Protein 2QRY (pdb70)

Solvent-accessible surface area: 48573 Å² total

Nearest PDB structures (foldseek):
  2qry-assembly3_C  TM=9.993E-01  e=3.301E-63  Escherichia coli
  4r6y-assembly1_A  TM=7.874E-01  e=4.926E-20  Salmonella enterica subsp. enterica serovar Typhimurium str. LT2
  6wce-assembly1_A  TM=8.160E-01  e=5.397E-17  Actinobacillus pleuropneumoniae
  4elq-assembly1_A  TM=7.016E-01  e=3.642E-15  Thermus thermophilus HB8
  6mmg-assembly1_B  TM=4.891E-01  e=3.037E-04  Rattus norvegicus

Sequence (1227 aa):
KPVLTVYTYDSFAADWGPGPVVKKAFEADCNCELKLVALEDGVSLLNRLREGKNSKADVVLGLDNNLLDAASKTGLFAKSGVAADAVNVPGGWNNDTFVPFDYGYFAFVYDKNKLKNPPQSLKELVESDQNWRVIYQDPRTSTPGLGLLLWQKVYGDDAPQAWQKLAKKTVTVTKGWSEAYGLFLKGESDLVLSYTTSPAYHILEEKKDNYAAANFSEGHYLQVEVAARTAASKQPELAQKFLQFVSPAFQNAIPTGNWYPVANVTLPAGFEKLTKPATTLEFTPAEVAAQRQAWISEWQRAVSKPVLTVYTYDSFAADWGPGPVVKKAFEADCNCELKLVALEDGVSLLNRLREGKNSKADVVLGLDNNLLDAASKTGLFAKSGVAADAVNVPGGWNNDTFVPFDYGYFAFVYDKNKLKNPPQSLKELVESDQNWRVIYQDPRTSTPGLGLLLWQKVYGDDAPQAWQKLAKKTVTVTKGWSEAYGLFLKGESDLVLSYTTSPAYHILEEKKDNYAAANFSEGHYLQVEVAARTAASKQPELAQKFLQFVSPAFQNAIPTGNWYPVANVTLPAGFEKLTKPATTLEFTPAEVAAQRQAWISEWQRAVSRGLVPRGSHKPVLTVYTYDSFAADWGPGPVVKKAFEADCNCELKLVALEDGVSLLNRLREGKNSKADVVLGLDNNLLDAASKTGLFAKSGVAADAVNVPGGWNNDTFVPFDYGYFAFVYDKNKLKNPPQSLKELVESDQNWRVIYQDPRTSTPGLGLLLWQKVYGDDAPQAWQKLAKKTVTVTKGWSEAYGLFLKGESDLVLSYTTSPAYHILEEKKDNYAAANFSEGHYLQVEVAARTAASKQPELAQKFLQFVSPAFQNAIPTGNWYPVANVTLPAGFEKLTKPATTLEFTPAEVAAQRQAWISEWQRAVSRKPVLTVYTYDSFAADWGPGPVVKKAFEADCNCELKLVALEDGVSLLNRLREGKNSKADVVLGLDNNLLDAASKTGLFAKSGVAADAVNVPGGWNNDTFVPFDYGYFAFVYDKNKLKNPPQSLKELVESDQNWRVIYQDPRTSTPGLGLLLWQKVYGDDAPQAWQKLAKKTVTVTKGWSEAYGLFLKGESDLVLSYTTSPAYHILEEKKDNYAAANFSEGHYLQVEVAARTAASKQPELAQKFLQFVSPAFQNAIPTGNWYPVANVTLPAGFEKLTKPATTLEFTPAEVAAQRQAWISEWQRAVSR

Foldseek 3Di:
DAEAEEEEADLCCDPQFLNVLLQCLLCVPDPYHYHYDNDFAALVLQVVCLVDLVDPHFKYFRHWQQCVVVNVVSVFFDFLPADLVLFADVVGDDDRFWFFWFKFWKFKKFFCVPDVDDDQAVQCLQPPPDLFAEEEEQLNTHPLNVQVLVCCLVQVVCSLVSLLSNLSRYQYYYNHDVVQVVCVVVPSGRIYIDTLQVQLQCCPVVVDNRMGTRAHPVWTEMITIIMGGTPSRPCSPSSSVSSNPSDCSSQVRCCSRVRGGGHPDDHDPSSVVTDDTPDYDYDGSVVSVVCVVVSSVSNVVSND/DAEAEEEEADLCCDPLFLNVLLQVLLCVPDVYGYHYHNDFAALVQQVVCLVDLVDPHQKYFRHWQLAVVVSVVSQFFDFLLADQVLFADVVGDDDRFWFFFFKFWKFKKFFCVPDVDDDAAPQCLQPPPDLFAEEEEQLNTHPLNVQVLVCCVPQVVCVLVSLLSVLSRYPYYYHYDVVQVVCVVVPSGRIYIDTLQVQLQCCPVVVDNRMGTHHHPVWTEMIGTTMGGTPSRPCSPSSSVSSNVSDCSSQVSCCSRVRGGRHPDDHDPRVVVTDHIPDYDYDGSVRSVVPVVVSSVSSCVRNDD/DDAPDDDVAGEAEEEEADQCCDPQFLNVLLQVLLVVPHRHGYHYHNDFAALVQLVVCLVPLVDSHQKYWFHWQQCVVVSVVSQFFDFLPADLVLFADPPGDDDRFWFFFFKFWKFKKFFCVPDVDDDQAPVCLQPPPDQFAEEEEQLNTHPLNVQVLVCCVVQVPCVLVSLLSNLSRYLYYYHYDVVRVVCVVVPSGGIYIGTLQVQLQCCPPVVDNRMGTRAHPVWTEMIGITMGGTPSRPCSPSSSVSSNVSPCSSQVSCCNRVRHGRHDDDHDPRCVPTDHHPDYDYDHNVVSVVPVVVSSVSSPVSNDD/DAEAEEEEAPLQCDPQFLNVLLQVLLCVVDPYHYHYHNDFAALVQLVVCLVALVDPHFKYFRHWQLQVVVSVVSQFFDFLPADLPQFADVPHDDDRFWFFFFKFWKFKKFFCVPCVDDDAALQCLQPPPDLFAEEEEQLNTHPLNVQVLVCCLVQVVCVLVSLLSNLSRYLYYYNYDVVQVVCVVVVSGGIYIDTLQVQLQCCPVVVDNRMGTHHHPSWTEMITITMGGTPSDPPSVSSSSSSNVSDCSSQVSCCSRVRGGRGPDDHDPSRVVTDHIPDYDDDGNVVCSVCVVVSSVSNPVRNDD

Secondary structure (DSSP, 8-state):
--EEEEEE-HHHHSTTSSHHHHHHHHHTTS-SEEEEEE-S-HHHHHHHH--GGG---SEEEEEEGGGHHHHHHHT-B------GGG---TT----SSPEEEEEEEEEEEEETTT-SS--SSHHHHHH-SS---EEEE-TTT-HHHHHHHH--TTTGGGHHHHHHHHHTTEEEEESSHHHHHHHHHTTS-SEEEEETTHHHHHHHHH----EEE---TT-EEEEEEEEEEBTT-S-HHHHHHHHH---HHHHTTHHHHT--BSS-PPPPTTGGGS---SSEE---HHHHHHHHHHHHHHHHHHH-/-PEEEEEE-HHHHSTTSSHHHHHHHHHTTSSSEEEEEE-S-HHHHHHHH--GGG---SEEEEEETTTHHHHHTTT-B------GGG---TT----SSPEEEEEEEEEEEEETTT-SS--SSHHHHHH-SS---EEEE-TTT-HHHHHHHH--TTTGGGHHHHHHHHHTTEEEEESSHHHHHHHHHTTS-SEEEEETTHHHHIIIII----EEEPPPTT-EEEEEEEEEEBTT-S-HHHHHHHHH---HHHHTTHHHHT--BSSS----TTGGGS---SSEE---HHHHHHHHHHHHHHHHHHH--/-PPPB----BEEEEEE-HHHHSTTSSHHHHHHHHHHHSSSEEEEEE-S-HHHHHHHH--GGG---SEEEEEETTTHHHHHHH--B------GGG---TT----SSPEEEEEEEEEEEEETTT-SS--SSHHHHHH-SS---EEEE-TTT-HHHHHHHH--TTTGGGHHHHHHHHHHTEEEEESSHHHHHHHHHTTS-SEEEEETTHHHHIIIII----EEEPPPTT-EEEEEEEEEEBTT-S-HHHHHHHHH---HHHHTTSHHHH--BSS---PPTTGGGS---SSEE---HHHHHHHHHHHHHHHHHHH--/--EEEEEE-HHHHSTTSSHHHHHHHHHHSS-SEEEEEE-S-HHHHHHHH--GGG---SEEEEEEGGGHHHHHTTT-B------TTS---TT----SSPEEEEEEEEEEEEETTT-SS--SSHHHHHH-SS---EEEE-TTT-HHHHHHHH--TTTGGGHHHHHHHHHTTEEEEESSHHHHHHHHHTTS-SEEEEETTHHHHHHHHH----EEEPPPTT-EEEEEEEEEEBTT-S-HHHHHHHHH---HHHHTTHHHHT--BSS--PPPTTGGGS---SSEE---HHHHHHHHHHHHHHHHHHH--

Radius of gyration: 34.08 Å; Cα contacts (8 Å, |Δi|>4): 2627; chains: 4; bounding box: 87×69×97 Å

Organism: Escherichia coli (strain K12) (NCBI:txid83333)

B-factor: mean 27.05, std 9.06, range [8.54, 91.74]

CATH classification: 3.40.190.10 (+1 more: 3.40.190.10)

InterPro domains:
  IPR005948 Thiamine/thiamin pyrophosphate-binding periplasmic protein, ABC transporter [TIGR01254] (18-321)
  IPR005948 Thiamine/thiamin pyrophosphate-binding periplasmic protein, ABC transporter [cd13545] (21-286)
  IPR005967 Thiamin/thiamin pyrophosphate ABC transporter, substrate-binding protein, Proteobacteria [TIGR01276] (6-327)
  IPR006059 Bacterial-type extracellular solute-binding protein [PF01547] (39-272)
  IPR006061 Solute-binding family 1, conserved site [PS01037] (119-136)

GO terms:
  GO:0042597 periplasmic space (C, EXP)
  GO:0030288 outer membrane-bounded periplasmic space (C, IDA)
  GO:0015888 thiamine transport (P, IDA)
  GO:0030975 thiamine binding (F, IPI)
  GO:0030976 thiamine pyrophosphate binding (F, IPI)

Structure (mmCIF, N/CA/C/O backbone):
data_2QRY
#
_entry.id   2QRY
#
_cell.length_a   69.040
_cell.length_b   118.070
_cell.length_c   90.330
_cell.angle_alpha   90.00
_cell.angle_beta   93.74
_cell.angle_gamma   90.00
#
_symmetry.space_group_name_H-M   'P 1 21 1'
#
loop_
_entity.id
_entity.type
_entity.pdbx_description
1 polymer 'Thiamine-binding periplasmic protein'
2 non-polymer 'THIAMIN PHOSPHATE'
3 water water
#
loop_
_atom_site.group_PDB
_atom_site.id
_atom_site.type_symbol
_atom_site.label_atom_id
_atom_site.label_alt_id
_atom_site.label_comp_id
_atom_site.label_asym_id
_atom_site.label_entity_id
_atom_site.label_seq_id
_atom_site.pdbx_PDB_ins_code
_atom_site.Cartn_x
_atom_site.Cartn_y
_atom_site.Cartn_z
_atom_site.occupancy
_atom_site.B_iso_or_equiv
_atom_site.auth_seq_id
_atom_site.auth_comp_id
_atom_site.auth_asym_id
_atom_site.auth_atom_id
_atom_site.pdbx_PDB_model_num
ATOM 1 N N . LYS A 1 22 ? -7.135 63.385 88.506 1.00 34.93 19 LYS A N 1
ATOM 2 C CA . LYS A 1 22 ? -6.318 64.511 87.964 1.00 34.54 19 LYS A CA 1
ATOM 3 C C . LYS A 1 22 ? -5.802 65.448 89.048 1.00 34.45 19 LYS A C 1
ATOM 4 O O . LYS A 1 22 ? -4.626 65.807 89.053 1.00 35.89 19 LYS A O 1
ATOM 10 N N . PRO A 1 23 ? -6.672 65.883 89.972 1.00 34.52 20 PRO A N 1
ATOM 11 C CA . PRO A 1 23 ? -6.159 66.772 91.018 1.00 35.46 20 PRO A CA 1
ATOM 12 C C . PRO A 1 23 ? -5.195 65.959 91.888 1.00 36.57 20 PRO A C 1
ATOM 13 O O . PRO A 1 23 ? -5.403 64.762 92.095 1.00 38.10 20 PRO A O 1
ATOM 17 N N . VAL A 1 24 ? -4.145 66.600 92.390 1.00 37.58 21 VAL A N 1
ATOM 18 C CA . VAL A 1 24 ? -3.149 65.912 93.210 1.00 36.06 21 VAL A CA 1
ATOM 19 C C . VAL A 1 24 ? -3.359 66.070 94.716 1.00 35.27 21 VAL A C 1
ATOM 20 O O . VAL A 1 24 ? -3.774 67.125 95.198 1.00 36.67 21 VAL A O 1
ATOM 24 N N . LEU A 1 25 ? -3.072 65.005 95.455 1.00 32.71 22 LEU A N 1
ATOM 25 C CA . LEU A 1 25 ? -3.187 65.025 96.907 1.00 30.71 22 LEU A CA 1
ATOM 26 C C . LEU A 1 25 ? -1.811 64.589 97.414 1.00 29.13 22 LEU A C 1
ATOM 27 O O . LEU A 1 25 ? -1.443 63.413 97.342 1.00 28.35 22 LEU A O 1
ATOM 32 N N . THR A 1 26 ? -1.043 65.556 97.900 1.00 27.77 23 THR A N 1
ATOM 33 C CA . THR A 1 26 ? 0.308 65.310 98.391 1.00 27.14 23 THR A CA 1
ATOM 34 C C . THR A 1 26 ? 0.330 64.848 99.840 1.00 26.32 23 THR A C 1
ATOM 35 O O . THR A 1 26 ? -0.139 65.551 100.730 1.00 27.14 23 THR A O 1
ATOM 39 N N . VAL A 1 27 ? 0.886 63.664 100.070 1.00 25.55 24 VAL A N 1
ATOM 40 C CA . VAL A 1 27 ? 0.952 63.109 101.416 1.00 24.89 24 VAL A CA 1
ATOM 41 C C . VAL A 1 27 ? 2.378 62.838 101.917 1.00 24.76 24 VAL A C 1
ATOM 42 O O . VAL A 1 27 ? 3.029 61.894 101.463 1.00 23.53 24 VAL A O 1
ATOM 46 N N . TYR A 1 28 ? 2.851 63.662 102.853 1.00 22.45 25 TYR A N 1
ATOM 47 C CA . TYR A 1 28 ? 4.177 63.479 103.440 1.00 22.16 25 TYR A CA 1
ATOM 48 C C . TYR A 1 28 ? 4.165 62.247 104.351 1.00 21.99 25 TYR A C 1
ATOM 49 O O . TYR A 1 28 ? 3.238 62.061 105.137 1.00 21.88 25 TYR A O 1
ATOM 58 N N . THR A 1 29 ? 5.199 61.418 104.257 1.00 20.92 26 THR A N 1
ATOM 59 C CA . THR A 1 29 ? 5.286 60.230 105.099 1.00 21.16 26 THR A CA 1
ATOM 60 C C . THR A 1 29 ? 6.737 59.736 105.175 1.00 20.20 26 THR A C 1
ATOM 61 O O . THR A 1 29 ? 7.618 60.305 104.534 1.00 16.61 26 THR A O 1
ATOM 65 N N . TYR A 1 30 ? 6.984 58.693 105.968 1.00 19.44 27 TYR A N 1
ATOM 66 C CA . TYR A 1 30 ? 8.330 58.147 106.105 1.00 19.69 27 TYR A CA 1
ATOM 67 C C . TYR A 1 30 ? 8.609 57.084 105.042 1.00 21.54 27 TYR A C 1
ATOM 68 O O . TYR A 1 30 ? 7.675 56.594 104.395 1.00 22.08 27 TYR A O 1
ATOM 77 N N . ASP A 1 31 ? 9.882 56.720 104.860 1.00 21.99 28 ASP A N 1
ATOM 78 C CA . ASP A 1 31 ? 10.248 55.767 103.812 1.00 22.92 28 ASP A CA 1
ATOM 79 C C . ASP A 1 31 ? 9.710 54.350 103.859 1.00 22.51 28 ASP A C 1
ATOM 80 O O . ASP A 1 31 ? 9.372 53.798 102.812 1.00 22.87 28 ASP A O 1
ATOM 85 N N . SER A 1 32 ? 9.625 53.745 105.038 1.00 21.34 29 SER A N 1
ATOM 86 C CA . SER A 1 32 ? 9.123 52.381 105.105 1.00 22.26 29 SER A CA 1
ATOM 87 C C . SER A 1 32 ? 7.629 52.303 104.763 1.00 22.84 29 SER A C 1
ATOM 88 O O . SER A 1 32 ? 7.125 51.235 104.430 1.00 22.74 29 SER A O 1
ATOM 91 N N . PHE A 1 33 ? 6.922 53.430 104.822 1.00 23.75 30 PHE A N 1
ATOM 92 C CA . PHE A 1 33 ? 5.498 53.414 104.496 1.00 24.13 30 PHE A CA 1
ATOM 93 C C . PHE A 1 33 ? 5.307 53.432 102.981 1.00 25.98 30 PHE A C 1
ATOM 94 O O . PHE A 1 33 ? 4.581 52.602 102.433 1.00 26.62 30 PHE A O 1
ATOM 102 N N . ALA A 1 34 ? 5.966 54.371 102.309 1.00 26.26 31 ALA A N 1
ATOM 103 C CA . ALA A 1 34 ? 5.854 54.501 100.857 1.00 28.27 31 ALA A CA 1
ATOM 104 C C . ALA A 1 34 ? 6.709 53.496 100.080 1.00 30.71 31 ALA A C 1
ATOM 105 O O . ALA A 1 34 ? 6.630 53.422 98.853 1.00 31.57 31 ALA A O 1
ATOM 107 N N . ALA A 1 35 ? 7.520 52.721 100.792 1.00 32.74 32 ALA A N 1
ATOM 108 C CA . ALA A 1 35 ? 8.388 51.738 100.151 1.00 35.19 32 ALA A CA 1
ATOM 109 C C . ALA A 1 35 ? 7.608 50.790 99.253 1.00 36.97 32 ALA A C 1
ATOM 110 O O . ALA A 1 35 ? 6.439 50.500 99.512 1.00 37.47 32 ALA A O 1
ATOM 112 N N . ASP A 1 36 ? 8.258 50.307 98.198 1.00 38.82 33 ASP A N 1
ATOM 113 C CA . ASP A 1 36 ? 7.614 49.377 97.283 1.00 40.43 33 ASP A CA 1
ATOM 114 C C . ASP A 1 36 ? 7.069 48.191 98.060 1.00 40.79 33 ASP A C 1
ATOM 115 O O . ASP A 1 36 ? 6.072 47.591 97.669 1.00 41.87 33 ASP A O 1
ATOM 120 N N . TRP A 1 37 ? 7.724 47.853 99.166 1.00 40.00 34 TRP A N 1
ATOM 121 C CA . TRP A 1 37 ? 7.289 46.726 99.976 1.00 39.71 34 TRP A CA 1
ATOM 122 C C . TRP A 1 37 ? 6.367 47.133 101.118 1.00 38.60 34 TRP A C 1
ATOM 123 O O . TRP A 1 37 ? 5.874 46.278 101.855 1.00 40.37 34 TRP A O 1
ATOM 134 N N . GLY A 1 38 ? 6.122 48.433 101.254 1.00 36.02 35 GLY A N 1
ATOM 135 C CA . GLY A 1 38 ? 5.252 48.916 102.314 1.00 34.55 35 GLY A CA 1
ATOM 136 C C . GLY A 1 38 ? 3.785 48.939 101.920 1.00 32.98 35 GLY A C 1
ATOM 137 O O . GLY A 1 38 ? 3.408 48.327 100.927 1.00 33.30 35 GLY A O 1
ATOM 138 N N . PRO A 1 39 ? 2.925 49.630 102.681 1.00 31.88 36 PRO A N 1
ATOM 139 C CA . PRO A 1 39 ? 1.503 49.679 102.336 1.00 31.38 36 PRO A CA 1
ATOM 140 C C . PRO A 1 39 ? 1.194 50.735 101.274 1.00 30.92 36 PRO A C 1
ATOM 141 O O . PRO A 1 39 ? 0.164 50.668 100.605 1.00 29.20 36 PRO A O 1
ATOM 145 N N . GLY A 1 40 ? 2.102 51.697 101.129 1.00 31.72 37 GLY A N 1
ATOM 146 C CA . GLY A 1 40 ? 1.938 52.775 100.170 1.00 32.77 37 GLY A CA 1
ATOM 147 C C . GLY A 1 40 ? 1.324 52.399 98.831 1.00 34.19 37 GLY A C 1
ATOM 148 O O . GLY A 1 40 ? 0.191 52.789 98.548 1.00 34.95 37 GLY A O 1
ATOM 149 N N . PRO A 1 41 ? 2.041 51.645 97.983 1.00 33.74 38 PRO A N 1
ATOM 150 C CA . PRO A 1 41 ? 1.529 51.239 96.670 1.00 34.97 38 PRO A CA 1
ATOM 151 C C . PRO A 1 41 ? 0.103 50.695 96.725 1.00 35.74 38 PRO A C 1
ATOM 152 O O . PRO A 1 41 ? -0.723 51.015 95.871 1.00 35.51 38 PRO A O 1
ATOM 156 N N . VAL A 1 42 ? -0.175 49.878 97.738 1.00 36.70 39 VAL A N 1
ATOM 157 C CA . VAL A 1 42 ? -1.499 49.292 97.916 1.00 36.97 39 VAL A CA 1
ATOM 158 C C . VAL A 1 42 ? -2.537 50.362 98.247 1.00 37.13 39 VAL A C 1
ATOM 159 O O . VAL A 1 42 ? -3.583 50.432 97.607 1.00 37.29 39 VAL A O 1
ATOM 163 N N . VAL A 1 43 ? -2.247 51.190 99.247 1.00 36.78 40 VAL A N 1
ATOM 164 C CA . VAL A 1 43 ? -3.164 52.252 99.641 1.00 37.12 40 VAL A CA 1
ATOM 165 C C . VAL A 1 43 ? -3.387 53.231 98.490 1.00 37.26 40 VAL A C 1
ATOM 166 O O . VAL A 1 43 ? -4.503 53.686 98.257 1.00 35.90 40 VAL A O 1
ATOM 170 N N . LYS A 1 44 ? -2.317 53.545 97.772 1.00 38.19 41 LYS A N 1
ATOM 171 C CA . LYS A 1 44 ? -2.395 54.469 96.653 1.00 39.55 41 LYS A CA 1
ATOM 172 C C . LYS A 1 44 ? -3.417 54.026 95.613 1.00 40.54 41 LYS A C 1
ATOM 173 O O . LYS A 1 44 ? -4.383 54.736 95.350 1.00 40.07 41 LYS A O 1
ATOM 179 N N . LYS A 1 45 ? -3.213 52.853 95.023 1.00 41.66 42 LYS A N 1
ATOM 180 C CA . LYS A 1 45 ? -4.137 52.375 94.004 1.00 42.32 42 LYS A CA 1
ATOM 181 C C . LYS A 1 45 ? -5.550 52.178 94.548 1.00 41.75 42 LYS A C 1
ATOM 182 O O . LYS A 1 45 ? -6.528 52.342 93.820 1.00 41.58 42 LYS A O 1
ATOM 188 N N . ALA A 1 46 ? -5.657 51.841 95.827 1.00 41.26 43 ALA A N 1
ATOM 189 C CA . ALA A 1 46 ? -6.961 51.630 96.443 1.00 42.26 43 ALA A CA 1
ATOM 190 C C . ALA A 1 46 ? -7.703 52.948 96.634 1.00 42.66 43 ALA A C 1
ATOM 191 O O . ALA A 1 46 ? -8.935 52.990 96.606 1.00 43.27 43 ALA A O 1
ATOM 193 N N . PHE A 1 47 ? -6.955 54.026 96.841 1.00 41.66 44 PHE A N 1
ATOM 194 C CA . PHE A 1 47 ? -7.574 55.327 97.030 1.00 40.76 44 PHE A CA 1
ATOM 195 C C . PHE A 1 47 ? -7.904 55.931 95.677 1.00 42.08 44 PHE A C 1
ATOM 196 O O . PHE A 1 47 ? -8.995 56.456 95.478 1.00 42.34 44 PHE A O 1
ATOM 204 N N . GLU A 1 48 ? -6.956 55.846 94.747 1.00 43.58 45 GLU A N 1
ATOM 205 C CA . GLU A 1 48 ? -7.139 56.398 93.410 1.00 45.79 45 GLU A CA 1
ATOM 206 C C . GLU A 1 48 ? -8.178 55.635 92.596 1.00 48.15 45 GLU A C 1
ATOM 207 O O . GLU A 1 48 ? -8.985 56.243 91.895 1.00 49.05 45 GLU A O 1
ATOM 213 N N . ALA A 1 49 ? -8.151 54.307 92.680 1.00 50.79 46 ALA A N 1
ATOM 214 C CA . ALA A 1 49 ? -9.101 53.488 91.935 1.00 52.90 46 ALA A CA 1
ATOM 215 C C . ALA A 1 49 ? -10.526 53.914 92.264 1.00 54.39 46 ALA A C 1
ATOM 216 O O . ALA A 1 49 ? -11.425 53.824 91.426 1.00 54.75 46 ALA A O 1
ATOM 218 N N . ASP A 1 50 ? -10.723 54.391 93.486 1.00 55.95 47 ASP A N 1
ATOM 219 C CA . ASP A 1 50 ? -12.039 54.830 93.922 1.00 58.14 47 ASP A CA 1
ATOM 220 C C . ASP A 1 50 ? -12.203 56.324 93.689 1.00 58.70 47 ASP A C 1
ATOM 221 O O . ASP A 1 50 ? -12.818 56.747 92.710 1.00 60.01 47 ASP A O 1
ATOM 226 N N . CYS A 1 51 ? -11.647 57.118 94.596 1.00 58.77 48 CYS A N 1
ATOM 227 C CA . CYS A 1 51 ? -11.719 58.570 94.507 1.00 59.06 48 CYS A CA 1
ATOM 228 C C . CYS A 1 51 ? -10.751 59.131 93.468 1.00 58.83 48 CYS A C 1
ATOM 229 O O . CYS A 1 51 ? -9.541 59.171 93.692 1.00 60.22 48 CYS A O 1
ATOM 232 N N . ASN A 1 52 ? -11.294 59.578 92.340 1.00 58.30 49 ASN A N 1
ATOM 233 C CA . ASN A 1 52 ? -10.497 60.132 91.248 1.00 57.71 49 ASN A CA 1
ATOM 234 C C . ASN A 1 52 ? -9.556 61.253 91.680 1.00 56.55 49 ASN A C 1
ATOM 235 O O . ASN A 1 52 ? -9.995 62.303 92.156 1.00 56.22 49 ASN A O 1
ATOM 240 N N . CYS A 1 53 ? -8.261 61.020 91.493 1.00 54.96 50 CYS A N 1
ATOM 241 C CA . CYS A 1 53 ? -7.223 61.986 91.842 1.00 53.94 50 CYS A CA 1
ATOM 242 C C . CYS A 1 53 ? -5.887 61.267 91.805 1.00 51.83 50 CYS A C 1
ATOM 243 O O . CYS A 1 53 ? -5.838 60.049 91.661 1.00 51.66 50 CYS A O 1
ATOM 246 N N . GLU A 1 54 ? -4.803 62.019 91.936 1.00 49.82 51 GLU A N 1
ATOM 247 C CA . GLU A 1 54 ? -3.486 61.407 91.940 1.00 48.62 51 GLU A CA 1
ATOM 248 C C . GLU A 1 54 ? -2.893 61.524 93.333 1.00 47.53 51 GLU A C 1
ATOM 249 O O . GLU A 1 54 ? -2.472 62.606 93.746 1.00 48.53 51 GLU A O 1
ATOM 255 N N . LEU A 1 55 ? -2.884 60.411 94.061 1.00 45.29 52 LEU A N 1
ATOM 256 C CA . LEU A 1 55 ? -2.328 60.385 95.408 1.00 43.92 52 LEU A CA 1
ATOM 257 C C . LEU A 1 55 ? -0.814 60.360 95.287 1.00 42.72 52 LEU A C 1
ATOM 258 O O . LEU A 1 55 ? -0.247 59.415 94.739 1.00 42.43 52 LEU A O 1
ATOM 263 N N . LYS A 1 56 ? -0.161 61.394 95.802 1.00 40.97 53 LYS A N 1
ATOM 264 C CA . LYS A 1 56 ? 1.289 61.475 95.722 1.00 40.78 53 LYS A CA 1
ATOM 265 C C . LYS A 1 56 ? 1.929 61.302 97.096 1.00 38.58 53 LYS A C 1
ATOM 266 O O . LYS A 1 56 ? 1.990 62.242 97.889 1.00 38.05 53 LYS A O 1
ATOM 272 N N . LEU A 1 57 ? 2.390 60.084 97.369 1.00 36.64 54 LEU A N 1
ATOM 273 C CA . LEU A 1 57 ? 3.027 59.751 98.637 1.00 34.29 54 LEU A CA 1
ATOM 274 C C . LEU A 1 57 ? 4.513 60.069 98.586 1.00 33.98 54 LEU A C 1
ATOM 275 O O . LEU A 1 57 ? 5.271 59.444 97.849 1.00 33.53 54 LEU A O 1
ATOM 280 N N . VAL A 1 58 ? 4.926 61.040 99.385 1.00 32.27 55 VAL A N 1
ATOM 281 C CA . VAL A 1 58 ? 6.313 61.460 99.410 1.00 32.12 55 VAL A CA 1
ATOM 282 C C . VAL A 1 58 ? 7.048 60.990 100.659 1.00 31.22 55 VAL A C 1
ATOM 283 O O . VAL A 1 58 ? 6.766 61.464 101.761 1.00 31.14 55 VAL A O 1
ATOM 287 N N . ALA A 1 59 ? 7.976 60.052 100.489 1.00 29.42 56 ALA A N 1
ATOM 288 C CA . ALA A 1 59 ? 8.778 59.565 101.608 1.00 28.97 56 ALA A CA 1
ATOM 289 C C . ALA A 1 59 ? 9.777 60.694 101.846 1.00 28.92 56 ALA A C 1
ATOM 290 O O . ALA A 1 59 ? 10.879 60.695 101.294 1.00 29.34 56 ALA A O 1
ATOM 292 N N . LEU A 1 60 ? 9.383 61.643 102.685 1.00 27.85 57 LEU A N 1
ATOM 293 C CA . LEU A 1 60 ? 10.181 62.832 102.957 1.00 27.95 57 LEU A CA 1
ATOM 294 C C . LEU A 1 60 ? 11.111 62.846 104.170 1.00 26.87 57 LEU A C 1
ATOM 295 O O . LEU A 1 60 ? 12.244 63.329 104.098 1.00 25.11 57 LEU A O 1
ATOM 300 N N . GLU A 1 61 ? 10.623 62.348 105.294 1.00 25.10 58 GLU A N 1
ATOM 301 C CA . GLU A 1 61 ? 11.414 62.350 106.511 1.00 24.43 58 GLU A CA 1
ATOM 302 C C . GLU A 1 61 ? 10.975 61.195 107.385 1.00 23.92 58 GLU A C 1
ATOM 303 O O . GLU A 1 61 ? 10.002 60.497 107.086 1.00 23.22 58 GLU A O 1
ATOM 309 N N . ASP A 1 62 ? 11.704 61.014 108.474 1.00 20.81 59 ASP A N 1
ATOM 310 C CA . ASP A 1 62 ? 11.373 60.006 109.446 1.00 20.94 59 ASP A CA 1
ATOM 311 C C . ASP A 1 62 ? 10.290 60.642 110.330 1.00 21.38 59 ASP A C 1
ATOM 312 O O . ASP A 1 62 ? 10.084 61.858 110.291 1.00 21.29 59 ASP A O 1
ATOM 317 N N . GLY A 1 63 ? 9.595 59.813 111.102 1.00 21.52 60 GLY A N 1
ATOM 318 C CA . GLY A 1 63 ? 8.523 60.273 111.966 1.00 20.07 60 GLY A CA 1
ATOM 319 C C . GLY A 1 63 ? 8.626 61.629 112.642 1.00 19.98 60 GLY A C 1
ATOM 320 O O . GLY A 1 63 ? 7.838 62.528 112.352 1.00 18.34 60 GLY A O 1
ATOM 321 N N . VAL A 1 64 ? 9.571 61.785 113.561 1.00 19.52 61 VAL A N 1
ATOM 322 C CA . VAL A 1 64 ? 9.701 63.055 114.262 1.00 17.71 61 VAL A CA 1
ATOM 323 C C . VAL A 1 64 ? 10.102 64.179 113.314 1.00 20.09 61 VAL A C 1
ATOM 324 O O . VAL A 1 64 ? 9.611 65.304 113.433 1.00 20.59 61 VAL A O 1
ATOM 328 N N . SER A 1 65 ? 10.983 63.873 112.365 1.00 20.76 62 SER A N 1
ATOM 329 C CA . SER A 1 65 ? 11.428 64.880 111.406 1.00 22.32 62 SER A CA 1
ATOM 330 C C . SER A 1 65 ? 10.299 65.413 110.529 1.00 21.76 62 SER A C 1
ATOM 331 O O . SER A 1 65 ? 10.351 66.562 110.078 1.00 21.84 62 SER A O 1
ATOM 334 N N . LEU A 1 66 ? 9.283 64.589 110.282 1.00 20.83 63 LEU A N 1
ATOM 335 C CA . LEU A 1 66 ? 8.161 65.039 109.472 1.00 19.74 63 LEU A CA 1
ATOM 336 C C . LEU A 1 66 ? 7.617 66.336 110.079 1.00 19.14 63 LEU A C 1
ATOM 337 O O . LEU A 1 66 ? 7.417 67.330 109.378 1.00 17.72 63 LEU A O 1
ATOM 342 N N . LEU A 1 67 ? 7.401 66.334 111.389 1.00 20.01 64 LEU A N 1
ATOM 343 C CA . LEU A 1 67 ? 6.880 67.521 112.063 1.00 20.47 64 LEU A CA 1
ATOM 344 C C . LEU A 1 67 ? 7.848 68.714 111.978 1.00 21.87 64 LEU A C 1
ATOM 345 O O . LEU A 1 67 ? 7.438 69.828 111.644 1.00 20.36 64 LEU A O 1
ATOM 350 N N . ASN A 1 68 ? 9.127 68.489 112.277 1.00 23.07 65 ASN A N 1
ATOM 351 C CA . ASN A 1 68 ? 10.073 69.598 112.257 1.00 26.84 65 ASN A CA 1
ATOM 352 C C . ASN A 1 68 ? 10.206 70.200 110.869 1.00 24.80 65 ASN A C 1
ATOM 353 O O . ASN A 1 68 ? 10.369 71.410 110.725 1.00 25.07 65 ASN A O 1
ATOM 358 N N . ARG A 1 69 ? 10.099 69.365 109.844 1.00 23.17 66 ARG A N 1
ATOM 359 C CA . ARG A 1 69 ? 10.198 69.866 108.487 1.00 22.90 66 ARG A CA 1
ATOM 360 C C . ARG A 1 69 ? 8.965 70.689 108.127 1.00 22.73 66 ARG A C 1
ATOM 361 O O . ARG A 1 69 ? 9.069 71.753 107.508 1.00 22.21 66 ARG A O 1
ATOM 369 N N . LEU A 1 70 ? 7.796 70.206 108.532 1.00 22.69 67 LEU A N 1
ATOM 370 C CA . LEU A 1 70 ? 6.555 70.913 108.249 1.00 21.86 67 LEU A CA 1
ATOM 371 C C . LEU A 1 70 ? 6.536 72.263 108.968 1.00 22.30 67 LEU A C 1
ATOM 372 O O . LEU A 1 70 ? 6.046 73.251 108.430 1.00 23.19 67 LEU A O 1
ATOM 377 N N . ARG A 1 71 ? 7.061 72.301 110.188 1.00 20.79 68 ARG A N 1
ATOM 378 C CA . ARG A 1 71 ? 7.097 73.539 110.951 1.00 22.22 68 ARG A CA 1
ATOM 379 C C . ARG A 1 71 ? 7.988 74.582 110.280 1.00 23.48 68 ARG A C 1
ATOM 380 O O . ARG A 1 71 ? 7.857 75.780 110.541 1.00 23.05 68 ARG A O 1
ATOM 396 N N . GLU A 1 73 ? 8.378 74.585 106.811 1.00 22.19 70 GLU A N 1
ATOM 397 C CA . GLU A 1 73 ? 7.816 74.851 105.490 1.00 23.01 70 GLU A CA 1
ATOM 398 C C . GLU A 1 73 ? 6.671 75.843 105.675 1.00 23.83 70 GLU A C 1
ATOM 399 O O . GLU A 1 73 ? 6.398 76.676 104.808 1.00 22.21 70 GLU A O 1
ATOM 405 N N . GLY A 1 74 ? 6.006 75.749 106.821 1.00 24.88 71 GLY A N 1
ATOM 406 C CA . GLY A 1 74 ? 4.895 76.642 107.099 1.00 27.03 71 GLY A CA 1
ATOM 407 C C . GLY A 1 74 ? 3.812 76.516 106.044 1.00 28.16 71 GLY A C 1
ATOM 408 O O . GLY A 1 74 ? 3.539 75.418 105.559 1.00 26.52 71 GLY A O 1
ATOM 409 N N . LYS A 1 75 ? 3.188 77.629 105.677 1.00 29.30 72 LYS A N 1
ATOM 410 C CA . LYS A 1 75 ? 2.142 77.554 104.675 1.00 31.40 72 LYS A CA 1
ATOM 411 C C . LYS A 1 75 ? 2.699 77.432 103.264 1.00 31.18 72 LYS A C 1
ATOM 412 O O . LYS A 1 75 ? 1.948 77.306 102.304 1.00 31.45 72 LYS A O 1
ATOM 418 N N . ASN A 1 76 ? 4.025 77.449 103.150 1.00 31.27 73 ASN A N 1
ATOM 419 C CA . ASN A 1 76 ? 4.693 77.281 101.859 1.00 30.22 73 ASN A CA 1
ATOM 420 C C . ASN A 1 76 ? 4.783 75.785 101.576 1.00 28.96 73 ASN A C 1
ATOM 421 O O . ASN A 1 76 ? 5.174 75.370 100.485 1.00 29.52 73 ASN A O 1
ATOM 426 N N . SER A 1 77 ? 4.430 74.980 102.572 1.00 27.64 74 SER A N 1
ATOM 427 C CA . SER A 1 77 ? 4.475 73.530 102.429 1.00 29.08 74 SER A CA 1
ATOM 428 C C . SER A 1 77 ? 3.603 73.062 101.269 1.00 29.03 74 SER A C 1
ATOM 429 O O . SER A 1 77 ? 2.549 73.639 101.000 1.00 29.04 74 SER A O 1
ATOM 432 N N . LYS A 1 78 ? 4.036 72.016 100.581 1.00 28.96 75 LYS A N 1
ATOM 433 C CA . LYS A 1 78 ? 3.245 71.517 99.474 1.00 31.00 75 LYS A CA 1
ATOM 434 C C . LYS A 1 78 ? 2.419 70.308 99.888 1.00 29.45 75 LYS A C 1
ATOM 435 O O . LYS A 1 78 ? 1.701 69.723 99.075 1.00 30.37 75 LYS A O 1
ATOM 441 N N . ALA A 1 79 ? 2.497 69.961 101.168 1.00 26.87 76 ALA A N 1
ATOM 442 C CA . ALA A 1 79 ? 1.755 68.824 101.694 1.00 26.35 76 ALA A CA 1
ATOM 443 C C . ALA A 1 79 ? 0.298 69.148 102.018 1.00 25.60 76 ALA A C 1
ATOM 444 O O . ALA A 1 79 ? -0.024 70.235 102.495 1.00 25.98 76 ALA A O 1
ATOM 446 N N . ASP A 1 80 ? -0.569 68.180 101.752 1.00 26.07 77 ASP A N 1
ATOM 447 C CA . ASP A 1 80 ? -1.997 68.288 102.032 1.00 26.27 77 ASP A CA 1
ATOM 448 C C . ASP A 1 80 ? -2.248 67.470 103.297 1.00 25.66 77 ASP A C 1
ATOM 449 O O . ASP A 1 80 ? -3.099 67.804 104.119 1.00 26.08 77 ASP A O 1
ATOM 454 N N . VAL A 1 81 ? -1.486 66.393 103.442 1.00 25.11 78 VAL A N 1
ATOM 455 C CA . VAL A 1 81 ? -1.604 65.514 104.599 1.00 25.02 78 VAL A CA 1
ATOM 456 C C . VAL A 1 81 ? -0.228 65.020 105.050 1.00 24.95 78 VAL A C 1
ATOM 457 O O . VAL A 1 81 ? 0.646 64.754 104.226 1.00 26.16 78 VAL A O 1
ATOM 461 N N . VAL A 1 82 ? -0.037 64.914 106.361 1.00 24.27 79 VAL A N 1
ATOM 462 C CA . VAL A 1 82 ? 1.208 64.390 106.906 1.00 23.76 79 VAL A CA 1
ATOM 463 C C . VAL A 1 82 ? 0.856 63.055 107.547 1.00 22.44 79 VAL A C 1
ATOM 464 O O . VAL A 1 82 ? 0.164 63.024 108.563 1.00 22.51 79 VAL A O 1
ATOM 468 N N . LEU A 1 83 ? 1.317 61.961 106.947 1.00 20.57 80 LEU A N 1
ATOM 469 C CA . LEU A 1 83 ? 1.042 60.623 107.468 1.00 19.86 80 LEU A CA 1
ATOM 470 C C . LEU A 1 83 ? 2.295 60.022 108.120 1.00 19.28 80 LEU A C 1
ATOM 471 O O . LEU A 1 83 ? 3.330 59.888 107.479 1.00 20.01 80 LEU A O 1
ATOM 476 N N . GLY A 1 84 ? 2.207 59.669 109.395 1.00 17.27 81 GLY A N 1
ATOM 477 C CA . GLY A 1 84 ? 3.370 59.097 110.038 1.00 16.20 81 GLY A CA 1
ATOM 478 C C . GLY A 1 84 ? 3.813 59.754 111.330 1.00 15.13 81 GLY A C 1
ATOM 479 O O . GLY A 1 84 ? 4.899 59.470 111.810 1.00 15.23 81 GLY A O 1
ATOM 480 N N . LEU A 1 85 ? 3.013 60.656 111.883 1.00 16.23 82 LEU A N 1
ATOM 481 C CA . LEU A 1 85 ? 3.374 61.256 113.162 1.00 17.35 82 LEU A CA 1
ATOM 482 C C . LEU A 1 85 ? 2.785 60.248 114.128 1.00 17.85 82 LEU A C 1
ATOM 483 O O . LEU A 1 85 ? 2.243 59.246 113.692 1.00 17.64 82 LEU A O 1
ATOM 488 N N . ASP A 1 86 ? 2.894 60.471 115.430 1.00 20.20 83 ASP A N 1
ATOM 489 C CA . ASP A 1 86 ? 2.282 59.518 116.347 1.00 22.26 83 ASP A CA 1
ATOM 490 C C . ASP A 1 86 ? 1.803 60.167 117.634 1.00 22.88 83 ASP A C 1
ATOM 491 O O . ASP A 1 86 ? 1.915 61.379 117.811 1.00 22.54 83 ASP A O 1
ATOM 496 N N . ASN A 1 87 ? 1.251 59.344 118.517 1.00 23.75 84 ASN A N 1
ATOM 497 C CA . ASN A 1 87 ? 0.700 59.798 119.786 1.00 24.76 84 ASN A CA 1
ATOM 498 C C . ASN A 1 87 ? 1.620 60.680 120.629 1.00 23.98 84 ASN A C 1
ATOM 499 O O . ASN A 1 87 ? 1.144 61.543 121.360 1.00 25.42 84 ASN A O 1
ATOM 504 N N . ASN A 1 88 ? 2.926 60.475 120.528 1.00 23.86 85 ASN A N 1
ATOM 505 C CA . ASN A 1 88 ? 3.871 61.263 121.311 1.00 24.72 85 ASN A CA 1
ATOM 506 C C . ASN A 1 88 ? 4.124 62.662 120.762 1.00 25.73 85 ASN A C 1
ATOM 507 O O . ASN A 1 88 ? 4.726 63.496 121.440 1.00 26.99 85 ASN A O 1
ATOM 512 N N . LEU A 1 89 ? 3.668 62.932 119.546 1.00 25.16 86 LEU A N 1
ATOM 513 C CA . LEU A 1 89 ? 3.904 64.236 118.941 1.00 25.34 86 LEU A CA 1
ATOM 514 C C . LEU A 1 89 ? 2.652 65.089 118.807 1.00 26.56 86 LEU A C 1
ATOM 515 O O . LEU A 1 89 ? 2.729 66.213 118.318 1.00 25.64 86 LEU A O 1
ATOM 520 N N . LEU A 1 90 ? 1.504 64.559 119.231 1.00 27.92 87 LEU A N 1
ATOM 521 C CA . LEU A 1 90 ? 0.231 65.280 119.119 1.00 28.88 87 LEU A CA 1
ATOM 522 C C . LEU A 1 90 ? 0.236 66.718 119.639 1.00 29.84 87 LEU A C 1
ATOM 523 O O . LEU A 1 90 ? -0.121 67.644 118.915 1.00 31.04 87 LEU A O 1
ATOM 528 N N . ASP A 1 91 ? 0.631 66.899 120.891 1.00 29.74 88 ASP A N 1
ATOM 529 C CA . ASP A 1 91 ? 0.659 68.224 121.493 1.00 31.11 88 ASP A CA 1
ATOM 530 C C . ASP A 1 91 ? 1.523 69.164 120.658 1.00 31.07 88 ASP A C 1
ATOM 531 O O . ASP A 1 91 ? 1.105 70.270 120.302 1.00 30.26 88 ASP A O 1
ATOM 536 N N . ALA A 1 92 ? 2.735 68.707 120.355 1.00 29.56 89 ALA A N 1
ATOM 537 C CA . ALA A 1 92 ? 3.693 69.477 119.570 1.00 27.53 89 ALA A CA 1
ATOM 538 C C . ALA A 1 92 ? 3.109 69.868 118.217 1.00 27.54 89 ALA A C 1
ATOM 539 O O . ALA A 1 92 ? 3.282 71.004 117.766 1.00 26.14 89 ALA A O 1
ATOM 541 N N . ALA A 1 93 ? 2.412 68.928 117.582 1.00 26.06 90 ALA A N 1
ATOM 542 C CA . ALA A 1 93 ? 1.800 69.172 116.277 1.00 27.75 90 ALA A CA 1
ATOM 543 C C . ALA A 1 93 ? 0.676 70.209 116.339 1.00 28.31 90 ALA A C 1
ATOM 544 O O . ALA A 1 93 ? 0.685 71.179 115.584 1.00 26.62 90 ALA A O 1
ATOM 546 N N . SER A 1 94 ? -0.281 70.012 117.243 1.00 28.94 91 SER A N 1
ATOM 547 C CA . SER A 1 94 ? -1.402 70.940 117.363 1.00 30.25 91 SER A CA 1
ATOM 548 C C . SER A 1 94 ? -0.967 72.356 117.765 1.00 29.67 91 SER A C 1
ATOM 549 O O . SER A 1 94 ? -1.476 73.337 117.228 1.00 29.28 91 SER A O 1
ATOM 552 N N . LYS A 1 95 ? -0.026 72.470 118.699 1.00 29.86 92 LYS A N 1
ATOM 553 C CA . LYS A 1 95 ? 0.436 73.791 119.131 1.00 29.48 92 LYS A CA 1
ATOM 554 C C . LYS A 1 95 ? 1.019 74.575 117.953 1.00 29.72 92 LYS A C 1
ATOM 555 O O . LYS A 1 95 ? 1.129 75.802 117.994 1.00 29.06 92 LYS A O 1
ATOM 557 N N . THR A 1 96 ? 1.380 73.856 116.899 1.00 29.32 93 THR A N 1
ATOM 558 C CA . THR A 1 96 ? 1.957 74.470 115.715 1.00 29.54 93 THR A CA 1
ATOM 559 C C . THR A 1 96 ? 0.896 75.238 114.921 1.00 29.29 93 THR A C 1
ATOM 560 O O . THR A 1 96 ? 1.184 76.271 114.329 1.00 29.43 93 THR A O 1
ATOM 564 N N . GLY A 1 97 ? -0.331 74.734 114.917 1.00 28.89 94 GLY A N 1
ATOM 565 C CA . GLY A 1 97 ? -1.396 75.403 114.191 1.00 28.65 94 GLY A CA 1
ATOM 566 C C . GLY A 1 97 ? -1.419 75.085 112.706 1.00 29.05 94 GLY A C 1
ATOM 567 O O . GLY A 1 97 ? -2.246 75.619 111.972 1.00 28.82 94 GLY A O 1
ATOM 568 N N . LEU A 1 98 ? -0.522 74.206 112.264 1.00 29.05 95 LEU A N 1
ATOM 569 C CA . LEU A 1 98 ? -0.433 73.823 110.857 1.00 29.09 95 LEU A CA 1
ATOM 570 C C . LEU A 1 98 ? -1.486 72.809 110.402 1.00 29.07 95 LEU A C 1
ATOM 571 O O . LEU A 1 98 ? -1.675 72.595 109.203 1.00 29.85 95 LEU A O 1
ATOM 576 N N . PHE A 1 99 ? -2.180 72.190 111.348 1.00 28.50 96 PHE A N 1
ATOM 577 C CA . PHE A 1 99 ? -3.189 71.198 110.992 1.00 27.82 96 PHE A CA 1
ATOM 578 C C . PHE A 1 99 ? -4.623 71.643 111.211 1.00 28.87 96 PHE A C 1
ATOM 579 O O . PHE A 1 99 ? -4.913 72.412 112.119 1.00 29.50 96 PHE A O 1
ATOM 587 N N . ALA A 1 100 ? -5.521 71.148 110.367 1.00 31.47 97 ALA A N 1
ATOM 588 C CA . ALA A 1 100 ? -6.937 71.477 110.475 1.00 33.68 97 ALA A CA 1
ATOM 589 C C . ALA A 1 100 ? -7.684 70.247 110.993 1.00 36.42 97 ALA A C 1
ATOM 590 O O . ALA A 1 100 ? -7.105 69.160 111.097 1.00 36.72 97 ALA A O 1
ATOM 592 N N . LYS A 1 101 ? -8.961 70.416 111.328 1.00 38.08 98 LYS A N 1
ATOM 593 C CA . LYS A 1 101 ? -9.753 69.297 111.818 1.00 40.31 98 LYS A CA 1
ATOM 594 C C . LYS A 1 101 ? -9.959 68.291 110.690 1.00 41.05 98 LYS A C 1
ATOM 595 O O . LYS A 1 101 ? -10.126 68.664 109.528 1.00 42.92 98 LYS A O 1
ATOM 601 N N . SER A 1 102 ? -9.928 67.012 111.040 1.00 40.78 99 SER A N 1
ATOM 602 C CA . SER A 1 102 ? -10.065 65.939 110.064 1.00 41.65 99 SER A CA 1
ATOM 603 C C . SER A 1 102 ? -11.448 65.757 109.464 1.00 42.18 99 SER A C 1
ATOM 604 O O . SER A 1 102 ? -11.580 65.411 108.289 1.00 41.84 99 SER A O 1
ATOM 607 N N . GLY A 1 103 ? -12.480 65.973 110.270 1.00 42.75 100 GLY A N 1
ATOM 608 C CA . GLY A 1 103 ? -13.824 65.768 109.771 1.00 43.51 100 GLY A CA 1
ATOM 609 C C . GLY A 1 103 ? -14.026 64.270 109.632 1.00 44.22 100 GLY A C 1
ATOM 610 O O . GLY A 1 103 ? -14.742 63.794 108.747 1.00 44.95 100 GLY A O 1
ATOM 611 N N . VAL A 1 104 ? -13.368 63.521 110.512 1.00 43.91 101 VAL A N 1
ATOM 612 C CA . VAL A 1 104 ? -13.461 62.066 110.516 1.00 44.10 101 VAL A CA 1
ATOM 613 C C . VAL A 1 104 ? -14.191 61.631 111.776 1.00 43.79 101 VAL A C 1
ATOM 614 O O . VAL A 1 104 ? -13.854 62.067 112.876 1.00 43.14 101 VAL A O 1
ATOM 618 N N . ALA A 1 105 ? -15.194 60.776 111.608 1.00 43.77 102 ALA A N 1
ATOM 619 C CA . ALA A 1 105 ? -15.969 60.281 112.734 1.00 43.37 102 ALA A CA 1
ATOM 620 C C . ALA A 1 105 ? -15.104 59.385 113.614 1.00 42.85 102 ALA A C 1
ATOM 621 O O . ALA A 1 105 ? -14.459 58.456 113.125 1.00 41.65 102 ALA A O 1
ATOM 623 N N . ALA A 1 106 ? -15.102 59.674 114.912 1.00 42.90 103 ALA A N 1
ATOM 624 C CA . ALA A 1 106 ? -14.316 58.917 115.882 1.00 44.72 103 ALA A CA 1
ATOM 625 C C . ALA A 1 106 ? -14.666 57.425 115.923 1.00 46.00 103 ALA A C 1
ATOM 626 O O . ALA A 1 106 ? -13.778 56.575 116.028 1.00 45.81 103 ALA A O 1
ATOM 628 N N . ASP A 1 107 ? -15.957 57.113 115.837 1.00 47.17 104 ASP A N 1
ATOM 629 C CA . ASP A 1 107 ? -16.432 55.730 115.878 1.00 48.59 104 ASP A CA 1
ATOM 630 C C . ASP A 1 107 ? -15.800 54.842 114.809 1.00 49.48 104 ASP A C 1
ATOM 631 O O . ASP A 1 107 ? -15.967 53.619 114.825 1.00 49.19 104 ASP A O 1
ATOM 636 N N . ALA A 1 108 ? -15.073 55.457 113.882 1.00 49.40 105 ALA A N 1
ATOM 637 C CA . ALA A 1 108 ? -14.428 54.708 112.808 1.00 50.18 105 ALA A CA 1
ATOM 638 C C . ALA A 1 108 ? -13.087 54.116 113.243 1.00 50.14 105 ALA A C 1
ATOM 639 O O . ALA A 1 108 ? -12.461 53.363 112.494 1.00 50.93 105 ALA A O 1
ATOM 641 N N . VAL A 1 109 ? -12.664 54.441 114.463 1.00 49.35 106 VAL A N 1
ATOM 642 C CA . VAL A 1 109 ? -11.385 53.979 114.991 1.00 47.64 106 VAL A CA 1
ATOM 643 C C . VAL A 1 109 ? -11.469 53.202 116.308 1.00 46.37 106 VAL A C 1
ATOM 644 O O . VAL A 1 109 ? -12.266 53.531 117.184 1.00 46.58 106 VAL A O 1
ATOM 648 N N . ASN A 1 110 ? -10.626 52.176 116.433 1.00 44.52 107 ASN A N 1
ATOM 649 C CA . ASN A 1 110 ? -10.566 51.333 117.625 1.00 41.81 107 ASN A CA 1
ATOM 650 C C . ASN A 1 110 ? -9.105 51.121 118.029 1.00 41.00 107 ASN A C 1
ATOM 651 O O . ASN A 1 110 ? -8.384 50.325 117.426 1.00 39.75 107 ASN A O 1
ATOM 656 N N . VAL A 1 111 ? -8.684 51.833 119.069 1.00 39.84 108 VAL A N 1
ATOM 657 C CA . VAL A 1 111 ? -7.305 51.783 119.540 1.00 38.58 108 VAL A CA 1
ATOM 658 C C . VAL A 1 111 ? -7.179 51.577 121.049 1.00 37.80 108 VAL A C 1
ATOM 659 O O . VAL A 1 111 ? -8.034 52.012 121.813 1.00 37.55 108 VAL A O 1
ATOM 663 N N . PRO A 1 112 ? -6.100 50.908 121.491 1.00 37.81 109 PRO A N 1
ATOM 664 C CA . PRO A 1 112 ? -5.847 50.645 122.910 1.00 38.16 109 PRO A CA 1
ATOM 665 C C . PRO A 1 112 ? -5.756 51.946 123.701 1.00 38.11 109 PRO A C 1
ATOM 666 O O . PRO A 1 112 ? -4.965 52.827 123.371 1.00 38.84 109 PRO A O 1
ATOM 670 N N . GLY A 1 113 ? -6.560 52.056 124.753 1.00 37.63 110 GLY A N 1
ATOM 671 C CA . GLY A 1 113 ? -6.551 53.260 125.556 1.00 36.10 110 GLY A CA 1
ATOM 672 C C . GLY A 1 113 ? -7.545 54.254 124.996 1.00 36.24 110 GLY A C 1
ATOM 673 O O . GLY A 1 113 ? -7.727 55.342 125.539 1.00 36.29 110 GLY A O 1
ATOM 674 N N . GLY A 1 114 ? -8.192 53.875 123.899 1.00 36.14 111 GLY A N 1
ATOM 675 C CA . GLY A 1 114 ? -9.171 54.747 123.280 1.00 37.31 111 GLY A CA 1
ATOM 676 C C . GLY A 1 114 ? -8.540 55.865 122.476 1.00 38.59 111 GLY A C 1
ATOM 677 O O . GLY A 1 114 ? -7.317 55.951 122.356 1.00 38.81 111 GLY A O 1
ATOM 678 N N . TRP A 1 115 ? -9.378 56.729 121.920 1.00 39.05 112 TRP A N 1
ATOM 679 C CA . TRP A 1 115 ? -8.884 57.834 121.126 1.00 40.11 112 TRP A CA 1
ATOM 680 C C . TRP A 1 115 ? -9.928 58.921 120.950 1.00 40.21 112 TRP A C 1
ATOM 681 O O . TRP A 1 115 ? -11.001 58.685 120.399 1.00 39.58 112 TRP A O 1
ATOM 692 N N . ASN A 1 116 ? -9.602 60.114 121.431 1.00 41.77 113 ASN A N 1
ATOM 693 C CA . ASN A 1 116 ? -10.493 61.261 121.319 1.00 42.30 113 ASN A CA 1
ATOM 694 C C . ASN A 1 116 ? -9.674 62.442 120.820 1.00 41.38 113 ASN A C 1
ATOM 695 O O . ASN A 1 116 ? -8.982 63.096 121.601 1.00 42.76 113 ASN A O 1
ATOM 697 N N . ASN A 1 117 ? -9.741 62.705 119.519 1.00 39.60 114 ASN A N 1
ATOM 698 C CA . ASN A 1 117 ? -8.999 63.815 118.927 1.00 37.91 114 ASN A CA 1
ATOM 699 C C . ASN A 1 117 ? -9.648 64.271 117.624 1.00 37.95 114 ASN A C 1
ATOM 700 O O . ASN A 1 117 ? -9.861 63.475 116.710 1.00 36.13 114 ASN A O 1
ATOM 705 N N . ASP A 1 118 ? -9.948 65.566 117.553 1.00 38.66 115 ASP A N 1
ATOM 706 C CA . ASP A 1 118 ? -10.592 66.167 116.388 1.00 38.44 115 ASP A CA 1
ATOM 707 C C . ASP A 1 118 ? -9.670 66.368 115.188 1.00 38.43 115 ASP A C 1
ATOM 708 O O . ASP A 1 118 ? -10.141 66.516 114.054 1.00 38.36 115 ASP A O 1
ATOM 710 N N . THR A 1 119 ? -8.362 66.355 115.432 1.00 37.02 116 THR A N 1
ATOM 711 C CA . THR A 1 119 ? -7.392 66.596 114.369 1.00 35.36 116 THR A CA 1
ATOM 712 C C . THR A 1 119 ? -6.634 65.395 113.802 1.00 34.08 116 THR A C 1
ATOM 713 O O . THR A 1 119 ? -6.654 65.150 112.594 1.00 32.22 116 THR A O 1
ATOM 717 N N . PHE A 1 120 ? -5.958 64.657 114.675 1.00 32.71 117 PHE A N 1
ATOM 718 C CA . PHE A 1 120 ? -5.154 63.514 114.250 1.00 31.68 117 PHE A CA 1
ATOM 719 C C . PHE A 1 120 ? -5.893 62.174 114.259 1.00 31.31 117 PHE A C 1
ATOM 720 O O . PHE A 1 120 ? -6.418 61.738 115.282 1.00 31.35 117 PHE A O 1
ATOM 728 N N . VAL A 1 121 ? -5.911 61.529 113.099 1.00 30.62 118 VAL A N 1
ATOM 729 C CA . VAL A 1 121 ? -6.584 60.251 112.920 1.00 30.49 118 VAL A CA 1
ATOM 730 C C . VAL A 1 121 ? -5.610 59.069 112.934 1.00 30.87 118 VAL A C 1
ATOM 731 O O . VAL A 1 121 ? -4.659 59.020 112.152 1.00 30.81 118 VAL A O 1
ATOM 735 N N . PRO A 1 122 ? -5.838 58.098 113.828 1.00 30.02 119 PRO A N 1
ATOM 736 C CA . PRO A 1 122 ? -4.949 56.936 113.891 1.00 28.79 119 PRO A CA 1
ATOM 737 C C . PRO A 1 122 ? -5.164 56.027 112.688 1.00 28.42 119 PRO A C 1
ATOM 738 O O . PRO A 1 122 ? -6.267 55.966 112.142 1.00 28.14 119 PRO A O 1
ATOM 742 N N . PHE A 1 123 ? -4.112 55.325 112.274 1.00 27.40 120 PHE A N 1
ATOM 743 C CA . PHE A 1 123 ? -4.228 54.388 111.167 1.00 25.87 120 PHE A CA 1
ATOM 744 C C . PHE A 1 123 ? -3.631 53.029 111.535 1.00 25.48 120 PHE A C 1
ATOM 745 O O . PHE A 1 123 ? -3.848 52.041 110.836 1.00 26.74 120 PHE A O 1
ATOM 753 N N . ASP A 1 124 ? -2.889 52.985 112.640 1.00 22.06 121 ASP A N 1
ATOM 754 C CA . ASP A 1 124 ? -2.322 51.738 113.160 1.00 20.51 121 ASP A CA 1
ATOM 755 C C . ASP A 1 124 ? -1.613 51.950 114.494 1.00 18.62 121 ASP A C 1
ATOM 756 O O . ASP A 1 124 ? -1.387 53.084 114.911 1.00 17.29 121 ASP A O 1
ATOM 761 N N . TYR A 1 125 ? -1.298 50.858 115.182 1.00 18.52 122 TYR A N 1
ATOM 762 C CA . TYR A 1 125 ? -0.617 50.967 116.466 1.00 19.60 122 TYR A CA 1
ATOM 763 C C . TYR A 1 125 ? 0.291 49.771 116.709 1.00 18.59 122 TYR A C 1
ATOM 764 O O . TYR A 1 125 ? 0.176 48.747 116.042 1.00 20.44 122 TYR A O 1
ATOM 773 N N . GLY A 1 126 ? 1.205 49.917 117.658 1.00 17.51 123 GLY A N 1
ATOM 774 C CA . GLY A 1 126 ? 2.120 48.837 117.959 1.00 18.31 123 GLY A CA 1
ATOM 775 C C . GLY A 1 126 ? 2.877 49.080 119.245 1.00 19.28 123 GLY A C 1
ATOM 776 O O . GLY A 1 126 ? 2.583 50.020 119.989 1.00 20.34 123 GLY A O 1
ATOM 777 N N . TYR A 1 127 ? 3.863 48.230 119.504 1.00 19.49 124 TYR A N 1
ATOM 778 C CA . TYR A 1 127 ? 4.658 48.344 120.709 1.00 20.01 124 TYR A CA 1
ATOM 779 C C . TYR A 1 127 ? 6.136 48.228 120.379 1.00 19.81 124 TYR A C 1
ATOM 780 O O . TYR A 1 127 ? 6.567 47.268 119.742 1.00 18.54 124 TYR A O 1
ATOM 789 N N . PHE A 1 128 ? 6.909 49.221 120.807 1.00 17.70 125 PHE A N 1
ATOM 790 C CA . PHE A 1 128 ? 8.339 49.209 120.564 1.00 17.05 125 PHE A CA 1
ATOM 791 C C . PHE A 1 128 ? 8.963 48.068 121.355 1.00 16.48 125 PHE A C 1
ATOM 792 O O . PHE A 1 128 ? 8.581 47.800 122.497 1.00 14.99 125 PHE A O 1
ATOM 800 N N . ALA A 1 129 ? 9.927 47.401 120.737 1.00 15.54 126 ALA A N 1
ATOM 801 C CA . ALA A 1 129 ? 10.605 46.296 121.382 1.00 16.26 126 ALA A CA 1
ATOM 802 C C . ALA A 1 129 ? 11.925 46.012 120.677 1.00 16.58 126 ALA A C 1
ATOM 803 O O . ALA A 1 129 ? 12.102 46.358 119.508 1.00 14.42 126 ALA A O 1
ATOM 805 N N . PHE A 1 130 ? 12.852 45.387 121.394 1.00 16.82 127 PHE A N 1
ATOM 806 C CA . PHE A 1 130 ? 14.124 45.038 120.801 1.00 17.60 127 PHE A CA 1
ATOM 807 C C . PHE A 1 130 ? 14.016 43.685 120.126 1.00 17.32 127 PHE A C 1
ATOM 808 O O . PHE A 1 130 ? 13.590 42.705 120.737 1.00 18.54 127 PHE A O 1
ATOM 816 N N . VAL A 1 131 ? 14.381 43.645 118.851 1.00 17.34 128 VAL A N 1
ATOM 817 C CA . VAL A 1 131 ? 14.341 42.408 118.078 1.00 16.52 128 VAL A CA 1
ATOM 818 C C . VAL A 1 131 ? 15.726 41.782 118.005 1.00 18.11 128 VAL A C 1
ATOM 819 O O . VAL A 1 131 ? 16.734 42.493 117.942 1.00 17.54 128 VAL A O 1
ATOM 823 N N . TYR A 1 132 ? 15.770 40.452 118.030 1.00 19.96 129 TYR A N 1
ATOM 824 C CA . TYR A 1 132 ? 17.029 39.710 117.947 1.00 20.31 129 TYR A CA 1
ATOM 825 C C . TYR A 1 132 ? 16.841 38.421 117.146 1.00 21.61 129 TYR A C 1
ATOM 826 O O . TYR A 1 132 ? 15.719 38.056 116.785 1.00 21.83 129 TYR A O 1
ATOM 835 N N . ASP A 1 133 ? 17.950 37.735 116.889 1.00 20.78 130 ASP A N 1
ATOM 836 C CA . ASP A 1 133 ? 17.945 36.483 116.139 1.00 23.63 130 ASP A CA 1
ATOM 837 C C . ASP A 1 133 ? 18.139 35.340 117.137 1.00 25.63 130 ASP A C 1
ATOM 838 O O . ASP A 1 133 ? 19.229 35.178 117.688 1.00 25.96 130 ASP A O 1
ATOM 843 N N . LYS A 1 134 ? 17.094 34.551 117.368 1.00 25.54 131 LYS A N 1
ATOM 844 C CA . LYS A 1 134 ? 17.188 33.444 118.314 1.00 27.50 131 LYS A CA 1
ATOM 845 C C . LYS A 1 134 ? 18.277 32.443 117.953 1.00 28.91 131 LYS A C 1
ATOM 846 O O . LYS A 1 134 ? 18.752 31.707 118.815 1.00 28.96 131 LYS A O 1
ATOM 852 N N . ASN A 1 135 ? 18.667 32.405 116.683 1.00 31.31 132 ASN A N 1
ATOM 853 C CA . ASN A 1 135 ? 19.719 31.488 116.257 1.00 32.83 132 ASN A CA 1
ATOM 854 C C . ASN A 1 135 ? 21.080 32.048 116.638 1.00 33.05 132 ASN A C 1
ATOM 855 O O . ASN A 1 135 ? 22.058 31.307 116.705 1.00 34.23 132 ASN A O 1
ATOM 860 N N . LYS A 1 136 ? 21.141 33.353 116.882 1.00 32.46 133 LYS A N 1
ATOM 861 C CA . LYS A 1 136 ? 22.403 34.004 117.226 1.00 33.06 133 LYS A CA 1
ATOM 862 C C . LYS A 1 136 ? 22.484 34.483 118.673 1.00 33.09 133 LYS A C 1
ATOM 863 O O . LYS A 1 136 ? 23.572 34.643 119.216 1.00 33.53 133 LYS A O 1
ATOM 869 N N . LEU A 1 137 ? 21.337 34.725 119.292 1.00 33.54 134 LEU A N 1
ATOM 870 C CA . LEU A 1 137 ? 21.306 35.184 120.673 1.00 33.96 134 LEU A CA 1
ATOM 871 C C . LEU A 1 137 ? 20.503 34.178 121.491 1.00 35.18 134 LEU A C 1
ATOM 872 O O . LEU A 1 137 ? 19.274 34.119 121.412 1.00 35.65 134 LEU A O 1
ATOM 877 N N . LYS A 1 138 ? 21.222 33.396 122.284 1.00 35.96 135 LYS A N 1
ATOM 878 C CA . LYS A 1 138 ? 20.644 32.353 123.119 1.00 35.59 135 LYS A CA 1
ATOM 879 C C . LYS A 1 138 ? 19.931 32.846 124.374 1.00 34.67 135 LYS A C 1
ATOM 880 O O . LYS A 1 138 ? 18.826 32.409 124.675 1.00 34.11 135 LYS A O 1
ATOM 886 N N . ASN A 1 139 ? 20.562 33.744 125.116 1.00 34.00 136 ASN A N 1
ATOM 887 C CA . ASN A 1 139 ? 19.951 34.236 126.340 1.00 34.75 136 ASN A CA 1
ATOM 888 C C . ASN A 1 139 ? 19.706 35.737 126.301 1.00 33.46 136 ASN A C 1
ATOM 889 O O . ASN A 1 139 ? 20.393 36.510 126.962 1.00 32.50 136 ASN A O 1
ATOM 894 N N . PRO A 1 140 ? 18.704 36.164 125.521 1.00 32.87 137 PRO A N 1
ATOM 895 C CA . PRO A 1 140 ? 18.358 37.579 125.387 1.00 31.86 137 PRO A CA 1
ATOM 896 C C . PRO A 1 140 ? 17.861 38.184 126.693 1.00 31.29 137 PRO A C 1
ATOM 897 O O . PRO A 1 140 ? 17.362 37.478 127.567 1.00 32.91 137 PRO A O 1
ATOM 901 N N . PRO A 1 141 ? 17.998 39.507 126.844 1.00 30.42 138 PRO A N 1
ATOM 902 C CA . PRO A 1 141 ? 17.547 40.185 128.059 1.00 28.92 138 PRO A CA 1
ATOM 903 C C . PRO A 1 141 ? 16.037 40.008 128.227 1.00 28.63 138 PRO A C 1
ATOM 904 O O . PRO A 1 141 ? 15.316 39.815 127.243 1.00 25.76 138 PRO A O 1
ATOM 908 N N . GLN A 1 142 ? 15.565 40.066 129.469 1.00 28.25 139 GLN A N 1
ATOM 909 C CA . GLN A 1 142 ? 14.144 39.895 129.750 1.00 28.69 139 GLN A CA 1
ATOM 910 C C . GLN A 1 142 ? 13.511 41.149 130.354 1.00 27.77 139 GLN A C 1
ATOM 911 O O . GLN A 1 142 ? 12.379 41.130 130.840 1.00 26.76 139 GLN A O 1
ATOM 917 N N . SER A 1 143 ? 14.254 42.246 130.305 1.00 26.74 140 SER A N 1
ATOM 918 C CA . SER A 1 143 ? 13.771 43.522 130.806 1.00 25.63 140 SER A CA 1
ATOM 919 C C . SER A 1 143 ? 14.696 44.606 130.263 1.00 26.69 140 SER A C 1
ATOM 920 O O . SER A 1 143 ? 15.864 44.340 129.962 1.00 26.42 140 SER A O 1
ATOM 923 N N . LEU A 1 144 ? 14.176 45.821 130.123 1.00 26.74 141 LEU A N 1
ATOM 924 C CA . LEU A 1 144 ? 14.978 46.924 129.612 1.00 26.59 141 LEU A CA 1
ATOM 925 C C . LEU A 1 144 ? 16.125 47.142 130.584 1.00 26.68 141 LEU A C 1
ATOM 926 O O . LEU A 1 144 ? 17.246 47.476 130.187 1.00 26.05 141 LEU A O 1
ATOM 931 N N . LYS A 1 145 ? 15.834 46.935 131.865 1.00 27.60 142 LYS A N 1
ATOM 932 C CA . LYS A 1 145 ? 16.826 47.115 132.921 1.00 27.53 142 LYS A CA 1
ATOM 933 C C . LYS A 1 145 ? 18.024 46.189 132.739 1.00 26.93 142 LYS A C 1
ATOM 934 O O . LYS A 1 145 ? 19.171 46.615 132.882 1.00 26.57 142 LYS A O 1
ATOM 940 N N . GLU A 1 146 ? 17.760 44.925 132.422 1.00 25.21 143 GLU A N 1
ATOM 941 C CA . GLU A 1 146 ? 18.838 43.971 132.221 1.00 25.00 143 GLU A CA 1
ATOM 942 C C . GLU A 1 146 ? 19.665 44.347 130.991 1.00 25.84 143 GLU A C 1
ATOM 943 O O . GLU A 1 146 ? 20.893 44.352 131.042 1.00 24.09 143 GLU A O 1
ATOM 949 N N . LEU A 1 147 ? 18.986 44.664 129.892 1.00 26.75 144 LEU A N 1
ATOM 950 C CA . LEU A 1 147 ? 19.664 45.057 128.663 1.00 28.46 144 LEU A CA 1
ATOM 951 C C . LEU A 1 147 ? 20.656 46.188 128.926 1.00 29.49 144 LEU A C 1
ATOM 952 O O . LEU A 1 147 ? 21.757 46.196 128.377 1.00 29.30 144 LEU A O 1
ATOM 957 N N . VAL A 1 148 ? 20.259 47.135 129.769 1.00 29.50 145 VAL A N 1
ATOM 958 C CA . VAL A 1 148 ? 21.100 48.279 130.100 1.00 31.34 145 VAL A CA 1
ATOM 959 C C . VAL A 1 148 ? 22.211 47.973 131.104 1.00 33.20 145 VAL A C 1
ATOM 960 O O . VAL A 1 148 ? 23.343 48.439 130.960 1.00 32.79 145 VAL A O 1
ATOM 964 N N . GLU A 1 149 ? 21.885 47.180 132.117 1.00 35.39 146 GLU A N 1
ATOM 965 C CA . GLU A 1 149 ? 22.836 46.876 133.178 1.00 36.71 146 GLU A CA 1
ATOM 966 C C . GLU A 1 149 ? 23.625 45.569 133.123 1.00 35.92 146 GLU A C 1
ATOM 967 O O . GLU A 1 149 ? 24.672 45.455 133.762 1.00 35.54 146 GLU A O 1
ATOM 973 N N . SER A 1 150 ? 23.138 44.596 132.362 1.00 35.23 147 SER A N 1
ATOM 974 C CA . SER A 1 150 ? 23.806 43.301 132.246 1.00 36.04 147 SER A CA 1
ATOM 975 C C . SER A 1 150 ? 25.284 43.414 131.906 1.00 36.34 147 SER A C 1
ATOM 976 O O . SER A 1 150 ? 25.720 44.392 131.302 1.00 36.18 147 SER A O 1
ATOM 979 N N . ASP A 1 151 ? 26.048 42.399 132.294 1.00 37.92 148 ASP A N 1
ATOM 980 C CA . ASP A 1 151 ? 27.480 42.366 132.025 1.00 38.46 148 ASP A CA 1
ATOM 981 C C . ASP A 1 151 ? 27.718 41.757 130.650 1.00 37.80 148 ASP A C 1
ATOM 982 O O . ASP A 1 151 ? 28.831 41.801 130.128 1.00 37.37 148 ASP A O 1
ATOM 987 N N . GLN A 1 152 ? 26.670 41.174 130.074 1.00 36.43 149 GLN A N 1
ATOM 988 C CA . GLN A 1 152 ? 26.768 40.573 128.748 1.00 37.52 149 GLN A CA 1
ATOM 989 C C . GLN A 1 152 ? 27.135 41.678 127.754 1.00 37.08 149 GLN A C 1
ATOM 990 O O . GLN A 1 152 ? 26.702 42.821 127.906 1.00 36.79 149 GLN A O 1
ATOM 996 N N . ASN A 1 153 ? 27.936 41.345 126.746 1.00 36.66 150 ASN A N 1
ATOM 997 C CA . ASN A 1 153 ? 28.326 42.327 125.740 1.00 36.83 150 ASN A CA 1
ATOM 998 C C . ASN A 1 153 ? 27.402 42.290 124.522 1.00 35.59 150 ASN A C 1
ATOM 999 O O . ASN A 1 153 ? 27.842 42.028 123.399 1.00 35.43 150 ASN A O 1
ATOM 1004 N N . TRP A 1 154 ? 26.118 42.546 124.748 1.00 32.98 151 TRP A N 1
ATOM 1005 C CA . TRP A 1 154 ? 25.160 42.557 123.655 1.00 30.83 151 TRP A CA 1
ATOM 1006 C C . TRP A 1 154 ? 25.391 43.807 122.811 1.00 27.94 151 TRP A C 1
ATOM 1007 O O . TRP A 1 154 ? 25.680 44.875 123.342 1.00 27.13 151 TRP A O 1
ATOM 1018 N N . ARG A 1 155 ? 25.273 43.662 121.497 1.00 26.82 152 ARG A N 1
ATOM 1019 C CA . ARG A 1 155 ? 25.451 44.784 120.585 1.00 25.11 152 ARG A CA 1
ATOM 1020 C C . ARG A 1 155 ? 24.054 45.335 120.306 1.00 22.63 152 ARG A C 1
ATOM 1021 O O . ARG A 1 155 ? 23.143 44.590 119.947 1.00 20.28 152 ARG A O 1
ATOM 1029 N N . VAL A 1 156 ? 23.889 46.641 120.457 1.00 21.17 153 VAL A N 1
ATOM 1030 C CA . VAL A 1 156 ? 22.597 47.263 120.230 1.00 20.26 153 VAL A CA 1
ATOM 1031 C C . VAL A 1 156 ? 22.645 48.412 119.232 1.00 18.28 153 VAL A C 1
ATOM 1032 O O . VAL A 1 156 ? 23.628 49.138 119.154 1.00 17.83 153 VAL A O 1
ATOM 1036 N N . ILE A 1 157 ? 21.571 48.552 118.463 1.00 17.23 154 ILE A N 1
ATOM 1037 C CA . ILE A 1 157 ? 21.431 49.639 117.501 1.00 17.65 154 ILE A CA 1
ATOM 1038 C C . ILE A 1 157 ? 20.021 50.219 117.664 1.00 17.92 154 ILE A C 1
ATOM 1039 O O . ILE A 1 157 ? 19.055 49.475 117.821 1.00 18.98 154 ILE A O 1
ATOM 1044 N N . TYR A 1 158 ? 19.899 51.540 117.656 1.00 18.06 155 TYR A N 1
ATOM 1045 C CA . TYR A 1 158 ? 18.580 52.157 117.772 1.00 18.24 155 TYR A CA 1
ATOM 1046 C C . TYR A 1 158 ? 18.544 53.472 117.005 1.00 18.89 155 TYR A C 1
ATOM 1047 O O . TYR A 1 158 ? 19.546 53.867 116.410 1.00 21.19 155 TYR A O 1
ATOM 1056 N N . GLN A 1 159 ? 17.395 54.143 117.005 1.00 20.90 156 GLN A N 1
ATOM 1057 C CA . GLN A 1 159 ? 17.247 55.393 116.260 1.00 19.05 156 GLN A CA 1
ATOM 1058 C C . GLN A 1 159 ? 17.323 56.676 117.074 1.00 19.41 156 GLN A C 1
ATOM 1059 O O . GLN A 1 159 ? 17.079 56.692 118.281 1.00 17.15 156 GLN A O 1
ATOM 1065 N N . ASP A 1 160 ? 17.647 57.756 116.372 1.00 19.94 157 ASP A N 1
ATOM 1066 C CA . ASP A 1 160 ? 17.769 59.084 116.952 1.00 20.35 157 ASP A CA 1
ATOM 1067 C C . ASP A 1 160 ? 16.383 59.605 117.325 1.00 19.78 157 ASP A C 1
ATOM 1068 O O . ASP A 1 160 ? 15.509 59.726 116.471 1.00 19.08 157 ASP A O 1
ATOM 1073 N N . PRO A 1 161 ? 16.165 59.916 118.612 1.00 20.14 158 PRO A N 1
ATOM 1074 C CA . PRO A 1 161 ? 14.867 60.422 119.075 1.00 19.40 158 PRO A CA 1
ATOM 1075 C C . PRO A 1 161 ? 14.450 61.771 118.477 1.00 20.40 158 PRO A C 1
ATOM 1076 O O . PRO A 1 161 ? 13.275 62.148 118.525 1.00 18.24 158 PRO A O 1
ATOM 1080 N N . ARG A 1 162 ? 15.414 62.490 117.908 1.00 18.35 159 ARG A N 1
ATOM 1081 C CA . ARG A 1 162 ? 15.141 63.784 117.301 1.00 17.37 159 ARG A CA 1
ATOM 1082 C C . ARG A 1 162 ? 14.572 63.632 115.886 1.00 17.10 159 ARG A C 1
ATOM 1083 O O . ARG A 1 162 ? 13.974 64.560 115.343 1.00 15.06 159 ARG A O 1
ATOM 1091 N N . THR A 1 163 ? 14.746 62.456 115.296 1.00 16.43 160 THR A N 1
ATOM 1092 C CA . THR A 1 163 ? 14.271 62.230 113.940 1.00 17.64 160 THR A CA 1
ATOM 1093 C C . THR A 1 163 ? 13.269 61.083 113.756 1.00 17.66 160 THR A C 1
ATOM 1094 O O . THR A 1 163 ? 12.364 61.180 112.921 1.00 17.87 160 THR A O 1
ATOM 1098 N N . SER A 1 164 ? 13.428 60.016 114.539 1.00 17.36 161 SER A N 1
ATOM 1099 C CA . SER A 1 164 ? 12.588 58.815 114.439 1.00 17.44 161 SER A CA 1
ATOM 1100 C C . SER A 1 164 ? 11.588 58.571 115.580 1.00 18.26 161 SER A C 1
ATOM 1101 O O . SER A 1 164 ? 11.939 58.664 116.758 1.00 20.64 161 SER A O 1
ATOM 1104 N N . THR A 1 165 ? 10.350 58.230 115.237 1.00 16.43 162 THR A N 1
ATOM 1105 C CA . THR A 1 165 ? 9.360 57.955 116.271 1.00 16.93 162 THR A CA 1
ATOM 1106 C C . THR A 1 165 ? 9.782 56.760 117.130 1.00 16.83 162 THR A C 1
ATOM 1107 O O . THR A 1 165 ? 9.625 56.792 118.351 1.00 16.56 162 THR A O 1
ATOM 1111 N N . PRO A 1 166 ? 10.320 55.688 116.508 1.00 18.24 163 PRO A N 1
ATOM 1112 C CA . PRO A 1 166 ? 10.755 54.530 117.307 1.00 16.56 163 PRO A CA 1
ATOM 1113 C C . PRO A 1 166 ? 11.891 54.991 118.224 1.00 15.48 163 PRO A C 1
ATOM 1114 O O . PRO A 1 166 ? 12.073 54.477 119.324 1.00 14.88 163 PRO A O 1
ATOM 1118 N N . GLY A 1 167 ? 12.660 55.963 117.742 1.00 13.90 164 GLY A N 1
ATOM 1119 C CA . GLY A 1 167 ? 13.761 56.492 118.523 1.00 14.71 164 GLY A CA 1
ATOM 1120 C C . GLY A 1 167 ? 13.206 57.268 119.702 1.00 15.86 164 GLY A C 1
ATOM 1121 O O . GLY A 1 167 ? 13.676 57.118 120.830 1.00 11.49 164 GLY A O 1
ATOM 1122 N N . LEU A 1 168 ? 12.193 58.093 119.426 1.00 15.42 165 LEU A N 1
ATOM 1123 C CA . LEU A 1 168 ? 11.538 58.890 120.450 1.00 17.46 165 LEU A CA 1
ATOM 1124 C C . LEU A 1 168 ? 10.904 57.898 121.424 1.00 18.79 165 LEU A C 1
ATOM 1125 O O . LEU A 1 168 ? 10.904 58.115 122.641 1.00 19.74 165 LEU A O 1
ATOM 1130 N N . GLY A 1 169 ? 10.366 56.811 120.869 1.00 17.59 166 GLY A N 1
ATOM 1131 C CA . GLY A 1 169 ? 9.751 55.776 121.680 1.00 16.54 166 GLY A CA 1
ATOM 1132 C C . GLY A 1 169 ? 10.716 55.209 122.709 1.00 17.19 166 GLY A C 1
ATOM 1133 O O . GLY A 1 169 ? 10.380 55.115 123.892 1.00 18.12 166 GLY A O 1
ATOM 1134 N N . LEU A 1 170 ? 11.912 54.825 122.269 1.00 15.73 167 LEU A N 1
ATOM 1135 C CA . LEU A 1 170 ? 12.909 54.284 123.184 1.00 16.16 167 LEU A CA 1
ATOM 1136 C C . LEU A 1 170 ? 13.307 55.324 124.234 1.00 16.58 167 LEU A C 1
ATOM 1137 O O . LEU A 1 170 ? 13.526 54.984 125.389 1.00 16.45 167 LEU A O 1
ATOM 1142 N N . LEU A 1 171 ? 13.405 56.586 123.831 1.00 16.12 168 LEU A N 1
ATOM 1143 C CA . LEU A 1 171 ? 13.762 57.640 124.774 1.00 18.08 168 LEU A CA 1
ATOM 1144 C C . LEU A 1 171 ? 12.729 57.701 125.895 1.00 19.03 168 LEU A C 1
ATOM 1145 O O . LEU A 1 171 ? 13.089 57.765 127.068 1.00 20.01 168 LEU A O 1
ATOM 1150 N N . LEU A 1 172 ? 11.448 57.654 125.534 1.00 17.32 169 LEU A N 1
ATOM 1151 C CA . LEU A 1 172 ? 10.384 57.735 126.532 1.00 18.88 169 LEU A CA 1
ATOM 1152 C C . LEU A 1 172 ? 10.262 56.448 127.338 1.00 20.38 169 LEU A C 1
ATOM 1153 O O . LEU A 1 172 ? 9.946 56.474 128.532 1.00 21.50 169 LEU A O 1
ATOM 1158 N N . TRP A 1 173 ? 10.536 55.327 126.684 1.00 20.33 170 TRP A N 1
ATOM 1159 C CA . TRP A 1 173 ? 10.475 54.027 127.330 1.00 21.25 170 TRP A CA 1
ATOM 1160 C C . TRP A 1 173 ? 11.498 53.991 128.456 1.00 21.50 170 TRP A C 1
ATOM 1161 O O . TRP A 1 173 ? 11.196 53.567 129.572 1.00 23.20 170 TRP A O 1
ATOM 1180 N N . GLN A 1 175 ? 12.741 56.557 129.931 1.00 20.00 172 GLN A N 1
ATOM 1181 C CA . GLN A 1 175 ? 12.322 57.550 130.916 1.00 22.03 172 GLN A CA 1
ATOM 1182 C C . GLN A 1 175 ? 11.305 56.946 131.896 1.00 22.16 172 GLN A C 1
ATOM 1183 O O . GLN A 1 175 ? 11.351 57.205 133.101 1.00 21.95 172 GLN A O 1
ATOM 1189 N N . LYS A 1 176 ? 10.386 56.145 131.369 1.00 20.61 173 LYS A N 1
ATOM 1190 C CA . LYS A 1 176 ? 9.386 55.490 132.195 1.00 19.70 173 LYS A CA 1
ATOM 1191 C C . LYS A 1 176 ? 10.084 54.548 133.176 1.00 20.67 173 LYS A C 1
ATOM 1192 O O . LYS A 1 176 ? 9.756 54.508 134.361 1.00 20.73 173 LYS A O 1
ATOM 1198 N N . VAL A 1 177 ? 11.058 53.804 132.665 1.00 18.58 174 VAL A N 1
ATOM 1199 C CA . VAL A 1 177 ? 11.781 52.825 133.455 1.00 18.79 174 VAL A CA 1
ATOM 1200 C C . VAL A 1 177 ? 12.814 53.365 134.455 1.00 19.54 174 VAL A C 1
ATOM 1201 O O . VAL A 1 177 ? 12.952 52.818 135.552 1.00 18.35 174 VAL A O 1
ATOM 1205 N N . TYR A 1 178 ? 13.524 54.434 134.104 1.00 19.87 175 TYR A N 1
ATOM 1206 C CA . TYR A 1 178 ? 14.538 54.972 135.008 1.00 20.73 175 TYR A CA 1
ATOM 1207 C C . TYR A 1 178 ? 14.265 56.321 135.657 1.00 22.83 175 TYR A C 1
ATOM 1208 O O . TYR A 1 178 ? 14.924 56.678 136.633 1.00 25.36 175 TYR A O 1
ATOM 1217 N N . GLY A 1 179 ? 13.312 57.075 135.128 1.00 23.55 176 GLY A N 1
ATOM 1218 C CA . GLY A 1 179 ? 13.027 58.377 135.703 1.00 24.81 176 GLY A CA 1
ATOM 1219 C C . GLY A 1 179 ? 14.253 59.276 135.689 1.00 26.22 176 GLY A C 1
ATOM 1220 O O . GLY A 1 179 ? 14.959 59.367 134.682 1.00 25.63 176 GLY A O 1
ATOM 1221 N N . ASP A 1 180 ? 14.525 59.939 136.807 1.00 26.83 177 ASP A N 1
ATOM 1222 C CA . ASP A 1 180 ? 15.675 60.822 136.876 1.00 27.39 177 ASP A CA 1
ATOM 1223 C C . ASP A 1 180 ? 17.011 60.108 136.716 1.00 26.80 177 ASP A C 1
ATOM 1224 O O . ASP A 1 180 ? 18.049 60.758 136.633 1.00 27.38 177 ASP A O 1
ATOM 1229 N N . ASP A 1 181 ? 16.991 58.780 136.668 1.00 26.52 178 ASP A N 1
ATOM 1230 C CA . ASP A 1 181 ? 18.226 58.024 136.499 1.00 26.46 178 ASP A CA 1
ATOM 1231 C C . ASP A 1 181 ? 18.495 57.663 135.047 1.00 24.67 178 ASP A C 1
ATOM 1232 O O . ASP A 1 181 ? 19.411 56.908 134.753 1.00 26.31 178 ASP A O 1
ATOM 1237 N N . ALA A 1 182 ? 17.699 58.214 134.140 1.00 23.80 179 ALA A N 1
ATOM 1238 C CA . ALA A 1 182 ? 17.853 57.950 132.715 1.00 24.60 179 ALA A CA 1
ATOM 1239 C C . ALA A 1 182 ? 19.272 58.190 132.178 1.00 25.09 179 ALA A C 1
ATOM 1240 O O . ALA A 1 182 ? 19.812 57.358 131.450 1.00 23.12 179 ALA A O 1
ATOM 1242 N N . PRO A 1 183 ? 19.894 59.330 132.529 1.00 25.56 180 PRO A N 1
ATOM 1243 C CA . PRO A 1 183 ? 21.248 59.604 132.033 1.00 27.29 180 PRO A CA 1
ATOM 1244 C C . PRO A 1 183 ? 22.301 58.570 132.411 1.00 28.20 180 PRO A C 1
ATOM 1245 O O . PRO A 1 183 ? 23.136 58.200 131.586 1.00 27.13 180 PRO A O 1
ATOM 1249 N N . GLN A 1 184 ? 22.267 58.108 133.654 1.00 30.13 181 GLN A N 1
ATOM 1250 C CA . GLN A 1 184 ? 23.224 57.109 134.107 1.00 30.85 181 GLN A CA 1
ATOM 1251 C C . GLN A 1 184 ? 22.950 55.813 133.346 1.00 29.61 181 GLN A C 1
ATOM 1252 O O . GLN A 1 184 ? 23.874 55.109 132.935 1.00 28.86 181 GLN A O 1
ATOM 1258 N N . ALA A 1 185 ? 21.672 55.508 133.152 1.00 27.38 182 ALA A N 1
ATOM 1259 C CA . ALA A 1 185 ? 21.285 54.310 132.419 1.00 25.56 182 ALA A CA 1
ATOM 1260 C C . ALA A 1 185 ? 21.756 54.462 130.977 1.00 25.62 182 ALA A C 1
ATOM 1261 O O . ALA A 1 185 ? 22.281 53.518 130.379 1.00 27.70 182 ALA A O 1
ATOM 1263 N N . TRP A 1 186 ? 21.574 55.656 130.424 1.00 23.15 183 TRP A N 1
ATOM 1264 C CA . TRP A 1 186 ? 21.993 55.917 129.056 1.00 23.47 183 TRP A CA 1
ATOM 1265 C C . TRP A 1 186 ? 23.495 55.727 128.865 1.00 23.40 183 TRP A C 1
ATOM 1266 O O . TRP A 1 186 ? 23.930 55.209 127.833 1.00 22.91 183 TRP A O 1
ATOM 1277 N N . GLN A 1 187 ? 24.294 56.139 129.845 1.00 23.55 184 GLN A N 1
ATOM 1278 C CA . GLN A 1 187 ? 25.739 55.957 129.723 1.00 25.67 184 GLN A CA 1
ATOM 1279 C C . GLN A 1 187 ? 26.077 54.469 129.631 1.00 24.98 184 GLN A C 1
ATOM 1280 O O . GLN A 1 187 ? 26.961 54.072 128.875 1.00 25.31 184 GLN A O 1
ATOM 1286 N N . LYS A 1 188 ? 25.354 53.648 130.388 1.00 24.87 185 LYS A N 1
ATOM 1287 C CA . LYS A 1 188 ? 25.570 52.207 130.377 1.00 24.96 185 LYS A CA 1
ATOM 1288 C C . LYS A 1 188 ? 25.135 51.607 129.046 1.00 24.14 185 LYS A C 1
ATOM 1289 O O . LYS A 1 188 ? 25.787 50.695 128.535 1.00 22.68 185 LYS A O 1
ATOM 1295 N N . LEU A 1 189 ? 24.035 52.114 128.487 1.00 22.94 186 LEU A N 1
ATOM 1296 C CA . LEU A 1 189 ? 23.547 51.603 127.208 1.00 22.05 186 LEU A CA 1
ATOM 1297 C C . LEU A 1 189 ? 24.487 52.021 126.077 1.00 21.65 186 LEU A C 1
ATOM 1298 O O . LEU A 1 189 ? 24.648 51.297 125.100 1.00 20.69 186 LEU A O 1
ATOM 1303 N N . ALA A 1 190 ? 25.097 53.195 126.214 1.00 21.39 187 ALA A N 1
ATOM 1304 C CA . ALA A 1 190 ? 26.015 53.702 125.195 1.00 23.86 187 ALA A CA 1
ATOM 1305 C C . ALA A 1 190 ? 27.189 52.752 124.964 1.00 24.60 187 ALA A C 1
ATOM 1306 O O . ALA A 1 190 ? 27.709 52.663 123.852 1.00 25.97 187 ALA A O 1
ATOM 1308 N N . LYS A 1 191 ? 27.598 52.039 126.012 1.00 25.89 188 LYS A N 1
ATOM 1309 C CA . LYS A 1 191 ? 28.717 51.096 125.915 1.00 26.31 188 LYS A CA 1
ATOM 1310 C C . LYS A 1 191 ? 28.370 49.864 125.086 1.00 24.38 188 LYS A C 1
ATOM 1311 O O . LYS A 1 191 ? 29.255 49.157 124.610 1.00 22.59 188 LYS A O 1
ATOM 1317 N N . LYS A 1 192 ? 27.081 49.595 124.926 1.00 23.74 189 LYS A N 1
ATOM 1318 C CA . LYS A 1 192 ? 26.661 48.438 124.148 1.00 23.01 189 LYS A CA 1
ATOM 1319 C C . LYS A 1 192 ? 26.124 48.875 122.791 1.00 22.13 189 LYS A C 1
ATOM 1320 O O . LYS A 1 192 ? 25.671 48.049 121.997 1.00 20.65 189 LYS A O 1
ATOM 1326 N N . THR A 1 193 ? 26.197 50.176 122.525 1.00 20.43 190 THR A N 1
ATOM 1327 C CA . THR A 1 193 ? 25.693 50.731 121.273 1.00 20.75 190 THR A CA 1
ATOM 1328 C C . THR A 1 193 ? 26.669 50.710 120.098 1.00 18.71 190 THR A C 1
ATOM 1329 O O . THR A 1 193 ? 27.726 51.334 120.140 1.00 18.00 190 THR A O 1
ATOM 1333 N N . VAL A 1 194 ? 26.300 49.999 119.039 1.00 18.04 191 VAL A N 1
ATOM 1334 C CA . VAL A 1 194 ? 27.138 49.927 117.848 1.00 18.68 191 VAL A CA 1
ATOM 1335 C C . VAL A 1 194 ? 26.997 51.235 117.067 1.00 19.07 191 VAL A C 1
ATOM 1336 O O . VAL A 1 194 ? 27.988 51.821 116.626 1.00 18.73 191 VAL A O 1
ATOM 1340 N N . THR A 1 195 ? 25.760 51.695 116.909 1.00 19.27 192 THR A N 1
ATOM 1341 C CA . THR A 1 195 ? 25.507 52.939 116.192 1.00 18.39 192 THR A CA 1
ATOM 1342 C C . THR A 1 195 ? 24.075 53.427 116.394 1.00 17.51 192 THR A C 1
ATOM 1343 O O . THR A 1 195 ? 23.226 52.712 116.929 1.00 16.59 192 THR A O 1
ATOM 1347 N N . VAL A 1 196 ? 23.822 54.655 115.964 1.00 16.48 193 VAL A N 1
ATOM 1348 C CA . VAL A 1 196 ? 22.504 55.249 116.067 1.00 17.06 193 VAL A CA 1
ATOM 1349 C C . VAL A 1 196 ? 22.183 55.891 114.723 1.00 18.83 193 VAL A C 1
ATOM 1350 O O . VAL A 1 196 ? 22.919 56.758 114.254 1.00 20.50 193 VAL A O 1
ATOM 1354 N N . THR A 1 197 ? 21.089 55.460 114.104 1.00 17.98 194 THR A N 1
ATOM 1355 C CA . THR A 1 197 ? 20.682 55.989 112.811 1.00 18.16 194 THR A CA 1
ATOM 1356 C C . THR A 1 197 ? 19.515 56.979 112.955 1.00 19.05 194 THR A C 1
ATOM 1357 O O . THR A 1 197 ? 18.829 57.006 113.980 1.00 19.47 194 THR A O 1
ATOM 1361 N N . LYS A 1 198 ? 19.289 57.775 111.914 1.00 16.58 195 LYS A N 1
ATOM 1362 C CA . LYS A 1 198 ? 18.217 58.759 111.912 1.00 16.78 195 LYS A CA 1
ATOM 1363 C C . LYS A 1 198 ? 16.863 58.086 111.727 1.00 17.89 195 LYS A C 1
ATOM 1364 O O . LYS A 1 198 ? 15.850 58.544 112.257 1.00 16.59 195 LYS A O 1
ATOM 1370 N N . GLY A 1 199 ? 16.858 57.003 110.958 1.00 17.15 196 GLY A N 1
ATOM 1371 C CA . GLY A 1 199 ? 15.625 56.295 110.704 1.00 17.00 196 GLY A CA 1
ATOM 1372 C C . GLY A 1 199 ? 15.702 54.810 110.981 1.00 17.94 196 GLY A C 1
ATOM 1373 O O . GLY A 1 199 ? 16.780 54.223 111.038 1.00 18.39 196 GLY A O 1
ATOM 1374 N N . TRP A 1 200 ? 14.530 54.211 111.145 1.00 19.09 197 TRP A N 1
ATOM 1375 C CA . TRP A 1 200 ? 14.391 52.791 111.427 1.00 19.35 197 TRP A CA 1
ATOM 1376 C C . TRP A 1 200 ? 14.946 51.899 110.313 1.00 19.51 197 TRP A C 1
ATOM 1377 O O . TRP A 1 200 ? 15.666 50.946 110.576 1.00 21.35 197 TRP A O 1
ATOM 1388 N N . SER A 1 201 ? 14.608 52.208 109.069 1.00 20.83 198 SER A N 1
ATOM 1389 C CA . SER A 1 201 ? 15.069 51.404 107.945 1.00 20.50 198 SER A CA 1
ATOM 1390 C C . SER A 1 201 ? 16.547 51.040 107.989 1.00 21.61 198 SER A C 1
ATOM 1391 O O . SER A 1 201 ? 16.902 49.864 107.892 1.00 22.36 198 SER A O 1
ATOM 1394 N N . GLU A 1 202 ? 17.415 52.041 108.119 1.00 20.97 199 GLU A N 1
ATOM 1395 C CA . GLU A 1 202 ? 18.851 51.779 108.160 1.00 19.39 199 GLU A CA 1
ATOM 1396 C C . GLU A 1 202 ? 19.222 50.929 109.368 1.00 18.47 199 GLU A C 1
ATOM 1397 O O . GLU A 1 202 ? 20.043 50.012 109.267 1.00 18.82 199 GLU A O 1
ATOM 1403 N N . ALA A 1 203 ? 18.615 51.247 110.509 1.00 15.78 200 ALA A N 1
ATOM 1404 C CA . ALA A 1 203 ? 18.857 50.520 111.749 1.00 14.89 200 ALA A CA 1
ATOM 1405 C C . ALA A 1 203 ? 18.563 49.032 111.586 1.00 15.66 200 ALA A C 1
ATOM 1406 O O . ALA A 1 203 ? 19.397 48.182 111.902 1.00 14.87 200 ALA A O 1
ATOM 1408 N N . TYR A 1 204 ? 17.366 48.729 111.095 1.00 14.34 201 TYR A N 1
ATOM 1409 C CA . TYR A 1 204 ? 16.933 47.351 110.908 1.00 16.61 201 TYR A CA 1
ATOM 1410 C C . TYR A 1 204 ? 17.801 46.633 109.884 1.00 17.77 201 TYR A C 1
ATOM 1411 O O . TYR A 1 204 ? 18.120 45.451 110.036 1.00 21.02 201 TYR A O 1
ATOM 1420 N N . GLY A 1 205 ? 18.201 47.354 108.848 1.00 18.12 202 GLY A N 1
ATOM 1421 C CA . GLY A 1 205 ? 19.045 46.758 107.830 1.00 18.25 202 GLY A CA 1
ATOM 1422 C C . GLY A 1 205 ? 20.392 46.327 108.381 1.00 18.64 202 GLY A C 1
ATOM 1423 O O . GLY A 1 205 ? 20.893 45.250 108.035 1.00 17.33 202 GLY A O 1
ATOM 1424 N N . LEU A 1 206 ? 20.988 47.162 109.231 1.00 18.04 203 LEU A N 1
ATOM 1425 C CA . LEU A 1 206 ? 22.277 46.823 109.816 1.00 18.50 203 LEU A CA 1
ATOM 1426 C C . LEU A 1 206 ? 22.075 45.611 110.708 1.00 19.88 203 LEU A C 1
ATOM 1427 O O . LEU A 1 206 ? 22.906 44.713 110.736 1.00 21.63 203 LEU A O 1
ATOM 1432 N N . PHE A 1 207 ? 20.963 45.570 111.434 1.00 20.01 204 PHE A N 1
ATOM 1433 C CA . PHE A 1 207 ? 20.707 44.423 112.290 1.00 20.80 204 PHE A CA 1
ATOM 1434 C C . PHE A 1 207 ? 20.694 43.155 111.440 1.00 21.90 204 PHE A C 1
ATOM 1435 O O . PHE A 1 207 ? 21.421 42.200 111.724 1.00 21.96 204 PHE A O 1
ATOM 1443 N N . LEU A 1 208 ? 19.874 43.154 110.392 1.00 22.58 205 LEU A N 1
ATOM 1444 C CA . LEU A 1 208 ? 19.766 41.991 109.520 1.00 23.90 205 LEU A CA 1
ATOM 1445 C C . LEU A 1 208 ? 21.103 41.621 108.890 1.00 26.33 205 LEU A C 1
ATOM 1446 O O . LEU A 1 208 ? 21.329 40.461 108.551 1.00 27.18 205 LEU A O 1
ATOM 1451 N N . LYS A 1 209 ? 21.985 42.603 108.728 1.00 26.90 206 LYS A N 1
ATOM 1452 C CA . LYS A 1 209 ? 23.298 42.338 108.157 1.00 28.69 206 LYS A CA 1
ATOM 1453 C C . LYS A 1 209 ? 24.257 41.775 109.215 1.00 28.10 206 LYS A C 1
ATOM 1454 O O . LYS A 1 209 ? 25.383 41.391 108.902 1.00 27.60 206 LYS A O 1
ATOM 1460 N N . GLY A 1 210 ? 23.796 41.725 110.465 1.00 27.15 207 GLY A N 1
ATOM 1461 C CA . GLY A 1 210 ? 24.608 41.183 111.543 1.00 25.81 207 GLY A CA 1
ATOM 1462 C C . GLY A 1 210 ? 25.426 42.168 112.362 1.00 26.82 207 GLY A C 1
ATOM 1463 O O . GLY A 1 210 ? 26.210 41.757 113.217 1.00 27.63 207 GLY A O 1
ATOM 1464 N N . GLU A 1 211 ? 25.249 43.464 112.128 1.00 26.24 208 GLU A N 1
ATOM 1465 C CA . GLU A 1 211 ? 26.019 44.464 112.857 1.00 26.21 208 GLU A CA 1
ATOM 1466 C C . GLU A 1 211 ? 25.655 44.629 114.330 1.00 24.74 208 GLU A C 1
ATOM 1467 O O . GLU A 1 211 ? 26.344 45.342 115.064 1.00 24.94 208 GLU A O 1
ATOM 1473 N N . SER A 1 212 ? 24.589 43.971 114.773 1.00 21.88 209 SER A N 1
ATOM 1474 C CA . SER A 1 212 ? 24.208 44.050 116.180 1.00 20.62 209 SER A CA 1
ATOM 1475 C C . SER A 1 212 ? 23.380 42.839 116.608 1.00 20.69 209 SER A C 1
ATOM 1476 O O . SER A 1 212 ? 22.779 42.159 115.780 1.00 20.26 209 SER A O 1
ATOM 1479 N N . ASP A 1 213 ? 23.369 42.571 117.910 1.00 22.09 210 ASP A N 1
ATOM 1480 C CA . ASP A 1 213 ? 22.618 41.453 118.464 1.00 22.54 210 ASP A CA 1
ATOM 1481 C C . ASP A 1 213 ? 21.159 41.846 118.629 1.00 23.43 210 ASP A C 1
ATOM 1482 O O . ASP A 1 213 ? 20.268 40.999 118.570 1.00 22.86 210 ASP A O 1
ATOM 1487 N N . LEU A 1 214 ? 20.924 43.141 118.830 1.00 22.61 211 LEU A N 1
ATOM 1488 C CA . LEU A 1 214 ? 19.575 43.663 119.010 1.00 21.76 211 LEU A CA 1
ATOM 1489 C C . LEU A 1 214 ? 19.393 45.025 118.343 1.00 22.46 211 LEU A C 1
ATOM 1490 O O . LEU A 1 214 ? 20.358 45.777 118.177 1.00 21.96 211 LEU A O 1
ATOM 1495 N N . VAL A 1 215 ? 18.149 45.321 117.958 1.00 21.67 212 VAL A N 1
ATOM 1496 C CA . VAL A 1 215 ? 17.769 46.607 117.360 1.00 21.87 212 VAL A CA 1
ATOM 1497 C C . VAL A 1 215 ? 16.406 47.014 117.876 1.00 19.73 212 VAL A C 1
ATOM 1498 O O . VAL A 1 215 ? 15.510 46.171 118.002 1.00 18.51 212 VAL A O 1
ATOM 1502 N N . LEU A 1 216 ? 16.234 48.300 118.161 1.00 18.41 213 LEU A N 1
ATOM 1503 C CA . LEU A 1 216 ? 14.933 48.759 118.613 1.00 17.38 213 LEU A CA 1
ATOM 1504 C C . LEU A 1 216 ? 13.981 48.709 117.421 1.00 15.93 213 LEU A C 1
ATOM 1505 O O . LEU A 1 216 ? 14.249 49.307 116.383 1.00 13.29 213 LEU A O 1
ATOM 1510 N N . SER A 1 217 ? 12.884 47.978 117.572 1.00 17.35 214 SER A N 1
ATOM 1511 C CA . SER A 1 217 ? 11.893 47.855 116.507 1.00 18.61 214 SER A CA 1
ATOM 1512 C C . SER A 1 217 ? 10.493 47.669 117.108 1.00 19.41 214 SER A C 1
ATOM 1513 O O . SER A 1 217 ? 10.131 48.378 118.049 1.00 21.20 214 SER A O 1
ATOM 1516 N N . TYR A 1 218 ? 9.716 46.719 116.588 1.00 18.46 215 TYR A N 1
ATOM 1517 C CA . TYR A 1 218 ? 8.358 46.494 117.087 1.00 18.36 215 TYR A CA 1
ATOM 1518 C C . TYR A 1 218 ? 7.999 45.046 117.429 1.00 19.44 215 TYR A C 1
ATOM 1519 O O . TYR A 1 218 ? 8.552 44.108 116.851 1.00 21.25 215 TYR A O 1
ATOM 1528 N N . THR A 1 219 ? 7.047 44.868 118.346 1.00 16.98 216 THR A N 1
ATOM 1529 C CA . THR A 1 219 ? 6.628 43.523 118.743 1.00 18.47 216 THR A CA 1
ATOM 1530 C C . THR A 1 219 ? 6.094 42.752 117.547 1.00 18.33 216 THR A C 1
ATOM 1531 O O . THR A 1 219 ? 5.985 41.535 117.593 1.00 19.59 216 THR A O 1
ATOM 1535 N N . THR A 1 220 ? 5.769 43.476 116.481 1.00 18.23 217 THR A N 1
ATOM 1536 C CA . THR A 1 220 ? 5.217 42.885 115.269 1.00 18.50 217 THR A CA 1
ATOM 1537 C C . THR A 1 220 ? 6.250 42.632 114.167 1.00 19.96 217 THR A C 1
ATOM 1538 O O . THR A 1 220 ? 5.934 42.034 113.134 1.00 18.18 217 THR A O 1
ATOM 1542 N N . SER A 1 221 ? 7.482 43.077 114.379 1.00 19.54 218 SER A N 1
ATOM 1543 C CA . SER A 1 221 ? 8.508 42.886 113.364 1.00 19.89 218 SER A CA 1
ATOM 1544 C C . SER A 1 221 ? 8.730 41.420 112.988 1.00 20.41 218 SER A C 1
ATOM 1545 O O . SER A 1 221 ? 8.984 41.107 111.825 1.00 19.90 218 SER A O 1
ATOM 1548 N N . PRO A 1 222 ? 8.640 40.500 113.961 1.00 19.89 219 PRO A N 1
ATOM 1549 C CA . PRO A 1 222 ? 8.858 39.097 113.587 1.00 19.16 219 PRO A CA 1
ATOM 1550 C C . PRO A 1 222 ? 7.870 38.612 112.534 1.00 20.04 219 PRO A C 1
ATOM 1551 O O . PRO A 1 222 ? 8.200 37.763 111.705 1.00 19.97 219 PRO A O 1
ATOM 1555 N N . ALA A 1 223 ? 6.664 39.166 112.564 1.00 19.89 220 ALA A N 1
ATOM 1556 C CA . ALA A 1 223 ? 5.625 38.788 111.615 1.00 21.55 220 ALA A CA 1
ATOM 1557 C C . ALA A 1 223 ? 6.077 38.989 110.168 1.00 23.93 220 ALA A C 1
ATOM 1558 O O . ALA A 1 223 ? 5.676 38.234 109.274 1.00 23.72 220 ALA A O 1
ATOM 1560 N N . TYR A 1 224 ? 6.899 40.008 109.922 1.00 25.05 221 TYR A N 1
ATOM 1561 C CA . TYR A 1 224 ? 7.381 40.230 108.557 1.00 25.69 221 TYR A CA 1
ATOM 1562 C C . TYR A 1 224 ? 8.146 39.004 108.074 1.00 25.73 221 TYR A C 1
ATOM 1563 O O . TYR A 1 224 ? 7.885 38.483 106.987 1.00 26.94 221 TYR A O 1
ATOM 1572 N N . HIS A 1 225 ? 9.100 38.555 108.883 1.00 23.79 222 HIS A N 1
ATOM 1573 C CA . HIS A 1 225 ? 9.904 37.402 108.526 1.00 23.22 222 HIS A CA 1
ATOM 1574 C C . HIS A 1 225 ? 9.106 36.104 108.461 1.00 25.00 222 HIS A C 1
ATOM 1575 O O . HIS A 1 225 ? 9.350 35.263 107.596 1.00 25.94 222 HIS A O 1
ATOM 1582 N N . ILE A 1 226 ? 8.145 35.936 109.359 1.00 26.61 223 ILE A N 1
ATOM 1583 C CA . ILE A 1 226 ? 7.336 34.725 109.351 1.00 28.57 223 ILE A CA 1
ATOM 1584 C C . ILE A 1 226 ? 6.561 34.572 108.036 1.00 30.55 223 ILE A C 1
ATOM 1585 O O . ILE A 1 226 ? 6.722 33.585 107.326 1.00 30.72 223 ILE A O 1
ATOM 1590 N N . LEU A 1 227 ? 5.733 35.559 107.710 1.00 33.13 224 LEU A N 1
ATOM 1591 C CA . LEU A 1 227 ? 4.912 35.519 106.497 1.00 34.60 224 LEU A CA 1
ATOM 1592 C C . LEU A 1 227 ? 5.654 35.666 105.162 1.00 34.82 224 LEU A C 1
ATOM 1593 O O . LEU A 1 227 ? 5.433 34.886 104.231 1.00 33.11 224 LEU A O 1
ATOM 1598 N N . GLU A 1 228 ? 6.530 36.663 105.073 1.00 33.90 225 GLU A N 1
ATOM 1599 C CA . GLU A 1 228 ? 7.262 36.938 103.842 1.00 34.36 225 GLU A CA 1
ATOM 1600 C C . GLU A 1 228 ? 8.456 36.034 103.536 1.00 34.17 225 GLU A C 1
ATOM 1601 O O . GLU A 1 228 ? 8.755 35.783 102.370 1.00 32.12 225 GLU A O 1
ATOM 1607 N N . GLU A 1 229 ? 9.143 35.553 104.566 1.00 34.15 226 GLU A N 1
ATOM 1608 C CA . GLU A 1 229 ? 10.305 34.700 104.344 1.00 34.97 226 GLU A CA 1
ATOM 1609 C C . GLU A 1 229 ? 10.157 33.296 104.936 1.00 35.87 226 GLU A C 1
ATOM 1610 O O . GLU A 1 229 ? 11.057 32.468 104.814 1.00 35.11 226 GLU A O 1
ATOM 1616 N N . LYS A 1 230 ? 9.020 33.023 105.566 1.00 37.30 227 LYS A N 1
ATOM 1617 C CA . LYS A 1 230 ? 8.793 31.716 106.172 1.00 38.31 227 LYS A CA 1
ATOM 1618 C C . LYS A 1 230 ? 9.887 31.405 107.193 1.00 38.52 227 LYS A C 1
ATOM 1619 O O . LYS A 1 230 ? 10.371 30.274 107.265 1.00 39.21 227 LYS A O 1
ATOM 1625 N N . LYS A 1 231 ? 10.281 32.416 107.965 1.00 37.58 228 LYS A N 1
ATOM 1626 C CA . LYS A 1 231 ? 11.310 32.260 108.995 1.00 37.63 228 LYS A CA 1
ATOM 1627 C C . LYS A 1 231 ? 10.784 32.742 110.347 1.00 37.32 228 LYS A C 1
ATOM 1628 O O . LYS A 1 231 ? 10.234 33.837 110.448 1.00 37.92 228 LYS A O 1
ATOM 1634 N N . ASP A 1 232 ? 10.943 31.928 111.385 1.00 36.50 229 ASP A N 1
ATOM 1635 C CA . ASP A 1 232 ? 10.470 32.331 112.702 1.00 37.03 229 ASP A CA 1
ATOM 1636 C C . ASP A 1 232 ? 11.609 32.363 113.716 1.00 34.64 229 ASP A C 1
ATOM 1637 O O . ASP A 1 232 ? 11.397 32.175 114.915 1.00 33.57 229 ASP A O 1
ATOM 1642 N N . ASN A 1 233 ? 12.821 32.612 113.226 1.00 31.94 230 ASN A N 1
ATOM 1643 C CA . ASN A 1 233 ? 13.989 32.689 114.092 1.00 28.66 230 ASN A CA 1
ATOM 1644 C C . ASN A 1 233 ? 14.137 34.084 114.723 1.00 27.43 230 ASN A C 1
ATOM 1645 O O . ASN A 1 233 ? 14.839 34.246 115.724 1.00 26.67 230 ASN A O 1
ATOM 1650 N N . TYR A 1 234 ? 13.477 35.090 114.149 1.00 24.80 231 TYR A N 1
ATOM 1651 C CA . TYR A 1 234 ? 13.558 36.436 114.712 1.00 23.99 231 TYR A CA 1
ATOM 1652 C C . TYR A 1 234 ? 12.467 36.624 115.750 1.00 22.85 231 TYR A C 1
ATOM 1653 O O . TYR A 1 234 ? 11.358 36.132 115.587 1.00 22.98 231 TYR A O 1
ATOM 1662 N N . ALA A 1 235 ? 12.787 37.339 116.822 1.00 22.54 232 ALA A N 1
ATOM 1663 C CA . ALA A 1 235 ? 11.824 37.568 117.880 1.00 21.65 232 ALA A CA 1
ATOM 1664 C C . ALA A 1 235 ? 12.003 38.915 118.554 1.00 21.92 232 ALA A C 1
ATOM 1665 O O . ALA A 1 235 ? 13.078 39.510 118.520 1.00 22.45 232 ALA A O 1
ATOM 1667 N N . ALA A 1 236 ? 10.922 39.389 119.162 1.00 22.58 233 ALA A N 1
ATOM 1668 C CA . ALA A 1 236 ? 10.916 40.648 119.888 1.00 22.73 233 ALA A CA 1
ATOM 1669 C C . ALA A 1 236 ? 10.915 40.255 121.358 1.00 22.57 233 ALA A C 1
ATOM 1670 O O . ALA A 1 236 ? 10.022 39.533 121.807 1.00 23.99 233 ALA A O 1
ATOM 1672 N N . ALA A 1 237 ? 11.913 40.720 122.101 1.00 23.46 234 ALA A N 1
ATOM 1673 C CA . ALA A 1 237 ? 12.019 40.388 123.519 1.00 23.49 234 ALA A CA 1
ATOM 1674 C C . ALA A 1 237 ? 10.926 41.067 124.333 1.00 24.42 234 ALA A C 1
ATOM 1675 O O . ALA A 1 237 ? 10.743 42.281 124.263 1.00 24.99 234 ALA A O 1
ATOM 1677 N N . ASN A 1 238 ? 10.191 40.265 125.094 1.00 26.75 235 ASN A N 1
ATOM 1678 C CA . ASN A 1 238 ? 9.102 40.760 125.928 1.00 28.25 235 ASN A CA 1
ATOM 1679 C C . ASN A 1 238 ? 9.678 41.150 127.291 1.00 29.05 235 ASN A C 1
ATOM 1680 O O . ASN A 1 238 ? 10.074 40.284 128.070 1.00 30.36 235 ASN A O 1
ATOM 1685 N N . PHE A 1 239 ? 9.740 42.451 127.572 1.00 27.98 236 PHE A N 1
ATOM 1686 C CA . PHE A 1 239 ? 10.293 42.915 128.844 1.00 27.87 236 PHE A CA 1
ATOM 1687 C C . PHE A 1 239 ? 9.262 43.049 129.966 1.00 26.84 236 PHE A C 1
ATOM 1688 O O . PHE A 1 239 ? 8.125 43.457 129.744 1.00 24.86 236 PHE A O 1
ATOM 1696 N N . SER A 1 240 ? 9.691 42.699 131.177 1.00 27.74 237 SER A N 1
ATOM 1697 C CA . SER A 1 240 ? 8.835 42.731 132.356 1.00 27.01 237 SER A CA 1
ATOM 1698 C C . SER A 1 240 ? 8.348 44.117 132.781 1.00 27.44 237 SER A C 1
ATOM 1699 O O . SER A 1 240 ? 7.349 44.225 133.490 1.00 27.48 237 SER A O 1
ATOM 1702 N N . GLU A 1 241 ? 9.039 45.176 132.369 1.00 25.55 238 GLU A N 1
ATOM 1703 C CA . GLU A 1 241 ? 8.585 46.513 132.732 1.00 25.35 238 GLU A CA 1
ATOM 1704 C C . GLU A 1 241 ? 7.358 46.872 131.897 1.00 24.97 238 GLU A C 1
ATOM 1705 O O . GLU A 1 241 ? 6.589 47.766 132.251 1.00 25.74 238 GLU A O 1
ATOM 1711 N N . GLY A 1 242 ? 7.164 46.152 130.796 1.00 23.24 239 GLY A N 1
ATOM 1712 C CA . GLY A 1 242 ? 6.050 46.449 129.916 1.00 21.14 239 GLY A CA 1
ATOM 1713 C C . GLY A 1 242 ? 6.604 47.226 128.730 1.00 21.80 239 GLY A C 1
ATOM 1714 O O . GLY A 1 242 ? 7.784 47.581 128.727 1.00 20.67 239 GLY A O 1
ATOM 1715 N N . HIS A 1 243 ? 5.766 47.503 127.736 1.00 20.93 240 HIS A N 1
ATOM 1716 C CA . HIS A 1 243 ? 6.206 48.213 126.539 1.00 20.64 240 HIS A CA 1
ATOM 1717 C C . HIS A 1 243 ? 5.448 49.505 126.237 1.00 21.33 240 HIS A C 1
ATOM 1718 O O . HIS A 1 243 ? 4.269 49.652 126.582 1.00 20.69 240 HIS A O 1
ATOM 1725 N N . TYR A 1 244 ? 6.143 50.437 125.589 1.00 20.40 241 TYR A N 1
ATOM 1726 C CA . TYR A 1 244 ? 5.570 51.729 125.244 1.00 21.01 241 TYR A CA 1
ATOM 1727 C C . TYR A 1 244 ? 4.695 51.628 124.005 1.00 20.81 241 TYR A C 1
ATOM 1728 O O . TYR A 1 244 ? 5.077 51.020 123.008 1.00 19.99 241 TYR A O 1
ATOM 1737 N N . LEU A 1 245 ? 3.519 52.241 124.079 1.00 20.64 242 LEU A N 1
ATOM 1738 C CA . LEU A 1 245 ? 2.559 52.199 122.987 1.00 20.91 242 LEU A CA 1
ATOM 1739 C C . LEU A 1 245 ? 2.696 53.314 121.975 1.00 22.02 242 LEU A C 1
ATOM 1740 O O . LEU A 1 245 ? 2.894 54.480 122.334 1.00 22.40 242 LEU A O 1
ATOM 1745 N N . GLN A 1 246 ? 2.581 52.949 120.702 1.00 22.07 243 GLN A N 1
ATOM 1746 C CA . GLN A 1 246 ? 2.630 53.927 119.632 1.00 21.01 243 GLN A CA 1
ATOM 1747 C C . GLN A 1 246 ? 1.362 53.823 118.796 1.00 21.91 243 GLN A C 1
ATOM 1748 O O . GLN A 1 246 ? 0.944 52.732 118.404 1.00 22.24 243 GLN A O 1
ATOM 1754 N N . VAL A 1 247 ? 0.752 54.971 118.538 1.00 21.99 244 VAL A N 1
ATOM 1755 C CA . VAL A 1 247 ? -0.427 55.041 117.702 1.00 22.68 244 VAL A CA 1
ATOM 1756 C C . VAL A 1 247 ? -0.029 56.047 116.642 1.00 23.44 244 VAL A C 1
ATOM 1757 O O . VAL A 1 247 ? 0.122 57.229 116.934 1.00 24.66 244 VAL A O 1
ATOM 1761 N N . GLU A 1 248 ? 0.170 55.580 115.416 1.00 23.97 245 GLU A N 1
ATOM 1762 C CA . GLU A 1 248 ? 0.553 56.484 114.339 1.00 23.78 245 GLU A CA 1
ATOM 1763 C C . GLU A 1 248 ? -0.685 57.221 113.868 1.00 22.80 245 GLU A C 1
ATOM 1764 O O . GLU A 1 248 ? -1.782 56.672 113.883 1.00 22.84 245 GLU A O 1
ATOM 1770 N N . VAL A 1 249 ? -0.505 58.458 113.433 1.00 23.01 246 VAL A N 1
ATOM 1771 C CA . VAL A 1 249 ? -1.630 59.266 112.996 1.00 22.68 246 VAL A CA 1
ATOM 1772 C C . VAL A 1 249 ? -1.351 60.069 111.739 1.00 22.90 246 VAL A C 1
ATOM 1773 O O . VAL A 1 249 ? -0.217 60.167 111.274 1.00 23.82 246 VAL A O 1
ATOM 1777 N N . ALA A 1 250 ? -2.416 60.643 111.200 1.00 23.22 247 ALA A N 1
ATOM 1778 C CA . ALA A 1 250 ? -2.343 61.481 110.019 1.00 22.75 247 ALA A CA 1
ATOM 1779 C C . ALA A 1 250 ? -3.290 62.665 110.244 1.00 23.65 247 ALA A C 1
ATOM 1780 O O . ALA A 1 250 ? -4.245 62.567 111.023 1.00 23.11 247 ALA A O 1
ATOM 1782 N N . ALA A 1 251 ? -3.011 63.781 109.579 1.00 22.54 248 ALA A N 1
ATOM 1783 C CA . ALA A 1 251 ? -3.846 64.966 109.697 1.00 23.01 248 ALA A CA 1
ATOM 1784 C C . ALA A 1 251 ? -3.698 65.822 108.445 1.00 25.02 248 ALA A C 1
ATOM 1785 O O . ALA A 1 251 ? -2.670 65.766 107.759 1.00 24.23 248 ALA A O 1
ATOM 1787 N N . ARG A 1 252 ? -4.728 66.606 108.142 1.00 24.94 249 ARG A N 1
ATOM 1788 C CA . ARG A 1 252 ? -4.693 67.470 106.974 1.00 24.71 249 ARG A CA 1
ATOM 1789 C C . ARG A 1 252 ? -4.154 68.828 107.410 1.00 23.70 249 ARG A C 1
ATOM 1790 O O . ARG A 1 252 ? -4.379 69.259 108.540 1.00 21.35 249 ARG A O 1
ATOM 1798 N N . THR A 1 253 ? -3.435 69.495 106.516 1.00 22.68 250 THR A N 1
ATOM 1799 C CA . THR A 1 253 ? -2.859 70.792 106.839 1.00 23.58 250 THR A CA 1
ATOM 1800 C C . THR A 1 253 ? -3.880 71.905 106.696 1.00 25.18 250 THR A C 1
ATOM 1801 O O . THR A 1 253 ? -4.809 71.810 105.896 1.00 25.76 250 THR A O 1
ATOM 1805 N N . ALA A 1 254 ? -3.714 72.958 107.486 1.00 26.33 251 ALA A N 1
ATOM 1806 C CA . ALA A 1 254 ? -4.625 74.093 107.420 1.00 25.96 251 ALA A CA 1
ATOM 1807 C C . ALA A 1 254 ? -4.441 74.824 106.090 1.00 26.13 251 ALA A C 1
ATOM 1808 O O . ALA A 1 254 ? -5.400 75.347 105.523 1.00 27.07 251 ALA A O 1
ATOM 1810 N N . ALA A 1 255 ? -3.211 74.838 105.588 1.00 25.94 252 ALA A N 1
ATOM 1811 C CA . ALA A 1 255 ? -2.899 75.512 104.327 1.00 28.44 252 ALA A CA 1
ATOM 1812 C C . ALA A 1 255 ? -3.236 74.701 103.070 1.00 29.09 252 ALA A C 1
ATOM 1813 O O . ALA A 1 255 ? -3.030 75.167 101.946 1.00 30.14 252 ALA A O 1
ATOM 1815 N N . SER A 1 256 ? -3.755 73.493 103.248 1.00 29.44 253 SER A N 1
ATOM 1816 C CA . SER A 1 256 ? -4.092 72.663 102.099 1.00 30.81 253 SER A CA 1
ATOM 1817 C C . SER A 1 256 ? -5.067 73.328 101.134 1.00 31.87 253 SER A C 1
ATOM 1818 O O . SER A 1 256 ? -6.085 73.881 101.551 1.00 32.83 253 SER A O 1
ATOM 1821 N N . LYS A 1 257 ? -4.756 73.263 99.842 1.00 31.91 254 LYS A N 1
ATOM 1822 C CA . LYS A 1 257 ? -5.628 73.835 98.824 1.00 32.24 254 LYS A CA 1
ATOM 1823 C C . LYS A 1 257 ? -6.610 72.786 98.289 1.00 32.62 254 LYS A C 1
ATOM 1824 O O . LYS A 1 257 ? -7.384 73.048 97.359 1.00 32.60 254 LYS A O 1
ATOM 1830 N N . GLN A 1 258 ? -6.577 71.602 98.898 1.00 30.96 255 GLN A N 1
ATOM 1831 C CA . GLN A 1 258 ? -7.461 70.500 98.533 1.00 29.69 255 GLN A CA 1
ATOM 1832 C C . GLN A 1 258 ? -8.067 69.925 99.815 1.00 29.49 255 GLN A C 1
ATOM 1833 O O . GLN A 1 258 ? -7.957 68.730 100.082 1.00 29.84 255 GLN A O 1
ATOM 1839 N N . PRO A 1 259 ? -8.731 70.770 100.619 1.00 29.12 256 PRO A N 1
ATOM 1840 C CA . PRO A 1 259 ? -9.351 70.332 101.876 1.00 30.51 256 PRO A CA 1
ATOM 1841 C C . PRO A 1 259 ? -10.232 69.094 101.729 1.00 32.09 256 PRO A C 1
ATOM 1842 O O . PRO A 1 259 ? -10.018 68.087 102.399 1.00 33.20 256 PRO A O 1
ATOM 1846 N N . GLU A 1 260 ? -11.220 69.179 100.846 1.00 33.18 257 GLU A N 1
ATOM 1847 C CA . GLU A 1 260 ? -12.154 68.082 100.621 1.00 35.50 257 GLU A CA 1
ATOM 1848 C C . GLU A 1 260 ? -11.458 66.737 100.378 1.00 35.90 257 GLU A C 1
ATOM 1849 O O . GLU A 1 260 ? -11.762 65.747 101.048 1.00 34.77 257 GLU A O 1
ATOM 1855 N N . LEU A 1 261 ? -10.533 66.697 99.421 1.00 35.62 258 LEU A N 1
ATOM 1856 C CA . LEU A 1 261 ? -9.807 65.464 99.124 1.00 36.21 258 LEU A CA 1
ATOM 1857 C C . LEU A 1 261 ? -9.033 64.988 100.348 1.00 37.12 258 LEU A C 1
ATOM 1858 O O . LEU A 1 261 ? -9.105 63.818 100.724 1.00 37.42 258 LEU A O 1
ATOM 1863 N N . ALA A 1 262 ? -8.282 65.901 100.957 1.00 37.08 259 ALA A N 1
ATOM 1864 C CA . ALA A 1 262 ? -7.488 65.576 102.136 1.00 37.32 259 ALA A CA 1
ATOM 1865 C C . ALA A 1 262 ? -8.345 64.842 103.155 1.00 37.64 259 ALA A C 1
ATOM 1866 O O . ALA A 1 262 ? -7.917 63.852 103.755 1.00 36.86 259 ALA A O 1
ATOM 1868 N N . GLN A 1 263 ? -9.563 65.334 103.339 1.00 37.79 260 GLN A N 1
ATOM 1869 C CA . GLN A 1 263 ? -10.480 64.744 104.297 1.00 39.28 260 GLN A CA 1
ATOM 1870 C C . GLN A 1 263 ? -11.066 63.420 103.821 1.00 38.56 260 GLN A C 1
ATOM 1871 O O . GLN A 1 263 ? -11.394 62.555 104.636 1.00 37.67 260 GLN A O 1
ATOM 1877 N N . LYS A 1 264 ? -11.190 63.253 102.510 1.00 37.49 261 LYS A N 1
ATOM 1878 C CA . LYS A 1 264 ? -11.710 62.002 101.986 1.00 39.14 261 LYS A CA 1
ATOM 1879 C C . LYS A 1 264 ? -10.617 60.954 102.150 1.00 38.30 261 LYS A C 1
ATOM 1880 O O . LYS A 1 264 ? -10.892 59.762 102.279 1.00 37.02 261 LYS A O 1
ATOM 1886 N N . PHE A 1 265 ? -9.368 61.409 102.155 1.00 38.51 262 PHE A N 1
ATOM 1887 C CA . PHE A 1 265 ? -8.250 60.494 102.329 1.00 37.05 262 PHE A CA 1
ATOM 1888 C C . PHE A 1 265 ? -8.157 60.051 103.783 1.00 36.49 262 PHE A C 1
ATOM 1889 O O . PHE A 1 265 ? -7.852 58.895 104.066 1.00 36.13 262 PHE A O 1
ATOM 1897 N N . LEU A 1 266 ? -8.426 60.972 104.702 1.00 36.46 263 LEU A N 1
ATOM 1898 C CA . LEU A 1 266 ? -8.374 60.663 106.126 1.00 37.30 263 LEU A CA 1
ATOM 1899 C C . LEU A 1 266 ? -9.487 59.697 106.541 1.00 38.12 263 LEU A C 1
ATOM 1900 O O . LEU A 1 266 ? -9.271 58.820 107.376 1.00 38.01 263 LEU A O 1
ATOM 1905 N N . GLN A 1 267 ? -10.672 59.854 105.955 1.00 38.60 264 GLN A N 1
ATOM 1906 C CA . GLN A 1 267 ? -11.797 58.978 106.277 1.00 38.85 264 GLN A CA 1
ATOM 1907 C C . GLN A 1 267 ? -11.536 57.600 105.689 1.00 37.89 264 GLN A C 1
ATOM 1908 O O . GLN A 1 267 ? -11.749 56.581 106.340 1.00 37.48 264 GLN A O 1
ATOM 1914 N N . PHE A 1 268 ? -11.072 57.589 104.446 1.00 37.73 265 PHE A N 1
ATOM 1915 C CA . PHE A 1 268 ? -10.767 56.357 103.734 1.00 38.84 265 PHE A CA 1
ATOM 1916 C C . PHE A 1 268 ? -9.634 55.601 104.418 1.00 40.11 265 PHE A C 1
ATOM 1917 O O . PHE A 1 268 ? -9.494 54.385 104.275 1.00 39.77 265 PHE A O 1
ATOM 1933 N N . VAL A 1 270 ? -9.157 55.193 107.753 1.00 41.41 267 VAL A N 1
ATOM 1934 C CA . VAL A 1 270 ? -9.662 54.343 108.822 1.00 41.07 267 VAL A CA 1
ATOM 1935 C C . VAL A 1 270 ? -10.655 53.303 108.303 1.00 41.38 267 VAL A C 1
ATOM 1936 O O . VAL A 1 270 ? -11.355 52.658 109.089 1.00 41.70 267 VAL A O 1
ATOM 1940 N N . SER A 1 271 ? -10.711 53.137 106.984 1.00 40.50 268 SER A N 1
ATOM 1941 C CA . SER A 1 271 ? -11.627 52.174 106.389 1.00 40.28 268 SER A CA 1
ATOM 1942 C C . SER A 1 271 ? -10.876 50.906 106.003 1.00 40.24 268 SER A C 1
ATOM 1943 O O . SER A 1 271 ? -9.648 50.880 106.016 1.00 41.79 268 SER A O 1
ATOM 1946 N N . PRO A 1 272 ? -11.610 49.837 105.649 1.00 39.20 269 PRO A N 1
ATOM 1947 C CA . PRO A 1 272 ? -11.039 48.547 105.254 1.00 38.19 269 PRO A CA 1
ATOM 1948 C C . PRO A 1 272 ? -10.080 48.566 104.066 1.00 37.79 269 PRO A C 1
ATOM 1949 O O . PRO A 1 272 ? -9.045 47.901 104.093 1.00 37.14 269 PRO A O 1
ATOM 1953 N N . ALA A 1 273 ? -10.419 49.308 103.020 1.00 38.39 270 ALA A N 1
ATOM 1954 C CA . ALA A 1 273 ? -9.557 49.363 101.839 1.00 38.96 270 ALA A CA 1
ATOM 1955 C C . ALA A 1 273 ? -8.134 49.772 102.224 1.00 39.50 270 ALA A C 1
ATOM 1956 O O . ALA A 1 273 ? -7.158 49.358 101.593 1.00 40.40 270 ALA A O 1
ATOM 1958 N N . PHE A 1 274 ? -8.031 50.582 103.273 1.00 39.03 271 PHE A N 1
ATOM 1959 C CA . PHE A 1 274 ? -6.745 51.065 103.770 1.00 38.40 271 PHE A CA 1
ATOM 1960 C C . PHE A 1 274 ? -6.191 50.054 104.767 1.00 36.67 271 PHE A C 1
ATOM 1961 O O . PHE A 1 274 ? -5.176 49.401 104.522 1.00 37.20 271 PHE A O 1
ATOM 1969 N N . GLN A 1 275 ? -6.892 49.941 105.891 1.00 35.56 272 GLN A N 1
ATOM 1970 C CA . GLN A 1 275 ? -6.542 49.045 106.985 1.00 35.06 272 GLN A CA 1
ATOM 1971 C C . GLN A 1 275 ? -6.115 47.645 106.562 1.00 34.33 272 GLN A C 1
ATOM 1972 O O . GLN A 1 275 ? -5.217 47.062 107.158 1.00 34.39 272 GLN A O 1
ATOM 1978 N N . ASN A 1 276 ? -6.766 47.112 105.536 1.00 33.87 273 ASN A N 1
ATOM 1979 C CA . ASN A 1 276 ? -6.458 45.782 105.032 1.00 33.29 273 ASN A CA 1
ATOM 1980 C C . ASN A 1 276 ? -5.026 45.660 104.528 1.00 32.34 273 ASN A C 1
ATOM 1981 O O . ASN A 1 276 ? -4.514 44.548 104.373 1.00 32.06 273 ASN A O 1
ATOM 1986 N N . ALA A 1 277 ? -4.378 46.790 104.261 1.00 30.66 274 ALA A N 1
ATOM 1987 C CA . ALA A 1 277 ? -3.003 46.753 103.767 1.00 29.32 274 ALA A CA 1
ATOM 1988 C C . ALA A 1 277 ? -1.984 47.029 104.866 1.00 28.50 274 ALA A C 1
ATOM 1989 O O . ALA A 1 277 ? -0.780 46.890 104.651 1.00 28.06 274 ALA A O 1
ATOM 1991 N N . ILE A 1 278 ? -2.467 47.410 106.046 1.00 27.78 275 ILE A N 1
ATOM 1992 C CA . ILE A 1 278 ? -1.580 47.701 107.164 1.00 26.80 275 ILE A CA 1
ATOM 1993 C C . ILE A 1 278 ? -0.869 46.473 107.731 1.00 27.39 275 ILE A C 1
ATOM 1994 O O . ILE A 1 278 ? 0.352 46.483 107.891 1.00 26.83 275 ILE A O 1
ATOM 1999 N N . PRO A 1 279 ? -1.619 45.398 108.039 1.00 26.80 276 PRO A N 1
ATOM 2000 C CA . PRO A 1 279 ? -0.986 44.201 108.592 1.00 25.81 276 PRO A CA 1
ATOM 2001 C C . PRO A 1 279 ? 0.267 43.735 107.858 1.00 25.11 276 PRO A C 1
ATOM 2002 O O . PRO A 1 279 ? 1.324 43.607 108.466 1.00 24.15 276 PRO A O 1
ATOM 2006 N N . THR A 1 280 ? 0.156 43.488 106.555 1.00 25.04 277 THR A N 1
ATOM 2007 C CA . THR A 1 280 ? 1.301 43.006 105.789 1.00 24.96 277 THR A CA 1
ATOM 2008 C C . THR A 1 280 ? 2.088 44.105 105.082 1.00 25.65 277 THR A C 1
ATOM 2009 O O . THR A 1 280 ? 3.091 43.832 104.428 1.00 25.95 277 THR A O 1
ATOM 2013 N N . GLY A 1 281 ? 1.639 45.349 105.222 1.00 25.44 278 GLY A N 1
ATOM 2014 C CA . GLY A 1 281 ? 2.340 46.454 104.596 1.00 22.64 278 GLY A CA 1
ATOM 2015 C C . GLY A 1 281 ? 3.244 47.187 105.570 1.00 21.25 278 GLY A C 1
ATOM 2016 O O . GLY A 1 281 ? 4.428 47.384 105.296 1.00 19.61 278 GLY A O 1
ATOM 2017 N N . ASN A 1 282 ? 2.683 47.580 106.712 1.00 20.95 279 ASN A N 1
ATOM 2018 C CA . ASN A 1 282 ? 3.422 48.312 107.738 1.00 19.00 279 ASN A CA 1
ATOM 2019 C C . ASN A 1 282 ? 3.797 47.427 108.924 1.00 19.57 279 ASN A C 1
ATOM 2020 O O . ASN A 1 282 ? 4.568 47.843 109.786 1.00 18.87 279 ASN A O 1
ATOM 2025 N N . TRP A 1 283 ? 3.247 46.217 108.977 1.00 18.64 280 TRP A N 1
ATOM 2026 C CA . TRP A 1 283 ? 3.533 45.302 110.075 1.00 19.46 280 TRP A CA 1
ATOM 2027 C C . TRP A 1 283 ? 3.249 45.965 111.424 1.00 19.42 280 TRP A C 1
ATOM 2028 O O . TRP A 1 283 ? 4.126 46.144 112.267 1.00 19.56 280 TRP A O 1
ATOM 2047 N N . TYR A 1 285 ? -0.555 46.763 114.114 1.00 24.63 282 TYR A N 1
ATOM 2048 C CA . TYR A 1 285 ? -1.946 46.370 114.335 1.00 26.29 282 TYR A CA 1
ATOM 2049 C C . TYR A 1 285 ? -2.866 47.444 113.755 1.00 28.02 282 TYR A C 1
ATOM 2050 O O . TYR A 1 285 ? -2.688 48.634 114.018 1.00 28.74 282 TYR A O 1
ATOM 2059 N N . PRO A 1 286 ? -3.858 47.035 112.949 1.00 29.71 283 PRO A N 1
ATOM 2060 C CA . PRO A 1 286 ? -4.808 47.962 112.329 1.00 29.91 283 PRO A CA 1
ATOM 2061 C C . PRO A 1 286 ? -5.663 48.689 113.356 1.00 30.39 283 PRO A C 1
ATOM 2062 O O . PRO A 1 286 ? -5.807 48.248 114.501 1.00 29.98 283 PRO A O 1
ATOM 2066 N N . VAL A 1 287 ? -6.237 49.804 112.930 1.00 30.64 284 VAL A N 1
ATOM 2067 C CA . VAL A 1 287 ? -7.077 50.608 113.794 1.00 33.67 284 VAL A CA 1
ATOM 2068 C C . VAL A 1 287 ? -8.545 50.200 113.620 1.00 35.76 284 VAL A C 1
ATOM 2069 O O . VAL A 1 287 ? -9.390 50.504 114.462 1.00 36.12 284 VAL A O 1
ATOM 2073 N N . ALA A 1 288 ? -8.834 49.505 112.522 1.00 37.80 285 ALA A N 1
ATOM 2074 C CA . ALA A 1 288 ? -10.181 49.011 112.243 1.00 40.84 285 ALA A CA 1
ATOM 2075 C C . ALA A 1 288 ? -10.138 47.500 112.437 1.00 43.37 285 ALA A C 1
ATOM 2076 O O . ALA A 1 288 ? -9.100 46.875 112.218 1.00 44.10 285 ALA A O 1
ATOM 2078 N N . ASN A 1 289 ? -11.261 46.918 112.847 1.00 45.70 286 ASN A N 1
ATOM 2079 C CA . ASN A 1 289 ? -11.343 45.480 113.083 1.00 47.49 286 ASN A CA 1
ATOM 2080 C C . ASN A 1 289 ? -11.239 44.642 111.811 1.00 49.00 286 ASN A C 1
ATOM 2081 O O . ASN A 1 289 ? -12.177 43.932 111.449 1.00 50.87 286 ASN A O 1
ATOM 2083 N N . VAL A 1 290 ? -10.099 44.730 111.133 1.00 50.42 287 VAL A N 1
ATOM 2084 C CA . VAL A 1 290 ? -9.869 43.953 109.920 1.00 51.09 287 VAL A CA 1
ATOM 2085 C C . VAL A 1 290 ? -9.280 42.614 110.365 1.00 51.67 287 VAL A C 1
ATOM 2086 O O . VAL A 1 290 ? -8.973 42.433 111.544 1.00 52.60 287 VAL A O 1
ATOM 2090 N N . THR A 1 291 ? -9.127 41.673 109.441 1.00 51.09 288 THR A N 1
ATOM 2091 C CA . THR A 1 291 ? -8.588 40.371 109.806 1.00 51.47 288 THR A CA 1
ATOM 2092 C C . THR A 1 291 ? -7.066 40.351 109.762 1.00 50.66 288 THR A C 1
ATOM 2093 O O . THR A 1 291 ? -6.459 40.678 108.741 1.00 51.03 288 THR A O 1
ATOM 2097 N N . LEU A 1 292 ? -6.453 39.975 110.880 1.00 48.92 289 LEU A N 1
ATOM 2098 C CA . LEU A 1 292 ? -5.003 39.903 110.954 1.00 46.79 289 LEU A CA 1
ATOM 2099 C C . LEU A 1 292 ? -4.532 38.657 110.219 1.00 46.34 289 LEU A C 1
ATOM 2100 O O . LEU A 1 292 ? -5.170 37.606 110.282 1.00 46.96 289 LEU A O 1
ATOM 2105 N N . PRO A 1 293 ? -3.408 38.762 109.501 1.00 46.05 290 PRO A N 1
ATOM 2106 C CA . PRO A 1 293 ? -2.852 37.634 108.750 1.00 45.28 290 PRO A CA 1
ATOM 2107 C C . PRO A 1 293 ? -2.491 36.493 109.679 1.00 44.51 290 PRO A C 1
ATOM 2108 O O . PRO A 1 293 ? -2.069 36.721 110.815 1.00 43.19 290 PRO A O 1
ATOM 2112 N N . ALA A 1 294 ? -2.664 35.264 109.209 1.00 44.12 291 ALA A N 1
ATOM 2113 C CA . ALA A 1 294 ? -2.290 34.118 110.021 1.00 42.86 291 ALA A CA 1
ATOM 2114 C C . ALA A 1 294 ? -0.798 34.343 110.220 1.00 42.30 291 ALA A C 1
ATOM 2115 O O . ALA A 1 294 ? -0.097 34.712 109.276 1.00 44.39 291 ALA A O 1
ATOM 2117 N N . GLY A 1 295 ? -0.312 34.147 111.438 1.00 40.13 292 GLY A N 1
ATOM 2118 C CA . GLY A 1 295 ? 1.098 34.365 111.700 1.00 36.83 292 GLY A CA 1
ATOM 2119 C C . GLY A 1 295 ? 1.264 35.377 112.811 1.00 35.23 292 GLY A C 1
ATOM 2120 O O . GLY A 1 295 ? 2.187 35.280 113.620 1.00 34.41 292 GLY A O 1
ATOM 2121 N N . PHE A 1 296 ? 0.367 36.359 112.846 1.00 33.16 293 PHE A N 1
ATOM 2122 C CA . PHE A 1 296 ? 0.407 37.378 113.883 1.00 33.04 293 PHE A CA 1
ATOM 2123 C C . PHE A 1 296 ? 0.161 36.744 115.250 1.00 32.58 293 PHE A C 1
ATOM 2124 O O . PHE A 1 296 ? 0.611 37.267 116.270 1.00 31.39 293 PHE A O 1
ATOM 2132 N N . GLU A 1 297 ? -0.542 35.613 115.271 1.00 31.70 294 GLU A N 1
ATOM 2133 C CA . GLU A 1 297 ? -0.842 34.946 116.536 1.00 32.66 294 GLU A CA 1
ATOM 2134 C C . GLU A 1 297 ? 0.413 34.371 117.193 1.00 31.27 294 GLU A C 1
ATOM 2135 O O . GLU A 1 297 ? 0.387 33.976 118.358 1.00 30.49 294 GLU A O 1
ATOM 2141 N N . LYS A 1 298 ? 1.515 34.330 116.449 1.00 30.42 295 LYS A N 1
ATOM 2142 C CA . LYS A 1 298 ? 2.772 33.820 116.990 1.00 29.27 295 LYS A CA 1
ATOM 2143 C C . LYS A 1 298 ? 3.454 34.928 117.786 1.00 29.03 295 LYS A C 1
ATOM 2144 O O . LYS A 1 298 ? 4.415 34.686 118.519 1.00 29.52 295 LYS A O 1
ATOM 2150 N N . LEU A 1 299 ? 2.952 36.148 117.633 1.00 28.65 296 LEU A N 1
ATOM 2151 C CA . LEU A 1 299 ? 3.521 37.308 118.311 1.00 28.18 296 LEU A CA 1
ATOM 2152 C C . LEU A 1 299 ? 3.097 37.409 119.764 1.00 29.24 296 LEU A C 1
ATOM 2153 O O . LEU A 1 299 ? 2.091 36.830 120.170 1.00 29.42 296 LEU A O 1
ATOM 2158 N N . THR A 1 300 ? 3.863 38.152 120.550 1.00 29.40 297 THR A N 1
ATOM 2159 C CA . THR A 1 300 ? 3.514 38.329 121.945 1.00 31.52 297 THR A CA 1
ATOM 2160 C C . THR A 1 300 ? 2.969 39.730 122.187 1.00 31.74 297 THR A C 1
ATOM 2161 O O . THR A 1 300 ? 3.593 40.723 121.813 1.00 31.97 297 THR A O 1
ATOM 2165 N N . LYS A 1 301 ? 1.788 39.792 122.795 1.00 31.66 298 LYS A N 1
ATOM 2166 C CA . LYS A 1 301 ? 1.143 41.055 123.141 1.00 32.16 298 LYS A CA 1
ATOM 2167 C C . LYS A 1 301 ? 1.666 41.427 124.524 1.00 31.49 298 LYS A C 1
ATOM 2168 O O . LYS A 1 301 ? 1.443 40.701 125.492 1.00 31.73 298 LYS A O 1
ATOM 2174 N N . PRO A 1 302 ? 2.380 42.554 124.641 1.00 31.23 299 PRO A N 1
ATOM 2175 C CA . PRO A 1 302 ? 2.868 42.887 125.981 1.00 30.75 299 PRO A CA 1
ATOM 2176 C C . PRO A 1 302 ? 1.703 43.101 126.950 1.00 30.98 299 PRO A C 1
ATOM 2177 O O . PRO A 1 302 ? 0.711 43.748 126.611 1.00 29.61 299 PRO A O 1
ATOM 2181 N N . ALA A 1 303 ? 1.821 42.536 128.147 1.00 31.63 300 ALA A N 1
ATOM 2182 C CA . ALA A 1 303 ? 0.773 42.668 129.152 1.00 33.44 300 ALA A CA 1
ATOM 2183 C C . ALA A 1 303 ? 0.561 44.136 129.496 1.00 33.58 300 ALA A C 1
ATOM 2184 O O . ALA A 1 303 ? -0.475 44.719 129.177 1.00 33.44 300 ALA A O 1
ATOM 2186 N N . THR A 1 304 ? 1.563 44.716 130.147 1.00 34.22 301 THR A N 1
ATOM 2187 C CA . THR A 1 304 ? 1.541 46.108 130.565 1.00 34.29 301 THR A CA 1
ATOM 2188 C C . THR A 1 304 ? 1.939 47.061 129.440 1.00 35.38 301 THR A C 1
ATOM 2189 O O . THR A 1 304 ? 2.953 46.861 128.770 1.00 34.78 301 THR A O 1
ATOM 2193 N N . THR A 1 305 ? 1.126 48.094 129.246 1.00 35.92 302 THR A N 1
ATOM 2194 C CA . THR A 1 305 ? 1.371 49.108 128.230 1.00 36.91 302 THR A CA 1
ATOM 2195 C C . THR A 1 305 ? 1.795 50.410 128.915 1.00 35.55 302 THR A C 1
ATOM 2196 O O . THR A 1 305 ? 1.229 50.789 129.936 1.00 35.80 302 THR A O 1
ATOM 2200 N N . LEU A 1 306 ? 2.796 51.083 128.353 1.00 33.70 303 LEU A N 1
ATOM 2201 C CA . LEU A 1 306 ? 3.304 52.331 128.918 1.00 31.23 303 LEU A CA 1
ATOM 2202 C C . LEU A 1 306 ? 3.130 53.485 127.943 1.00 31.22 303 LEU A C 1
ATOM 2203 O O . LEU A 1 306 ? 3.394 53.340 126.747 1.00 31.03 303 LEU A O 1
ATOM 2208 N N . GLU A 1 307 ? 2.711 54.637 128.464 1.00 30.00 304 GLU A N 1
ATOM 2209 C CA . GLU A 1 307 ? 2.498 55.814 127.633 1.00 28.67 304 GLU A CA 1
ATOM 2210 C C . GLU A 1 307 ? 2.459 57.122 128.430 1.00 28.08 304 GLU A C 1
ATOM 2211 O O . GLU A 1 307 ? 1.955 57.167 129.555 1.00 26.75 304 GLU A O 1
ATOM 2217 N N . PHE A 1 308 ? 3.027 58.176 127.843 1.00 26.84 305 PHE A N 1
ATOM 2218 C CA . PHE A 1 308 ? 3.007 59.507 128.441 1.00 22.99 305 PHE A CA 1
ATOM 2219 C C . PHE A 1 308 ? 1.883 60.208 127.707 1.00 23.28 305 PHE A C 1
ATOM 2220 O O . PHE A 1 308 ? 1.517 59.794 126.611 1.00 22.51 305 PHE A O 1
ATOM 2228 N N . THR A 1 309 ? 1.332 61.263 128.296 1.00 23.62 306 THR A N 1
ATOM 2229 C CA . THR A 1 309 ? 0.275 62.005 127.625 1.00 24.40 306 THR A CA 1
ATOM 2230 C C . THR A 1 309 ? 0.994 62.908 126.634 1.00 24.63 306 THR A C 1
ATOM 2231 O O . THR A 1 309 ? 2.163 63.231 126.830 1.00 21.77 306 THR A O 1
ATOM 2235 N N . PRO A 1 310 ? 0.313 63.312 125.549 1.00 25.80 307 PRO A N 1
ATOM 2236 C CA . PRO A 1 310 ? 0.963 64.184 124.568 1.00 27.54 307 PRO A CA 1
ATOM 2237 C C . PRO A 1 310 ? 1.530 65.436 125.218 1.00 28.96 307 PRO A C 1
ATOM 2238 O O . PRO A 1 310 ? 2.558 65.953 124.794 1.00 30.30 307 PRO A O 1
ATOM 2242 N N . ALA A 1 311 ? 0.861 65.911 126.261 1.00 30.36 308 ALA A N 1
ATOM 2243 C CA . ALA A 1 311 ? 1.305 67.109 126.961 1.00 32.43 308 ALA A CA 1
ATOM 2244 C C . ALA A 1 311 ? 2.613 66.871 127.708 1.00 33.05 308 ALA A C 1
ATOM 2245 O O . ALA A 1 311 ? 3.515 67.713 127.686 1.00 34.75 308 ALA A O 1
ATOM 2247 N N . GLU A 1 312 ? 2.721 65.721 128.364 1.00 32.17 309 GLU A N 1
ATOM 2248 C CA . GLU A 1 312 ? 3.921 65.409 129.126 1.00 32.02 309 GLU A CA 1
ATOM 2249 C C . GLU A 1 312 ? 5.168 65.301 128.260 1.00 31.57 309 GLU A C 1
ATOM 2250 O O . GLU A 1 312 ? 6.242 65.743 128.661 1.00 33.02 309 GLU A O 1
ATOM 2256 N N . VAL A 1 313 ? 5.031 64.728 127.069 1.00 31.09 310 VAL A N 1
ATOM 2257 C CA . VAL A 1 313 ? 6.177 64.582 126.183 1.00 31.00 310 VAL A CA 1
ATOM 2258 C C . VAL A 1 313 ? 6.626 65.911 125.583 1.00 31.07 310 VAL A C 1
ATOM 2259 O O . VAL A 1 313 ? 7.808 66.230 125.596 1.00 30.45 310 VAL A O 1
ATOM 2263 N N . ALA A 1 314 ? 5.682 66.691 125.070 1.00 32.65 311 ALA A N 1
ATOM 2264 C CA . ALA A 1 314 ? 6.011 67.980 124.476 1.00 33.44 311 ALA A CA 1
ATOM 2265 C C . ALA A 1 314 ? 6.672 68.905 125.499 1.00 34.20 311 ALA A C 1
ATOM 2266 O O . ALA A 1 314 ? 7.591 69.656 125.169 1.00 35.89 311 ALA A O 1
ATOM 2268 N N . ALA A 1 315 ? 6.215 68.839 126.745 1.00 33.43 312 ALA A N 1
ATOM 2269 C CA . ALA A 1 315 ? 6.763 69.678 127.803 1.00 32.34 312 ALA A CA 1
ATOM 2270 C C . ALA A 1 315 ? 8.177 69.293 128.250 1.00 33.51 312 ALA A C 1
ATOM 2271 O O . ALA A 1 315 ? 8.934 70.142 128.725 1.00 32.93 312 ALA A O 1
ATOM 2273 N N . GLN A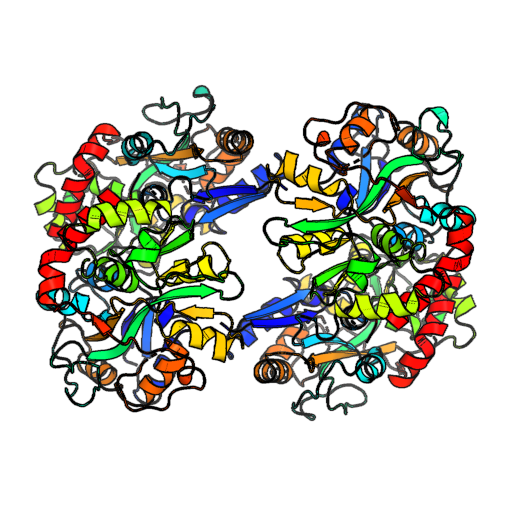 1 316 ? 8.546 68.025 128.095 1.00 33.14 313 GLN A N 1
ATOM 2274 C CA . GLN A 1 316 ? 9.865 67.589 128.542 1.00 32.85 313 GLN A CA 1
ATOM 2275 C C . GLN A 1 316 ? 10.769 66.900 127.529 1.00 30.24 313 GLN A C 1
ATOM 2276 O O . GLN A 1 316 ? 11.903 66.576 127.861 1.00 30.93 313 GLN A O 1
ATOM 2282 N N . ARG A 1 317 ? 10.305 66.675 126.307 1.00 29.36 314 ARG A N 1
ATOM 2283 C CA . ARG A 1 317 ? 11.147 65.962 125.356 1.00 29.10 314 ARG A CA 1
ATOM 2284 C C . ARG A 1 317 ? 12.474 66.633 125.023 1.00 29.26 314 ARG A C 1
ATOM 2285 O O . ARG A 1 317 ? 13.466 65.944 124.773 1.00 27.13 314 ARG A O 1
ATOM 2293 N N . GLN A 1 318 ? 12.508 67.963 125.031 1.00 30.63 315 GLN A N 1
ATOM 2294 C CA . GLN A 1 318 ? 13.746 68.670 124.715 1.00 32.06 315 GLN A CA 1
ATOM 2295 C C . GLN A 1 318 ? 14.802 68.444 125.788 1.00 30.50 315 GLN A C 1
ATOM 2296 O O . GLN A 1 318 ? 15.971 68.223 125.476 1.00 29.99 315 GLN A O 1
ATOM 2302 N N . ALA A 1 319 ? 14.397 68.484 127.051 1.00 28.57 316 ALA A N 1
ATOM 2303 C CA . ALA A 1 319 ? 15.352 68.263 128.129 1.00 27.42 316 ALA A CA 1
ATOM 2304 C C . ALA A 1 319 ? 15.796 66.794 128.179 1.00 27.10 316 ALA A C 1
ATOM 2305 O O . ALA A 1 319 ? 16.965 66.509 128.448 1.00 28.29 316 ALA A O 1
ATOM 2307 N N . TRP A 1 320 ? 14.875 65.867 127.915 1.00 24.41 317 TRP A N 1
ATOM 2308 C CA . TRP A 1 320 ? 15.219 64.447 127.946 1.00 22.82 317 TRP A CA 1
ATOM 2309 C C . TRP A 1 320 ? 16.145 64.076 126.803 1.00 21.86 317 TRP A C 1
ATOM 2310 O O . TRP A 1 320 ? 17.032 63.239 126.962 1.00 21.56 317 TRP A O 1
ATOM 2321 N N . ILE A 1 321 ? 15.934 64.696 125.651 1.00 21.41 318 ILE A N 1
ATOM 2322 C CA . ILE A 1 321 ? 16.780 64.445 124.498 1.00 22.78 318 ILE A CA 1
ATOM 2323 C C . ILE A 1 321 ? 18.171 65.041 124.742 1.00 24.55 318 ILE A C 1
ATOM 2324 O O . ILE A 1 321 ? 19.192 64.436 124.401 1.00 24.17 318 ILE A O 1
ATOM 2329 N N . SER A 1 322 ? 18.200 66.223 125.350 1.00 24.60 319 SER A N 1
ATOM 2330 C CA . SER A 1 322 ? 19.453 66.901 125.649 1.00 27.22 319 SER A CA 1
ATOM 2331 C C . SER A 1 322 ? 20.306 66.040 126.576 1.00 27.53 319 SER A C 1
ATOM 2332 O O . SER A 1 322 ? 21.514 65.922 126.397 1.00 28.79 319 SER A O 1
ATOM 2335 N N . GLU A 1 323 ? 19.667 65.436 127.569 1.00 28.04 320 GLU A N 1
ATOM 2336 C CA . GLU A 1 323 ? 20.370 64.579 128.509 1.00 28.35 320 GLU A CA 1
ATOM 2337 C C . GLU A 1 323 ? 20.851 63.329 127.789 1.00 26.86 320 GLU A C 1
ATOM 2338 O O . GLU A 1 323 ? 21.990 62.900 127.973 1.00 26.94 320 GLU A O 1
ATOM 2344 N N . TRP A 1 324 ? 19.980 62.758 126.960 1.00 24.44 321 TRP A N 1
ATOM 2345 C CA . TRP A 1 324 ? 20.310 61.566 126.190 1.00 22.87 321 TRP A CA 1
ATOM 2346 C C . TRP A 1 324 ? 21.571 61.742 125.344 1.00 23.15 321 TRP A C 1
ATOM 2347 O O . TRP A 1 324 ? 22.502 60.937 125.438 1.00 21.48 321 TRP A O 1
ATOM 2358 N N . GLN A 1 325 ? 21.598 62.790 124.520 1.00 23.30 322 GLN A N 1
ATOM 2359 C CA . GLN A 1 325 ? 22.738 63.007 123.639 1.00 24.81 322 GLN A CA 1
ATOM 2360 C C . GLN A 1 325 ? 24.029 63.247 124.400 1.00 24.92 322 GLN A C 1
ATOM 2361 O O . GLN A 1 325 ? 25.099 62.819 123.963 1.00 23.97 322 GLN A O 1
ATOM 2367 N N . ARG A 1 326 ? 23.934 63.907 125.548 1.00 25.33 323 ARG A N 1
ATOM 2368 C CA . ARG A 1 326 ? 25.122 64.166 126.347 1.00 25.62 323 ARG A CA 1
ATOM 2369 C C . ARG A 1 326 ? 25.652 62.857 126.923 1.00 24.16 323 ARG A C 1
ATOM 2370 O O . ARG A 1 326 ? 26.857 62.638 126.983 1.00 24.10 323 ARG A O 1
ATOM 2378 N N . ALA A 1 327 ? 24.741 61.978 127.325 1.00 22.34 324 ALA A N 1
ATOM 2379 C CA . ALA A 1 327 ? 25.122 60.704 127.921 1.00 20.56 324 ALA A CA 1
ATOM 2380 C C . ALA A 1 327 ? 25.674 59.654 126.962 1.00 20.36 324 ALA A C 1
ATOM 2381 O O . ALA A 1 327 ? 26.501 58.836 127.355 1.00 20.29 324 ALA A O 1
ATOM 2383 N N . VAL A 1 328 ? 25.231 59.673 125.709 1.00 19.56 325 VAL A N 1
ATOM 2384 C CA . VAL A 1 328 ? 25.666 58.662 124.745 1.00 18.97 325 VAL A CA 1
ATOM 2385 C C . VAL A 1 328 ? 26.773 59.077 123.777 1.00 21.66 325 VAL A C 1
ATOM 2386 O O . VAL A 1 328 ? 27.183 58.280 122.924 1.00 22.59 325 VAL A O 1
ATOM 2390 N N . SER A 1 329 ? 27.259 60.307 123.895 1.00 21.55 326 SER A N 1
ATOM 2391 C CA . SER A 1 329 ? 28.292 60.778 122.985 1.00 24.24 326 SER A CA 1
ATOM 2392 C C . SER A 1 329 ? 29.662 60.923 123.641 1.00 25.05 326 SER A C 1
ATOM 2393 O O . SER A 1 329 ? 29.842 61.726 124.555 1.00 27.64 326 SER A O 1
ATOM 2396 N N . LYS B 1 22 ? 42.223 40.516 101.120 1.00 37.85 19 LYS B N 1
ATOM 2397 C CA . LYS B 1 22 ? 42.823 41.882 101.078 1.00 37.83 19 LYS B CA 1
ATOM 2398 C C . LYS B 1 22 ? 42.269 42.768 102.193 1.00 36.94 19 LYS B C 1
ATOM 2399 O O . LYS B 1 22 ? 41.145 42.578 102.655 1.00 36.86 19 LYS B O 1
ATOM 2401 N N . PRO B 1 23 ? 43.062 43.750 102.645 1.00 36.59 20 PRO B N 1
ATOM 2402 C CA . PRO B 1 23 ? 42.626 44.657 103.710 1.00 36.15 20 PRO B CA 1
ATOM 2403 C C . PRO B 1 23 ? 41.568 45.664 103.234 1.00 35.89 20 PRO B C 1
ATOM 2404 O O . PRO B 1 23 ? 41.696 46.265 102.164 1.00 35.23 20 PRO B O 1
ATOM 2408 N N . VAL B 1 24 ? 40.523 45.829 104.040 1.00 34.99 21 VAL B N 1
ATOM 2409 C CA . VAL B 1 24 ? 39.426 46.740 103.734 1.00 33.38 21 VAL B CA 1
ATOM 2410 C C . VAL B 1 24 ? 39.513 48.022 104.558 1.00 31.32 21 VAL B C 1
ATOM 2411 O O . VAL B 1 24 ? 39.525 47.975 105.788 1.00 30.40 21 VAL B O 1
ATOM 2415 N N . LEU B 1 25 ? 39.584 49.160 103.869 1.00 27.76 22 LEU B N 1
ATOM 2416 C CA . LEU B 1 25 ? 39.645 50.463 104.522 1.00 25.73 22 LEU B CA 1
ATOM 2417 C C . LEU B 1 25 ? 38.262 51.096 104.417 1.00 25.80 22 LEU B C 1
ATOM 2418 O O . LEU B 1 25 ? 37.772 51.356 103.312 1.00 25.00 22 LEU B O 1
ATOM 2423 N N . THR B 1 26 ? 37.630 51.350 105.556 1.00 24.34 23 THR B N 1
ATOM 2424 C CA . THR B 1 26 ? 36.299 51.939 105.531 1.00 23.80 23 THR B CA 1
ATOM 2425 C C . THR B 1 26 ? 36.322 53.445 105.739 1.00 22.01 23 THR B C 1
ATOM 2426 O O . THR B 1 26 ? 36.928 53.953 106.677 1.00 20.78 23 THR B O 1
ATOM 2430 N N . VAL B 1 27 ? 35.649 54.156 104.849 1.00 21.06 24 VAL B N 1
ATOM 2431 C CA . VAL B 1 27 ? 35.606 55.606 104.928 1.00 19.90 24 VAL B CA 1
ATOM 2432 C C . VAL B 1 27 ? 34.169 56.121 104.989 1.00 20.14 24 VAL B C 1
ATOM 2433 O O . VAL B 1 27 ? 33.381 55.882 104.079 1.00 22.10 24 VAL B O 1
ATOM 2437 N N . TYR B 1 28 ? 33.838 56.799 106.083 1.00 18.14 25 TYR B N 1
ATOM 2438 C CA . TYR B 1 28 ? 32.522 57.394 106.279 1.00 18.05 25 TYR B CA 1
ATOM 2439 C C . TYR B 1 28 ? 32.524 58.744 105.571 1.00 18.58 25 TYR B C 1
ATOM 2440 O O . TYR B 1 28 ? 33.432 59.557 105.782 1.00 19.77 25 TYR B O 1
ATOM 2449 N N . THR B 1 29 ? 31.521 58.993 104.741 1.00 16.94 26 THR B N 1
ATOM 2450 C CA . THR B 1 29 ? 31.431 60.277 104.058 1.00 15.80 26 THR B CA 1
ATOM 2451 C C . THR B 1 29 ? 29.969 60.587 103.752 1.00 16.25 26 THR B C 1
ATOM 2452 O O . THR B 1 29 ? 29.079 59.803 104.097 1.00 16.32 26 THR B O 1
ATOM 2456 N N . TYR B 1 30 ? 29.714 61.728 103.121 1.00 15.38 27 TYR B N 1
ATOM 2457 C CA . TYR B 1 30 ? 28.346 62.107 102.786 1.00 15.81 27 TYR B CA 1
ATOM 2458 C C . TYR B 1 30 ? 27.931 61.598 101.394 1.00 16.31 27 TYR B C 1
ATOM 2459 O O . TYR B 1 30 ? 28.790 61.278 100.564 1.00 15.08 27 TYR B O 1
ATOM 2468 N N . ASP B 1 31 ? 26.625 61.538 101.130 1.00 16.26 28 ASP B N 1
ATOM 2469 C CA . ASP B 1 31 ? 26.159 60.972 99.867 1.00 17.89 28 ASP B CA 1
ATOM 2470 C C . ASP B 1 31 ? 26.617 61.535 98.534 1.00 16.19 28 ASP B C 1
ATOM 2471 O O . ASP B 1 31 ? 26.916 60.760 97.629 1.00 16.07 28 ASP B O 1
ATOM 2476 N N . SER B 1 32 ? 26.696 62.848 98.378 1.00 16.64 29 SER B N 1
ATOM 2477 C CA . SER B 1 32 ? 27.124 63.377 97.085 1.00 16.94 29 SER B CA 1
ATOM 2478 C C . SER B 1 32 ? 28.584 63.043 96.774 1.00 17.29 29 SER B C 1
ATOM 2479 O O . SER B 1 32 ? 28.997 63.077 95.623 1.00 18.05 29 SER B O 1
ATOM 2482 N N . PHE B 1 33 ? 29.368 62.713 97.791 1.00 17.64 30 PHE B N 1
ATOM 2483 C CA . PHE B 1 33 ? 30.760 62.363 97.548 1.00 18.01 30 PHE B CA 1
ATOM 2484 C C . PHE B 1 33 ? 30.861 60.907 97.090 1.00 18.91 30 PHE B C 1
ATOM 2485 O O . PHE B 1 33 ? 31.515 60.605 96.089 1.00 19.72 30 PHE B O 1
ATOM 2493 N N . ALA B 1 34 ? 30.198 60.018 97.828 1.00 19.26 31 ALA B N 1
ATOM 2494 C CA . ALA B 1 34 ? 30.199 58.584 97.548 1.00 19.07 31 ALA B CA 1
ATOM 2495 C C . ALA B 1 34 ? 29.265 58.140 96.419 1.00 20.15 31 ALA B C 1
ATOM 2496 O O . ALA B 1 34 ? 29.405 57.030 95.902 1.00 20.70 31 ALA B O 1
ATOM 2498 N N . ALA B 1 35 ? 28.316 58.993 96.043 1.00 21.53 32 ALA B N 1
ATOM 2499 C CA . ALA B 1 35 ? 27.368 58.667 94.972 1.00 23.06 32 ALA B CA 1
ATOM 2500 C C . ALA B 1 35 ? 28.091 58.313 93.677 1.00 26.39 32 ALA B C 1
ATOM 2501 O O . ALA B 1 35 ? 29.264 58.644 93.512 1.00 24.59 32 ALA B O 1
ATOM 2503 N N . ASP B 1 36 ? 27.384 57.645 92.763 1.00 30.69 33 ASP B N 1
ATOM 2504 C CA . ASP B 1 36 ? 27.960 57.244 91.477 1.00 34.06 33 ASP B CA 1
ATOM 2505 C C . ASP B 1 36 ? 28.351 58.437 90.617 1.00 34.05 33 ASP B C 1
ATOM 2506 O O . ASP B 1 36 ? 29.209 58.324 89.741 1.00 34.13 33 ASP B O 1
ATOM 2511 N N . TRP B 1 37 ? 27.721 59.581 90.861 1.00 35.40 34 TRP B N 1
ATOM 2512 C CA . TRP B 1 37 ? 28.024 60.779 90.085 1.00 36.25 34 TRP B CA 1
ATOM 2513 C C . TRP B 1 37 ? 28.989 61.696 90.817 1.00 35.05 34 TRP B C 1
ATOM 2514 O O . TRP B 1 37 ? 29.340 62.773 90.329 1.00 36.02 34 TRP B O 1
ATOM 2525 N N . GLY B 1 38 ? 29.421 61.264 91.994 1.00 32.95 35 GLY B N 1
ATOM 2526 C CA . GLY B 1 38 ? 30.362 62.060 92.756 1.00 30.85 35 GLY B CA 1
ATOM 2527 C C . GLY B 1 38 ? 31.783 61.618 92.462 1.00 28.87 35 GLY B C 1
ATOM 2528 O O . GLY B 1 38 ? 32.016 60.864 91.517 1.00 29.70 35 GLY B O 1
ATOM 2529 N N . PRO B 1 39 ? 32.764 62.079 93.248 1.00 27.73 36 PRO B N 1
ATOM 2530 C CA . PRO B 1 39 ? 34.158 61.686 93.017 1.00 26.30 36 PRO B CA 1
ATOM 2531 C C . PRO B 1 39 ? 34.469 60.298 93.569 1.00 25.96 36 PRO B C 1
ATOM 2532 O O . PRO B 1 39 ? 35.463 59.679 93.191 1.00 25.12 36 PRO B O 1
ATOM 2536 N N . GLY B 1 40 ? 33.606 59.821 94.458 1.00 25.74 37 GLY B N 1
ATOM 2537 C CA . GLY B 1 40 ? 33.792 58.517 95.079 1.00 28.52 37 GLY B CA 1
ATOM 2538 C C . GLY B 1 40 ? 34.314 57.388 94.199 1.00 28.25 37 GLY B C 1
ATOM 2539 O O . GLY B 1 40 ? 35.440 56.925 94.391 1.00 27.99 37 GLY B O 1
ATOM 2540 N N . PRO B 1 41 ? 33.521 56.924 93.223 1.00 28.68 38 PRO B N 1
ATOM 2541 C CA . PRO B 1 41 ? 33.920 55.838 92.320 1.00 27.63 38 PRO B CA 1
ATOM 2542 C C . PRO B 1 41 ? 35.319 56.044 91.729 1.00 27.44 38 PRO B C 1
ATOM 2543 O O . PRO B 1 41 ? 36.134 55.116 91.694 1.00 27.44 38 PRO B O 1
ATOM 2547 N N . VAL B 1 42 ? 35.590 57.261 91.264 1.00 25.73 39 VAL B N 1
ATOM 2548 C CA . VAL B 1 42 ? 36.886 57.586 90.675 1.00 25.29 39 VAL B CA 1
ATOM 2549 C C . VAL B 1 42 ? 38.013 57.443 91.701 1.00 26.16 39 VAL B C 1
ATOM 2550 O O . VAL B 1 42 ? 39.048 56.834 91.428 1.00 26.23 39 VAL B O 1
ATOM 2554 N N . VAL B 1 43 ? 37.794 58.003 92.885 1.00 26.85 40 VAL B N 1
ATOM 2555 C CA . VAL B 1 43 ? 38.769 57.956 93.968 1.00 26.44 40 VAL B CA 1
ATOM 2556 C C . VAL B 1 43 ? 38.990 56.526 94.451 1.00 26.85 40 VAL B C 1
ATOM 2557 O O . VAL B 1 43 ? 40.094 56.155 94.854 1.00 27.79 40 VAL B O 1
ATOM 2561 N N . LYS B 1 44 ? 37.933 55.723 94.411 1.00 28.20 41 LYS B N 1
ATOM 2562 C CA . LYS B 1 44 ? 38.019 54.334 94.839 1.00 28.22 41 LYS B CA 1
ATOM 2563 C C . LYS B 1 44 ? 38.886 53.577 93.850 1.00 29.03 41 LYS B C 1
ATOM 2564 O O . LYS B 1 44 ? 39.834 52.890 94.226 1.00 28.03 41 LYS B O 1
ATOM 2570 N N . LYS B 1 45 ? 38.559 53.720 92.574 1.00 30.58 42 LYS B N 1
ATOM 2571 C CA . LYS B 1 45 ? 39.296 53.035 91.525 1.00 34.10 42 LYS B CA 1
ATOM 2572 C C . LYS B 1 45 ? 40.769 53.451 91.507 1.00 34.56 42 LYS B C 1
ATOM 2573 O O . LYS B 1 45 ? 41.655 52.608 91.373 1.00 35.88 42 LYS B O 1
ATOM 2579 N N . ALA B 1 46 ? 41.031 54.746 91.656 1.00 33.05 43 ALA B N 1
ATOM 2580 C CA . ALA B 1 46 ? 42.401 55.234 91.642 1.00 32.44 43 ALA B CA 1
ATOM 2581 C C . ALA B 1 46 ? 43.213 54.696 92.812 1.00 33.18 43 ALA B C 1
ATOM 2582 O O . ALA B 1 46 ? 44.311 54.174 92.627 1.00 34.82 43 ALA B O 1
ATOM 2584 N N . PHE B 1 47 ? 42.673 54.819 94.018 1.00 32.70 44 PHE B N 1
ATOM 2585 C CA . PHE B 1 47 ? 43.376 54.354 95.205 1.00 31.47 44 PHE B CA 1
ATOM 2586 C C . PHE B 1 47 ? 43.680 52.861 95.189 1.00 32.41 44 PHE B C 1
ATOM 2587 O O . PHE B 1 47 ? 44.768 52.455 95.580 1.00 30.70 44 PHE B O 1
ATOM 2595 N N . GLU B 1 48 ? 42.721 52.052 94.743 1.00 34.45 45 GLU B N 1
ATOM 2596 C CA . GLU B 1 48 ? 42.897 50.600 94.697 1.00 37.92 45 GLU B CA 1
ATOM 2597 C C . GLU B 1 48 ? 43.847 50.124 93.599 1.00 39.69 45 GLU B C 1
ATOM 2598 O O . GLU B 1 48 ? 44.260 48.967 93.592 1.00 38.75 45 GLU B O 1
ATOM 2604 N N . ALA B 1 49 ? 44.182 51.007 92.667 1.00 42.66 46 ALA B N 1
ATOM 2605 C CA . ALA B 1 49 ? 45.094 50.652 91.590 1.00 46.23 46 ALA B CA 1
ATOM 2606 C C . ALA B 1 49 ? 46.418 51.314 91.914 1.00 49.59 46 ALA B C 1
ATOM 2607 O O . ALA B 1 49 ? 47.075 51.893 91.046 1.00 51.85 46 ALA B O 1
ATOM 2609 N N . ASP B 1 50 ? 46.799 51.223 93.182 1.00 52.26 47 ASP B N 1
ATOM 2610 C CA . ASP B 1 50 ? 48.028 51.828 93.673 1.00 54.33 47 ASP B CA 1
ATOM 2611 C C . ASP B 1 50 ? 48.297 51.197 95.033 1.00 55.80 47 ASP B C 1
ATOM 2612 O O . ASP B 1 50 ? 49.445 51.037 95.450 1.00 56.15 47 ASP B O 1
ATOM 2617 N N . CYS B 1 51 ? 47.217 50.826 95.712 1.00 56.47 48 CYS B N 1
ATOM 2618 C CA . CYS B 1 51 ? 47.304 50.209 97.025 1.00 58.03 48 CYS B CA 1
ATOM 2619 C C . CYS B 1 51 ? 46.463 48.934 97.060 1.00 57.70 48 CYS B C 1
ATOM 2620 O O . CYS B 1 51 ? 45.245 48.975 96.856 1.00 59.20 48 CYS B O 1
ATOM 2623 N N . ASN B 1 52 ? 47.121 47.806 97.320 1.00 55.71 49 ASN B N 1
ATOM 2624 C CA . ASN B 1 52 ? 46.455 46.509 97.378 1.00 53.76 49 ASN B CA 1
ATOM 2625 C C . ASN B 1 52 ? 45.472 46.439 98.546 1.00 52.14 49 ASN B C 1
ATOM 2626 O O . ASN B 1 52 ? 45.803 45.934 99.617 1.00 53.05 49 ASN B O 1
ATOM 2628 N N . CYS B 1 53 ? 44.259 46.935 98.326 1.00 49.99 50 CYS B N 1
ATOM 2629 C CA . CYS B 1 53 ? 43.230 46.928 99.358 1.00 47.31 50 CYS B CA 1
ATOM 2630 C C . CYS B 1 53 ? 41.876 47.209 98.731 1.00 45.55 50 CYS B C 1
ATOM 2631 O O . CYS B 1 53 ? 41.760 47.379 97.516 1.00 45.00 50 CYS B O 1
ATOM 2634 N N . GLU B 1 54 ? 40.851 47.246 99.570 1.00 42.55 51 GLU B N 1
ATOM 2635 C CA . GLU B 1 54 ? 39.511 47.550 99.103 1.00 40.95 51 GLU B CA 1
ATOM 2636 C C . GLU B 1 54 ? 39.079 48.833 99.807 1.00 38.44 51 GLU B C 1
ATOM 2637 O O . GLU B 1 54 ? 39.087 48.906 101.037 1.00 37.78 51 GLU B O 1
ATOM 2643 N N . LEU B 1 55 ? 38.727 49.849 99.029 1.00 36.31 52 LEU B N 1
ATOM 2644 C CA . LEU B 1 55 ? 38.299 51.114 99.599 1.00 34.23 52 LEU B CA 1
ATOM 2645 C C . LEU B 1 55 ? 36.781 51.063 99.748 1.00 33.51 52 LEU B C 1
ATOM 2646 O O . LEU B 1 55 ? 36.051 50.983 98.762 1.00 32.48 52 LEU B O 1
ATOM 2651 N N . LYS B 1 56 ? 36.317 51.106 100.990 1.00 32.02 53 LYS B N 1
ATOM 2652 C CA . LYS B 1 56 ? 34.893 51.068 101.282 1.00 30.52 53 LYS B CA 1
ATOM 2653 C C . LYS B 1 56 ? 34.388 52.484 101.598 1.00 28.75 53 LYS B C 1
ATOM 2654 O O . LYS B 1 56 ? 34.590 52.989 102.700 1.00 26.12 53 LYS B O 1
ATOM 2660 N N . LEU B 1 57 ? 33.748 53.120 100.621 1.00 28.06 54 LEU B N 1
ATOM 2661 C CA . LEU B 1 57 ? 33.207 54.466 100.790 1.00 29.94 54 LEU B CA 1
ATOM 2662 C C . LEU B 1 57 ? 31.734 54.388 101.178 1.00 30.00 54 LEU B C 1
ATOM 2663 O O . LEU B 1 57 ? 30.884 54.074 100.347 1.00 31.47 54 LEU B O 1
ATOM 2668 N N . VAL B 1 58 ? 31.437 54.686 102.437 1.00 28.34 55 VAL B N 1
ATOM 2669 C CA . VAL B 1 58 ? 30.074 54.614 102.937 1.00 28.05 55 VAL B CA 1
ATOM 2670 C C . VAL B 1 58 ? 29.414 55.981 103.088 1.00 28.28 55 VAL B C 1
ATOM 2671 O O . VAL B 1 58 ? 2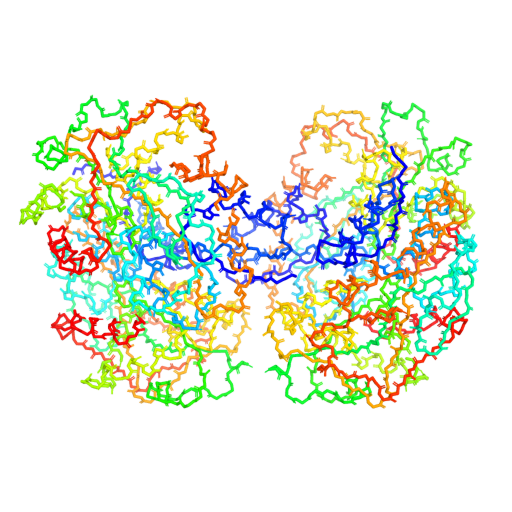9.912 56.841 103.815 1.00 29.42 55 VAL B O 1
ATOM 2675 N N . ALA B 1 59 ? 28.298 56.176 102.393 1.00 26.94 56 ALA B N 1
ATOM 2676 C CA . ALA B 1 59 ? 27.548 57.423 102.476 1.00 25.76 56 ALA B CA 1
ATOM 2677 C C . ALA B 1 59 ? 26.688 57.287 103.729 1.00 25.75 56 ALA B C 1
ATOM 2678 O O . ALA B 1 59 ? 25.510 56.943 103.657 1.00 26.82 56 ALA B O 1
ATOM 2680 N N . LEU B 1 60 ? 27.292 57.571 104.876 1.00 26.15 57 LEU B N 1
ATOM 2681 C CA . LEU B 1 60 ? 26.634 57.436 106.171 1.00 26.56 57 LEU B CA 1
ATOM 2682 C C . LEU B 1 60 ? 25.728 58.581 106.629 1.00 25.74 57 LEU B C 1
ATOM 2683 O O . LEU B 1 60 ? 24.571 58.365 106.996 1.00 25.90 57 LEU B O 1
ATOM 2688 N N . GLU B 1 61 ? 26.248 59.798 106.622 1.00 22.66 58 GLU B N 1
ATOM 2689 C CA . GLU B 1 61 ? 25.463 60.935 107.075 1.00 20.92 58 GLU B CA 1
ATOM 2690 C C . GLU B 1 61 ? 25.883 62.177 106.329 1.00 22.17 58 GLU B C 1
ATOM 2691 O O . GLU B 1 61 ? 26.863 62.175 105.583 1.00 21.49 58 GLU B O 1
ATOM 2697 N N . ASP B 1 62 ? 25.140 63.252 106.547 1.00 21.84 59 ASP B N 1
ATOM 2698 C CA . ASP B 1 62 ? 25.505 64.509 105.948 1.00 23.15 59 ASP B CA 1
ATOM 2699 C C . ASP B 1 62 ? 26.672 65.033 106.801 1.00 23.81 59 ASP B C 1
ATOM 2700 O O . ASP B 1 62 ? 26.906 64.543 107.914 1.00 24.02 59 ASP B O 1
ATOM 2705 N N . GLY B 1 63 ? 27.416 65.991 106.253 1.00 22.75 60 GLY B N 1
ATOM 2706 C CA . GLY B 1 63 ? 28.578 66.564 106.918 1.00 19.77 60 GLY B CA 1
ATOM 2707 C C . GLY B 1 63 ? 28.625 66.685 108.435 1.00 20.06 60 GLY B C 1
ATOM 2708 O O . GLY B 1 63 ? 29.512 66.114 109.083 1.00 18.40 60 GLY B O 1
ATOM 2709 N N . VAL B 1 64 ? 27.691 67.431 109.014 1.00 17.35 61 VAL B N 1
ATOM 2710 C CA . VAL B 1 64 ? 27.694 67.610 110.462 1.00 15.80 61 VAL B CA 1
ATOM 2711 C C . VAL B 1 64 ? 27.284 66.326 111.164 1.00 16.50 61 VAL B C 1
ATOM 2712 O O . VAL B 1 64 ? 27.871 65.961 112.183 1.00 17.33 61 VAL B O 1
ATOM 2716 N N . SER B 1 65 ? 26.290 65.631 110.620 1.00 15.27 62 SER B N 1
ATOM 2717 C CA . SER B 1 65 ? 25.853 64.371 111.218 1.00 16.33 62 SER B CA 1
ATOM 2718 C C . SER B 1 65 ? 26.985 63.340 111.268 1.00 16.27 62 SER B C 1
ATOM 2719 O O . SER B 1 65 ? 26.994 62.470 112.129 1.00 15.24 62 SER B O 1
ATOM 2722 N N . LEU B 1 66 ? 27.941 63.436 110.349 1.00 16.39 63 LEU B N 1
ATOM 2723 C CA . LEU B 1 66 ? 29.055 62.497 110.350 1.00 16.67 63 LEU B CA 1
ATOM 2724 C C . LEU B 1 66 ? 29.732 62.478 111.715 1.00 17.53 63 LEU B C 1
ATOM 2725 O O . LEU B 1 66 ? 29.936 61.419 112.304 1.00 16.81 63 LEU B O 1
ATOM 2730 N N . LEU B 1 67 ? 30.075 63.656 112.217 1.00 17.67 64 LEU B N 1
ATOM 2731 C CA . LEU B 1 67 ? 30.722 63.752 113.513 1.00 17.99 64 LEU B CA 1
ATOM 2732 C C . LEU B 1 67 ? 29.793 63.244 114.611 1.00 19.14 64 LEU B C 1
ATOM 2733 O O . LEU B 1 67 ? 30.183 62.411 115.425 1.00 20.42 64 LEU B O 1
ATOM 2738 N N . ASN B 1 68 ? 28.561 63.741 114.619 1.00 20.76 65 ASN B N 1
ATOM 2739 C CA . ASN B 1 68 ? 27.576 63.360 115.624 1.00 21.62 65 ASN B CA 1
ATOM 2740 C C . ASN B 1 68 ? 27.425 61.855 115.732 1.00 20.23 65 ASN B C 1
ATOM 2741 O O . ASN B 1 68 ? 27.361 61.306 116.831 1.00 20.84 65 ASN B O 1
ATOM 2746 N N . ARG B 1 69 ? 27.362 61.191 114.587 1.00 18.63 66 ARG B N 1
ATOM 2747 C CA . ARG B 1 69 ? 27.209 59.749 114.572 1.00 20.09 66 ARG B CA 1
ATOM 2748 C C . ARG B 1 69 ? 28.459 59.025 115.061 1.00 19.29 66 ARG B C 1
ATOM 2749 O O . ARG B 1 69 ? 28.360 58.037 115.779 1.00 19.39 66 ARG B O 1
ATOM 2757 N N . LEU B 1 70 ? 29.635 59.506 114.671 1.00 20.22 67 LEU B N 1
ATOM 2758 C CA . LEU B 1 70 ? 30.870 58.864 115.111 1.00 19.67 67 LEU B CA 1
ATOM 2759 C C . LEU B 1 70 ? 30.945 58.931 116.635 1.00 19.68 67 LEU B C 1
ATOM 2760 O O . LEU B 1 70 ? 31.346 57.973 117.284 1.00 20.39 67 LEU B O 1
ATOM 2765 N N . ARG B 1 71 ? 30.531 60.058 117.203 1.00 19.06 68 ARG B N 1
ATOM 2766 C CA . ARG B 1 71 ? 30.570 60.229 118.647 1.00 21.33 68 ARG B CA 1
ATOM 2767 C C . ARG B 1 71 ? 29.713 59.209 119.385 1.00 20.88 68 ARG B C 1
ATOM 2768 O O . ARG B 1 71 ? 30.012 58.841 120.521 1.00 20.47 68 ARG B O 1
ATOM 2784 N N . GLU B 1 73 ? 29.060 56.154 118.071 1.00 24.94 70 GLU B N 1
ATOM 2785 C CA . GLU B 1 73 ? 29.606 54.831 117.786 1.00 27.30 70 GLU B CA 1
ATOM 2786 C C . GLU B 1 73 ? 30.830 54.621 118.687 1.00 28.09 70 GLU B C 1
ATOM 2787 O O . GLU B 1 73 ? 31.076 53.522 119.180 1.00 29.23 70 GLU B O 1
ATOM 2793 N N . GLY B 1 74 ? 31.584 55.689 118.919 1.00 29.18 71 GLY B N 1
ATOM 2794 C CA . GLY B 1 74 ? 32.763 55.580 119.757 1.00 31.62 71 GLY B CA 1
ATOM 2795 C C . GLY B 1 74 ? 33.762 54.597 119.180 1.00 34.73 71 GLY B C 1
ATOM 2796 O O . GLY B 1 74 ? 34.175 54.723 118.029 1.00 34.35 71 GLY B O 1
ATOM 2797 N N . LYS B 1 75 ? 34.146 53.601 119.971 1.00 37.63 72 LYS B N 1
ATOM 2798 C CA . LYS B 1 75 ? 35.112 52.614 119.507 1.00 38.89 72 LYS B CA 1
ATOM 2799 C C . LYS B 1 75 ? 34.481 51.466 118.725 1.00 38.19 72 LYS B C 1
ATOM 2800 O O . LYS B 1 75 ? 35.170 50.733 118.030 1.00 39.53 72 LYS B O 1
ATOM 2806 N N . ASN B 1 76 ? 33.169 51.308 118.827 1.00 38.35 73 ASN B N 1
ATOM 2807 C CA . ASN B 1 76 ? 32.503 50.242 118.086 1.00 37.20 73 ASN B CA 1
ATOM 2808 C C . ASN B 1 76 ? 32.399 50.637 116.619 1.00 35.69 73 ASN B C 1
ATOM 2809 O O . ASN B 1 76 ? 31.833 49.904 115.800 1.00 36.03 73 ASN B O 1
ATOM 2814 N N . SER B 1 77 ? 32.951 51.802 116.296 1.00 32.42 74 SER B N 1
ATOM 2815 C CA . SER B 1 77 ? 32.915 52.311 114.936 1.00 29.99 74 SER B CA 1
ATOM 2816 C C . SER B 1 77 ? 33.744 51.482 113.963 1.00 30.05 74 SER B C 1
ATOM 2817 O O . SER B 1 77 ? 34.848 51.020 114.284 1.00 29.20 74 SER B O 1
ATOM 2820 N N . LYS B 1 78 ? 33.197 51.299 112.768 1.00 29.47 75 LYS B N 1
ATOM 2821 C CA . LYS B 1 78 ? 33.883 50.544 111.733 1.00 30.48 75 LYS B CA 1
ATOM 2822 C C . LYS B 1 78 ? 34.733 51.492 110.895 1.00 28.79 75 LYS B C 1
ATOM 2823 O O . LYS B 1 78 ? 35.623 51.064 110.163 1.00 29.23 75 LYS B O 1
ATOM 2829 N N . ALA B 1 79 ? 34.459 52.783 111.017 1.00 25.89 76 ALA B N 1
ATOM 2830 C CA . ALA B 1 79 ? 35.190 53.789 110.262 1.00 25.17 76 ALA B CA 1
ATOM 2831 C C . ALA B 1 79 ? 36.690 53.839 110.547 1.00 23.17 76 ALA B C 1
ATOM 2832 O O . ALA B 1 79 ? 37.119 53.840 111.698 1.00 22.45 76 ALA B O 1
ATOM 2834 N N . ASP B 1 80 ? 37.476 53.875 109.478 1.00 22.30 77 ASP B N 1
ATOM 2835 C CA . ASP B 1 80 ? 38.925 53.989 109.577 1.00 22.58 77 ASP B CA 1
ATOM 2836 C C . ASP B 1 80 ? 39.223 55.449 109.294 1.00 22.08 77 ASP B C 1
ATOM 2837 O O . ASP B 1 80 ? 40.124 56.045 109.884 1.00 21.75 77 ASP B O 1
ATOM 2842 N N . VAL B 1 81 ? 38.446 56.009 108.371 1.00 22.53 78 VAL B N 1
ATOM 2843 C CA . VAL B 1 81 ? 38.580 57.401 107.963 1.00 23.66 78 VAL B CA 1
ATOM 2844 C C . VAL B 1 81 ? 37.221 58.081 107.829 1.00 22.56 78 VAL B C 1
ATOM 2845 O O . VAL B 1 81 ? 36.254 57.470 107.388 1.00 23.43 78 VAL B O 1
ATOM 2849 N N . VAL B 1 82 ? 37.155 59.346 108.224 1.00 20.83 79 VAL B N 1
ATOM 2850 C CA . VAL B 1 82 ? 35.932 60.119 108.093 1.00 19.50 79 VAL B CA 1
ATOM 2851 C C . VAL B 1 82 ? 36.286 61.236 107.128 1.00 18.42 79 VAL B C 1
ATOM 2852 O O . VAL B 1 82 ? 37.127 62.075 107.426 1.00 19.27 79 VAL B O 1
ATOM 2856 N N . LEU B 1 83 ? 35.657 61.223 105.960 1.00 17.35 80 LEU B N 1
ATOM 2857 C CA . LEU B 1 83 ? 35.921 62.219 104.931 1.00 16.70 80 LEU B CA 1
ATOM 2858 C C . LEU B 1 83 ? 34.657 63.030 104.674 1.00 15.91 80 LEU B C 1
ATOM 2859 O O . LEU B 1 83 ? 33.666 62.503 104.185 1.00 14.28 80 LEU B O 1
ATOM 2864 N N . GLY B 1 84 ? 34.690 64.314 105.013 1.00 15.95 81 GLY B N 1
ATOM 2865 C CA . GLY B 1 84 ? 33.513 65.134 104.798 1.00 16.40 81 GLY B CA 1
ATOM 2866 C C . GLY B 1 84 ? 33.226 66.156 105.879 1.00 16.76 81 GLY B C 1
ATOM 2867 O O . GLY B 1 84 ? 32.199 66.837 105.837 1.00 15.71 81 GLY B O 1
ATOM 2868 N N . LEU B 1 85 ? 34.104 66.250 106.870 1.00 16.93 82 LEU B N 1
ATOM 2869 C CA . LEU B 1 85 ? 33.921 67.250 107.910 1.00 18.68 82 LEU B CA 1
ATOM 2870 C C . LEU B 1 85 ? 34.552 68.502 107.308 1.00 19.99 82 LEU B C 1
ATOM 2871 O O . LEU B 1 85 ? 35.094 68.448 106.204 1.00 20.85 82 LEU B O 1
ATOM 2876 N N . ASP B 1 86 ? 34.473 69.633 107.995 1.00 19.75 83 ASP B N 1
ATOM 2877 C CA . ASP B 1 86 ? 35.105 70.826 107.461 1.00 20.21 83 ASP B CA 1
ATOM 2878 C C . ASP B 1 86 ? 35.725 71.673 108.549 1.00 20.29 83 ASP B C 1
ATOM 2879 O O . ASP B 1 86 ? 35.717 71.301 109.720 1.00 20.82 83 ASP B O 1
ATOM 2884 N N . ASN B 1 87 ? 36.259 72.818 108.143 1.00 21.05 84 ASN B N 1
ATOM 2885 C CA . ASN B 1 87 ? 36.922 73.748 109.046 1.00 21.22 84 ASN B CA 1
ATOM 2886 C C . ASN B 1 87 ? 36.049 74.237 110.193 1.00 20.54 84 ASN B C 1
ATOM 2887 O O . ASN B 1 87 ? 36.564 74.599 111.239 1.00 22.32 84 ASN B O 1
ATOM 2892 N N . ASN B 1 88 ? 34.734 74.257 110.009 1.00 19.99 85 ASN B N 1
ATOM 2893 C CA . ASN B 1 88 ? 33.858 74.714 111.079 1.00 19.64 85 ASN B CA 1
ATOM 2894 C C . ASN B 1 88 ? 33.680 73.654 112.162 1.00 17.87 85 ASN B C 1
ATOM 2895 O O . ASN B 1 88 ? 33.181 73.957 113.243 1.00 19.20 85 ASN B O 1
ATOM 2900 N N . LEU B 1 89 ? 34.091 72.422 111.886 1.00 16.31 86 LEU B N 1
ATOM 2901 C CA . LEU B 1 89 ? 33.934 71.344 112.865 1.00 18.86 86 LEU B CA 1
ATOM 2902 C C . LEU B 1 89 ? 35.218 70.868 113.557 1.00 19.15 86 LEU B C 1
ATOM 2903 O O . LEU B 1 89 ? 35.159 70.097 114.516 1.00 19.34 86 LEU B O 1
ATOM 2908 N N . LEU B 1 90 ? 36.372 71.322 113.082 1.00 20.98 87 LEU B N 1
ATOM 2909 C CA . LEU B 1 90 ? 37.655 70.899 113.656 1.00 22.50 87 LEU B CA 1
ATOM 2910 C C . LEU B 1 90 ? 37.769 70.905 115.182 1.00 22.25 87 LEU B C 1
ATOM 2911 O O . LEU B 1 90 ? 38.315 69.970 115.765 1.00 20.16 87 LEU B O 1
ATOM 2916 N N . ASP B 1 91 ? 37.271 71.956 115.825 1.00 23.42 88 ASP B N 1
ATOM 2917 C CA . ASP B 1 91 ? 37.371 72.063 117.278 1.00 25.70 88 ASP B CA 1
ATOM 2918 C C . ASP B 1 91 ? 36.516 71.039 118.021 1.00 24.98 88 ASP B C 1
ATOM 2919 O O . ASP B 1 91 ? 36.953 70.468 119.023 1.00 25.21 88 ASP B O 1
ATOM 2924 N N . ALA B 1 92 ? 35.299 70.809 117.541 1.00 23.41 89 ALA B N 1
ATOM 2925 C CA . ALA B 1 92 ? 34.422 69.830 118.172 1.00 21.52 89 ALA B CA 1
ATOM 2926 C C . ALA B 1 92 ? 34.972 68.437 117.897 1.00 21.21 89 ALA B C 1
ATOM 2927 O O . ALA B 1 92 ? 34.973 67.572 118.773 1.00 21.34 89 ALA B O 1
ATOM 2929 N N . ALA B 1 93 ? 35.453 68.229 116.675 1.00 21.38 90 ALA B N 1
ATOM 2930 C CA . ALA B 1 93 ? 36.006 66.938 116.275 1.00 24.00 90 ALA B CA 1
ATOM 2931 C C . ALA B 1 93 ? 37.283 66.628 117.048 1.00 25.79 90 ALA B C 1
ATOM 2932 O O . ALA B 1 93 ? 37.547 65.476 117.412 1.00 26.55 90 ALA B O 1
ATOM 2934 N N . SER B 1 94 ? 38.073 67.665 117.295 1.00 27.11 91 SER B N 1
ATOM 2935 C CA . SER B 1 94 ? 39.320 67.515 118.035 1.00 28.81 91 SER B CA 1
ATOM 2936 C C . SER B 1 94 ? 39.055 67.114 119.486 1.00 28.51 91 SER B C 1
ATOM 2937 O O . SER B 1 94 ? 39.717 66.229 120.024 1.00 28.17 91 SER B O 1
ATOM 2940 N N . LYS B 1 95 ? 38.075 67.761 120.109 1.00 28.71 92 LYS B N 1
ATOM 2941 C CA . LYS B 1 95 ? 37.731 67.484 121.498 1.00 30.41 92 LYS B CA 1
ATOM 2942 C C . LYS B 1 95 ? 37.136 66.101 121.778 1.00 29.78 92 LYS B C 1
ATOM 2943 O O . LYS B 1 95 ? 36.939 65.748 122.943 1.00 29.48 92 LYS B O 1
ATOM 2949 N N . THR B 1 96 ? 36.853 65.323 120.734 1.00 26.57 93 THR B N 1
ATOM 2950 C CA . THR B 1 96 ? 36.303 63.981 120.928 1.00 24.81 93 THR B CA 1
ATOM 2951 C C . THR B 1 96 ? 37.431 62.972 121.138 1.00 24.89 93 THR B C 1
ATOM 2952 O O . THR B 1 96 ? 37.242 61.941 121.775 1.00 24.02 93 THR B O 1
ATOM 2956 N N . GLY B 1 97 ? 38.606 63.278 120.603 1.00 25.18 94 GLY B N 1
ATOM 2957 C CA . GLY B 1 97 ? 39.732 62.373 120.742 1.00 25.61 94 GLY B CA 1
ATOM 2958 C C . GLY B 1 97 ? 39.553 61.125 119.897 1.00 26.70 94 GLY B C 1
ATOM 2959 O O . GLY B 1 97 ? 40.240 60.121 120.095 1.00 28.47 94 GLY B O 1
ATOM 2960 N N . LEU B 1 98 ? 38.625 61.186 118.949 1.00 26.55 95 LEU B N 1
ATOM 2961 C CA . LEU B 1 98 ? 38.352 60.059 118.065 1.00 26.39 95 LEU B CA 1
ATOM 2962 C C . LEU B 1 98 ? 39.323 59.991 116.891 1.00 24.51 95 LEU B C 1
ATOM 2963 O O . LEU B 1 98 ? 39.407 58.972 116.211 1.00 26.01 95 LEU B O 1
ATOM 2968 N N . PHE B 1 99 ? 40.057 61.067 116.653 1.00 22.79 96 PHE B N 1
ATOM 2969 C CA . PHE B 1 99 ? 40.983 61.088 115.536 1.00 24.61 96 PHE B CA 1
ATOM 2970 C C . PHE B 1 99 ? 42.449 61.111 115.943 1.00 26.00 96 PHE B C 1
ATOM 2971 O O . PHE B 1 99 ? 42.800 61.571 117.030 1.00 27.45 96 PHE B O 1
ATOM 2979 N N . ALA B 1 100 ? 43.300 60.614 115.050 1.00 26.89 97 ALA B N 1
ATOM 2980 C CA . ALA B 1 100 ? 44.737 60.556 115.285 1.00 27.91 97 ALA B CA 1
ATOM 2981 C C . ALA B 1 100 ? 45.479 61.471 114.319 1.00 29.06 97 ALA B C 1
ATOM 2982 O O . ALA B 1 100 ? 44.880 62.029 113.398 1.00 28.65 97 ALA B O 1
ATOM 2984 N N . LYS B 1 101 ? 46.782 61.633 114.543 1.00 31.07 98 LYS B N 1
ATOM 2985 C CA . LYS B 1 101 ? 47.622 62.461 113.677 1.00 31.64 98 LYS B CA 1
ATOM 2986 C C . LYS B 1 101 ? 47.515 61.937 112.247 1.00 30.89 98 LYS B C 1
ATOM 2987 O O . LYS B 1 101 ? 47.439 60.729 112.031 1.00 30.18 98 LYS B O 1
ATOM 2993 N N . SER B 1 102 ? 47.514 62.840 111.273 1.00 30.36 99 SER B N 1
ATOM 2994 C CA . SER B 1 102 ? 47.395 62.438 109.876 1.00 31.01 99 SER B CA 1
ATOM 2995 C C . SER B 1 102 ? 48.667 61.819 109.301 1.00 31.99 99 SER B C 1
ATOM 2996 O O . SER B 1 102 ? 48.625 60.762 108.666 1.00 31.01 99 SER B O 1
ATOM 2999 N N . GLY B 1 103 ? 49.798 62.478 109.520 1.00 33.14 100 GLY B N 1
ATOM 3000 C CA . GLY B 1 103 ? 51.042 61.963 108.984 1.00 35.44 100 GLY B CA 1
ATOM 3001 C C . GLY B 1 103 ? 51.212 62.488 107.573 1.00 37.22 100 GLY B C 1
ATOM 3002 O O . GLY B 1 103 ? 52.026 61.986 106.792 1.00 38.84 100 GLY B O 1
ATOM 3003 N N . VAL B 1 104 ? 50.416 63.502 107.247 1.00 37.28 101 VAL B N 1
ATOM 3004 C CA . VAL B 1 104 ? 50.454 64.137 105.939 1.00 36.62 101 VAL B CA 1
ATOM 3005 C C . VAL B 1 104 ? 51.118 65.489 106.125 1.00 37.32 101 VAL B C 1
ATOM 3006 O O . VAL B 1 104 ? 50.808 66.208 107.068 1.00 37.60 101 VAL B O 1
ATOM 3010 N N . ALA B 1 105 ? 52.033 65.834 105.227 1.00 38.17 102 ALA B N 1
ATOM 3011 C CA . ALA B 1 105 ? 52.739 67.108 105.319 1.00 39.50 102 ALA B CA 1
ATOM 3012 C C . ALA B 1 105 ? 51.804 68.314 105.274 1.00 39.26 102 ALA B C 1
ATOM 3013 O O . ALA B 1 105 ? 50.792 68.312 104.577 1.00 39.50 102 ALA B O 1
ATOM 3015 N N . ALA B 1 106 ? 52.155 69.349 106.022 1.00 40.20 103 ALA B N 1
ATOM 3016 C CA . ALA B 1 106 ? 51.350 70.560 106.054 1.00 40.67 103 ALA B CA 1
ATOM 3017 C C . ALA B 1 106 ? 51.440 71.318 104.731 1.00 40.76 103 ALA B C 1
ATOM 3018 O O . ALA B 1 106 ? 50.483 71.981 104.330 1.00 42.46 103 ALA B O 1
ATOM 3020 N N . ASP B 1 107 ? 52.580 71.225 104.051 1.00 39.31 104 ASP B N 1
ATOM 3021 C CA . ASP B 1 107 ? 52.747 71.926 102.779 1.00 39.80 104 ASP B CA 1
ATOM 3022 C C . ASP B 1 107 ? 52.300 71.131 101.554 1.00 37.74 104 ASP B C 1
ATOM 3023 O O . ASP B 1 107 ? 52.521 71.549 100.415 1.00 35.88 104 ASP B O 1
ATOM 3028 N N . ALA B 1 108 ? 51.670 69.985 101.787 1.00 35.93 105 ALA B N 1
ATOM 3029 C CA . ALA B 1 108 ? 51.167 69.175 100.686 1.00 34.78 105 ALA B CA 1
ATOM 3030 C C . ALA B 1 108 ? 49.770 69.693 100.385 1.00 33.98 105 ALA B C 1
ATOM 3031 O O . ALA B 1 108 ? 49.019 69.074 99.641 1.00 36.53 105 ALA B O 1
ATOM 3033 N N . VAL B 1 109 ? 49.443 70.850 100.952 1.00 31.25 106 VAL B N 1
ATOM 3034 C CA . VAL B 1 109 ? 48.120 71.436 100.815 1.00 28.69 106 VAL B CA 1
ATOM 3035 C C . VAL B 1 109 ? 48.126 72.951 100.622 1.00 27.77 106 VAL B C 1
ATOM 3036 O O . VAL B 1 109 ? 48.820 73.668 101.335 1.00 26.64 106 VAL B O 1
ATOM 3040 N N . ASN B 1 110 ? 47.337 73.432 99.664 1.00 26.71 107 ASN B N 1
ATOM 3041 C CA . ASN B 1 110 ? 47.246 74.865 99.402 1.00 27.34 107 ASN B CA 1
ATOM 3042 C C . ASN B 1 110 ? 45.794 75.353 99.512 1.00 25.82 107 ASN B C 1
ATOM 3043 O O . ASN B 1 110 ? 44.980 75.146 98.610 1.00 22.94 107 ASN B O 1
ATOM 3048 N N . VAL B 1 111 ? 45.503 76.029 100.622 1.00 23.17 108 VAL B N 1
ATOM 3049 C CA . VAL B 1 111 ? 44.174 76.538 100.931 1.00 20.84 108 VAL B CA 1
ATOM 3050 C C . VAL B 1 111 ? 44.174 78.036 101.268 1.00 21.04 108 VAL B C 1
ATOM 3051 O O . VAL B 1 111 ? 45.112 78.536 101.868 1.00 21.32 108 VAL B O 1
ATOM 3055 N N . PRO B 1 112 ? 43.115 78.768 100.885 1.00 21.55 109 PRO B N 1
ATOM 3056 C CA . PRO B 1 112 ? 43.078 80.205 101.191 1.00 22.66 109 PRO B CA 1
ATOM 3057 C C . PRO B 1 112 ? 43.160 80.401 102.694 1.00 21.42 109 PRO B C 1
ATOM 3058 O O . PRO B 1 112 ? 42.367 79.833 103.432 1.00 22.31 109 PRO B O 1
ATOM 3062 N N . GLY B 1 113 ? 44.126 81.196 103.141 1.00 22.92 110 GLY B N 1
ATOM 3063 C CA . GLY B 1 113 ? 44.299 81.434 104.566 1.00 22.28 110 GLY B CA 1
ATOM 3064 C C . GLY B 1 113 ? 45.281 80.470 105.221 1.00 22.57 110 GLY B C 1
ATOM 3065 O O . GLY B 1 113 ? 45.555 80.576 106.417 1.00 22.61 110 GLY B O 1
ATOM 3066 N N . GLY B 1 114 ? 45.810 79.526 104.444 1.00 21.10 111 GLY B N 1
ATOM 3067 C CA . GLY B 1 114 ? 46.765 78.569 104.976 1.00 20.88 111 GLY B CA 1
ATOM 3068 C C . GLY B 1 114 ? 46.142 77.437 105.773 1.00 22.06 111 GLY B C 1
ATOM 3069 O O . GLY B 1 114 ? 44.924 77.378 105.944 1.00 21.65 111 GLY B O 1
ATOM 3070 N N . TRP B 1 115 ? 46.983 76.534 106.266 1.00 23.09 112 TRP B N 1
ATOM 3071 C CA . TRP B 1 115 ? 46.514 75.396 107.045 1.00 24.76 112 TRP B CA 1
ATOM 3072 C C . TRP B 1 115 ? 47.618 74.831 107.913 1.00 27.66 112 TRP B C 1
ATOM 3073 O O . TRP B 1 115 ? 48.715 74.553 107.437 1.00 28.41 112 TRP B O 1
ATOM 3084 N N . ASN B 1 116 ? 47.319 74.652 109.191 1.00 30.83 113 ASN B N 1
ATOM 3085 C CA . ASN B 1 116 ? 48.296 74.115 110.115 1.00 33.55 113 ASN B CA 1
ATOM 3086 C C . ASN B 1 116 ? 47.583 73.270 111.159 1.00 34.07 113 ASN B C 1
ATOM 3087 O O . ASN B 1 116 ? 47.254 73.747 112.245 1.00 36.75 113 ASN B O 1
ATOM 3092 N N . ASN B 1 117 ? 47.334 72.013 110.810 1.00 32.94 114 ASN B N 1
ATOM 3093 C CA . ASN B 1 117 ? 46.659 71.076 111.698 1.00 31.33 114 ASN B CA 1
ATOM 3094 C C . ASN B 1 117 ? 47.205 69.679 111.402 1.00 29.73 114 ASN B C 1
ATOM 3095 O O . ASN B 1 117 ? 47.106 69.195 110.279 1.00 29.97 114 ASN B O 1
ATOM 3100 N N . ASP B 1 118 ? 47.773 69.035 112.414 1.00 28.77 115 ASP B N 1
ATOM 3101 C CA . ASP B 1 118 ? 48.357 67.710 112.250 1.00 27.99 115 ASP B CA 1
ATOM 3102 C C . ASP B 1 118 ? 47.382 66.538 112.256 1.00 26.06 115 ASP B C 1
ATOM 3103 O O . ASP B 1 118 ? 47.807 65.382 112.252 1.00 25.19 115 ASP B O 1
ATOM 3108 N N . THR B 1 119 ? 46.086 66.820 112.244 1.00 25.11 116 THR B N 1
ATOM 3109 C CA . THR B 1 119 ? 45.095 65.746 112.279 1.00 23.50 116 THR B CA 1
ATOM 3110 C C . THR B 1 119 ? 44.139 65.753 111.090 1.00 22.18 116 THR B C 1
ATOM 3111 O O . THR B 1 119 ? 43.948 64.733 110.438 1.00 21.49 116 THR B O 1
ATOM 3115 N N . PHE B 1 120 ? 43.552 66.910 110.807 1.00 21.86 117 PHE B N 1
ATOM 3116 C CA . PHE B 1 120 ? 42.592 67.053 109.717 1.00 20.97 117 PHE B CA 1
ATOM 3117 C C . PHE B 1 120 ? 43.213 67.557 108.418 1.00 20.68 117 PHE B C 1
ATOM 3118 O O . PHE B 1 120 ? 43.776 68.649 108.357 1.00 22.38 117 PHE B O 1
ATOM 3126 N N . VAL B 1 121 ? 43.086 66.745 107.374 1.00 20.46 118 VAL B N 1
ATOM 3127 C CA . VAL B 1 121 ? 43.657 67.044 106.069 1.00 18.09 118 VAL B CA 1
ATOM 3128 C C . VAL B 1 121 ? 42.655 67.576 105.057 1.00 17.93 118 VAL B C 1
ATOM 3129 O O . VAL B 1 121 ? 41.717 66.880 104.682 1.00 20.43 118 VAL B O 1
ATOM 3133 N N . PRO B 1 122 ? 42.848 68.816 104.585 1.00 17.98 119 PRO B N 1
ATOM 3134 C CA . PRO B 1 122 ? 41.920 69.388 103.604 1.00 17.17 119 PRO B CA 1
ATOM 3135 C C . PRO B 1 122 ? 41.971 68.610 102.284 1.00 17.26 119 PRO B C 1
ATOM 3136 O O . PRO B 1 122 ? 43.026 68.095 101.912 1.00 16.12 119 PRO B O 1
ATOM 3140 N N . PHE B 1 123 ? 40.845 68.507 101.580 1.00 17.01 120 PHE B N 1
ATOM 3141 C CA . PHE B 1 123 ? 40.854 67.812 100.295 1.00 17.62 120 PHE B CA 1
ATOM 3142 C C . PHE B 1 123 ? 40.259 68.681 99.183 1.00 18.10 120 PHE B C 1
ATOM 3143 O O . PHE B 1 123 ? 40.491 68.434 97.999 1.00 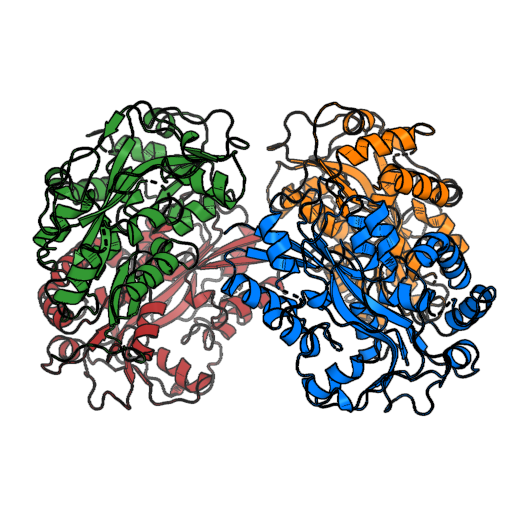18.89 120 PHE B O 1
ATOM 3151 N N . ASP B 1 124 ? 39.507 69.705 99.576 1.00 15.63 121 ASP B N 1
ATOM 3152 C CA . ASP B 1 124 ? 38.968 70.687 98.637 1.00 14.44 121 ASP B CA 1
ATOM 3153 C C . ASP B 1 124 ? 38.389 71.856 99.424 1.00 14.60 121 ASP B C 1
ATOM 3154 O O . ASP B 1 124 ? 38.261 71.780 100.643 1.00 16.00 121 ASP B O 1
ATOM 3159 N N . TYR B 1 125 ? 38.080 72.956 98.749 1.00 14.55 122 TYR B N 1
ATOM 3160 C CA . TYR B 1 125 ? 37.528 74.113 99.446 1.00 13.15 122 TYR B CA 1
ATOM 3161 C C . TYR B 1 125 ? 36.562 74.844 98.544 1.00 13.79 122 TYR B C 1
ATOM 3162 O O . TYR B 1 125 ? 36.539 74.624 97.331 1.00 16.61 122 TYR B O 1
ATOM 3171 N N . GLY B 1 126 ? 35.763 75.716 99.136 1.00 12.99 123 GLY B N 1
ATOM 3172 C CA . GLY B 1 126 ? 34.799 76.456 98.354 1.00 12.47 123 GLY B CA 1
ATOM 3173 C C . GLY B 1 126 ? 34.135 77.548 99.159 1.00 13.62 123 GLY B C 1
ATOM 3174 O O . GLY B 1 126 ? 34.511 77.812 100.306 1.00 13.85 123 GLY B O 1
ATOM 3175 N N . TYR B 1 127 ? 33.132 78.179 98.560 1.00 13.81 124 TYR B N 1
ATOM 3176 C CA . TYR B 1 127 ? 32.424 79.266 99.211 1.00 15.08 124 TYR B CA 1
ATOM 3177 C C . TYR B 1 127 ? 30.913 79.093 99.053 1.00 16.75 124 TYR B C 1
ATOM 3178 O O . TYR B 1 127 ? 30.406 78.914 97.938 1.00 16.89 124 TYR B O 1
ATOM 3187 N N . PHE B 1 128 ? 30.188 79.161 100.164 1.00 16.54 125 PHE B N 1
ATOM 3188 C CA . PHE B 1 128 ? 28.741 79.022 100.106 1.00 16.73 125 PHE B CA 1
ATOM 3189 C C . PHE B 1 128 ? 28.147 80.221 99.374 1.00 16.93 125 PHE B C 1
ATOM 3190 O O . PHE B 1 128 ? 28.685 81.328 99.427 1.00 17.89 125 PHE B O 1
ATOM 3198 N N . ALA B 1 129 ? 27.036 79.992 98.691 1.00 15.92 126 ALA B N 1
ATOM 3199 C CA . ALA B 1 129 ? 26.360 81.042 97.944 1.00 15.83 126 ALA B CA 1
ATOM 3200 C C . ALA B 1 129 ? 25.034 80.501 97.449 1.00 14.71 126 ALA B C 1
ATOM 3201 O O . ALA B 1 129 ? 24.883 79.299 97.274 1.00 15.89 126 ALA B O 1
ATOM 3203 N N . PHE B 1 130 ? 24.066 81.382 97.234 1.00 16.01 127 PHE B N 1
ATOM 3204 C CA . PHE B 1 130 ? 22.772 80.947 96.723 1.00 15.74 127 PHE B CA 1
ATOM 3205 C C . PHE B 1 130 ? 22.806 80.886 95.211 1.00 16.58 127 PHE B C 1
ATOM 3206 O O . PHE B 1 130 ? 23.218 81.840 94.542 1.00 17.25 127 PHE B O 1
ATOM 3214 N N . VAL B 1 131 ? 22.381 79.752 94.672 1.00 18.88 128 VAL B N 1
ATOM 3215 C CA . VAL B 1 131 ? 22.344 79.559 93.229 1.00 20.89 128 VAL B CA 1
ATOM 3216 C C . VAL B 1 131 ? 20.923 79.790 92.701 1.00 22.12 128 VAL B C 1
ATOM 3217 O O . VAL B 1 131 ? 19.947 79.437 93.359 1.00 23.32 128 VAL B O 1
ATOM 3221 N N . TYR B 1 132 ? 20.814 80.390 91.517 1.00 24.02 129 TYR B N 1
ATOM 3222 C CA . TYR B 1 132 ? 19.512 80.687 90.916 1.00 25.23 129 TYR B CA 1
ATOM 3223 C C . TYR B 1 132 ? 19.559 80.497 89.404 1.00 26.87 129 TYR B C 1
ATOM 3224 O O . TYR B 1 132 ? 20.631 80.317 88.827 1.00 27.08 129 TYR B O 1
ATOM 3233 N N . ASP B 1 133 ? 18.391 80.539 88.771 1.00 28.47 130 ASP B N 1
ATOM 3234 C CA . ASP B 1 133 ? 18.292 80.391 87.323 1.00 31.46 130 ASP B CA 1
ATOM 3235 C C . ASP B 1 133 ? 18.118 81.769 86.677 1.00 33.72 130 ASP B C 1
ATOM 3236 O O . ASP B 1 133 ? 17.076 82.405 86.842 1.00 34.75 130 ASP B O 1
ATOM 3241 N N . LYS B 1 134 ? 19.129 82.223 85.942 1.00 34.76 131 LYS B N 1
ATOM 3242 C CA . LYS B 1 134 ? 19.062 83.519 85.274 1.00 36.75 131 LYS B CA 1
ATOM 3243 C C . LYS B 1 134 ? 17.861 83.632 84.335 1.00 38.30 131 LYS B C 1
ATOM 3244 O O . LYS B 1 134 ? 17.381 84.732 84.069 1.00 39.88 131 LYS B O 1
ATOM 3250 N N . ASN B 1 135 ? 17.371 82.501 83.834 1.00 39.36 132 ASN B N 1
ATOM 3251 C CA . ASN B 1 135 ? 16.215 82.524 82.944 1.00 39.52 132 ASN B CA 1
ATOM 3252 C C . ASN B 1 135 ? 14.944 82.782 83.739 1.00 39.97 132 ASN B C 1
ATOM 3253 O O . ASN B 1 135 ? 13.961 83.300 83.209 1.00 40.68 132 ASN B O 1
ATOM 3258 N N . LYS B 1 136 ? 14.967 82.431 85.019 1.00 40.50 133 LYS B N 1
ATOM 3259 C CA . LYS B 1 136 ? 13.795 82.607 85.861 1.00 40.66 133 LYS B CA 1
ATOM 3260 C C . LYS B 1 136 ? 13.913 83.712 86.904 1.00 40.27 133 LYS B C 1
ATOM 3261 O O . LYS B 1 136 ? 12.942 84.011 87.593 1.00 41.58 133 LYS B O 1
ATOM 3267 N N . LEU B 1 137 ? 15.089 84.318 87.024 1.00 39.58 134 LEU B N 1
ATOM 3268 C CA . LEU B 1 137 ? 15.289 85.389 88.000 1.00 40.20 134 LEU B CA 1
ATOM 3269 C C . LEU B 1 137 ? 16.112 86.487 87.353 1.00 41.31 134 LEU B C 1
ATOM 3270 O O . LEU B 1 137 ? 17.335 86.387 87.271 1.00 42.13 134 LEU B O 1
ATOM 3275 N N . LYS B 1 138 ? 15.442 87.541 86.899 1.00 43.35 135 LYS B N 1
ATOM 3276 C CA . LYS B 1 138 ? 16.130 88.639 86.234 1.00 43.61 135 LYS B CA 1
ATOM 3277 C C . LYS B 1 138 ? 16.839 89.589 87.188 1.00 42.88 135 LYS B C 1
ATOM 3278 O O . LYS B 1 138 ? 17.915 90.096 86.872 1.00 44.38 135 LYS B O 1
ATOM 3284 N N . ASN B 1 139 ? 16.250 89.826 88.355 1.00 40.91 136 ASN B N 1
ATOM 3285 C CA . ASN B 1 139 ? 16.857 90.735 89.321 1.00 39.63 136 ASN B CA 1
ATOM 3286 C C . ASN B 1 139 ? 17.121 90.083 90.670 1.00 37.30 136 ASN B C 1
ATOM 3287 O O . ASN B 1 139 ? 16.449 90.375 91.657 1.00 38.01 136 ASN B O 1
ATOM 3292 N N . PRO B 1 140 ? 18.121 89.192 90.725 1.00 34.45 137 PRO B N 1
ATOM 3293 C CA . PRO B 1 140 ? 18.527 88.461 91.928 1.00 32.82 137 PRO B CA 1
ATOM 3294 C C . PRO B 1 140 ? 19.141 89.361 93.005 1.00 32.08 137 PRO B C 1
ATOM 3295 O O . PRO B 1 140 ? 19.631 90.453 92.714 1.00 30.75 137 PRO B O 1
ATOM 3299 N N . PRO B 1 141 ? 19.121 88.903 94.266 1.00 31.24 138 PRO B N 1
ATOM 3300 C CA . PRO B 1 141 ? 19.675 89.651 95.401 1.00 28.93 138 PRO B CA 1
ATOM 3301 C C . PRO B 1 141 ? 21.175 89.850 95.253 1.00 28.34 138 PRO B C 1
ATOM 3302 O O . PRO B 1 141 ? 21.872 88.969 94.760 1.00 28.34 138 PRO B O 1
ATOM 3306 N N . GLN B 1 142 ? 21.675 91.003 95.685 1.00 27.64 139 GLN B N 1
ATOM 3307 C CA . GLN B 1 142 ? 23.098 91.285 95.574 1.00 27.50 139 GLN B CA 1
ATOM 3308 C C . GLN B 1 142 ? 23.808 91.322 96.919 1.00 26.51 139 GLN B C 1
ATOM 3309 O O . GLN B 1 142 ? 24.947 91.771 97.021 1.00 26.61 139 GLN B O 1
ATOM 3315 N N . SER B 1 143 ? 23.130 90.838 97.950 1.00 25.52 140 SER B N 1
ATOM 3316 C CA . SER B 1 143 ? 23.699 90.798 99.293 1.00 24.34 140 SER B CA 1
ATOM 3317 C C . SER B 1 143 ? 22.844 89.883 100.159 1.00 23.09 140 SER B C 1
ATOM 3318 O O . SER B 1 143 ? 21.682 89.624 99.843 1.00 23.66 140 SER B O 1
ATOM 3321 N N . LEU B 1 144 ? 23.413 89.381 101.246 1.00 22.50 141 LEU B N 1
ATOM 3322 C CA . LEU B 1 144 ? 22.642 88.507 102.112 1.00 22.30 141 LEU B CA 1
ATOM 3323 C C . LEU B 1 144 ? 21.502 89.298 102.749 1.00 22.75 141 LEU B C 1
ATOM 3324 O O . LEU B 1 144 ? 20.411 88.765 102.983 1.00 22.24 141 LEU B O 1
ATOM 3329 N N . LYS B 1 145 ? 21.753 90.575 103.019 1.00 21.21 142 LYS B N 1
ATOM 3330 C CA . LYS B 1 145 ? 20.734 91.414 103.631 1.00 23.38 142 LYS B CA 1
ATOM 3331 C C . LYS B 1 145 ? 19.554 91.618 102.694 1.00 21.56 142 LYS B C 1
ATOM 3332 O O . LYS B 1 145 ? 18.404 91.637 103.127 1.00 19.20 142 LYS B O 1
ATOM 3338 N N . GLU B 1 146 ? 19.839 91.777 101.408 1.00 22.21 143 GLU B N 1
ATOM 3339 C CA . GLU B 1 146 ? 18.774 91.975 100.439 1.00 24.45 143 GLU B CA 1
ATOM 3340 C C . GLU B 1 146 ? 17.909 90.719 100.320 1.00 25.65 143 GLU B C 1
ATOM 3341 O O . GLU B 1 146 ? 16.689 90.800 100.421 1.00 27.61 143 GLU B O 1
ATOM 3347 N N . LEU B 1 147 ? 18.532 89.560 100.123 1.00 26.61 144 LEU B N 1
ATOM 3348 C CA . LEU B 1 147 ? 17.775 88.310 100.004 1.00 27.43 144 LEU B CA 1
ATOM 3349 C C . LEU B 1 147 ? 16.814 88.177 101.174 1.00 25.49 144 LEU B C 1
ATOM 3350 O O . LEU B 1 147 ? 15.668 87.785 101.008 1.00 26.36 144 LEU B O 1
ATOM 3355 N N . VAL B 1 148 ? 17.293 88.509 102.362 1.00 25.47 145 VAL B N 1
ATOM 3356 C CA . VAL B 1 148 ? 16.486 88.417 103.563 1.00 25.20 145 VAL B CA 1
ATOM 3357 C C . VAL B 1 148 ? 15.389 89.474 103.686 1.00 27.23 145 VAL B C 1
ATOM 3358 O O . VAL B 1 148 ? 14.203 89.149 103.751 1.00 27.17 145 VAL B O 1
ATOM 3362 N N . GLU B 1 149 ? 15.799 90.738 103.702 1.00 28.54 146 GLU B N 1
ATOM 3363 C CA . GLU B 1 149 ? 14.892 91.865 103.900 1.00 29.22 146 GLU B CA 1
ATOM 3364 C C . GLU B 1 149 ? 14.060 92.389 102.726 1.00 30.08 146 GLU B C 1
ATOM 3365 O O . GLU B 1 149 ? 13.053 93.056 102.938 1.00 30.62 146 GLU B O 1
ATOM 3371 N N . SER B 1 150 ? 14.465 92.100 101.497 1.00 31.96 147 SER B N 1
ATOM 3372 C CA . SER B 1 150 ? 13.723 92.590 100.340 1.00 33.09 147 SER B CA 1
ATOM 3373 C C . SER B 1 150 ? 12.238 92.241 100.349 1.00 34.45 147 SER B C 1
ATOM 3374 O O . SER B 1 150 ? 11.822 91.216 100.893 1.00 32.58 147 SER B O 1
ATOM 3377 N N . ASP B 1 151 ? 11.443 93.110 99.734 1.00 36.12 148 ASP B N 1
ATOM 3378 C CA . ASP B 1 151 ? 10.008 92.900 99.644 1.00 38.21 148 ASP B CA 1
ATOM 3379 C C . ASP B 1 151 ? 9.719 91.950 98.487 1.00 37.58 148 ASP B C 1
ATOM 3380 O O . ASP B 1 151 ? 8.563 91.684 98.170 1.00 37.42 148 ASP B O 1
ATOM 3385 N N . GLN B 1 152 ? 10.780 91.457 97.847 1.00 37.12 149 GLN B N 1
ATOM 3386 C CA . GLN B 1 152 ? 10.650 90.501 96.744 1.00 37.61 149 GLN B CA 1
ATOM 3387 C C . GLN B 1 152 ? 10.220 89.166 97.347 1.00 36.95 149 GLN B C 1
ATOM 3388 O O . GLN B 1 152 ? 10.728 88.761 98.393 1.00 37.77 149 GLN B O 1
ATOM 3394 N N . ASN B 1 153 ? 9.299 88.471 96.696 1.00 35.97 150 ASN B N 1
ATOM 3395 C CA . ASN B 1 153 ? 8.848 87.192 97.234 1.00 35.30 150 ASN B CA 1
ATOM 3396 C C . ASN B 1 153 ? 9.669 86.005 96.723 1.00 32.49 150 ASN B C 1
ATOM 3397 O O . ASN B 1 153 ? 9.123 85.040 96.192 1.00 30.12 150 ASN B O 1
ATOM 3402 N N . TRP B 1 154 ? 10.987 86.083 96.889 1.00 29.67 151 TRP B N 1
ATOM 3403 C CA . TRP B 1 154 ? 11.865 85.006 96.455 1.00 28.22 151 TRP B CA 1
ATOM 3404 C C . TRP B 1 154 ? 11.637 83.796 97.338 1.00 26.49 151 TRP B C 1
ATOM 3405 O O . TRP B 1 154 ? 11.492 83.931 98.551 1.00 25.85 151 TRP B O 1
ATOM 3416 N N . ARG B 1 155 ? 11.605 82.621 96.720 1.00 25.74 152 ARG B N 1
ATOM 3417 C CA . ARG B 1 155 ? 11.427 81.364 97.434 1.00 24.91 152 ARG B CA 1
ATOM 3418 C C . ARG B 1 155 ? 12.836 80.798 97.633 1.00 24.07 152 ARG B C 1
ATOM 3419 O O . ARG B 1 155 ? 13.636 80.748 96.693 1.00 21.95 152 ARG B O 1
ATOM 3427 N N . VAL B 1 156 ? 13.131 80.367 98.853 1.00 22.14 153 VAL B N 1
ATOM 3428 C CA . VAL B 1 156 ? 14.447 79.844 99.176 1.00 20.96 153 VAL B CA 1
ATOM 3429 C C . VAL B 1 156 ? 14.429 78.464 99.809 1.00 21.05 153 VAL B C 1
ATOM 3430 O O . VAL B 1 156 ? 13.485 78.086 100.500 1.00 22.23 153 VAL B O 1
ATOM 3434 N N . ILE B 1 157 ? 15.485 77.708 99.551 1.00 19.71 154 ILE B N 1
ATOM 3435 C CA . ILE B 1 157 ? 15.638 76.382 100.127 1.00 19.71 154 ILE B CA 1
ATOM 3436 C C . ILE B 1 157 ? 17.066 76.322 100.642 1.00 18.15 154 ILE B C 1
ATOM 3437 O O . ILE B 1 157 ? 17.976 76.841 100.000 1.00 18.67 154 ILE B O 1
ATOM 3442 N N . TYR B 1 158 ? 17.261 75.732 101.815 1.00 17.73 155 TYR B N 1
ATOM 3443 C CA . TYR B 1 158 ? 18.608 75.597 102.362 1.00 16.43 155 TYR B CA 1
ATOM 3444 C C . TYR B 1 158 ? 18.681 74.340 103.217 1.00 16.29 155 TYR B C 1
ATOM 3445 O O . TYR B 1 158 ? 17.728 73.562 103.253 1.00 15.08 155 TYR B O 1
ATOM 3454 N N . GLN B 1 159 ? 19.805 74.123 103.887 1.00 17.06 156 GLN B N 1
ATOM 3455 C CA . GLN B 1 159 ? 19.957 72.917 104.685 1.00 15.96 156 GLN B CA 1
ATOM 3456 C C . GLN B 1 159 ? 19.990 73.129 106.188 1.00 17.08 156 GLN B C 1
ATOM 3457 O O . GLN B 1 159 ? 20.353 74.198 106.685 1.00 17.67 156 GLN B O 1
ATOM 3463 N N . ASP B 1 160 ? 19.609 72.075 106.900 1.00 17.55 157 ASP B N 1
ATOM 3464 C CA . ASP B 1 160 ? 19.570 72.066 108.352 1.00 17.22 157 ASP B CA 1
ATOM 3465 C C . ASP B 1 160 ? 21.009 72.131 108.876 1.00 17.43 157 ASP B C 1
ATOM 3466 O O . ASP B 1 160 ? 21.808 71.232 108.625 1.00 16.84 157 ASP B O 1
ATOM 3471 N N . PRO B 1 161 ? 21.353 73.198 109.609 1.00 17.05 158 PRO B N 1
ATOM 3472 C CA . PRO B 1 161 ? 22.707 73.350 110.154 1.00 17.96 158 PRO B CA 1
ATOM 3473 C C . PRO B 1 161 ? 23.104 72.292 111.182 1.00 17.13 158 PRO B C 1
ATOM 3474 O O . PRO B 1 161 ? 24.276 72.174 111.522 1.00 19.16 158 PRO B O 1
ATOM 3478 N N . ARG B 1 162 ? 22.136 71.525 111.670 1.00 15.47 159 ARG B N 1
ATOM 3479 C CA . ARG B 1 162 ? 22.417 70.481 112.657 1.00 16.09 159 ARG B CA 1
ATOM 3480 C C . ARG B 1 162 ? 22.940 69.204 112.008 1.00 15.76 159 ARG B C 1
ATOM 3481 O O . ARG B 1 162 ? 23.521 68.350 112.677 1.00 16.75 159 ARG B O 1
ATOM 3489 N N . THR B 1 163 ? 22.738 69.078 110.701 1.00 14.50 160 THR B N 1
ATOM 3490 C CA . THR B 1 163 ? 23.175 67.889 109.987 1.00 14.08 160 THR B CA 1
ATOM 3491 C C . THR B 1 163 ? 24.036 68.154 108.757 1.00 14.08 160 THR B C 1
ATOM 3492 O O . THR B 1 163 ? 24.903 67.351 108.419 1.00 15.78 160 THR B O 1
ATOM 3496 N N . SER B 1 164 ? 23.795 69.278 108.089 1.00 13.48 161 SER B N 1
ATOM 3497 C CA . SER B 1 164 ? 24.510 69.615 106.860 1.00 13.50 161 SER B CA 1
ATOM 3498 C C . SER B 1 164 ? 25.594 70.682 107.011 1.00 14.84 161 SER B C 1
ATOM 3499 O O . SER B 1 164 ? 25.384 71.678 107.696 1.00 14.54 161 SER B O 1
ATOM 3502 N N . THR B 1 165 ? 26.747 70.488 106.367 1.00 15.45 162 THR B N 1
ATOM 3503 C CA . THR B 1 165 ? 27.800 71.493 106.467 1.00 16.18 162 THR B CA 1
ATOM 3504 C C . THR B 1 165 ? 27.413 72.766 105.715 1.00 14.90 162 THR B C 1
ATOM 3505 O O . THR B 1 165 ? 27.700 73.857 106.178 1.00 14.10 162 THR B O 1
ATOM 3509 N N . PRO B 1 166 ? 26.768 72.645 104.538 1.00 15.83 163 PRO B N 1
ATOM 3510 C CA . PRO B 1 166 ? 26.379 73.879 103.832 1.00 15.53 163 PRO B CA 1
ATOM 3511 C C . PRO B 1 166 ? 25.360 74.602 104.713 1.00 15.47 163 PRO B C 1
ATOM 3512 O O . PRO B 1 166 ? 25.314 75.831 104.765 1.00 14.86 163 PRO B O 1
ATOM 3516 N N . GLY B 1 167 ? 24.544 73.813 105.409 1.00 16.07 164 GLY B N 1
ATOM 3517 C CA . GLY B 1 167 ? 23.552 74.373 106.310 1.00 15.52 164 GLY B CA 1
ATOM 3518 C C . GLY B 1 167 ? 24.243 75.086 107.460 1.00 15.19 164 GLY B C 1
ATOM 3519 O O . GLY B 1 167 ? 23.877 76.202 107.818 1.00 15.23 164 GLY B O 1
ATOM 3520 N N . LEU B 1 168 ? 25.244 74.439 108.049 1.00 15.62 165 LEU B N 1
ATOM 3521 C CA . LEU B 1 168 ? 25.985 75.049 109.147 1.00 15.34 165 LEU B CA 1
ATOM 3522 C C . LEU B 1 168 ? 26.601 76.339 108.600 1.00 14.79 165 LEU B C 1
ATOM 3523 O O . LEU B 1 168 ? 26.612 77.372 109.268 1.00 14.00 165 LEU B O 1
ATOM 3528 N N . GLY B 1 169 ? 27.107 76.267 107.372 1.00 14.09 166 GLY B N 1
ATOM 3529 C CA . GLY B 1 169 ? 27.703 77.429 106.750 1.00 14.58 166 GLY B CA 1
ATOM 3530 C C . GLY B 1 169 ? 26.746 78.607 106.650 1.00 15.75 166 GLY B C 1
ATOM 3531 O O . GLY B 1 169 ? 27.151 79.754 106.838 1.00 17.12 166 GLY B O 1
ATOM 3532 N N . LEU B 1 170 ? 25.481 78.340 106.348 1.00 14.87 167 LEU B N 1
ATOM 3533 C CA . LEU B 1 170 ? 24.510 79.420 106.227 1.00 14.57 167 LEU B CA 1
ATOM 3534 C C . LEU B 1 170 ? 24.237 80.008 107.596 1.00 14.65 167 LEU B C 1
ATOM 3535 O O . LEU B 1 170 ? 24.080 81.217 107.734 1.00 14.00 167 LEU B O 1
ATOM 3540 N N . LEU B 1 171 ? 24.174 79.148 108.606 1.00 14.35 168 LEU B N 1
ATOM 3541 C CA . LEU B 1 171 ? 23.955 79.617 109.963 1.00 15.11 168 LEU B CA 1
ATOM 3542 C C . LEU B 1 171 ? 25.069 80.619 110.306 1.00 17.31 168 LEU B C 1
ATOM 3543 O O . LEU B 1 171 ? 24.798 81.733 110.745 1.00 18.07 168 LEU B O 1
ATOM 3548 N N . LEU B 1 172 ? 26.319 80.210 110.090 1.00 15.66 169 LEU B N 1
ATOM 3549 C CA . LEU B 1 172 ? 27.476 81.055 110.379 1.00 17.27 169 LEU B CA 1
ATOM 3550 C C . LEU B 1 172 ? 27.527 82.309 109.511 1.00 17.80 169 LEU B C 1
ATOM 3551 O O . LEU B 1 172 ? 27.939 83.378 109.968 1.00 17.74 169 LEU B O 1
ATOM 3556 N N . TRP B 1 173 ? 27.101 82.175 108.260 1.00 18.79 170 TRP B N 1
ATOM 3557 C CA . TRP B 1 173 ? 27.078 83.295 107.324 1.00 17.92 170 TRP B CA 1
ATOM 3558 C C . TRP B 1 173 ? 26.104 84.377 107.811 1.00 19.19 170 TRP B C 1
ATOM 3559 O O . TRP B 1 173 ? 26.429 85.568 107.826 1.00 16.15 170 TRP B O 1
ATOM 3578 N N . GLN B 1 175 ? 25.163 84.771 110.779 1.00 20.91 172 GLN B N 1
ATOM 3579 C CA . GLN B 1 175 ? 25.686 85.290 112.039 1.00 22.66 172 GLN B CA 1
ATOM 3580 C C . GLN B 1 175 ? 26.729 86.383 111.798 1.00 21.84 172 GLN B C 1
ATOM 3581 O O . GLN B 1 175 ? 26.753 87.392 112.495 1.00 24.05 172 GLN B O 1
ATOM 3587 N N . LYS B 1 176 ? 27.592 86.172 110.814 1.00 20.93 173 LYS B N 1
ATOM 3588 C CA . LYS B 1 176 ? 28.632 87.136 110.487 1.00 20.31 173 LYS B CA 1
ATOM 3589 C C . LYS B 1 176 ? 28.023 88.447 110.040 1.00 20.58 173 LYS B C 1
ATOM 3590 O O . LYS B 1 176 ? 28.508 89.529 110.385 1.00 21.31 173 LYS B O 1
ATOM 3596 N N . VAL B 1 177 ? 26.949 88.329 109.273 1.00 20.32 174 VAL B N 1
ATOM 3597 C CA . VAL B 1 177 ? 26.247 89.466 108.721 1.00 19.71 174 VAL B CA 1
ATOM 3598 C C . VAL B 1 177 ? 25.281 90.191 109.663 1.00 20.74 174 VAL B C 1
ATOM 3599 O O . VAL B 1 177 ? 25.251 91.418 109.684 1.00 22.81 174 VAL B O 1
ATOM 3603 N N . TYR B 1 178 ? 24.504 89.454 110.449 1.00 20.81 175 TYR B N 1
ATOM 3604 C CA . TYR B 1 178 ? 23.528 90.095 111.333 1.00 20.67 175 TYR B CA 1
ATOM 3605 C C . TYR B 1 178 ? 23.848 90.180 112.816 1.00 20.73 175 TYR B C 1
ATOM 3606 O O . TYR B 1 178 ? 23.295 91.023 113.516 1.00 21.56 175 TYR B O 1
ATOM 3615 N N . GLY B 1 179 ? 24.719 89.308 113.303 1.00 22.65 176 GLY B N 1
ATOM 3616 C CA . GLY B 1 179 ? 25.060 89.336 114.714 1.00 23.77 176 GLY B CA 1
ATOM 3617 C C . GLY B 1 179 ? 23.829 89.265 115.601 1.00 25.40 176 GLY B C 1
ATOM 3618 O O . GLY B 1 179 ? 23.047 88.318 115.511 1.00 24.32 176 GLY B O 1
ATOM 3619 N N . ASP B 1 180 ? 23.647 90.279 116.446 1.00 26.84 177 ASP B N 1
ATOM 3620 C CA . ASP B 1 180 ? 22.510 90.323 117.356 1.00 27.60 177 ASP B CA 1
ATOM 3621 C C . ASP B 1 180 ? 21.163 90.393 116.659 1.00 27.21 177 ASP B C 1
ATOM 3622 O O . ASP B 1 180 ? 20.138 90.114 117.276 1.00 26.39 177 ASP B O 1
ATOM 3627 N N . ASP B 1 181 ? 21.155 90.774 115.385 1.00 26.38 178 ASP B N 1
ATOM 3628 C CA . ASP B 1 181 ? 19.901 90.869 114.645 1.00 24.47 178 ASP B CA 1
ATOM 3629 C C . ASP B 1 181 ? 19.567 89.589 113.897 1.00 21.89 178 ASP B C 1
ATOM 3630 O O . ASP B 1 181 ? 18.555 89.536 113.198 1.00 21.03 178 ASP B O 1
ATOM 3635 N N . ALA B 1 182 ? 20.415 88.571 114.035 1.00 20.42 179 ALA B N 1
ATOM 3636 C CA . ALA B 1 182 ? 20.205 87.290 113.353 1.00 20.30 179 ALA B CA 1
ATOM 3637 C C . ALA B 1 182 ? 18.806 86.709 113.569 1.00 20.81 179 ALA B C 1
ATOM 3638 O O . ALA B 1 182 ? 18.154 86.270 112.617 1.00 19.97 179 ALA B O 1
ATOM 3640 N N . PRO B 1 183 ? 18.325 86.699 114.822 1.00 21.03 180 PRO B N 1
ATOM 3641 C CA . PRO B 1 183 ? 16.990 86.153 115.093 1.00 22.79 180 PRO B CA 1
ATOM 3642 C C . PRO B 1 183 ? 15.898 86.844 114.274 1.00 23.40 180 PRO B C 1
ATOM 3643 O O . PRO B 1 183 ? 15.054 86.180 113.670 1.00 23.16 180 PRO B O 1
ATOM 3647 N N . GLN B 1 184 ? 15.912 88.175 114.253 1.00 23.72 181 GLN B N 1
ATOM 3648 C CA . GLN B 1 184 ? 14.910 88.906 113.489 1.00 23.53 181 GLN B CA 1
ATOM 3649 C C . GLN B 1 184 ? 15.084 88.573 112.011 1.00 22.10 181 GLN B C 1
ATOM 3650 O O . GLN B 1 184 ? 14.106 88.334 111.305 1.00 21.98 181 GLN B O 1
ATOM 3656 N N . ALA B 1 185 ? 16.336 88.554 111.556 1.00 21.17 182 ALA B N 1
ATOM 3657 C CA . ALA B 1 185 ? 16.651 88.233 110.170 1.00 19.93 182 ALA B CA 1
ATOM 3658 C C . ALA B 1 185 ? 16.142 86.837 109.808 1.00 19.37 182 ALA B C 1
ATOM 3659 O O . ALA B 1 185 ? 15.562 86.643 108.740 1.00 19.63 182 ALA B O 1
ATOM 3661 N N . TRP B 1 186 ? 16.358 85.867 110.695 1.00 19.68 183 TRP B N 1
ATOM 3662 C CA . TRP B 1 186 ? 15.899 84.501 110.442 1.00 20.21 183 TRP B CA 1
ATOM 3663 C C . TRP B 1 186 ? 14.381 84.436 110.305 1.00 20.94 183 TRP B C 1
ATOM 3664 O O . TRP B 1 186 ? 13.860 83.691 109.479 1.00 22.79 183 TRP B O 1
ATOM 3675 N N . GLN B 1 187 ? 13.671 85.213 111.114 1.00 21.69 184 GLN B N 1
ATOM 3676 C CA . GLN B 1 187 ? 12.214 85.237 111.037 1.00 23.77 184 GLN B CA 1
ATOM 3677 C C . GLN B 1 187 ? 11.804 85.703 109.650 1.00 22.94 184 GLN B C 1
ATOM 3678 O O . GLN B 1 187 ? 10.913 85.128 109.026 1.00 24.05 184 GLN B O 1
ATOM 3684 N N . LYS B 1 188 ? 12.457 86.757 109.176 1.00 21.84 185 LYS B N 1
ATOM 3685 C CA . LYS B 1 188 ? 12.174 87.293 107.855 1.00 21.61 185 LYS B CA 1
ATOM 3686 C C . LYS B 1 188 ? 12.495 86.267 106.765 1.00 20.64 185 LYS B C 1
ATOM 3687 O O . LYS B 1 188 ? 11.714 86.083 105.835 1.00 20.07 185 LYS B O 1
ATOM 3693 N N . LEU B 1 189 ? 13.636 85.593 106.869 1.00 20.10 186 LEU B N 1
ATOM 3694 C CA . LEU B 1 189 ? 13.977 84.609 105.846 1.00 20.70 186 LEU B CA 1
ATOM 3695 C C . LEU B 1 189 ? 12.989 83.441 105.859 1.00 20.12 186 LEU B C 1
ATOM 3696 O O . LEU B 1 189 ? 12.633 82.917 104.805 1.00 20.84 186 LEU B O 1
ATOM 3701 N N . ALA B 1 190 ? 12.533 83.052 107.047 1.00 19.48 187 ALA B N 1
ATOM 3702 C CA . ALA B 1 190 ? 11.576 81.948 107.172 1.00 20.53 187 ALA B CA 1
ATOM 3703 C C . ALA B 1 190 ? 10.338 82.173 106.305 1.00 20.26 187 ALA B C 1
ATOM 3704 O O . ALA B 1 190 ? 9.808 81.229 105.733 1.00 18.87 187 ALA B O 1
ATOM 3706 N N . LYS B 1 191 ? 9.884 83.423 106.211 1.00 22.02 188 LYS B N 1
ATOM 3707 C CA . LYS B 1 191 ? 8.709 83.752 105.403 1.00 24.91 188 LYS B CA 1
ATOM 3708 C C . LYS B 1 191 ? 8.952 83.467 103.923 1.00 24.74 188 LYS B C 1
ATOM 3709 O O . LYS B 1 191 ? 8.007 83.298 103.151 1.00 24.87 188 LYS B O 1
ATOM 3715 N N . LYS B 1 192 ? 10.220 83.410 103.534 1.00 22.24 189 LYS B N 1
ATOM 3716 C CA . LYS B 1 192 ? 10.570 83.145 102.146 1.00 22.43 189 LYS B CA 1
ATOM 3717 C C . LYS B 1 192 ? 11.054 81.712 101.936 1.00 21.80 189 LYS B C 1
ATOM 3718 O O . LYS B 1 192 ? 11.401 81.331 100.816 1.00 21.99 189 LYS B O 1
ATOM 3724 N N . THR B 1 193 ? 11.063 80.925 103.007 1.00 18.98 190 THR B N 1
ATOM 3725 C CA . THR B 1 193 ? 11.553 79.553 102.943 1.00 18.64 190 THR B CA 1
ATOM 3726 C C . THR B 1 193 ? 10.518 78.510 102.533 1.00 17.77 190 THR B C 1
ATOM 3727 O O . THR B 1 193 ? 9.457 78.383 103.148 1.00 16.85 190 THR B O 1
ATOM 3731 N N . VAL B 1 194 ? 10.851 77.765 101.484 1.00 16.98 191 VAL B N 1
ATOM 3732 C CA . VAL B 1 194 ? 9.985 76.721 100.960 1.00 17.80 191 VAL B CA 1
ATOM 3733 C C . VAL B 1 194 ? 10.190 75.454 101.777 1.00 19.02 191 VAL B C 1
ATOM 3734 O O . VAL B 1 194 ? 9.235 74.743 102.095 1.00 19.72 191 VAL B O 1
ATOM 3738 N N . THR B 1 195 ? 11.447 75.167 102.104 1.00 18.81 192 THR B N 1
ATOM 3739 C CA . THR B 1 195 ? 11.765 73.999 102.901 1.00 17.94 192 THR B CA 1
ATOM 3740 C C . THR B 1 195 ? 13.227 73.954 103.337 1.00 17.44 192 THR B C 1
ATOM 3741 O O . THR B 1 195 ? 14.086 74.642 102.780 1.00 16.11 192 THR B O 1
ATOM 3745 N N . VAL B 1 196 ? 13.486 73.145 104.356 1.00 16.80 193 VAL B N 1
ATOM 3746 C CA . VAL B 1 196 ? 14.828 72.955 104.875 1.00 18.33 193 VAL B CA 1
ATOM 3747 C C . VAL B 1 196 ? 15.078 71.452 104.858 1.00 16.14 193 VAL B C 1
ATOM 3748 O O . VAL B 1 196 ? 14.313 70.689 105.443 1.00 18.04 193 VAL B O 1
ATOM 3752 N N . THR B 1 197 ? 16.128 71.023 104.172 1.00 15.76 194 THR B N 1
ATOM 3753 C CA . THR B 1 197 ? 16.450 69.599 104.082 1.00 16.74 194 THR B CA 1
ATOM 3754 C C . THR B 1 197 ? 17.629 69.236 104.973 1.00 18.66 194 THR B C 1
ATOM 3755 O O . THR B 1 197 ? 18.451 70.096 105.331 1.00 18.34 194 THR B O 1
ATOM 3759 N N . LYS B 1 198 ? 17.720 67.956 105.320 1.00 17.55 195 LYS B N 1
ATOM 3760 C CA . LYS B 1 198 ? 18.819 67.494 106.154 1.00 19.05 195 LYS B CA 1
ATOM 3761 C C . LYS B 1 198 ? 20.125 67.533 105.370 1.00 18.15 195 LYS B C 1
ATOM 3762 O O . LYS B 1 198 ? 21.175 67.847 105.919 1.00 19.25 195 LYS B O 1
ATOM 3768 N N . GLY B 1 199 ? 20.047 67.233 104.077 1.00 18.15 196 GLY B N 1
ATOM 3769 C CA . GLY B 1 199 ? 21.235 67.230 103.244 1.00 15.25 196 GLY B CA 1
ATOM 3770 C C . GLY B 1 199 ? 21.122 68.095 102.002 1.00 15.13 196 GLY B C 1
ATOM 3771 O O . GLY B 1 199 ? 20.027 68.449 101.559 1.00 12.44 196 GLY B O 1
ATOM 3772 N N . TRP B 1 200 ? 22.277 68.430 101.436 1.00 14.67 197 TRP B N 1
ATOM 3773 C CA . TRP B 1 200 ? 22.354 69.250 100.235 1.00 13.45 197 TRP B CA 1
ATOM 3774 C C . TRP B 1 200 ? 21.735 68.602 98.997 1.00 14.04 197 TRP B C 1
ATOM 3775 O O . TRP B 1 200 ? 21.094 69.270 98.192 1.00 15.27 197 TRP B O 1
ATOM 3786 N N . SER B 1 201 ? 21.944 67.305 98.830 1.00 14.54 198 SER B N 1
ATOM 3787 C CA . SER B 1 201 ? 21.423 66.621 97.657 1.00 17.15 198 SER B CA 1
ATOM 3788 C C . SER B 1 201 ? 19.931 66.860 97.442 1.00 17.32 198 SER B C 1
ATOM 3789 O O . SER B 1 201 ? 19.513 67.237 96.349 1.00 17.52 198 SER B O 1
ATOM 3792 N N . GLU B 1 202 ? 19.131 66.659 98.484 1.00 17.39 199 GLU B N 1
ATOM 3793 C CA . GLU B 1 202 ? 17.694 66.849 98.361 1.00 18.79 199 GLU B CA 1
ATOM 3794 C C . GLU B 1 202 ? 17.324 68.300 98.062 1.00 19.45 199 GLU B C 1
ATOM 3795 O O . GLU B 1 202 ? 16.405 68.570 97.270 1.00 19.27 199 GLU B O 1
ATOM 3801 N N . ALA B 1 203 ? 18.040 69.230 98.694 1.00 18.24 200 ALA B N 1
ATOM 3802 C CA . ALA B 1 203 ? 17.776 70.652 98.512 1.00 16.24 200 ALA B CA 1
ATOM 3803 C C . ALA B 1 203 ? 18.082 71.090 97.091 1.00 17.46 200 ALA B C 1
ATOM 3804 O O . ALA B 1 203 ? 17.284 71.800 96.467 1.00 15.32 200 ALA B O 1
ATOM 3806 N N . TYR B 1 204 ? 19.233 70.664 96.576 1.00 15.89 201 TYR B N 1
ATOM 3807 C CA . TYR B 1 204 ? 19.611 71.041 95.223 1.00 17.65 201 TYR B CA 1
ATOM 3808 C C . TYR B 1 204 ? 18.643 70.428 94.211 1.00 20.01 201 TYR B C 1
ATOM 3809 O O . TYR B 1 204 ? 18.282 71.066 93.220 1.00 21.64 201 TYR B O 1
ATOM 3818 N N . GLY B 1 205 ? 18.219 69.195 94.475 1.00 19.91 202 GLY B N 1
ATOM 3819 C CA . GLY B 1 205 ? 17.294 68.522 93.587 1.00 19.32 202 GLY B CA 1
ATOM 3820 C C . GLY B 1 205 ? 15.952 69.225 93.510 1.00 19.92 202 GLY B C 1
ATOM 3821 O O . GLY B 1 205 ? 15.429 69.451 92.417 1.00 19.97 202 GLY B O 1
ATOM 3822 N N . LEU B 1 206 ? 15.388 69.574 94.664 1.00 20.10 203 LEU B N 1
ATOM 3823 C CA . LEU B 1 206 ? 14.104 70.262 94.691 1.00 19.85 203 LEU B CA 1
ATOM 3824 C C . LEU B 1 206 ? 14.216 71.548 93.886 1.00 20.99 203 LEU B C 1
ATOM 3825 O O . LEU B 1 206 ? 13.312 71.894 93.127 1.00 22.64 203 LEU B O 1
ATOM 3830 N N . PHE B 1 207 ? 15.334 72.246 94.059 1.00 20.05 204 PHE B N 1
ATOM 3831 C CA . PHE B 1 207 ? 15.599 73.492 93.345 1.00 21.04 204 PHE B CA 1
ATOM 3832 C C . PHE B 1 207 ? 15.579 73.274 91.834 1.00 22.01 204 PHE B C 1
ATOM 3833 O O . PHE B 1 207 ? 14.887 73.982 91.108 1.00 20.28 204 PHE B O 1
ATOM 3841 N N . LEU B 1 208 ? 16.357 72.296 91.373 1.00 23.04 205 LEU B N 1
ATOM 3842 C CA . LEU B 1 208 ? 16.437 71.985 89.954 1.00 25.19 205 LEU B CA 1
ATOM 3843 C C . LEU B 1 208 ? 15.067 71.619 89.399 1.00 27.24 205 LEU B C 1
ATOM 3844 O O . LEU B 1 208 ? 14.793 71.838 88.218 1.00 27.94 205 LEU B O 1
ATOM 3849 N N . LYS B 1 209 ? 14.213 71.058 90.252 1.00 28.02 206 LYS B N 1
ATOM 3850 C CA . LYS B 1 209 ? 12.863 70.698 89.841 1.00 29.16 206 LYS B CA 1
ATOM 3851 C C . LYS B 1 209 ? 11.997 71.944 89.770 1.00 27.79 206 LYS B C 1
ATOM 3852 O O . LYS B 1 209 ? 10.848 71.881 89.359 1.00 28.97 206 LYS B O 1
ATOM 3858 N N . GLY B 1 210 ? 12.555 73.076 90.181 1.00 27.76 207 GLY B N 1
ATOM 3859 C CA . GLY B 1 210 ? 11.817 74.326 90.143 1.00 26.99 207 GLY B CA 1
ATOM 3860 C C . GLY B 1 210 ? 11.043 74.681 91.402 1.00 27.15 207 GLY B C 1
ATOM 3861 O O . GLY B 1 210 ? 10.187 75.559 91.362 1.00 26.02 207 GLY B O 1
ATOM 3862 N N . GLU B 1 211 ? 11.343 74.037 92.526 1.00 26.52 208 GLU B N 1
ATOM 3863 C CA . GLU B 1 211 ? 10.609 74.332 93.749 1.00 26.43 208 GLU B CA 1
ATOM 3864 C C . GLU B 1 211 ? 10.981 75.597 94.524 1.00 24.72 208 GLU B C 1
ATOM 3865 O O . GLU B 1 211 ? 10.296 75.957 95.468 1.00 25.33 208 GLU B O 1
ATOM 3871 N N . SER B 1 212 ? 12.046 76.280 94.124 1.00 24.49 209 SER B N 1
ATOM 3872 C CA . SER B 1 212 ? 12.439 77.526 94.790 1.00 24.57 209 SER B CA 1
ATOM 3873 C C . SER B 1 212 ? 13.209 78.396 93.807 1.00 24.29 209 SER B C 1
ATOM 3874 O O . SER B 1 212 ? 13.634 77.917 92.755 1.00 23.74 209 SER B O 1
ATOM 3877 N N . ASP B 1 213 ? 13.384 79.671 94.143 1.00 25.06 210 ASP B N 1
ATOM 3878 C CA . ASP B 1 213 ? 14.117 80.580 93.266 1.00 26.05 210 ASP B CA 1
ATOM 3879 C C . ASP B 1 213 ? 15.603 80.490 93.566 1.00 26.09 210 ASP B C 1
ATOM 3880 O O . ASP B 1 213 ? 16.437 80.687 92.688 1.00 25.74 210 ASP B O 1
ATOM 3885 N N . LEU B 1 214 ? 15.931 80.175 94.813 1.00 25.23 211 LEU B N 1
ATOM 3886 C CA . LEU B 1 214 ? 17.325 80.074 95.217 1.00 23.19 211 LEU B CA 1
ATOM 3887 C C . LEU B 1 214 ? 17.588 78.906 96.152 1.00 21.45 211 LEU B C 1
ATOM 3888 O O . LEU B 1 214 ? 16.716 78.518 96.928 1.00 19.98 211 LEU B O 1
ATOM 3893 N N . VAL B 1 215 ? 18.793 78.345 96.063 1.00 20.77 212 VAL B N 1
ATOM 3894 C CA . VAL B 1 215 ? 19.211 77.264 96.957 1.00 19.04 212 VAL B CA 1
ATOM 3895 C C . VAL B 1 215 ? 20.572 77.593 97.500 1.00 16.86 212 VAL B C 1
ATOM 3896 O O . VAL B 1 215 ? 21.422 78.113 96.778 1.00 17.66 212 VAL B O 1
ATOM 3900 N N . LEU B 1 216 ? 20.787 77.297 98.773 1.00 16.00 213 LEU B N 1
ATOM 3901 C CA . LEU B 1 216 ? 22.098 77.532 99.340 1.00 16.69 213 LEU B CA 1
ATOM 3902 C C . LEU B 1 216 ? 22.994 76.442 98.758 1.00 15.99 213 LEU B C 1
ATOM 3903 O O . LEU B 1 216 ? 22.719 75.247 98.897 1.00 15.69 213 LEU B O 1
ATOM 3908 N N . SER B 1 217 ? 24.055 76.859 98.088 1.00 15.84 214 SER B N 1
ATOM 3909 C CA . SER B 1 217 ? 24.980 75.910 97.506 1.00 16.20 214 SER B CA 1
ATOM 3910 C C . SER B 1 217 ? 26.359 76.557 97.475 1.00 14.90 214 SER B C 1
ATOM 3911 O O . SER B 1 217 ? 26.739 77.236 98.428 1.00 16.01 214 SER B O 1
ATOM 3914 N N . TYR B 1 218 ? 27.104 76.362 96.392 1.00 14.24 215 TYR B N 1
ATOM 3915 C CA . TYR B 1 218 ? 28.446 76.926 96.298 1.00 13.91 215 TYR B CA 1
ATOM 3916 C C . TYR B 1 218 ? 28.662 77.784 95.064 1.00 15.22 215 TYR B C 1
ATOM 3917 O O . TYR B 1 218 ? 27.887 77.727 94.111 1.00 15.37 215 TYR B O 1
ATOM 3926 N N . THR B 1 219 ? 29.731 78.576 95.091 1.00 15.61 216 THR B N 1
ATOM 3927 C CA . THR B 1 219 ? 30.069 79.451 93.974 1.00 16.70 216 THR B CA 1
ATOM 3928 C C . THR B 1 219 ? 30.543 78.627 92.779 1.00 17.59 216 THR B C 1
ATOM 3929 O O . THR B 1 219 ? 30.642 79.133 91.667 1.00 18.45 216 THR B O 1
ATOM 3933 N N . THR B 1 220 ? 30.833 77.352 93.019 1.00 17.31 217 THR B N 1
ATOM 3934 C CA . THR B 1 220 ? 31.313 76.459 91.974 1.00 17.12 217 THR B CA 1
ATOM 3935 C C . THR B 1 220 ? 30.204 75.598 91.373 1.00 18.28 217 THR B C 1
ATOM 3936 O O . THR B 1 220 ? 30.412 74.908 90.369 1.00 17.20 217 THR B O 1
ATOM 3940 N N . SER B 1 221 ? 29.024 75.639 91.982 1.00 17.61 218 SER B N 1
ATOM 3941 C CA . SER B 1 221 ? 27.912 74.842 91.491 1.00 18.55 218 SER B CA 1
ATOM 3942 C C . SER B 1 221 ? 27.591 75.063 90.009 1.00 20.11 218 SER B C 1
ATOM 3943 O O . SER B 1 221 ? 27.345 74.104 89.288 1.00 21.02 218 SER B O 1
ATOM 3946 N N . PRO B 1 222 ? 27.594 76.324 89.534 1.00 20.21 219 PRO B N 1
ATOM 3947 C CA . PRO B 1 222 ? 27.293 76.578 88.121 1.00 19.26 219 PRO B CA 1
ATOM 3948 C C . PRO B 1 222 ? 28.159 75.770 87.149 1.00 20.04 219 PRO B C 1
ATOM 3949 O O . PRO B 1 222 ? 27.711 75.402 86.060 1.00 19.15 219 PRO B O 1
ATOM 3953 N N . ALA B 1 223 ? 29.399 75.499 87.543 1.00 19.21 220 ALA B N 1
ATOM 3954 C CA . ALA B 1 223 ? 30.319 74.759 86.690 1.00 20.07 220 ALA B CA 1
ATOM 3955 C C . ALA B 1 223 ? 29.753 73.405 86.284 1.00 21.17 220 ALA B C 1
ATOM 3956 O O . ALA B 1 223 ? 29.982 72.936 85.167 1.00 20.39 220 ALA B O 1
ATOM 3958 N N . TYR B 1 224 ? 29.015 72.775 87.192 1.00 21.47 221 TYR B N 1
ATOM 3959 C CA . TYR B 1 224 ? 28.421 71.484 86.898 1.00 21.02 221 TYR B CA 1
ATOM 3960 C C . TYR B 1 224 ? 27.502 71.591 85.680 1.00 21.38 221 TYR B C 1
ATOM 3961 O O . TYR B 1 224 ? 27.607 70.798 84.744 1.00 21.65 221 TYR B O 1
ATOM 3970 N N . HIS B 1 225 ? 26.602 72.570 85.696 1.00 20.92 222 HIS B N 1
ATOM 3971 C CA . HIS B 1 225 ? 25.674 72.748 84.588 1.00 21.94 222 HIS B CA 1
ATOM 3972 C C . HIS B 1 225 ? 26.374 73.156 83.302 1.00 23.16 222 HIS B C 1
ATOM 3973 O O . HIS B 1 225 ? 26.009 72.695 82.218 1.00 24.16 222 HIS B O 1
ATOM 3980 N N . ILE B 1 226 ? 27.384 74.008 83.426 1.00 23.58 223 ILE B N 1
ATOM 3981 C CA . ILE B 1 226 ? 28.147 74.463 82.274 1.00 25.86 223 ILE B CA 1
ATOM 3982 C C . ILE B 1 226 ? 28.869 73.298 81.593 1.00 27.87 223 ILE B C 1
ATOM 3983 O O . ILE B 1 226 ? 28.719 73.090 80.392 1.00 28.63 223 ILE B O 1
ATOM 3988 N N . LEU B 1 227 ? 29.645 72.533 82.355 1.00 29.72 224 LEU B N 1
ATOM 3989 C CA . LEU B 1 227 ? 30.390 71.421 81.771 1.00 32.82 224 LEU B CA 1
ATOM 3990 C C . LEU B 1 227 ? 29.537 70.199 81.440 1.00 34.49 224 LEU B C 1
ATOM 3991 O O . LEU B 1 227 ? 29.466 69.784 80.285 1.00 36.67 224 LEU B O 1
ATOM 3996 N N . GLU B 1 228 ? 28.890 69.624 82.446 1.00 34.45 225 GLU B N 1
ATOM 3997 C CA . GLU B 1 228 ? 28.086 68.428 82.235 1.00 35.52 225 GLU B CA 1
ATOM 3998 C C . GLU B 1 228 ? 26.815 68.562 81.396 1.00 35.43 225 GLU B C 1
ATOM 3999 O O . GLU B 1 228 ? 26.583 67.758 80.495 1.00 35.75 225 GLU B O 1
ATOM 4005 N N . GLU B 1 229 ? 25.995 69.568 81.682 1.00 35.68 226 GLU B N 1
ATOM 4006 C CA . GLU B 1 229 ? 24.733 69.739 80.964 1.00 34.15 226 GLU B CA 1
ATOM 4007 C C . GLU B 1 229 ? 24.761 70.728 79.803 1.00 34.86 226 GLU B C 1
ATOM 4008 O O . GLU B 1 229 ? 23.780 70.845 79.059 1.00 33.35 226 GLU B O 1
ATOM 4014 N N . LYS B 1 230 ? 25.871 71.444 79.653 1.00 34.70 227 LYS B N 1
ATOM 4015 C CA . LYS B 1 230 ? 26.001 72.422 78.582 1.00 34.23 227 LYS B CA 1
ATOM 4016 C C . LYS B 1 230 ? 24.992 73.555 78.753 1.00 33.98 227 LYS B C 1
ATOM 4017 O O . LYS B 1 230 ? 24.554 74.147 77.771 1.00 33.71 227 LYS B O 1
ATOM 4023 N N . LYS B 1 231 ? 24.612 73.840 79.997 1.00 33.56 228 LYS B N 1
ATOM 4024 C CA . LYS B 1 231 ? 23.666 74.916 80.295 1.00 34.28 228 LYS B CA 1
ATOM 4025 C C . LYS B 1 231 ? 24.397 76.036 81.027 1.00 33.83 228 LYS B C 1
ATOM 4026 O O . LYS B 1 231 ? 25.074 75.788 82.019 1.00 34.38 228 LYS B O 1
ATOM 4032 N N . ASP B 1 232 ? 24.255 77.266 80.553 1.00 33.44 229 ASP B N 1
ATOM 4033 C CA . ASP B 1 232 ? 24.932 78.392 81.185 1.00 34.78 229 ASP B CA 1
ATOM 4034 C C . ASP B 1 232 ? 23.984 79.275 81.981 1.00 34.24 229 ASP B C 1
ATOM 4035 O O . ASP B 1 232 ? 24.409 80.278 82.554 1.00 33.65 229 ASP B O 1
ATOM 4040 N N . ASN B 1 233 ? 22.709 78.899 82.028 1.00 33.15 230 ASN B N 1
ATOM 4041 C CA . ASN B 1 233 ? 21.714 79.705 82.723 1.00 32.30 230 ASN B CA 1
ATOM 4042 C C . ASN B 1 233 ? 21.763 79.695 84.246 1.00 31.48 230 ASN B C 1
ATOM 4043 O O . ASN B 1 233 ? 21.052 80.463 84.883 1.00 31.55 230 ASN B O 1
ATOM 4048 N N . TYR B 1 234 ? 22.593 78.842 84.838 1.00 30.60 231 TYR B N 1
ATOM 4049 C CA . TYR B 1 234 ? 22.684 78.803 86.295 1.00 28.63 231 TYR B CA 1
ATOM 4050 C C . TYR B 1 234 ? 23.839 79.655 86.789 1.00 28.03 231 TYR B C 1
ATOM 4051 O O . TYR B 1 234 ? 24.937 79.610 86.245 1.00 29.82 231 TYR B O 1
ATOM 4060 N N . ALA B 1 235 ? 23.588 80.437 87.828 1.00 26.79 232 ALA B N 1
ATOM 4061 C CA . ALA B 1 235 ? 24.627 81.291 88.373 1.00 26.46 232 ALA B CA 1
ATOM 4062 C C . ALA B 1 235 ? 24.548 81.359 89.888 1.00 24.56 232 ALA B C 1
ATOM 4063 O O . ALA B 1 235 ? 23.512 81.068 90.484 1.00 25.60 232 ALA B O 1
ATOM 4065 N N . ALA B 1 236 ? 25.658 81.740 90.504 1.00 23.97 233 ALA B N 1
ATOM 4066 C CA . ALA B 1 236 ? 25.720 81.879 91.948 1.00 23.21 233 ALA B CA 1
ATOM 4067 C C . ALA B 1 236 ? 25.702 83.371 92.234 1.00 22.16 233 ALA B C 1
ATOM 4068 O O . ALA B 1 236 ? 26.578 84.098 91.769 1.00 21.21 233 ALA B O 1
ATOM 4070 N N . ALA B 1 237 ? 24.707 83.824 92.990 1.00 21.85 234 ALA B N 1
ATOM 4071 C CA . ALA B 1 237 ? 24.584 85.237 93.321 1.00 21.89 234 ALA B CA 1
ATOM 4072 C C . ALA B 1 237 ? 25.763 85.705 94.154 1.00 23.77 234 ALA B C 1
ATOM 4073 O O . ALA B 1 237 ? 26.217 85.002 95.061 1.00 23.87 234 ALA B O 1
ATOM 4075 N N . ASN B 1 238 ? 26.267 86.892 93.831 1.00 23.01 235 ASN B N 1
ATOM 4076 C CA . ASN B 1 238 ? 27.389 87.461 94.558 1.00 23.45 235 ASN B CA 1
ATOM 4077 C C . ASN B 1 238 ? 26.865 88.500 95.528 1.00 22.79 235 ASN B C 1
ATOM 4078 O O . ASN B 1 238 ? 26.221 89.465 95.126 1.00 23.27 235 ASN B O 1
ATOM 4083 N N . PHE B 1 239 ? 27.119 88.285 96.812 1.00 21.45 236 PHE B N 1
ATOM 4084 C CA . PHE B 1 239 ? 26.656 89.210 97.836 1.00 20.01 236 PHE B CA 1
ATOM 4085 C C . PHE B 1 239 ? 27.803 90.095 98.318 1.00 19.19 236 PHE B C 1
ATOM 4086 O O . PHE B 1 239 ? 28.915 89.615 98.569 1.00 17.31 236 PHE B O 1
ATOM 4094 N N . SER B 1 240 ? 27.516 91.388 98.459 1.00 20.45 237 SER B N 1
ATOM 4095 C CA . SER B 1 240 ? 28.514 92.371 98.879 1.00 20.06 237 SER B CA 1
ATOM 4096 C C . SER B 1 240 ? 29.184 92.143 100.235 1.00 20.27 237 SER B C 1
ATOM 4097 O O . SER B 1 240 ? 30.320 92.575 100.422 1.00 20.27 237 SER B O 1
ATOM 4100 N N . GLU B 1 241 ? 28.515 91.480 101.181 1.00 19.24 238 GLU B N 1
ATOM 4101 C CA . GLU B 1 241 ? 29.143 91.252 102.491 1.00 19.59 238 GLU B CA 1
ATOM 4102 C C . GLU B 1 241 ? 30.236 90.200 102.424 1.00 19.59 238 GLU B C 1
ATOM 4103 O O . GLU B 1 241 ? 30.961 89.997 103.395 1.00 22.02 238 GLU B O 1
ATOM 4109 N N . GLY B 1 242 ? 30.350 89.521 101.287 1.00 20.02 239 GLY B N 1
ATOM 4110 C CA . GLY B 1 242 ? 31.374 88.498 101.151 1.00 18.73 239 GLY B CA 1
ATOM 4111 C C . GLY B 1 242 ? 30.806 87.096 101.261 1.00 19.20 239 GLY B C 1
ATOM 4112 O O . GLY B 1 242 ? 29.609 86.913 101.487 1.00 19.28 239 GLY B O 1
ATOM 4113 N N . HIS B 1 243 ? 31.663 86.095 101.107 1.00 17.42 240 HIS B N 1
ATOM 4114 C CA . HIS B 1 243 ? 31.207 84.719 101.175 1.00 15.75 240 HIS B CA 1
ATOM 4115 C C . HIS B 1 243 ? 32.008 83.911 102.158 1.00 14.80 240 HIS B C 1
ATOM 4116 O O . HIS B 1 243 ? 33.217 84.096 102.292 1.00 14.98 240 HIS B O 1
ATOM 4123 N N . TYR B 1 244 ? 31.318 83.016 102.851 1.00 14.78 241 TYR B N 1
ATOM 4124 C CA . TYR B 1 244 ? 31.944 82.168 103.850 1.00 16.19 241 TYR B CA 1
ATOM 4125 C C . TYR B 1 244 ? 32.726 81.019 103.214 1.00 15.97 241 TYR B C 1
ATOM 4126 O O . TYR B 1 244 ? 32.221 80.310 102.345 1.00 15.07 241 TYR B O 1
ATOM 4135 N N . LEU B 1 245 ? 33.959 80.849 103.681 1.00 16.26 242 LEU B N 1
ATOM 4136 C CA . LEU B 1 245 ? 34.878 79.833 103.183 1.00 17.05 242 LEU B CA 1
ATOM 4137 C C . LEU B 1 245 ? 34.799 78.491 103.902 1.00 17.31 242 LEU B C 1
ATOM 4138 O O . LEU B 1 245 ? 34.803 78.423 105.129 1.00 16.78 242 LEU B O 1
ATOM 4143 N N . GLN B 1 246 ? 34.703 77.422 103.121 1.00 15.56 243 GLN B N 1
ATOM 4144 C CA . GLN B 1 246 ? 34.665 76.091 103.679 1.00 15.00 243 GLN B CA 1
ATOM 4145 C C . GLN B 1 246 ? 35.880 75.348 103.155 1.00 15.56 243 GLN B C 1
ATOM 4146 O O . GLN B 1 246 ? 36.192 75.412 101.967 1.00 15.12 243 GLN B O 1
ATOM 4152 N N . VAL B 1 247 ? 36.582 74.673 104.054 1.00 17.18 244 VAL B N 1
ATOM 4153 C CA . VAL B 1 247 ? 37.726 73.856 103.678 1.00 17.91 244 VAL B CA 1
ATOM 4154 C C . VAL B 1 247 ? 37.316 72.498 104.206 1.00 18.56 244 VAL B C 1
ATOM 4155 O O . VAL B 1 247 ? 37.193 72.333 105.415 1.00 20.39 244 VAL B O 1
ATOM 4159 N N . GLU B 1 248 ? 37.066 71.541 103.314 1.00 18.82 245 GLU B N 1
ATOM 4160 C CA . GLU B 1 248 ? 36.650 70.204 103.746 1.00 18.90 245 GLU B CA 1
ATOM 4161 C C . GLU B 1 248 ? 37.846 69.361 104.129 1.00 18.32 245 GLU B C 1
ATOM 4162 O O . GLU B 1 248 ? 38.914 69.476 103.533 1.00 17.98 245 GLU B O 1
ATOM 4168 N N . VAL B 1 249 ? 37.660 68.494 105.114 1.00 18.06 246 VAL B N 1
ATOM 4169 C CA . VAL B 1 249 ? 38.760 67.661 105.575 1.00 16.14 246 VAL B CA 1
ATOM 4170 C C . VAL B 1 249 ? 38.369 66.213 105.806 1.00 17.17 246 VAL B C 1
ATOM 4171 O O . VAL B 1 249 ? 37.192 65.845 105.771 1.00 17.77 246 VAL B O 1
ATOM 4175 N N . ALA B 1 250 ? 39.393 65.405 106.047 1.00 15.99 247 ALA B N 1
ATOM 4176 C CA . ALA B 1 250 ? 39.246 63.998 106.347 1.00 17.31 247 ALA B CA 1
ATOM 4177 C C . ALA B 1 250 ? 40.267 63.740 107.459 1.00 18.34 247 ALA B C 1
ATOM 4178 O O . ALA B 1 250 ? 41.211 64.520 107.639 1.00 19.70 247 ALA B O 1
ATOM 4180 N N . ALA B 1 251 ? 40.068 62.671 108.219 1.00 17.58 248 ALA B N 1
ATOM 4181 C CA . ALA B 1 251 ? 40.979 62.343 109.294 1.00 18.16 248 ALA B CA 1
ATOM 4182 C C . ALA B 1 251 ? 40.838 60.873 109.646 1.00 18.10 248 ALA B C 1
ATOM 4183 O O . ALA B 1 251 ? 39.759 60.304 109.527 1.00 20.10 248 ALA B O 1
ATOM 4185 N N . ARG B 1 252 ? 41.926 60.246 110.071 1.00 19.19 249 ARG B N 1
ATOM 4186 C CA . ARG B 1 252 ? 41.844 58.841 110.425 1.00 20.49 249 ARG B CA 1
ATOM 4187 C C . ARG B 1 252 ? 41.511 58.700 111.903 1.00 20.33 249 ARG B C 1
ATOM 4188 O O . ARG B 1 252 ? 41.883 59.535 112.728 1.00 18.61 249 ARG B O 1
ATOM 4196 N N . THR B 1 253 ? 40.782 57.644 112.227 1.00 20.64 250 THR B N 1
ATOM 4197 C CA . THR B 1 253 ? 40.379 57.410 113.596 1.00 21.64 250 THR B CA 1
ATOM 4198 C C . THR B 1 253 ? 41.519 56.862 114.440 1.00 23.19 250 THR B C 1
ATOM 4199 O O . THR B 1 253 ? 42.370 56.115 113.951 1.00 21.89 250 THR B O 1
ATOM 4203 N N . ALA B 1 254 ? 41.536 57.258 115.709 1.00 24.84 251 ALA B N 1
ATOM 4204 C CA . ALA B 1 254 ? 42.559 56.800 116.633 1.00 25.94 251 ALA B CA 1
ATOM 4205 C C . ALA B 1 254 ? 42.367 55.313 116.899 1.00 28.72 251 ALA B C 1
ATOM 4206 O O . ALA B 1 254 ? 43.334 54.587 117.145 1.00 29.49 251 ALA B O 1
ATOM 4208 N N . ALA B 1 255 ? 41.117 54.861 116.841 1.00 28.67 252 ALA B N 1
ATOM 4209 C CA . ALA B 1 255 ? 40.808 53.463 117.110 1.00 30.08 252 ALA B CA 1
ATOM 4210 C C . ALA B 1 255 ? 40.922 52.561 115.888 1.00 29.84 252 ALA B C 1
ATOM 4211 O O . ALA B 1 255 ? 40.737 51.349 115.995 1.00 30.35 252 ALA B O 1
ATOM 4213 N N . SER B 1 256 ? 41.228 53.145 114.735 1.00 28.91 253 SER B N 1
ATOM 4214 C CA . SER B 1 256 ? 41.354 52.364 113.506 1.00 29.78 253 SER B CA 1
ATOM 4215 C C . SER B 1 256 ? 42.339 51.199 113.620 1.00 31.47 253 SER B C 1
ATOM 4216 O O . SER B 1 256 ? 43.468 51.367 114.091 1.00 32.21 253 SER B O 1
ATOM 4219 N N . LYS B 1 257 ? 41.915 50.019 113.179 1.00 32.55 254 LYS B N 1
ATOM 4220 C CA . LYS B 1 257 ? 42.787 48.853 113.223 1.00 34.71 254 LYS B CA 1
ATOM 4221 C C . LYS B 1 257 ? 43.646 48.789 111.960 1.00 35.89 254 LYS B C 1
ATOM 4222 O O . LYS B 1 257 ? 44.204 47.741 111.618 1.00 36.12 254 LYS B O 1
ATOM 4228 N N . GLN B 1 258 ? 43.749 49.922 111.271 1.00 35.49 255 GLN B N 1
ATOM 4229 C CA . GLN B 1 258 ? 44.535 50.010 110.048 1.00 33.62 255 GLN B CA 1
ATOM 4230 C C . GLN B 1 258 ? 45.152 51.381 109.860 1.00 31.80 255 GLN B C 1
ATOM 4231 O O . GLN B 1 258 ? 44.954 52.028 108.835 1.00 31.24 255 GLN B O 1
ATOM 4237 N N . PRO B 1 259 ? 45.923 51.838 110.851 1.00 31.18 256 PRO B N 1
ATOM 4238 C CA . PRO B 1 259 ? 46.576 53.147 110.795 1.00 32.27 256 PRO B CA 1
ATOM 4239 C C . PRO B 1 259 ? 47.469 53.367 109.574 1.00 33.28 256 PRO B C 1
ATOM 4240 O O . PRO B 1 259 ? 47.619 54.496 109.109 1.00 33.56 256 PRO B O 1
ATOM 4244 N N . GLU B 1 260 ? 48.057 52.291 109.058 1.00 34.18 257 GLU B N 1
ATOM 4245 C CA . GLU B 1 260 ? 48.938 52.384 107.894 1.00 34.17 257 GLU B CA 1
ATOM 4246 C C . GLU B 1 260 ? 48.175 52.708 106.626 1.00 31.34 257 GLU B C 1
ATOM 4247 O O . GLU B 1 260 ? 48.476 53.689 105.952 1.00 29.52 257 GLU B O 1
ATOM 4253 N N . LEU B 1 261 ? 47.199 51.864 106.300 1.00 30.54 258 LEU B N 1
ATOM 4254 C CA . LEU B 1 261 ? 46.388 52.049 105.102 1.00 29.25 258 LEU B CA 1
ATOM 4255 C C . LEU B 1 261 ? 45.677 53.400 105.178 1.00 27.72 258 LEU B C 1
ATOM 4256 O O . LEU B 1 261 ? 45.613 54.137 104.196 1.00 26.63 258 LEU B O 1
ATOM 4261 N N . ALA B 1 262 ? 45.155 53.715 106.360 1.00 26.12 259 ALA B N 1
ATOM 4262 C CA . ALA B 1 262 ? 44.446 54.968 106.601 1.00 24.58 259 ALA B CA 1
ATOM 4263 C C . ALA B 1 262 ? 45.337 56.182 106.334 1.00 23.79 259 ALA B C 1
ATOM 4264 O O . ALA B 1 262 ? 44.904 57.156 105.719 1.00 21.76 259 ALA B O 1
ATOM 4266 N N . GLN B 1 263 ? 46.581 56.120 106.807 1.00 24.84 260 GLN B N 1
ATOM 4267 C CA . GLN B 1 263 ? 47.542 57.205 106.597 1.00 25.54 260 GLN B CA 1
ATOM 4268 C C . GLN B 1 263 ? 47.812 57.301 105.099 1.00 25.12 260 GLN B C 1
ATOM 4269 O O . GLN B 1 263 ? 47.866 58.390 104.529 1.00 23.05 260 GLN B O 1
ATOM 4275 N N . LYS B 1 264 ? 47.980 56.139 104.473 1.00 25.47 261 LYS B N 1
ATOM 4276 C CA . LYS B 1 264 ? 48.240 56.055 103.046 1.00 26.02 261 LYS B CA 1
ATOM 4277 C C . LYS B 1 264 ? 47.113 56.717 102.256 1.00 24.56 261 LYS B C 1
ATOM 4278 O O . LYS B 1 264 ? 47.357 57.394 101.257 1.00 24.79 261 LYS B O 1
ATOM 4284 N N . PHE B 1 265 ? 45.877 56.541 102.706 1.00 23.43 262 PHE B N 1
ATOM 4285 C CA . PHE B 1 265 ? 44.760 57.152 102.000 1.00 22.41 262 PHE B CA 1
ATOM 4286 C C . PHE B 1 265 ? 44.778 58.661 102.175 1.00 20.19 262 PHE B C 1
ATOM 4287 O O . PHE B 1 265 ? 44.464 59.398 101.249 1.00 20.44 262 PHE B O 1
ATOM 4295 N N . LEU B 1 266 ? 45.152 59.127 103.358 1.00 20.40 263 LEU B N 1
ATOM 4296 C CA . LEU B 1 266 ? 45.193 60.566 103.600 1.00 20.82 263 LEU B CA 1
ATOM 4297 C C . LEU B 1 266 ? 46.259 61.269 102.758 1.00 21.77 263 LEU B C 1
ATOM 4298 O O . LEU B 1 266 ? 46.071 62.416 102.354 1.00 22.36 263 LEU B O 1
ATOM 4303 N N . GLN B 1 267 ? 47.370 60.586 102.486 1.00 23.51 264 GLN B N 1
ATOM 4304 C CA . GLN B 1 267 ? 48.440 61.174 101.678 1.00 24.42 264 GLN B CA 1
ATOM 4305 C C . GLN B 1 267 ? 48.042 61.141 100.199 1.00 24.61 264 GLN B C 1
ATOM 4306 O O . GLN B 1 267 ? 48.313 62.077 99.444 1.00 23.38 264 GLN B O 1
ATOM 4312 N N . PHE B 1 268 ? 47.383 60.060 99.797 1.00 24.12 265 PHE B N 1
ATOM 4313 C CA . PHE B 1 268 ? 46.928 59.903 98.420 1.00 24.33 265 PHE B CA 1
ATOM 4314 C C . PHE B 1 268 ? 45.860 60.949 98.117 1.00 24.59 265 PHE B C 1
ATOM 4315 O O . PHE B 1 268 ? 45.806 61.502 97.016 1.00 23.35 265 PHE B O 1
ATOM 4331 N N . VAL B 1 270 ? 45.695 63.839 98.880 1.00 26.83 267 VAL B N 1
ATOM 4332 C CA . VAL B 1 270 ? 46.300 65.119 98.564 1.00 28.04 267 VAL B CA 1
ATOM 4333 C C . VAL B 1 270 ? 47.092 65.113 97.258 1.00 28.72 267 VAL B C 1
ATOM 4334 O O . VAL B 1 270 ? 47.414 66.170 96.714 1.00 27.97 267 VAL B O 1
ATOM 4338 N N . SER B 1 271 ? 47.393 63.923 96.748 1.00 29.21 268 SER B N 1
ATOM 4339 C CA . SER B 1 271 ? 48.142 63.799 95.500 1.00 29.03 268 SER B CA 1
ATOM 4340 C C . SER B 1 271 ? 47.259 64.117 94.291 1.00 28.16 268 SER B C 1
ATOM 4341 O O . SER B 1 271 ? 46.034 64.154 94.398 1.00 28.43 268 SER B O 1
ATOM 4344 N N . PRO B 1 272 ? 47.875 64.365 93.123 1.00 27.72 269 PRO B N 1
ATOM 4345 C CA . PRO B 1 272 ? 47.133 64.680 91.897 1.00 26.69 269 PRO B CA 1
ATOM 4346 C C . PRO B 1 272 ? 46.139 63.595 91.470 1.00 26.48 269 PRO B C 1
ATOM 4347 O O . PRO B 1 272 ? 45.111 63.892 90.858 1.00 26.73 269 PRO B O 1
ATOM 4351 N N . ALA B 1 273 ? 46.444 62.342 91.794 1.00 24.98 270 ALA B N 1
ATOM 4352 C CA . ALA B 1 273 ? 45.568 61.235 91.427 1.00 24.89 270 ALA B CA 1
ATOM 4353 C C . ALA B 1 273 ? 44.186 61.414 92.046 1.00 23.94 270 ALA B C 1
ATOM 4354 O O . ALA B 1 273 ? 43.169 61.133 91.412 1.00 23.86 270 ALA B O 1
ATOM 4356 N N . PHE B 1 274 ? 44.149 61.878 93.288 1.00 23.25 271 PHE B N 1
ATOM 4357 C CA . PHE B 1 274 ? 42.878 62.099 93.960 1.00 22.06 271 PHE B CA 1
ATOM 4358 C C . PHE B 1 274 ? 42.343 63.465 93.537 1.00 21.40 271 PHE B C 1
ATOM 4359 O O . PHE B 1 274 ? 41.216 63.585 93.053 1.00 22.05 271 PHE B O 1
ATOM 4367 N N . GLN B 1 275 ? 43.178 64.484 93.704 1.00 20.76 272 GLN B N 1
ATOM 4368 C CA . GLN B 1 275 ? 42.816 65.857 93.393 1.00 20.53 272 GLN B CA 1
ATOM 4369 C C . GLN B 1 275 ? 42.235 66.156 92.016 1.00 21.46 272 GLN B C 1
ATOM 4370 O O . GLN B 1 275 ? 41.359 67.016 91.898 1.00 21.83 272 GLN B O 1
ATOM 4376 N N . ASN B 1 276 ? 42.706 65.475 90.978 1.00 21.29 273 ASN B N 1
ATOM 4377 C CA . ASN B 1 276 ? 42.174 65.723 89.638 1.00 22.75 273 ASN B CA 1
ATOM 4378 C C . ASN B 1 276 ? 40.710 65.320 89.520 1.00 23.26 273 ASN B C 1
ATOM 4379 O O . ASN B 1 276 ? 40.012 65.756 88.608 1.00 25.31 273 ASN B O 1
ATOM 4384 N N . ALA B 1 277 ? 40.237 64.489 90.441 1.00 23.82 274 ALA B N 1
ATOM 4385 C CA . ALA B 1 277 ? 38.846 64.058 90.401 1.00 21.96 274 ALA B CA 1
ATOM 4386 C C . ALA B 1 277 ? 37.953 65.047 91.135 1.00 21.30 274 ALA B C 1
ATOM 4387 O O . ALA B 1 277 ? 36.734 65.035 90.982 1.00 21.28 274 ALA B O 1
ATOM 4389 N N . ILE B 1 278 ? 38.560 65.916 91.930 1.00 20.13 275 ILE B N 1
ATOM 4390 C CA . ILE B 1 278 ? 37.776 66.874 92.695 1.00 19.62 275 ILE B CA 1
ATOM 4391 C C . ILE B 1 278 ? 36.991 67.925 91.907 1.00 20.27 275 ILE B C 1
ATOM 4392 O O . ILE B 1 278 ? 35.796 68.096 92.136 1.00 20.66 275 ILE B O 1
ATOM 4397 N N . PRO B 1 279 ? 37.640 68.640 90.969 1.00 21.73 276 PRO B N 1
ATOM 4398 C CA . PRO B 1 279 ? 36.927 69.670 90.197 1.00 22.34 276 PRO B CA 1
ATOM 4399 C C . PRO B 1 279 ? 35.603 69.257 89.551 1.00 23.67 276 PRO B C 1
ATOM 4400 O O . PRO B 1 279 ? 34.595 69.930 89.742 1.00 25.72 276 PRO B O 1
ATOM 4404 N N . THR B 1 280 ? 35.588 68.165 88.792 1.00 23.77 277 THR B N 1
ATOM 4405 C CA . THR B 1 280 ? 34.345 67.742 88.155 1.00 24.32 277 THR B CA 1
ATOM 4406 C C . THR B 1 280 ? 33.645 66.635 88.926 1.00 24.28 277 THR B C 1
ATOM 4407 O O . THR B 1 280 ? 32.575 66.183 88.534 1.00 25.62 277 THR B O 1
ATOM 4411 N N . GLY B 1 281 ? 34.248 66.194 90.022 1.00 21.91 278 GLY B N 1
ATOM 4412 C CA . GLY B 1 281 ? 33.633 65.149 90.809 1.00 20.17 278 GLY B CA 1
ATOM 4413 C C . GLY B 1 281 ? 32.856 65.751 91.959 1.00 19.19 278 GLY B C 1
ATOM 4414 O O . GLY B 1 281 ? 31.709 65.388 92.210 1.00 19.23 278 GLY B O 1
ATOM 4415 N N . ASN B 1 282 ? 33.482 66.690 92.658 1.00 17.84 279 ASN B N 1
ATOM 4416 C CA . ASN B 1 282 ? 32.834 67.329 93.794 1.00 17.10 279 ASN B CA 1
ATOM 4417 C C . ASN B 1 282 ? 32.458 68.777 93.516 1.00 16.51 279 ASN B C 1
ATOM 4418 O O . ASN B 1 282 ? 31.762 69.391 94.311 1.00 17.86 279 ASN B O 1
ATOM 4423 N N . TRP B 1 283 ? 32.911 69.313 92.386 1.00 14.97 280 TRP B N 1
ATOM 4424 C CA . TRP B 1 283 ? 32.624 70.692 92.006 1.00 15.79 280 TRP B CA 1
ATOM 4425 C C . TRP B 1 283 ? 33.082 71.667 93.080 1.00 15.37 280 TRP B C 1
ATOM 4426 O O . TRP B 1 283 ? 32.357 72.561 93.481 1.00 14.23 280 TRP B O 1
ATOM 4445 N N . TYR B 1 285 ? 37.017 73.562 94.711 1.00 19.32 282 TYR B N 1
ATOM 4446 C CA . TYR B 1 285 ? 38.408 73.876 94.371 1.00 19.25 282 TYR B CA 1
ATOM 4447 C C . TYR B 1 285 ? 39.338 72.869 95.021 1.00 18.57 282 TYR B C 1
ATOM 4448 O O . TYR B 1 285 ? 39.233 72.603 96.214 1.00 20.27 282 TYR B O 1
ATOM 4457 N N . PRO B 1 286 ? 40.262 72.291 94.244 1.00 19.02 283 PRO B N 1
ATOM 4458 C CA . PRO B 1 286 ? 41.207 71.311 94.782 1.00 19.64 283 PRO B CA 1
ATOM 4459 C C . PRO B 1 286 ? 42.281 71.984 95.638 1.00 20.92 283 PRO B C 1
ATOM 4460 O O . PRO B 1 286 ? 42.588 73.160 95.455 1.00 19.49 283 PRO B O 1
ATOM 4464 N N . VAL B 1 287 ? 42.847 71.228 96.570 1.00 23.22 284 VAL B N 1
ATOM 4465 C CA . VAL B 1 287 ? 43.873 71.755 97.450 1.00 24.95 284 VAL B CA 1
ATOM 4466 C C . VAL B 1 287 ? 45.270 71.640 96.824 1.00 25.90 284 VAL B C 1
ATOM 4467 O O . VAL B 1 287 ? 46.244 72.175 97.355 1.00 26.97 284 VAL B O 1
ATOM 4471 N N . ALA B 1 288 ? 45.360 70.949 95.689 1.00 24.99 285 ALA B N 1
ATOM 4472 C CA . ALA B 1 288 ? 46.628 70.788 94.980 1.00 24.41 285 ALA B CA 1
ATOM 4473 C C . ALA B 1 288 ? 46.621 71.619 93.692 1.00 24.23 285 ALA B C 1
ATOM 4474 O O . ALA B 1 288 ? 45.559 71.915 93.145 1.00 23.44 285 ALA B O 1
ATOM 4476 N N . ASN B 1 289 ? 47.802 71.995 93.210 1.00 24.70 286 ASN B N 1
ATOM 4477 C CA . ASN B 1 289 ? 47.907 72.796 91.991 1.00 26.18 286 ASN B CA 1
ATOM 4478 C C . ASN B 1 289 ? 47.642 71.924 90.778 1.00 28.28 286 ASN B C 1
ATOM 4479 O O . ASN B 1 289 ? 48.565 71.527 90.063 1.00 29.83 286 ASN B O 1
ATOM 4484 N N . VAL B 1 290 ? 46.367 71.647 90.544 1.00 28.77 287 VAL B N 1
ATOM 4485 C CA . VAL B 1 290 ? 45.953 70.792 89.453 1.00 29.29 287 VAL B CA 1
ATOM 4486 C C . VAL B 1 290 ? 45.226 71.609 88.385 1.00 30.30 287 VAL B C 1
ATOM 4487 O O . VAL B 1 290 ? 44.918 72.778 88.598 1.00 30.69 287 VAL B O 1
ATOM 4491 N N . THR B 1 291 ? 44.964 70.995 87.235 1.00 30.88 288 THR B N 1
ATOM 4492 C CA . THR B 1 291 ? 44.257 71.672 86.151 1.00 31.69 288 THR B CA 1
ATOM 4493 C C . THR B 1 291 ? 42.768 71.798 86.462 1.00 32.70 288 THR B C 1
ATOM 4494 O O . THR B 1 291 ? 42.159 70.874 86.994 1.00 34.34 288 THR B O 1
ATOM 4498 N N . LEU B 1 292 ? 42.190 72.945 86.129 1.00 33.09 289 LEU B N 1
ATOM 4499 C CA . LEU B 1 292 ? 40.771 73.185 86.358 1.00 34.51 289 LEU B CA 1
ATOM 4500 C C . LEU B 1 292 ? 40.030 73.081 85.034 1.00 35.39 289 LEU B C 1
ATOM 4501 O O . LEU B 1 292 ? 40.517 73.535 84.001 1.00 33.93 289 LEU B O 1
ATOM 4506 N N . PRO B 1 293 ? 38.831 72.490 85.050 1.00 38.23 290 PRO B N 1
ATOM 4507 C CA . PRO B 1 293 ? 38.053 72.346 83.817 1.00 40.11 290 PRO B CA 1
ATOM 4508 C C . PRO B 1 293 ? 37.582 73.680 83.244 1.00 41.45 290 PRO B C 1
ATOM 4509 O O . PRO B 1 293 ? 37.642 74.713 83.914 1.00 40.65 290 PRO B O 1
ATOM 4513 N N . ALA B 1 294 ? 37.136 73.652 81.991 1.00 43.07 291 ALA B N 1
ATOM 4514 C CA . ALA B 1 294 ? 36.628 74.855 81.341 1.00 44.57 291 ALA B CA 1
ATOM 4515 C C . ALA B 1 294 ? 35.231 75.074 81.914 1.00 44.72 291 ALA B C 1
ATOM 4516 O O . ALA B 1 294 ? 34.318 74.271 81.685 1.00 45.82 291 ALA B O 1
ATOM 4518 N N . GLY B 1 295 ? 35.076 76.155 82.671 1.00 43.08 292 GLY B N 1
ATOM 4519 C CA . GLY B 1 295 ? 33.803 76.451 83.297 1.00 40.28 292 GLY B CA 1
ATOM 4520 C C . GLY B 1 295 ? 34.093 77.184 84.589 1.00 39.50 292 GLY B C 1
ATOM 4521 O O . GLY B 1 295 ? 33.342 78.071 85.006 1.00 38.27 292 GLY B O 1
ATOM 4522 N N . PHE B 1 296 ? 35.198 76.814 85.227 1.00 38.05 293 PHE B N 1
ATOM 4523 C CA . PHE B 1 296 ? 35.591 77.467 86.458 1.00 38.63 293 PHE B CA 1
ATOM 4524 C C . PHE B 1 296 ? 35.975 78.913 86.188 1.00 40.04 293 PHE B C 1
ATOM 4525 O O . PHE B 1 296 ? 35.940 79.751 87.087 1.00 40.60 293 PHE B O 1
ATOM 4533 N N . GLU B 1 297 ? 36.336 79.209 84.945 1.00 41.77 294 GLU B N 1
ATOM 4534 C CA . GLU B 1 297 ? 36.707 80.567 84.596 1.00 44.20 294 GLU B CA 1
ATOM 4535 C C . GLU B 1 297 ? 35.474 81.424 84.343 1.00 44.34 294 GLU B C 1
ATOM 4536 O O . GLU B 1 297 ? 35.582 82.618 84.069 1.00 44.93 294 GLU B O 1
ATOM 4542 N N . LYS B 1 298 ? 34.300 80.808 84.432 1.00 43.68 295 LYS B N 1
ATOM 4543 C CA . LYS B 1 298 ? 33.051 81.536 84.256 1.00 43.22 295 LYS B CA 1
ATOM 4544 C C . LYS B 1 298 ? 32.510 81.833 85.648 1.00 42.19 295 LYS B C 1
ATOM 4545 O O . LYS B 1 298 ? 31.516 82.543 85.809 1.00 42.77 295 LYS B O 1
ATOM 4551 N N . LEU B 1 299 ? 33.197 81.286 86.650 1.00 40.38 296 LEU B N 1
ATOM 4552 C CA . LEU B 1 299 ? 32.826 81.456 88.049 1.00 37.54 296 LEU B CA 1
ATOM 4553 C C . LEU B 1 299 ? 33.366 82.753 88.632 1.00 38.06 296 LEU B C 1
ATOM 4554 O O . LEU B 1 299 ? 34.260 83.390 88.060 1.00 36.58 296 LEU B O 1
ATOM 4559 N N . THR B 1 300 ? 32.819 83.141 89.779 1.00 37.31 297 THR B N 1
ATOM 4560 C CA . THR B 1 300 ? 33.245 84.365 90.435 1.00 37.38 297 THR B CA 1
ATOM 4561 C C . THR B 1 300 ? 33.799 84.090 91.821 1.00 36.94 297 THR B C 1
ATOM 4562 O O . THR B 1 300 ? 33.112 83.528 92.674 1.00 37.69 297 THR B O 1
ATOM 4566 N N . LYS B 1 301 ? 35.050 84.472 92.042 1.00 36.34 298 LYS B N 1
ATOM 4567 C CA . LYS B 1 301 ? 35.653 84.293 93.351 1.00 35.80 298 LYS B CA 1
ATOM 4568 C C . LYS B 1 301 ? 35.203 85.484 94.197 1.00 34.95 298 LYS B C 1
ATOM 4569 O O . LYS B 1 301 ? 35.262 86.634 93.761 1.00 35.58 298 LYS B O 1
ATOM 4575 N N . PRO B 1 302 ? 34.722 85.220 95.416 1.00 34.44 299 PRO B N 1
ATOM 4576 C CA . PRO B 1 302 ? 34.263 86.306 96.288 1.00 33.87 299 PRO B CA 1
ATOM 4577 C C . PRO B 1 302 ? 35.302 87.387 96.599 1.00 32.46 299 PRO B C 1
ATOM 4578 O O . PRO B 1 302 ? 36.439 87.094 96.955 1.00 32.80 299 PRO B O 1
ATOM 4582 N N . ALA B 1 303 ? 34.887 88.643 96.458 1.00 32.30 300 ALA B N 1
ATOM 4583 C CA . ALA B 1 303 ? 35.751 89.785 96.722 1.00 30.95 300 ALA B CA 1
ATOM 4584 C C . ALA B 1 303 ? 36.088 89.857 98.207 1.00 30.03 300 ALA B C 1
ATOM 4585 O O . ALA B 1 303 ? 37.119 90.405 98.593 1.00 30.33 300 ALA B O 1
ATOM 4587 N N . THR B 1 304 ? 35.209 89.300 99.034 1.00 27.75 301 THR B N 1
ATOM 4588 C CA . THR B 1 304 ? 35.417 89.286 100.474 1.00 24.21 301 THR B CA 1
ATOM 4589 C C . THR B 1 304 ? 35.158 87.885 101.026 1.00 24.13 301 THR B C 1
ATOM 4590 O O . THR B 1 304 ? 34.141 87.262 100.715 1.00 24.28 301 THR B O 1
ATOM 4594 N N . THR B 1 305 ? 36.089 87.395 101.839 1.00 22.09 302 THR B N 1
ATOM 4595 C CA . THR B 1 305 ? 35.978 86.074 102.432 1.00 21.46 302 THR B CA 1
ATOM 4596 C C . THR B 1 305 ? 35.644 86.220 103.901 1.00 21.35 302 THR B C 1
ATOM 4597 O O . THR B 1 305 ? 36.150 87.114 104.570 1.00 22.55 302 THR B O 1
ATOM 4601 N N . LEU B 1 306 ? 34.777 85.347 104.392 1.00 20.11 303 LEU B N 1
ATOM 4602 C CA . LEU B 1 306 ? 34.357 85.378 105.784 1.00 21.41 303 LEU B CA 1
ATOM 4603 C C . LEU B 1 306 ? 34.763 84.076 106.440 1.00 21.16 303 LEU B C 1
ATOM 4604 O O . LEU B 1 306 ? 34.864 83.052 105.773 1.00 22.74 303 LEU B O 1
ATOM 4609 N N . GLU B 1 307 ? 34.987 84.107 107.747 1.00 22.07 304 GLU B N 1
ATOM 4610 C CA . GLU B 1 307 ? 35.419 82.908 108.436 1.00 22.22 304 GLU B CA 1
ATOM 4611 C C . GLU B 1 307 ? 35.472 83.048 109.947 1.00 22.78 304 GLU B C 1
ATOM 4612 O O . GLU B 1 307 ? 35.854 84.095 110.476 1.00 24.60 304 GLU B O 1
ATOM 4618 N N . PHE B 1 308 ? 35.095 81.977 110.636 1.00 21.80 305 PHE B N 1
ATOM 4619 C CA . PHE B 1 308 ? 35.151 81.927 112.092 1.00 19.84 305 PHE B CA 1
ATOM 4620 C C . PHE B 1 308 ? 36.248 80.920 112.368 1.00 20.71 305 PHE B C 1
ATOM 4621 O O . PHE B 1 308 ? 36.497 80.053 111.538 1.00 22.16 305 PHE B O 1
ATOM 4629 N N . THR B 1 309 ? 36.917 81.033 113.508 1.00 20.21 306 THR B N 1
ATOM 4630 C CA . THR B 1 309 ? 37.937 80.052 113.855 1.00 20.21 306 THR B CA 1
ATOM 4631 C C . THR B 1 309 ? 37.148 78.833 114.325 1.00 20.85 306 THR B C 1
ATOM 4632 O O . THR B 1 309 ? 36.038 78.970 114.848 1.00 20.32 306 THR B O 1
ATOM 4636 N N . PRO B 1 310 ? 37.702 77.626 114.150 1.00 20.61 307 PRO B N 1
ATOM 4637 C CA . PRO B 1 310 ? 36.969 76.438 114.596 1.00 21.07 307 PRO B CA 1
ATOM 4638 C C . PRO B 1 310 ? 36.496 76.613 116.040 1.00 22.33 307 PRO B C 1
ATOM 4639 O O . PRO B 1 310 ? 35.353 76.299 116.380 1.00 22.29 307 PRO B O 1
ATOM 4643 N N . ALA B 1 311 ? 37.384 77.141 116.876 1.00 22.07 308 ALA B N 1
ATOM 4644 C CA . ALA B 1 311 ? 37.090 77.376 118.284 1.00 23.12 308 ALA B CA 1
ATOM 4645 C C . ALA B 1 311 ? 35.853 78.249 118.477 1.00 22.87 308 ALA B C 1
ATOM 4646 O O . ALA B 1 311 ? 34.985 77.934 119.283 1.00 23.74 308 ALA B O 1
ATOM 4648 N N . GLU B 1 312 ? 35.783 79.357 117.749 1.00 24.00 309 GLU B N 1
ATOM 4649 C CA . GLU B 1 312 ? 34.640 80.253 117.854 1.00 23.50 309 GLU B CA 1
ATOM 4650 C C . GLU B 1 312 ? 33.349 79.514 117.482 1.00 22.74 309 GLU B C 1
ATOM 4651 O O . GLU B 1 312 ? 32.342 79.631 118.178 1.00 24.05 309 GLU B O 1
ATOM 4657 N N . VAL B 1 313 ? 33.380 78.747 116.395 1.00 21.87 310 VAL B N 1
ATOM 4658 C CA . VAL B 1 313 ? 32.198 78.007 115.957 1.00 22.14 310 VAL B CA 1
ATOM 4659 C C . VAL B 1 313 ? 31.714 77.024 117.023 1.00 22.63 310 VAL B C 1
ATOM 4660 O O . VAL B 1 313 ? 30.530 76.987 117.348 1.00 22.13 310 VAL B O 1
ATOM 4664 N N . ALA B 1 314 ? 32.642 76.237 117.557 1.00 22.86 311 ALA B N 1
ATOM 4665 C CA . ALA B 1 314 ? 32.333 75.245 118.581 1.00 25.35 311 ALA B CA 1
ATOM 4666 C C . ALA B 1 314 ? 31.705 75.835 119.842 1.00 26.53 311 ALA B C 1
ATOM 4667 O O . ALA B 1 314 ? 30.771 75.271 120.404 1.00 27.51 311 ALA B O 1
ATOM 4669 N N . ALA B 1 315 ? 32.221 76.969 120.293 1.00 27.99 312 ALA B N 1
ATOM 4670 C CA . ALA B 1 315 ? 31.707 77.586 121.506 1.00 29.92 312 ALA B CA 1
ATOM 4671 C C . ALA B 1 315 ? 30.326 78.231 121.362 1.00 31.23 312 ALA B C 1
ATOM 4672 O O . ALA B 1 315 ? 29.613 78.389 122.353 1.00 32.28 312 ALA B O 1
ATOM 4674 N N . GLN B 1 316 ? 29.936 78.580 120.138 1.00 31.24 313 GLN B N 1
ATOM 4675 C CA . GLN B 1 316 ? 28.656 79.250 119.929 1.00 31.90 313 GLN B CA 1
ATOM 4676 C C . GLN B 1 316 ? 27.625 78.632 118.982 1.00 30.78 313 GLN B C 1
ATOM 4677 O O . GLN B 1 316 ? 26.543 79.202 118.821 1.00 29.15 313 GLN B O 1
ATOM 4683 N N . ARG B 1 317 ? 27.919 77.492 118.359 1.00 29.13 314 ARG B N 1
ATOM 4684 C CA . ARG B 1 317 ? 26.936 76.937 117.435 1.00 28.52 314 ARG B CA 1
ATOM 4685 C C . ARG B 1 317 ? 25.656 76.449 118.099 1.00 28.05 314 ARG B C 1
ATOM 4686 O O . ARG B 1 317 ? 24.572 76.633 117.542 1.00 27.98 314 ARG B O 1
ATOM 4694 N N . GLN B 1 318 ? 25.758 75.846 119.281 1.00 28.37 315 GLN B N 1
ATOM 4695 C CA . GLN B 1 318 ? 24.553 75.362 119.948 1.00 29.49 315 GLN B CA 1
ATOM 4696 C C . GLN B 1 318 ? 23.562 76.487 120.216 1.00 27.99 315 GLN B C 1
ATOM 4697 O O . GLN B 1 318 ? 22.376 76.357 119.916 1.00 28.69 315 GLN B O 1
ATOM 4703 N N . ALA B 1 319 ? 24.041 77.589 120.782 1.00 26.43 316 ALA B N 1
ATOM 4704 C CA . ALA B 1 319 ? 23.166 78.722 121.065 1.00 25.43 316 ALA B CA 1
ATOM 4705 C C . ALA B 1 319 ? 22.643 79.341 119.764 1.00 24.37 316 ALA B C 1
ATOM 4706 O O . ALA B 1 319 ? 21.487 79.762 119.696 1.00 25.57 316 ALA B O 1
ATOM 4708 N N . TRP B 1 320 ? 23.479 79.386 118.728 1.00 21.95 317 TRP B N 1
ATOM 4709 C CA . TRP B 1 320 ? 23.034 79.966 117.463 1.00 22.16 317 TRP B CA 1
ATOM 4710 C C . TRP B 1 320 ? 22.018 79.079 116.744 1.00 21.96 317 TRP B C 1
ATOM 4711 O O . TRP B 1 320 ? 21.131 79.573 116.042 1.00 20.56 317 TRP B O 1
ATOM 4722 N N . ILE B 1 321 ? 22.144 77.769 116.914 1.00 20.89 318 ILE B N 1
ATOM 4723 C CA . ILE B 1 321 ? 21.209 76.854 116.279 1.00 20.94 318 ILE B CA 1
ATOM 4724 C C . ILE B 1 321 ? 19.869 76.926 117.003 1.00 21.74 318 ILE B C 1
ATOM 4725 O O . ILE B 1 321 ? 18.810 76.909 116.378 1.00 20.69 318 ILE B O 1
ATOM 4730 N N . SER B 1 322 ? 19.931 77.018 118.328 1.00 23.37 319 SER B N 1
ATOM 4731 C CA . SER B 1 322 ? 18.732 77.131 119.152 1.00 25.47 319 SER B CA 1
ATOM 4732 C C . SER B 1 322 ? 17.984 78.418 118.757 1.00 25.43 319 SER B C 1
ATOM 4733 O O . SER B 1 322 ? 16.759 78.422 118.605 1.00 22.64 319 SER B O 1
ATOM 4736 N N . GLU B 1 323 ? 18.731 79.506 118.583 1.00 24.83 320 GLU B N 1
ATOM 4737 C CA . GLU B 1 323 ? 18.134 80.779 118.181 1.00 25.15 320 GLU B CA 1
ATOM 4738 C C . GLU B 1 323 ? 17.525 80.652 116.789 1.00 23.88 320 GLU B C 1
ATOM 4739 O O . GLU B 1 323 ? 16.430 81.154 116.526 1.00 22.50 320 GLU B O 1
ATOM 4745 N N . TRP B 1 324 ? 18.249 79.981 115.898 1.00 22.10 321 TRP B N 1
ATOM 4746 C CA . TRP B 1 324 ? 17.791 79.772 114.533 1.00 21.78 321 TRP B CA 1
ATOM 4747 C C . TRP B 1 324 ? 16.481 78.985 114.503 1.00 22.76 321 TRP B C 1
ATOM 4748 O O . TRP B 1 324 ? 15.492 79.422 113.910 1.00 22.33 321 TRP B O 1
ATOM 4759 N N . GLN B 1 325 ? 16.484 77.828 115.151 1.00 23.60 322 GLN B N 1
ATOM 4760 C CA . GLN B 1 325 ? 15.313 76.974 115.164 1.00 27.34 322 GLN B CA 1
ATOM 4761 C C . GLN B 1 325 ? 14.069 77.659 115.719 1.00 26.82 322 GLN B C 1
ATOM 4762 O O . GLN B 1 325 ? 12.976 77.510 115.175 1.00 26.22 322 GLN B O 1
ATOM 4768 N N . ARG B 1 326 ? 14.229 78.414 116.796 1.00 26.97 323 ARG B N 1
ATOM 4769 C CA . ARG B 1 326 ? 13.095 79.121 117.370 1.00 27.91 323 ARG B CA 1
ATOM 4770 C C . ARG B 1 326 ? 12.551 80.093 116.322 1.00 26.07 323 ARG B C 1
ATOM 4771 O O . ARG B 1 326 ? 11.352 80.127 116.045 1.00 25.47 323 ARG B O 1
ATOM 4779 N N . ALA B 1 327 ? 13.455 80.859 115.720 1.00 23.22 324 ALA B N 1
ATOM 4780 C CA . ALA B 1 327 ? 13.093 81.855 114.723 1.00 22.38 324 ALA B CA 1
ATOM 4781 C C . ALA B 1 327 ? 12.434 81.364 113.430 1.00 22.38 324 ALA B C 1
ATOM 4782 O O . ALA B 1 327 ? 11.577 82.053 112.885 1.00 23.05 324 ALA B O 1
ATOM 4784 N N . VAL B 1 328 ? 12.814 80.193 112.931 1.00 22.62 325 VAL B N 1
ATOM 4785 C CA . VAL B 1 328 ? 12.233 79.710 111.675 1.00 21.75 325 VAL B CA 1
ATOM 4786 C C . VAL B 1 328 ? 11.108 78.674 111.789 1.00 23.63 325 VAL B C 1
ATOM 4787 O O . VAL B 1 328 ? 10.559 78.251 110.771 1.00 23.64 325 VAL B O 1
ATOM 4791 N N . SER B 1 329 ? 10.758 78.270 113.005 1.00 24.18 326 SER B N 1
ATOM 4792 C CA . SER B 1 329 ? 9.712 77.263 113.193 1.00 28.34 326 SER B CA 1
ATOM 4793 C C . SER B 1 329 ? 8.334 77.836 113.521 1.00 29.37 326 SER B C 1
ATOM 4794 O O . SER B 1 329 ? 8.223 78.853 114.200 1.00 31.04 326 SER B O 1
ATOM 4797 N N . ARG B 1 330 ? 7.287 77.175 113.032 1.00 31.84 327 ARG B N 1
ATOM 4798 C CA . ARG B 1 330 ? 5.913 77.606 113.291 1.00 34.26 327 ARG B CA 1
ATOM 4799 C C . ARG B 1 330 ? 5.534 77.212 114.719 1.00 34.84 327 ARG B C 1
ATOM 4800 O O . ARG B 1 330 ? 6.103 76.274 115.289 1.00 34.78 327 ARG B O 1
ATOM 4808 N N . GLY C 1 13 ? -27.448 38.192 64.198 1.00 39.65 10 GLY C N 1
ATOM 4809 C CA . GLY C 1 13 ? -27.892 37.061 65.080 1.00 40.76 10 GLY C CA 1
ATOM 4810 C C . GLY C 1 13 ? -27.984 37.445 66.548 1.00 40.47 10 GLY C C 1
ATOM 4811 O O . GLY C 1 13 ? -28.377 38.563 66.874 1.00 41.31 10 GLY C O 1
ATOM 4812 N N . LEU C 1 14 ? -27.624 36.524 67.437 1.00 38.92 11 LEU C N 1
ATOM 4813 C CA . LEU C 1 14 ? -27.680 36.803 68.866 1.00 38.07 11 LEU C CA 1
ATOM 4814 C C . LEU C 1 14 ? -26.650 37.870 69.258 1.00 37.70 11 LEU C C 1
ATOM 4815 O O . LEU C 1 14 ? -25.617 38.023 68.603 1.00 38.46 11 LEU C O 1
ATOM 4820 N N . VAL C 1 15 ? -26.930 38.596 70.336 1.00 35.75 12 VAL C N 1
ATOM 4821 C CA . VAL C 1 15 ? -26.058 39.678 70.789 1.00 34.53 12 VAL C CA 1
ATOM 4822 C C . VAL C 1 15 ? -25.049 39.324 71.881 1.00 34.44 12 VAL C C 1
ATOM 4823 O O . VAL C 1 15 ? -25.261 38.395 72.665 1.00 34.39 12 VAL C O 1
ATOM 4827 N N . PRO C 1 16 ? -23.925 40.066 71.940 1.00 34.10 13 PRO C N 1
ATOM 4828 C CA . PRO C 1 16 ? -22.884 39.830 72.949 1.00 33.53 13 PRO C CA 1
ATOM 4829 C C . PRO C 1 16 ? -23.460 40.135 74.333 1.00 34.09 13 PRO C C 1
ATOM 4830 O O . PRO C 1 16 ? -23.985 41.226 74.569 1.00 34.86 13 PRO C O 1
ATOM 4834 N N . ARG C 1 17 ? -23.362 39.167 75.238 1.00 33.42 14 ARG C N 1
ATOM 4835 C CA . ARG C 1 17 ? -23.906 39.311 76.582 1.00 33.31 14 ARG C CA 1
ATOM 4836 C C . ARG C 1 17 ? -22.879 39.636 77.652 1.00 34.25 14 ARG C C 1
ATOM 4837 O O . ARG C 1 17 ? -21.730 39.196 77.589 1.00 35.75 14 ARG C O 1
ATOM 4845 N N . GLY C 1 18 ? -23.318 40.397 78.646 1.00 34.34 15 GLY C N 1
ATOM 4846 C CA . GLY C 1 18 ? -22.453 40.760 79.748 1.00 35.81 15 GLY C CA 1
ATOM 4847 C C . GLY C 1 18 ? -22.782 39.879 80.938 1.00 37.50 15 GLY C C 1
ATOM 4848 O O . GLY C 1 18 ? -23.286 38.768 80.774 1.00 36.67 15 GLY C O 1
ATOM 4849 N N . SER C 1 19 ? -22.523 40.380 82.140 1.00 39.27 16 SER C N 1
ATOM 4850 C CA . SER C 1 19 ? -22.774 39.618 83.358 1.00 41.79 16 SER C CA 1
ATOM 4851 C C . SER C 1 19 ? -24.187 39.038 83.498 1.00 42.66 16 SER C C 1
ATOM 4852 O O . SER C 1 19 ? -24.390 37.834 83.282 1.00 45.33 16 SER C O 1
ATOM 4855 N N . HIS C 1 20 ? -25.162 39.874 83.850 1.00 40.18 17 HIS C N 1
ATOM 4856 C CA . HIS C 1 20 ? -26.522 39.377 84.035 1.00 39.65 17 HIS C CA 1
ATOM 4857 C C . HIS C 1 20 ? -27.407 39.456 82.792 1.00 38.57 17 HIS C C 1
ATOM 4858 O O . HIS C 1 20 ? -28.474 40.077 82.818 1.00 37.33 17 HIS C O 1
ATOM 4873 N N . LYS C 1 22 ? -27.073 41.135 80.397 1.00 31.25 19 LYS C N 1
ATOM 4874 C CA . LYS C 1 22 ? -27.070 42.494 79.875 1.00 31.01 19 LYS C CA 1
ATOM 4875 C C . LYS C 1 22 ? -26.324 42.537 78.548 1.00 27.99 19 LYS C C 1
ATOM 4876 O O . LYS C 1 22 ? -25.180 42.096 78.456 1.00 27.59 19 LYS C O 1
ATOM 4882 N N . PRO C 1 23 ? -26.971 43.056 77.496 1.00 24.88 20 PRO C N 1
ATOM 4883 C CA . PRO C 1 23 ? -26.293 43.126 76.204 1.00 22.92 20 PRO C CA 1
ATOM 4884 C C . PRO C 1 23 ? -25.139 44.121 76.316 1.00 22.79 20 PRO C C 1
ATOM 4885 O O . PRO C 1 23 ? -25.224 45.108 77.048 1.00 20.44 20 PRO C O 1
ATOM 4889 N N . VAL C 1 24 ? -24.056 43.850 75.603 1.00 21.81 21 VAL C N 1
ATOM 4890 C CA . VAL C 1 24 ? -22.903 44.723 75.639 1.00 21.35 21 VAL C CA 1
ATOM 4891 C C . VAL C 1 24 ? -22.857 45.587 74.393 1.00 21.30 21 VAL C C 1
ATOM 4892 O O . VAL C 1 24 ? -22.793 45.082 73.275 1.00 21.53 21 VAL C O 1
ATOM 4896 N N . LEU C 1 25 ? -22.906 46.897 74.597 1.00 21.52 22 LEU C N 1
ATOM 4897 C CA . LEU C 1 25 ? -22.853 47.851 73.501 1.00 20.33 22 LEU C CA 1
ATOM 4898 C C . LEU C 1 25 ? -21.426 48.384 73.393 1.00 19.78 22 LEU C C 1
ATOM 4899 O O . LEU C 1 25 ? -20.898 48.962 74.347 1.00 18.58 22 LEU C O 1
ATOM 4904 N N . THR C 1 26 ? -20.810 48.187 72.233 1.00 18.08 23 THR C N 1
ATOM 4905 C CA . THR C 1 26 ? -19.448 48.651 72.010 1.00 17.27 23 THR C CA 1
ATOM 4906 C C . THR C 1 26 ? -19.405 50.027 71.355 1.00 16.02 23 THR C C 1
ATOM 4907 O O . THR C 1 26 ? -19.949 50.240 70.269 1.00 15.46 23 THR C O 1
ATOM 4911 N N . VAL C 1 27 ? -18.747 50.957 72.033 1.00 16.76 24 VAL C N 1
ATOM 4912 C CA . VAL C 1 27 ? -18.602 52.316 71.537 1.00 16.44 24 VAL C CA 1
ATOM 4913 C C . VAL C 1 27 ? -17.123 52.673 71.408 1.00 16.35 24 VAL C C 1
ATOM 4914 O O . VAL C 1 27 ? -16.401 52.694 72.400 1.00 16.30 24 VAL C O 1
ATOM 4918 N N . TYR C 1 28 ? -16.673 52.922 70.183 1.00 16.30 25 TYR C N 1
ATOM 4919 C CA . TYR C 1 28 ? -15.283 53.305 69.939 1.00 16.77 25 TYR C CA 1
ATOM 4920 C C . TYR C 1 28 ? -15.174 54.809 70.191 1.00 16.80 25 TYR C C 1
ATOM 4921 O O . TYR C 1 28 ? -16.078 55.568 69.838 1.00 17.18 25 TYR C O 1
ATOM 4930 N N . THR C 1 29 ? -14.068 55.240 70.784 1.00 15.39 26 THR C N 1
ATOM 4931 C CA . THR C 1 29 ? -13.863 56.657 71.027 1.00 15.01 26 THR C CA 1
ATOM 4932 C C . THR C 1 29 ? -12.378 56.946 71.274 1.00 15.74 26 THR C C 1
ATOM 4933 O O . THR C 1 29 ? -11.540 56.039 71.182 1.00 13.61 26 THR C O 1
ATOM 4937 N N . TYR C 1 30 ? -12.042 58.203 71.555 1.00 15.73 27 TYR C N 1
ATOM 4938 C CA . TYR C 1 30 ? -10.650 58.556 71.793 1.00 15.49 27 TYR C CA 1
ATOM 4939 C C . TYR C 1 30 ? -10.296 58.384 73.266 1.00 17.15 27 TYR C C 1
ATOM 4940 O O . TYR C 1 30 ? -11.190 58.317 74.115 1.00 17.43 27 TYR C O 1
ATOM 4949 N N . ASP C 1 31 ? -9.003 58.315 73.577 1.00 18.17 28 ASP C N 1
ATOM 4950 C CA . ASP C 1 31 ? -8.588 58.065 74.954 1.00 18.25 28 ASP C CA 1
ATOM 4951 C C . ASP C 1 31 ? -8.992 59.038 76.042 1.00 18.14 28 ASP C C 1
ATOM 4952 O O . ASP C 1 31 ? -9.292 58.601 77.151 1.00 17.73 28 ASP C O 1
ATOM 4957 N N . SER C 1 32 ? -9.034 60.337 75.760 1.00 16.94 29 SER C N 1
ATOM 4958 C CA . SER C 1 32 ? -9.402 61.270 76.815 1.00 16.73 29 SER C CA 1
ATOM 4959 C C . SER C 1 32 ? -10.881 61.190 77.199 1.00 17.36 29 SER C C 1
ATOM 4960 O O . SER C 1 32 ? -11.273 61.639 78.277 1.00 18.18 29 SER C O 1
ATOM 4963 N N . PHE C 1 33 ? -11.710 60.623 76.332 1.00 17.97 30 PHE C N 1
ATOM 4964 C CA . PHE C 1 33 ? -13.132 60.505 76.659 1.00 16.98 30 PHE C CA 1
ATOM 4965 C C . PHE C 1 33 ? -13.362 59.278 77.539 1.00 17.18 30 PHE C C 1
ATOM 4966 O O . PHE C 1 33 ? -14.082 59.335 78.531 1.00 17.68 30 PHE C O 1
ATOM 4974 N N . ALA C 1 34 ? -12.715 58.178 77.168 1.00 18.93 31 ALA C N 1
ATOM 4975 C CA . ALA C 1 34 ? -12.837 56.905 77.866 1.00 19.10 31 ALA C CA 1
ATOM 4976 C C . ALA C 1 34 ? -11.953 56.785 79.102 1.00 20.63 31 ALA C C 1
ATOM 4977 O O . ALA C 1 34 ? -12.144 55.892 79.933 1.00 21.17 31 ALA C O 1
ATOM 4979 N N . ALA C 1 35 ? -10.985 57.678 79.228 1.00 22.07 32 ALA C N 1
ATOM 4980 C CA . ALA C 1 35 ? -10.078 57.647 80.367 1.00 23.87 32 ALA C CA 1
ATOM 4981 C C . ALA C 1 35 ? -10.813 57.690 81.696 1.00 25.80 32 ALA C C 1
ATOM 4982 O O . ALA C 1 35 ? -11.889 58.272 81.824 1.00 23.96 32 ALA C O 1
ATOM 4984 N N . ASP C 1 36 ? -10.213 57.061 82.693 1.00 28.30 33 ASP C N 1
ATOM 4985 C CA . ASP C 1 36 ? -10.789 57.034 84.016 1.00 30.35 33 ASP C CA 1
ATOM 4986 C C . ASP C 1 36 ? -10.898 58.462 84.548 1.00 31.17 33 ASP C C 1
ATOM 4987 O O . ASP C 1 36 ? -11.710 58.751 85.429 1.00 30.34 33 ASP C O 1
ATOM 4992 N N . TRP C 1 37 ? -10.075 59.357 84.009 1.00 32.40 34 TRP C N 1
ATOM 4993 C CA . TRP C 1 37 ? -10.099 60.754 84.435 1.00 31.81 34 TRP C CA 1
ATOM 4994 C C . TRP C 1 37 ? -11.031 61.610 83.585 1.00 30.79 34 TRP C C 1
ATOM 4995 O O . TRP C 1 37 ? -11.265 62.772 83.894 1.00 32.43 34 TRP C O 1
ATOM 5006 N N . GLY C 1 38 ? -11.563 61.033 82.517 1.00 28.91 35 GLY C N 1
ATOM 5007 C CA . GLY C 1 38 ? -12.450 61.783 81.652 1.00 25.69 35 GLY C CA 1
ATOM 5008 C C . GLY C 1 38 ? -13.908 61.540 81.974 1.00 24.36 35 GLY C C 1
ATOM 5009 O O . GLY C 1 38 ? -14.237 61.126 83.083 1.00 23.43 35 GLY C O 1
ATOM 5010 N N . PRO C 1 39 ? -14.808 61.799 81.018 1.00 22.64 36 PRO C N 1
ATOM 5011 C CA . PRO C 1 39 ? -16.255 61.615 81.172 1.00 22.81 36 PRO C CA 1
ATOM 5012 C C . PRO C 1 39 ? -16.747 60.172 80.994 1.00 22.91 36 PRO C C 1
ATOM 5013 O O . PRO C 1 39 ? -17.893 59.863 81.310 1.00 23.16 36 PRO C O 1
ATOM 5017 N N . GLY C 1 40 ? -15.874 59.304 80.494 1.00 21.61 37 GLY C N 1
ATOM 5018 C CA . GLY C 1 40 ? -16.232 57.917 80.264 1.00 21.88 37 GLY C CA 1
ATOM 5019 C C . GLY C 1 40 ? -16.966 57.197 81.386 1.00 20.95 37 GLY C C 1
ATOM 5020 O O . GLY C 1 40 ? -18.066 56.696 81.171 1.00 16.97 37 GLY C O 1
ATOM 5021 N N . PRO C 1 41 ? -16.379 57.127 82.592 1.00 21.45 38 PRO C N 1
ATOM 5022 C CA . PRO C 1 41 ? -16.951 56.465 83.772 1.00 22.35 38 PRO C CA 1
ATOM 5023 C C . PRO C 1 41 ? -18.334 56.978 84.208 1.00 23.40 38 PRO C C 1
ATOM 5024 O O . PRO C 1 41 ? -19.218 56.196 84.555 1.00 23.44 38 PRO C O 1
ATOM 5028 N N . VAL C 1 42 ? -18.510 58.294 84.194 1.00 23.09 39 VAL C N 1
ATOM 5029 C CA . VAL C 1 42 ? -19.770 58.901 84.594 1.00 21.84 39 VAL C CA 1
ATOM 5030 C C . VAL C 1 42 ? -20.849 58.607 83.560 1.00 21.50 39 VAL C C 1
ATOM 5031 O O . VAL C 1 42 ? -22.007 58.355 83.896 1.00 21.25 39 VAL C O 1
ATOM 5035 N N . VAL C 1 43 ? -20.451 58.628 82.298 1.00 21.70 40 VAL C N 1
ATOM 5036 C CA . VAL C 1 43 ? -21.365 58.370 81.196 1.00 23.32 40 VAL C CA 1
ATOM 5037 C C . VAL C 1 43 ? -21.784 56.899 81.172 1.00 23.00 40 VAL C C 1
ATOM 5038 O O . VAL C 1 43 ? -22.944 56.576 80.918 1.00 21.87 40 VAL C O 1
ATOM 5042 N N . LYS C 1 44 ? -20.833 56.019 81.457 1.00 22.78 41 LYS C N 1
ATOM 5043 C CA . LYS C 1 44 ? -21.079 54.588 81.476 1.00 22.88 41 LYS C CA 1
ATOM 5044 C C . LYS C 1 44 ? -22.177 54.259 82.488 1.00 24.48 41 LYS C C 1
ATOM 5045 O O . LYS C 1 44 ? -23.171 53.612 82.149 1.00 24.93 41 LYS C O 1
ATOM 5051 N N . LYS C 1 45 ? -21.997 54.716 83.726 1.00 24.25 42 LYS C N 1
ATOM 5052 C CA . LYS C 1 45 ? -22.968 54.478 84.785 1.00 24.00 42 LYS C CA 1
ATOM 5053 C C . LYS C 1 45 ? -24.330 55.097 84.493 1.00 24.75 42 LYS C C 1
ATOM 5054 O O . LYS C 1 45 ? -25.367 54.462 84.715 1.00 25.11 42 LYS C O 1
ATOM 5060 N N . ALA C 1 46 ? -24.336 56.334 84.005 1.00 23.55 43 ALA C N 1
ATOM 5061 C CA . ALA C 1 46 ? -25.596 57.006 83.702 1.00 24.29 43 ALA C CA 1
ATOM 5062 C C . ALA C 1 46 ? -26.425 56.170 82.739 1.00 25.46 43 ALA C C 1
ATOM 5063 O O . ALA C 1 46 ? -27.621 55.948 82.959 1.00 26.95 43 ALA C O 1
ATOM 5065 N N . PHE C 1 47 ? -25.785 55.697 81.675 1.00 24.84 44 PHE C N 1
ATOM 5066 C CA . PHE C 1 47 ? -26.488 54.909 80.680 1.00 23.89 44 PHE C CA 1
ATOM 5067 C C . PHE C 1 47 ? -26.948 53.565 81.225 1.00 24.61 44 PHE C C 1
ATOM 5068 O O . PHE C 1 47 ? -28.059 53.124 80.940 1.00 23.07 44 PHE C O 1
ATOM 5076 N N . GLU C 1 48 ? -26.092 52.913 82.004 1.00 26.56 45 GLU C N 1
ATOM 5077 C CA . GLU C 1 48 ? -26.443 51.620 82.575 1.00 28.91 45 GLU C CA 1
ATOM 5078 C C . GLU C 1 48 ? -27.551 51.765 83.626 1.00 30.54 45 GLU C C 1
ATOM 5079 O O . GLU C 1 48 ? -28.200 50.789 83.994 1.00 29.57 45 GLU C O 1
ATOM 5085 N N . ALA C 1 49 ? -27.780 52.986 84.095 1.00 32.60 46 ALA C N 1
ATOM 5086 C CA . ALA C 1 49 ? -28.830 53.217 85.077 1.00 36.16 46 ALA C CA 1
ATOM 5087 C C . ALA C 1 49 ? -30.158 53.199 84.347 1.00 38.91 46 ALA C C 1
ATOM 5088 O O . ALA C 1 49 ? -31.187 52.843 84.913 1.00 40.33 46 ALA C O 1
ATOM 5090 N N . ASP C 1 50 ? -30.120 53.576 83.075 1.00 41.92 47 ASP C N 1
ATOM 5091 C CA . ASP C 1 50 ? -31.319 53.621 82.255 1.00 44.80 47 ASP C CA 1
ATOM 5092 C C . ASP C 1 50 ? -31.577 52.312 81.493 1.00 45.58 47 ASP C C 1
ATOM 5093 O O . ASP C 1 50 ? -32.620 51.683 81.674 1.00 47.03 47 ASP C O 1
ATOM 5098 N N . CYS C 1 51 ? -30.632 51.894 80.653 1.00 45.47 48 CYS C N 1
ATOM 5099 C CA . CYS C 1 51 ? -30.794 50.666 79.867 1.00 46.19 48 CYS C CA 1
ATOM 5100 C C . CYS C 1 51 ? -30.176 49.436 80.499 1.00 44.27 48 CYS C C 1
ATOM 5101 O O . CYS C 1 51 ? -29.048 49.488 80.987 1.00 45.84 48 CYS C O 1
ATOM 5104 N N . ASN C 1 52 ? -30.913 48.328 80.472 1.00 41.78 49 ASN C N 1
ATOM 5105 C CA . ASN C 1 52 ? -30.416 47.072 81.018 1.00 41.04 49 ASN C CA 1
ATOM 5106 C C . ASN C 1 52 ? -29.363 46.617 80.026 1.00 39.97 49 ASN C C 1
ATOM 5107 O O . ASN C 1 52 ? -29.631 45.800 79.147 1.00 40.48 49 ASN C O 1
ATOM 5109 N N . CYS C 1 53 ? -28.166 47.171 80.170 1.00 37.61 50 CYS C N 1
ATOM 5110 C CA . CYS C 1 53 ? -27.065 46.868 79.277 1.00 35.95 50 CYS C CA 1
ATOM 5111 C C . CYS C 1 53 ? -25.755 47.203 79.962 1.00 34.37 50 CYS C C 1
ATOM 5112 O O . CYS C 1 53 ? -25.726 47.699 81.084 1.00 34.64 50 CYS C O 1
ATOM 5115 N N . GLU C 1 54 ? -24.663 46.924 79.273 1.00 32.74 51 GLU C N 1
ATOM 5116 C CA . GLU C 1 54 ? -23.364 47.257 79.801 1.00 32.41 51 GLU C CA 1
ATOM 5117 C C . GLU C 1 54 ? -22.682 48.053 78.689 1.00 30.88 51 GLU C C 1
ATOM 5118 O O . GLU C 1 54 ? -22.607 47.608 77.541 1.00 30.61 51 GLU C O 1
ATOM 5124 N N . LEU C 1 55 ? -22.241 49.259 79.029 1.00 27.82 52 LEU C N 1
ATOM 5125 C CA . LEU C 1 55 ? -21.592 50.136 78.071 1.00 26.83 52 LEU C CA 1
ATOM 5126 C C . LEU C 1 55 ? -20.092 49.942 78.059 1.00 25.87 52 LEU C C 1
ATOM 5127 O O . LEU C 1 55 ? -19.407 50.226 79.044 1.00 26.76 52 LEU C O 1
ATOM 5132 N N . LYS C 1 56 ? -19.590 49.467 76.926 1.00 23.38 53 LYS C N 1
ATOM 5133 C CA . LYS C 1 56 ? -18.170 49.226 76.753 1.00 21.50 53 LYS C CA 1
ATOM 5134 C C . LYS C 1 56 ? -17.521 50.344 75.921 1.00 20.88 53 LYS C C 1
ATOM 5135 O O . LYS C 1 56 ? -17.589 50.343 74.692 1.00 19.90 53 LYS C O 1
ATOM 5141 N N . LEU C 1 57 ? -16.914 51.310 76.602 1.00 21.60 54 LEU C N 1
ATOM 5142 C CA . LEU C 1 57 ? -16.238 52.414 75.924 1.00 22.49 54 LEU C CA 1
ATOM 5143 C C . LEU C 1 57 ? -14.794 52.010 75.673 1.00 22.55 54 LEU C C 1
ATOM 5144 O O . LEU C 1 57 ? -14.078 51.670 76.615 1.00 25.28 54 LEU C O 1
ATOM 5149 N N . VAL C 1 58 ? -14.367 52.044 74.415 1.00 20.88 55 VAL C N 1
ATOM 5150 C CA . VAL C 1 58 ? -12.996 51.682 74.072 1.00 20.87 55 VAL C CA 1
ATOM 5151 C C . VAL C 1 58 ? -12.241 52.864 73.459 1.00 23.05 55 VAL C C 1
ATOM 5152 O O . VAL C 1 58 ? -12.689 53.450 72.468 1.00 21.95 55 VAL C O 1
ATOM 5156 N N . ALA C 1 59 ? -11.103 53.213 74.056 1.00 23.35 56 ALA C N 1
ATOM 5157 C CA . ALA C 1 59 ? -10.270 54.301 73.550 1.00 24.76 56 ALA C CA 1
ATOM 5158 C C . ALA C 1 59 ? -9.444 53.675 72.433 1.00 25.57 56 ALA C C 1
ATOM 5159 O O . ALA C 1 59 ? -8.341 53.188 72.666 1.00 27.15 56 ALA C O 1
ATOM 5161 N N . LEU C 1 60 ? -9.990 53.692 71.221 1.00 24.92 57 LEU C N 1
ATOM 5162 C CA . LEU C 1 60 ? -9.347 53.071 70.069 1.00 23.88 57 LEU C CA 1
ATOM 5163 C C . LEU C 1 60 ? -8.265 53.890 69.383 1.00 22.51 57 LEU C C 1
ATOM 5164 O O . LEU C 1 60 ? -7.149 53.417 69.177 1.00 21.51 57 LEU C O 1
ATOM 5169 N N . GLU C 1 61 ? -8.615 55.115 69.015 1.00 20.85 58 GLU C N 1
ATOM 5170 C CA . GLU C 1 61 ? -7.705 56.004 68.320 1.00 20.93 58 GLU C CA 1
ATOM 5171 C C . GLU C 1 61 ? -8.127 57.431 68.613 1.00 22.02 58 GLU C C 1
ATOM 5172 O O . GLU C 1 61 ? -9.131 57.672 69.289 1.00 21.49 58 GLU C O 1
ATOM 5178 N N . ASP C 1 62 ? -7.365 58.380 68.086 1.00 19.21 59 ASP C N 1
ATOM 5179 C CA . ASP C 1 62 ? -7.711 59.774 68.251 1.00 20.19 59 ASP C CA 1
ATOM 5180 C C . ASP C 1 62 ? -8.802 60.085 67.218 1.00 21.44 59 ASP C C 1
ATOM 5181 O O . ASP C 1 62 ? -9.052 59.284 66.307 1.00 21.51 59 ASP C O 1
ATOM 5186 N N . GLY C 1 63 ? -9.456 61.231 67.385 1.00 20.59 60 GLY C N 1
ATOM 5187 C CA . GLY C 1 63 ? -10.531 61.652 66.506 1.00 20.88 60 GLY C CA 1
ATOM 5188 C C . GLY C 1 63 ? -10.517 61.235 65.046 1.00 21.69 60 GLY C C 1
ATOM 5189 O O . GLY C 1 63 ? -11.363 60.443 64.607 1.00 21.72 60 GLY C O 1
ATOM 5190 N N . VAL C 1 64 ? -9.568 61.763 64.284 1.00 18.74 61 VAL C N 1
ATOM 5191 C CA . VAL C 1 64 ? -9.487 61.453 62.861 1.00 18.17 61 VAL C CA 1
ATOM 5192 C C . VAL C 1 64 ? -9.134 59.999 62.580 1.00 18.71 61 VAL C C 1
ATOM 5193 O O . VAL C 1 64 ? -9.692 59.388 61.670 1.00 19.65 61 VAL C O 1
ATOM 5197 N N . SER C 1 65 ? -8.206 59.446 63.355 1.00 16.67 62 SER C N 1
ATOM 5198 C CA . SER C 1 65 ? -7.820 58.055 63.178 1.00 16.78 62 SER C CA 1
ATOM 5199 C C . SER C 1 65 ? -8.998 57.113 63.482 1.00 17.53 62 SER C C 1
ATOM 5200 O O . SER C 1 65 ? -9.050 55.982 62.983 1.00 14.76 62 SER C O 1
ATOM 5203 N N . LEU C 1 66 ? -9.947 57.577 64.293 1.00 16.82 63 LEU C N 1
ATOM 5204 C CA . LEU C 1 66 ? -11.107 56.748 64.609 1.00 18.69 63 LEU C CA 1
ATOM 5205 C C . LEU C 1 66 ? -11.825 56.347 63.328 1.00 18.10 63 LEU C C 1
ATOM 5206 O O . LEU C 1 66 ? -12.115 55.174 63.114 1.00 19.58 63 LEU C O 1
ATOM 5211 N N . LEU C 1 67 ? -12.106 57.327 62.477 1.00 16.68 64 LEU C N 1
ATOM 5212 C CA . LEU C 1 67 ? -12.792 57.073 61.220 1.00 17.42 64 LEU C CA 1
ATOM 5213 C C . LEU C 1 67 ? -11.937 56.191 60.307 1.00 18.28 64 LEU C C 1
ATOM 5214 O O . LEU C 1 67 ? -12.434 55.233 59.708 1.00 16.13 64 LEU C O 1
ATOM 5219 N N . ASN C 1 68 ? -10.650 56.521 60.218 1.00 18.21 65 ASN C N 1
ATOM 5220 C CA . ASN C 1 68 ? -9.713 55.776 59.390 1.00 20.94 65 ASN C CA 1
ATOM 5221 C C . ASN C 1 68 ? -9.671 54.302 59.747 1.00 20.82 65 ASN C C 1
ATOM 5222 O O . ASN C 1 68 ? -9.745 53.439 58.875 1.00 20.44 65 ASN C O 1
ATOM 5227 N N . ARG C 1 69 ? -9.549 54.016 61.036 1.00 19.87 66 ARG C N 1
ATOM 5228 C CA . ARG C 1 69 ? -9.490 52.640 61.482 1.00 20.83 66 ARG C CA 1
ATOM 5229 C C . ARG C 1 69 ? -10.811 51.917 61.231 1.00 21.50 66 ARG C C 1
ATOM 5230 O O . ARG C 1 69 ? -10.812 50.766 60.791 1.00 20.31 66 ARG C O 1
ATOM 5238 N N . LEU C 1 70 ? -11.936 52.585 61.487 1.00 22.28 67 LEU C N 1
ATOM 5239 C CA . LEU C 1 70 ? -13.231 51.940 61.259 1.00 22.79 67 LEU C CA 1
ATOM 5240 C C . LEU C 1 70 ? -13.363 51.547 59.787 1.00 22.86 67 LEU C C 1
ATOM 5241 O O . LEU C 1 70 ? -13.880 50.479 59.461 1.00 25.07 67 LEU C O 1
ATOM 5246 N N . ARG C 1 71 ? -12.879 52.406 58.899 1.00 23.29 68 ARG C N 1
ATOM 5247 C CA . ARG C 1 71 ? -12.948 52.133 57.471 1.00 22.16 68 ARG C CA 1
ATOM 5248 C C . ARG C 1 71 ? -12.176 50.880 57.066 1.00 21.65 68 ARG C C 1
ATOM 5249 O O . ARG C 1 71 ? -12.506 50.243 56.072 1.00 21.76 68 ARG C O 1
ATOM 5265 N N . GLU C 1 73 ? -11.688 48.285 59.248 1.00 24.37 70 GLU C N 1
ATOM 5266 C CA . GLU C 1 73 ? -12.277 47.138 59.921 1.00 26.07 70 GLU C CA 1
ATOM 5267 C C . GLU C 1 73 ? -13.492 46.699 59.100 1.00 28.57 70 GLU C C 1
ATOM 5268 O O . GLU C 1 73 ? -13.836 45.518 59.053 1.00 30.15 70 GLU C O 1
ATOM 5274 N N . GLY C 1 74 ? -14.128 47.659 58.440 1.00 30.33 71 GLY C N 1
ATOM 5275 C CA . GLY C 1 74 ? -15.282 47.350 57.617 1.00 31.90 71 GLY C CA 1
ATOM 5276 C C . GLY C 1 74 ? -16.536 46.930 58.361 1.00 33.78 71 GLY C C 1
ATOM 5277 O O . GLY C 1 74 ? -16.778 47.345 59.492 1.00 32.19 71 GLY C O 1
ATOM 5278 N N . LYS C 1 75 ? -17.337 46.095 57.705 1.00 36.90 72 LYS C N 1
ATOM 5279 C CA . LYS C 1 75 ? -18.595 45.610 58.266 1.00 39.99 72 LYS C CA 1
ATOM 5280 C C . LYS C 1 75 ? -18.386 44.645 59.422 1.00 41.82 72 LYS C C 1
ATOM 5281 O O . LYS C 1 75 ? -19.306 44.411 60.203 1.00 43.86 72 LYS C O 1
ATOM 5283 N N . ASN C 1 76 ? -17.183 44.090 59.540 1.00 42.60 73 ASN C N 1
ATOM 5284 C CA . ASN C 1 76 ? -16.901 43.152 60.619 1.00 42.79 73 ASN C CA 1
ATOM 5285 C C . ASN C 1 76 ? -16.249 43.814 61.832 1.00 40.77 73 ASN C C 1
ATOM 5286 O O . ASN C 1 76 ? -15.593 43.157 62.635 1.00 41.95 73 ASN C O 1
ATOM 5291 N N . SER C 1 77 ? -16.435 45.124 61.953 1.00 36.40 74 SER C N 1
ATOM 5292 C CA . SER C 1 77 ? -15.907 45.882 63.079 1.00 31.42 74 SER C CA 1
ATOM 5293 C C . SER C 1 77 ? -16.752 45.502 64.295 1.00 29.98 74 SER C C 1
ATOM 5294 O O . SER C 1 77 ? -17.893 45.086 64.146 1.00 28.12 74 SER C O 1
ATOM 5297 N N . LYS C 1 78 ? -16.205 45.627 65.496 1.00 29.21 75 LYS C N 1
ATOM 5298 C CA . LYS C 1 78 ? -16.982 45.277 66.682 1.00 29.25 75 LYS C CA 1
ATOM 5299 C C . LYS C 1 78 ? -17.731 46.486 67.228 1.00 28.09 75 LYS C C 1
ATOM 5300 O O . LYS C 1 78 ? -18.439 46.381 68.226 1.00 29.18 75 LYS C O 1
ATOM 5302 N N . ALA C 1 79 ? -17.588 47.628 66.564 1.00 25.34 76 ALA C N 1
ATOM 5303 C CA . ALA C 1 79 ? -18.239 48.855 67.010 1.00 24.30 76 ALA C CA 1
ATOM 5304 C C . ALA C 1 79 ? -19.727 48.934 66.706 1.00 22.57 76 ALA C C 1
ATOM 5305 O O . ALA C 1 79 ? -20.175 48.573 65.621 1.00 21.67 76 ALA C O 1
ATOM 5307 N N . ASP C 1 80 ? -20.487 49.413 67.683 1.00 21.84 77 ASP C N 1
ATOM 5308 C CA . ASP C 1 80 ? -21.926 49.606 67.525 1.00 21.65 77 ASP C CA 1
ATOM 5309 C C . ASP C 1 80 ? -22.106 51.110 67.375 1.00 21.38 77 ASP C C 1
ATOM 5310 O O . ASP C 1 80 ? -23.012 51.587 66.697 1.00 20.36 77 ASP C O 1
ATOM 5315 N N . VAL C 1 81 ? -21.214 51.846 68.028 1.00 20.94 78 VAL C N 1
ATOM 5316 C CA . VAL C 1 81 ? -21.235 53.297 68.007 1.00 19.67 78 VAL C CA 1
ATOM 5317 C C . VAL C 1 81 ? -19.817 53.850 67.990 1.00 19.21 78 VAL C C 1
ATOM 5318 O O . VAL C 1 81 ? -18.916 53.310 68.630 1.00 20.03 78 VAL C O 1
ATOM 5322 N N . VAL C 1 82 ? -19.627 54.925 67.242 1.00 19.22 79 VAL C N 1
ATOM 5323 C CA . VAL C 1 82 ? -18.343 55.597 67.193 1.00 18.40 79 VAL C CA 1
ATOM 5324 C C . VAL C 1 82 ? -18.658 56.974 67.780 1.00 18.67 79 VAL C C 1
ATOM 5325 O O . VAL C 1 82 ? -19.506 57.700 67.271 1.00 17.91 79 VAL C O 1
ATOM 5329 N N . LEU C 1 83 ? -18.005 57.307 68.885 1.00 18.37 80 LEU C N 1
ATOM 5330 C CA . LEU C 1 83 ? -18.241 58.585 69.545 1.00 18.05 80 LEU C CA 1
ATOM 5331 C C . LEU C 1 83 ? -16.941 59.365 69.525 1.00 17.42 80 LEU C C 1
ATOM 5332 O O . LEU C 1 83 ? -15.926 58.907 70.058 1.00 18.46 80 LEU C O 1
ATOM 5337 N N . GLY C 1 84 ? -16.953 60.527 68.885 1.00 15.90 81 GLY C N 1
ATOM 5338 C CA . GLY C 1 84 ? -15.734 61.310 68.851 1.00 16.70 81 GLY C CA 1
ATOM 5339 C C . GLY C 1 84 ? -15.334 61.892 67.516 1.00 15.60 81 GLY C C 1
ATOM 5340 O O . GLY C 1 84 ? -14.297 62.543 67.416 1.00 16.55 81 GLY C O 1
ATOM 5341 N N . LEU C 1 85 ? -16.107 61.635 66.472 1.00 16.12 82 LEU C N 1
ATOM 5342 C CA . LEU C 1 85 ? -15.784 62.246 65.190 1.00 16.58 82 LEU C CA 1
ATOM 5343 C C . LEU C 1 85 ? -16.258 63.677 65.403 1.00 16.70 82 LEU C C 1
ATOM 5344 O O . LEU C 1 85 ? -16.691 64.018 66.502 1.00 17.06 82 LEU C O 1
ATOM 5349 N N . ASP C 1 86 ? -16.174 64.531 64.395 1.00 18.44 83 ASP C N 1
ATOM 5350 C CA . ASP C 1 86 ? -16.650 65.892 64.596 1.00 19.82 83 ASP C CA 1
ATOM 5351 C C . ASP C 1 86 ? -17.120 66.518 63.300 1.00 21.42 83 ASP C C 1
ATOM 5352 O O . ASP C 1 86 ? -17.080 65.881 62.248 1.00 21.28 83 ASP C O 1
ATOM 5357 N N . ASN C 1 87 ? -17.549 67.775 63.386 1.00 22.26 84 ASN C N 1
ATOM 5358 C CA . ASN C 1 87 ? -18.062 68.499 62.234 1.00 23.61 84 ASN C CA 1
ATOM 5359 C C . ASN C 1 87 ? -17.149 68.544 61.015 1.00 23.68 84 ASN C C 1
ATOM 5360 O O . ASN C 1 87 ? -17.635 68.609 59.891 1.00 25.01 84 ASN C O 1
ATOM 5365 N N . ASN C 1 88 ? -15.838 68.486 61.219 1.00 23.44 85 ASN C N 1
ATOM 5366 C CA . ASN C 1 88 ? -14.917 68.526 60.086 1.00 24.85 85 ASN C CA 1
ATOM 5367 C C . ASN C 1 88 ? -14.792 67.203 59.333 1.00 24.32 85 ASN C C 1
ATOM 5368 O O . ASN C 1 88 ? -14.237 67.157 58.235 1.00 26.23 85 ASN C O 1
ATOM 5373 N N . LEU C 1 89 ? -15.318 66.134 59.914 1.00 22.13 86 LEU C N 1
ATOM 5374 C CA . LEU C 1 89 ? -15.225 64.813 59.302 1.00 21.39 86 LEU C CA 1
ATOM 5375 C C . LEU C 1 89 ? -16.527 64.295 58.700 1.00 21.43 86 LEU C C 1
ATOM 5376 O O . LEU C 1 89 ? -16.526 63.297 57.987 1.00 21.04 86 LEU C O 1
ATOM 5381 N N . LEU C 1 90 ? -17.633 64.975 58.985 1.00 23.43 87 LEU C N 1
ATOM 5382 C CA . LEU C 1 90 ? -18.947 64.557 58.499 1.00 25.28 87 LEU C CA 1
ATOM 5383 C C . LEU C 1 90 ? -18.975 64.024 57.078 1.00 26.26 87 LEU C C 1
ATOM 5384 O O . LEU C 1 90 ? -19.443 62.914 56.846 1.00 28.32 87 LEU C O 1
ATOM 5389 N N . ASP C 1 91 ? -18.482 64.810 56.127 1.00 27.45 88 ASP C N 1
ATOM 5390 C CA . ASP C 1 91 ? -18.504 64.395 54.728 1.00 26.76 88 ASP C CA 1
ATOM 5391 C C . ASP C 1 91 ? -17.810 63.066 54.490 1.00 24.35 88 ASP C C 1
ATOM 5392 O O . ASP C 1 91 ? -18.394 62.160 53.906 1.00 22.65 88 ASP C O 1
ATOM 5397 N N . ALA C 1 92 ? -16.561 62.957 54.935 1.00 23.47 89 ALA C N 1
ATOM 5398 C CA . ALA C 1 92 ? -15.801 61.720 54.774 1.00 22.76 89 ALA C CA 1
ATOM 5399 C C . ALA C 1 92 ? -16.500 60.566 55.488 1.00 22.53 89 ALA C C 1
ATOM 5400 O O . ALA C 1 92 ? -16.601 59.472 54.948 1.00 23.73 89 ALA C O 1
ATOM 5402 N N . ALA C 1 93 ? -16.978 60.809 56.705 1.00 22.16 90 ALA C N 1
ATOM 5403 C CA . ALA C 1 93 ? -17.665 59.770 57.465 1.00 23.07 90 ALA C CA 1
ATOM 5404 C C . ALA C 1 93 ? -18.897 59.297 56.711 1.00 24.43 90 ALA C C 1
ATOM 5405 O O . ALA C 1 93 ? -19.216 58.110 56.695 1.00 24.87 90 ALA C O 1
ATOM 5407 N N . SER C 1 94 ? -19.580 60.239 56.075 1.00 25.54 91 SER C N 1
ATOM 5408 C CA . SER C 1 94 ? -20.789 59.939 55.331 1.00 26.86 91 SER C CA 1
ATOM 5409 C C . SER C 1 94 ? -20.573 59.086 54.073 1.00 28.13 91 SER C C 1
ATOM 5410 O O . SER C 1 94 ? -21.235 58.058 53.904 1.00 27.67 91 SER C O 1
ATOM 5413 N N . LYS C 1 95 ? -19.659 59.504 53.196 1.00 29.24 92 LYS C N 1
ATOM 5414 C CA . LYS C 1 95 ? -19.384 58.759 51.961 1.00 31.73 92 LYS C CA 1
ATOM 5415 C C . LYS C 1 95 ? -18.975 57.327 52.261 1.00 31.36 92 LYS C C 1
ATOM 5416 O O . LYS C 1 95 ? -19.108 56.434 51.429 1.00 31.45 92 LYS C O 1
ATOM 5422 N N . THR C 1 96 ? -18.485 57.127 53.474 1.00 30.69 93 THR C N 1
ATOM 5423 C CA . THR C 1 96 ? -18.043 55.831 53.952 1.00 30.02 93 THR C CA 1
ATOM 5424 C C . THR C 1 96 ? -19.183 54.804 53.929 1.00 30.84 93 THR C C 1
ATOM 5425 O O . THR C 1 96 ? -18.976 53.641 53.584 1.00 31.83 93 THR C O 1
ATOM 5429 N N . GLY C 1 97 ? -20.385 55.236 54.298 1.00 30.46 94 GLY C N 1
ATOM 5430 C CA . GLY C 1 97 ? -21.522 54.332 54.314 1.00 27.72 94 GLY C CA 1
ATOM 5431 C C . GLY C 1 97 ? -21.569 53.426 55.537 1.00 26.87 94 GLY C C 1
ATOM 5432 O O . GLY C 1 97 ? -22.479 52.607 55.674 1.00 26.93 94 GLY C O 1
ATOM 5433 N N . LEU C 1 98 ? -20.598 53.570 56.431 1.00 23.77 95 LEU C N 1
ATOM 5434 C CA . LEU C 1 98 ? -20.542 52.747 57.636 1.00 24.41 95 LEU C CA 1
ATOM 5435 C C . LEU C 1 98 ? -21.607 53.120 58.663 1.00 24.12 95 LEU C C 1
ATOM 5436 O O . LEU C 1 98 ? -21.916 52.336 59.567 1.00 23.69 95 LEU C O 1
ATOM 5441 N N . PHE C 1 99 ? -22.173 54.312 58.524 1.00 22.29 96 PHE C N 1
ATOM 5442 C CA . PHE C 1 99 ? -23.161 54.766 59.482 1.00 23.47 96 PHE C CA 1
ATOM 5443 C C . PHE C 1 99 ? -24.597 54.830 58.976 1.00 24.54 96 PHE C C 1
ATOM 5444 O O . PHE C 1 99 ? -24.846 55.093 57.801 1.00 27.08 96 PHE C O 1
ATOM 5452 N N . ALA C 1 100 ? -25.534 54.577 59.887 1.00 26.50 97 ALA C N 1
ATOM 5453 C CA . ALA C 1 100 ? -26.967 54.607 59.593 1.00 27.96 97 ALA C CA 1
ATOM 5454 C C . ALA C 1 100 ? -27.584 55.809 60.292 1.00 27.75 97 ALA C C 1
ATOM 5455 O O . ALA C 1 100 ? -26.917 56.494 61.066 1.00 27.90 97 ALA C O 1
ATOM 5457 N N . LYS C 1 101 ? -28.861 56.059 60.032 1.00 29.45 98 LYS C N 1
ATOM 5458 C CA . LYS C 1 101 ? -29.549 57.189 60.654 1.00 30.38 98 LYS C CA 1
ATOM 5459 C C . LYS C 1 101 ? -29.650 57.000 62.160 1.00 28.64 98 LYS C C 1
ATOM 5460 O O . LYS C 1 101 ? -29.845 55.888 62.644 1.00 27.44 98 LYS C O 1
ATOM 5466 N N . SER C 1 102 ? -29.512 58.100 62.891 1.00 28.38 99 SER C N 1
ATOM 5467 C CA . SER C 1 102 ? -29.555 58.078 64.348 1.00 29.34 99 SER C CA 1
ATOM 5468 C C . SER C 1 102 ? -30.956 57.948 64.897 1.00 31.40 99 SER C C 1
ATOM 5469 O O . SER C 1 102 ? -31.172 57.285 65.908 1.00 32.50 99 SER C O 1
ATOM 5472 N N . GLY C 1 103 ? -31.897 58.612 64.236 1.00 33.06 100 GLY C N 1
ATOM 5473 C CA . GLY C 1 103 ? -33.269 58.594 64.685 1.00 35.45 100 GLY C CA 1
ATOM 5474 C C . GLY C 1 103 ? -33.453 59.562 65.840 1.00 36.70 100 GLY C C 1
ATOM 5475 O O . GLY C 1 103 ? -34.454 59.504 66.545 1.00 38.67 100 GLY C O 1
ATOM 5476 N N . VAL C 1 104 ? -32.488 60.455 66.031 1.00 37.61 101 VAL C N 1
ATOM 5477 C CA . VAL C 1 104 ? -32.547 61.433 67.113 1.00 39.21 101 VAL C CA 1
ATOM 5478 C C . VAL C 1 104 ? -33.079 62.787 66.654 1.00 41.44 101 VAL C C 1
ATOM 5479 O O . VAL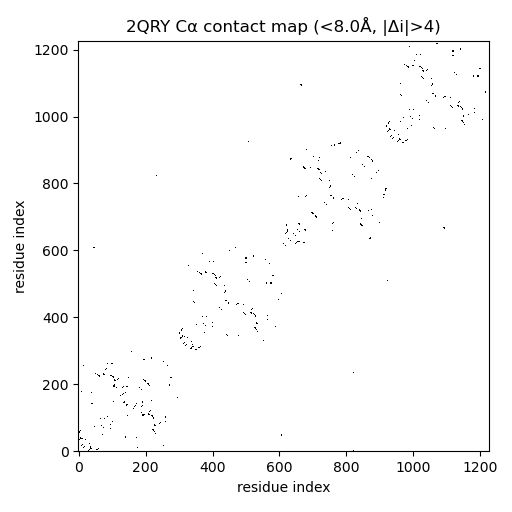 C 1 104 ? -32.674 63.307 65.616 1.00 40.67 101 VAL C O 1
ATOM 5483 N N . ALA C 1 105 ? -33.978 63.359 67.453 1.00 44.70 102 ALA C N 1
ATOM 5484 C CA . ALA C 1 105 ? -34.593 64.652 67.154 1.00 46.32 102 ALA C CA 1
ATOM 5485 C C . ALA C 1 105 ? -33.599 65.805 66.990 1.00 47.22 102 ALA C C 1
ATOM 5486 O O . ALA C 1 105 ? -32.769 66.057 67.869 1.00 47.13 102 ALA C O 1
ATOM 5488 N N . ALA C 1 106 ? -33.707 66.515 65.868 1.00 47.18 103 ALA C N 1
ATOM 5489 C CA . ALA C 1 106 ? -32.826 67.645 65.576 1.00 47.81 103 ALA C CA 1
ATOM 5490 C C . ALA C 1 106 ? -33.074 68.842 66.498 1.00 48.67 103 ALA C C 1
ATOM 5491 O O . ALA C 1 106 ? -32.228 69.735 66.613 1.00 48.27 103 ALA C O 1
ATOM 5493 N N . ASP C 1 107 ? -34.235 68.859 67.149 1.00 49.03 104 ASP C N 1
ATOM 5494 C CA . ASP C 1 107 ? -34.591 69.941 68.063 1.00 48.78 104 ASP C CA 1
ATOM 5495 C C . ASP C 1 107 ? -34.042 69.661 69.464 1.00 48.28 104 ASP C C 1
ATOM 5496 O O . ASP C 1 107 ? -34.041 70.535 70.331 1.00 48.39 104 ASP C O 1
ATOM 5498 N N . ALA C 1 108 ? -33.576 68.436 69.681 1.00 46.73 105 ALA C N 1
ATOM 5499 C CA . ALA C 1 108 ? -33.017 68.056 70.970 1.00 45.17 105 ALA C CA 1
ATOM 5500 C C . ALA C 1 108 ? -31.605 68.624 71.089 1.00 44.05 105 ALA C C 1
ATOM 5501 O O . ALA C 1 108 ? -30.994 68.590 72.159 1.00 43.93 105 ALA C O 1
ATOM 5503 N N . VAL C 1 109 ? -31.104 69.162 69.981 1.00 41.59 106 VAL C N 1
ATOM 5504 C CA . VAL C 1 109 ? -29.758 69.716 69.917 1.00 38.96 106 VAL C CA 1
ATOM 5505 C C . VAL C 1 109 ? -29.711 71.227 69.693 1.00 38.27 106 VAL C C 1
ATOM 5506 O O . VAL C 1 109 ? -30.391 71.753 68.818 1.00 38.47 106 VAL C O 1
ATOM 5510 N N . ASN C 1 110 ? -28.902 71.918 70.491 1.00 36.77 107 ASN C N 1
ATOM 5511 C CA . ASN C 1 110 ? -28.743 73.363 70.368 1.00 36.99 107 ASN C CA 1
ATOM 5512 C C . ASN C 1 110 ? -27.251 73.665 70.264 1.00 36.07 107 ASN C C 1
ATOM 5513 O O . ASN C 1 110 ? -26.534 73.693 71.269 1.00 35.84 107 ASN C O 1
ATOM 5518 N N . VAL C 1 111 ? -26.791 73.898 69.040 1.00 34.51 108 VAL C N 1
ATOM 5519 C CA . VAL C 1 111 ? -25.380 74.146 68.794 1.00 32.81 108 VAL C CA 1
ATOM 5520 C C . VAL C 1 111 ? -25.137 75.385 67.926 1.00 31.63 108 VAL C C 1
ATOM 5521 O O . VAL C 1 111 ? -25.977 75.757 67.110 1.00 30.44 108 VAL C O 1
ATOM 5525 N N . PRO C 1 112 ? -23.979 76.046 68.099 1.00 31.02 109 PRO C N 1
ATOM 5526 C CA . PRO C 1 112 ? -23.662 77.240 67.310 1.00 30.93 109 PRO C CA 1
ATOM 5527 C C . PRO C 1 112 ? -23.795 77.013 65.803 1.00 30.53 109 PRO C C 1
ATOM 5528 O O . PRO C 1 112 ? -23.196 76.089 65.256 1.00 31.23 109 PRO C O 1
ATOM 5532 N N . GLY C 1 113 ? -24.586 77.852 65.140 1.00 29.17 110 GLY C N 1
ATOM 5533 C CA . GLY C 1 113 ? -24.754 77.722 63.701 1.00 27.90 110 GLY C CA 1
ATOM 5534 C C . GLY C 1 113 ? -25.812 76.724 63.273 1.00 27.59 110 GLY C C 1
ATOM 5535 O O . GLY C 1 113 ? -26.050 76.526 62.080 1.00 25.45 110 GLY C O 1
ATOM 5536 N N . GLY C 1 114 ? -26.448 76.085 64.247 1.00 27.83 111 GLY C N 1
ATOM 5537 C CA . GLY C 1 114 ? -27.481 75.121 63.932 1.00 28.22 111 GLY C CA 1
ATOM 5538 C C . GLY C 1 114 ? -26.934 73.747 63.596 1.00 29.66 111 GLY C C 1
ATOM 5539 O O . GLY C 1 114 ? -25.724 73.562 63.443 1.00 30.97 111 GLY C O 1
ATOM 5540 N N . TRP C 1 115 ? -27.837 72.781 63.478 1.00 28.73 112 TRP C N 1
ATOM 5541 C CA . TRP C 1 115 ? -27.458 71.414 63.165 1.00 30.05 112 TRP C CA 1
ATOM 5542 C C . TRP C 1 115 ? -28.644 70.708 62.536 1.00 31.30 112 TRP C C 1
ATOM 5543 O O . TRP C 1 115 ? -29.775 70.857 62.989 1.00 31.42 112 TRP C O 1
ATOM 5554 N N . ASN C 1 116 ? -28.382 69.939 61.488 1.00 33.29 113 ASN C N 1
ATOM 5555 C CA . ASN C 1 116 ? -29.447 69.227 60.805 1.00 35.39 113 ASN C CA 1
ATOM 5556 C C . ASN C 1 116 ? -28.890 68.029 60.045 1.00 35.56 113 ASN C C 1
ATOM 5557 O O . ASN C 1 116 ? -28.764 68.062 58.822 1.00 37.81 113 ASN C O 1
ATOM 5562 N N . ASN C 1 117 ? -28.539 66.979 60.777 1.00 33.53 114 ASN C N 1
ATOM 5563 C CA . ASN C 1 117 ? -28.011 65.770 60.156 1.00 31.10 114 ASN C CA 1
ATOM 5564 C C . ASN C 1 117 ? -28.810 64.614 60.709 1.00 29.55 114 ASN C C 1
ATOM 5565 O O . ASN C 1 117 ? -29.024 64.532 61.915 1.00 30.31 114 ASN C O 1
ATOM 5570 N N . ASP C 1 118 ? -29.254 63.722 59.835 1.00 27.80 115 ASP C N 1
ATOM 5571 C CA . ASP C 1 118 ? -30.046 62.586 60.277 1.00 29.42 115 ASP C CA 1
ATOM 5572 C C . ASP C 1 118 ? -29.182 61.410 60.733 1.00 28.02 115 ASP C C 1
ATOM 5573 O O . ASP C 1 118 ? -29.704 60.376 61.143 1.00 28.06 115 ASP C O 1
ATOM 5578 N N . THR C 1 119 ? -27.863 61.573 60.681 1.00 26.71 116 THR C N 1
ATOM 5579 C CA . THR C 1 119 ? -26.967 60.488 61.063 1.00 25.32 116 THR C CA 1
ATOM 5580 C C . THR C 1 119 ? -26.030 60.783 62.230 1.00 25.17 116 THR C C 1
ATOM 5581 O O . THR C 1 119 ? -25.950 60.001 63.174 1.00 25.84 116 THR C O 1
ATOM 5585 N N . PHE C 1 120 ? -25.326 61.908 62.167 1.00 23.62 117 PHE C N 1
ATOM 5586 C CA . PHE C 1 120 ? -24.379 62.261 63.216 1.00 21.77 117 PHE C CA 1
ATOM 5587 C C . PHE C 1 120 ? -24.982 63.145 64.291 1.00 20.58 117 PHE C C 1
ATOM 5588 O O . PHE C 1 120 ? -25.471 64.237 64.018 1.00 20.87 117 PHE C O 1
ATOM 5596 N N . VAL C 1 121 ? -24.945 62.651 65.522 1.00 19.35 118 VAL C N 1
ATOM 5597 C CA . VAL C 1 121 ? -25.507 63.373 66.647 1.00 16.96 118 VAL C CA 1
ATOM 5598 C C . VAL C 1 121 ? -24.442 64.087 67.460 1.00 17.06 118 VAL C C 1
ATOM 5599 O O . VAL C 1 121 ? -23.463 63.482 67.885 1.00 16.82 118 VAL C O 1
ATOM 5603 N N . PRO C 1 122 ? -24.619 65.398 67.680 1.00 18.23 119 PRO C N 1
ATOM 5604 C CA . PRO C 1 122 ? -23.662 66.194 68.452 1.00 17.87 119 PRO C CA 1
ATOM 5605 C C . PRO C 1 122 ? -23.807 65.874 69.927 1.00 17.84 119 PRO C C 1
ATOM 5606 O O . PRO C 1 122 ? -24.923 65.697 70.404 1.00 20.04 119 PRO C O 1
ATOM 5610 N N . PHE C 1 123 ? -22.694 65.778 70.646 1.00 18.94 120 PHE C N 1
ATOM 5611 C CA . PHE C 1 123 ? -22.770 65.524 72.075 1.00 18.71 120 PHE C CA 1
ATOM 5612 C C . PHE C 1 123 ? -22.143 66.683 72.862 1.00 18.07 120 PHE C C 1
ATOM 5613 O O . PHE C 1 123 ? -22.471 66.906 74.025 1.00 19.66 120 PHE C O 1
ATOM 5621 N N . ASP C 1 124 ? -21.254 67.431 72.219 1.00 17.36 121 ASP C N 1
ATOM 5622 C CA . ASP C 1 124 ? -20.665 68.615 72.840 1.00 16.16 121 ASP C CA 1
ATOM 5623 C C . ASP C 1 124 ? -20.014 69.484 71.771 1.00 15.29 121 ASP C C 1
ATOM 5624 O O . ASP C 1 124 ? -19.901 69.060 70.619 1.00 15.57 121 ASP C O 1
ATOM 5629 N N . TYR C 1 125 ? -19.628 70.707 72.129 1.00 14.81 122 TYR C N 1
ATOM 5630 C CA . TYR C 1 125 ? -18.971 71.589 71.169 1.00 16.52 122 TYR C CA 1
ATOM 5631 C C . TYR C 1 125 ? -17.928 72.479 71.839 1.00 17.65 122 TYR C C 1
ATOM 5632 O O . TYR C 1 125 ? -17.861 72.563 73.064 1.00 19.80 122 TYR C O 1
ATOM 5641 N N . GLY C 1 126 ? -17.105 73.134 71.029 1.00 17.89 123 GLY C N 1
ATOM 5642 C CA . GLY C 1 126 ? -16.077 73.989 71.578 1.00 16.69 123 GLY C CA 1
ATOM 5643 C C . GLY C 1 126 ? -15.332 74.779 70.527 1.00 17.41 123 GLY C C 1
ATOM 5644 O O . GLY C 1 126 ? -15.692 74.779 69.346 1.00 18.23 123 GLY C O 1
ATOM 5645 N N . TYR C 1 127 ? -14.283 75.458 70.965 1.00 16.85 124 TYR C N 1
ATOM 5646 C CA . TYR C 1 127 ? -13.472 76.275 70.080 1.00 17.29 124 TYR C CA 1
ATOM 5647 C C . TYR C 1 127 ? -12.006 76.000 70.383 1.00 17.80 124 TYR C C 1
ATOM 5648 O O . TYR C 1 127 ? -11.603 75.957 71.548 1.00 18.33 124 TYR C O 1
ATOM 5657 N N . PHE C 1 128 ? -11.213 75.805 69.335 1.00 17.60 125 PHE C N 1
ATOM 5658 C CA . PHE C 1 128 ? -9.793 75.545 69.505 1.00 17.15 125 PHE C CA 1
ATOM 5659 C C . PHE C 1 128 ? -9.087 76.845 69.877 1.00 17.68 125 PHE C C 1
ATOM 5660 O O . PHE C 1 128 ? -9.474 77.930 69.429 1.00 16.60 125 PHE C O 1
ATOM 5668 N N . ALA C 1 129 ? -8.061 76.726 70.710 1.00 16.00 126 ALA C N 1
ATOM 5669 C CA . ALA C 1 129 ? -7.288 77.874 71.152 1.00 16.66 126 ALA C CA 1
ATOM 5670 C C . ALA C 1 129 ? -6.003 77.404 71.812 1.00 16.56 126 ALA C C 1
ATOM 5671 O O . ALA C 1 129 ? -5.974 76.335 72.426 1.00 16.56 126 ALA C O 1
ATOM 5673 N N . PHE C 1 130 ? -4.943 78.196 71.683 1.00 16.73 127 PHE C N 1
ATOM 5674 C CA . PHE C 1 130 ? -3.683 77.853 72.323 1.00 17.79 127 PHE C CA 1
ATOM 5675 C C . PHE C 1 130 ? -3.777 78.262 73.777 1.00 18.77 127 PHE C C 1
ATOM 5676 O O . PHE C 1 130 ? -4.199 79.375 74.098 1.00 18.91 127 PHE C O 1
ATOM 5684 N N . VAL C 1 131 ? -3.397 77.344 74.654 1.00 20.07 128 VAL C N 1
ATOM 5685 C CA . VAL C 1 131 ? -3.448 77.591 76.087 1.00 21.09 128 VAL C CA 1
ATOM 5686 C C . VAL C 1 131 ? -2.040 77.889 76.577 1.00 21.45 128 VAL C C 1
ATOM 5687 O O . VAL C 1 131 ? -1.070 77.433 75.981 1.00 21.66 128 VAL C O 1
ATOM 5691 N N . TYR C 1 132 ? -1.932 78.668 77.647 1.00 22.94 129 TYR C N 1
ATOM 5692 C CA . TYR C 1 132 ? -0.626 79.009 78.199 1.00 24.40 129 TYR C CA 1
ATOM 5693 C C . TYR C 1 132 ? -0.714 79.246 79.698 1.00 25.53 129 TYR C C 1
ATOM 5694 O O . TYR C 1 132 ? -1.802 79.360 80.257 1.00 27.24 129 TYR C O 1
ATOM 5703 N N . ASP C 1 133 ? 0.443 79.323 80.342 1.00 27.91 130 ASP C N 1
ATOM 5704 C CA . ASP C 1 133 ? 0.515 79.548 81.777 1.00 30.09 130 ASP C CA 1
ATOM 5705 C C . ASP C 1 133 ? 0.806 81.024 82.045 1.00 31.91 130 ASP C C 1
ATOM 5706 O O . ASP C 1 133 ? 1.950 81.457 81.934 1.00 33.03 130 ASP C O 1
ATOM 5711 N N . LYS C 1 134 ? -0.225 81.791 82.394 1.00 32.74 131 LYS C N 1
ATOM 5712 C CA . LYS C 1 134 ? -0.062 83.218 82.674 1.00 33.36 131 LYS C CA 1
ATOM 5713 C C . LYS C 1 134 ? 1.121 83.524 83.597 1.00 34.70 131 LYS C C 1
ATOM 5714 O O . LYS C 1 134 ? 1.778 84.553 83.447 1.00 33.84 131 LYS C O 1
ATOM 5720 N N . ASN C 1 135 ? 1.394 82.637 84.549 1.00 36.16 132 ASN C N 1
ATOM 5721 C CA . ASN C 1 135 ? 2.520 82.850 85.452 1.00 37.38 132 ASN C CA 1
ATOM 5722 C C . ASN C 1 135 ? 3.845 82.731 84.716 1.00 38.87 132 ASN C C 1
ATOM 5723 O O . ASN C 1 135 ? 4.855 83.277 85.161 1.00 40.12 132 ASN C O 1
ATOM 5728 N N . LYS C 1 136 ? 3.839 82.014 83.594 1.00 38.66 133 LYS C N 1
ATOM 5729 C CA . LYS C 1 136 ? 5.053 81.802 82.812 1.00 38.93 133 LYS C CA 1
ATOM 5730 C C . LYS C 1 136 ? 5.113 82.554 81.476 1.00 39.40 133 LYS C C 1
ATOM 5731 O O .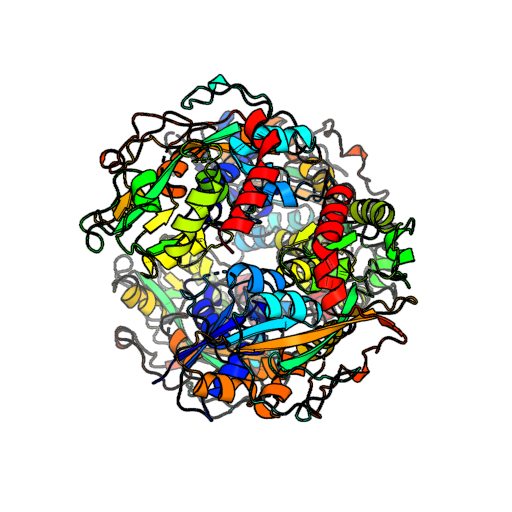 LYS C 1 136 ? 6.188 82.706 80.896 1.00 39.68 133 LYS C O 1
ATOM 5737 N N . LEU C 1 137 ? 3.969 83.021 80.987 1.00 39.22 134 LEU C N 1
ATOM 5738 C CA . LEU C 1 137 ? 3.937 83.753 79.728 1.00 39.03 134 LEU C CA 1
ATOM 5739 C C . LEU C 1 137 ? 3.303 85.108 79.985 1.00 40.01 134 LEU C C 1
ATOM 5740 O O . LEU C 1 137 ? 2.082 85.243 80.011 1.00 38.94 134 LEU C O 1
ATOM 5745 N N . LYS C 1 138 ? 4.160 86.104 80.169 1.00 41.89 135 LYS C N 1
ATOM 5746 C CA . LYS C 1 138 ? 3.759 87.478 80.448 1.00 41.57 135 LYS C CA 1
ATOM 5747 C C . LYS C 1 138 ? 2.919 88.143 79.363 1.00 40.93 135 LYS C C 1
ATOM 5748 O O . LYS C 1 138 ? 1.876 88.731 79.656 1.00 40.83 135 LYS C O 1
ATOM 5754 N N . ASN C 1 139 ? 3.371 88.065 78.115 1.00 39.53 136 ASN C N 1
ATOM 5755 C CA . ASN C 1 139 ? 2.637 88.701 77.025 1.00 38.73 136 ASN C CA 1
ATOM 5756 C C . ASN C 1 139 ? 2.386 87.756 75.847 1.00 36.82 136 ASN C C 1
ATOM 5757 O O . ASN C 1 139 ? 3.108 87.781 74.850 1.00 36.26 136 ASN C O 1
ATOM 5762 N N . PRO C 1 140 ? 1.346 86.914 75.950 1.00 34.81 137 PRO C N 1
ATOM 5763 C CA . PRO C 1 140 ? 0.982 85.951 74.907 1.00 34.38 137 PRO C CA 1
ATOM 5764 C C . PRO C 1 140 ? 0.526 86.632 73.624 1.00 32.09 137 PRO C C 1
ATOM 5765 O O . PRO C 1 140 ? 0.182 87.807 73.632 1.00 33.27 137 PRO C O 1
ATOM 5769 N N . PRO C 1 141 ? 0.519 85.894 72.504 1.00 30.87 138 PRO C N 1
ATOM 5770 C CA . PRO C 1 141 ? 0.095 86.445 71.213 1.00 30.37 138 PRO C CA 1
ATOM 5771 C C . PRO C 1 141 ? -1.376 86.823 71.303 1.00 29.97 138 PRO C C 1
ATOM 5772 O O . PRO C 1 141 ? -2.104 86.254 72.112 1.00 30.80 138 PRO C O 1
ATOM 5776 N N . GLN C 1 142 ? -1.820 87.765 70.477 1.00 28.67 139 GLN C N 1
ATOM 5777 C CA . GLN C 1 142 ? -3.217 88.186 70.512 1.00 27.79 139 GLN C CA 1
ATOM 5778 C C . GLN C 1 142 ? -3.969 87.878 69.222 1.00 26.23 139 GLN C C 1
ATOM 5779 O O . GLN C 1 142 ? -5.103 88.319 69.027 1.00 25.61 139 GLN C O 1
ATOM 5785 N N . SER C 1 143 ? -3.331 87.107 68.348 1.00 25.14 140 SER C N 1
ATOM 5786 C CA . SER C 1 143 ? -3.930 86.701 67.081 1.00 24.59 140 SER C CA 1
ATOM 5787 C C . SER C 1 143 ? -3.147 85.518 66.530 1.00 24.23 140 SER C C 1
ATOM 5788 O O . SER C 1 143 ? -2.024 85.257 66.962 1.00 24.25 140 SER C O 1
ATOM 5791 N N . LEU C 1 144 ? -3.741 84.805 65.578 1.00 24.16 141 LEU C N 1
ATOM 5792 C CA . LEU C 1 144 ? -3.088 83.648 64.974 1.00 25.21 141 LEU C CA 1
ATOM 5793 C C . LEU C 1 144 ? -1.835 84.110 64.247 1.00 26.24 141 LEU C C 1
ATOM 5794 O O . LEU C 1 144 ? -0.800 83.436 64.268 1.00 25.77 141 LEU C O 1
ATOM 5799 N N . LYS C 1 145 ? -1.934 85.270 63.604 1.00 28.10 142 LYS C N 1
ATOM 5800 C CA . LYS C 1 145 ? -0.808 85.809 62.856 1.00 29.56 142 LYS C CA 1
ATOM 5801 C C . LYS C 1 145 ? 0.356 86.254 63.727 1.00 28.62 142 LYS C C 1
ATOM 5802 O O . LYS C 1 145 ? 1.512 86.086 63.343 1.00 29.19 142 LYS C O 1
ATOM 5808 N N . GLU C 1 146 ? 0.066 86.809 64.898 1.00 28.07 143 GLU C N 1
ATOM 5809 C CA . GLU C 1 146 ? 1.142 87.242 65.779 1.00 28.38 143 GLU C CA 1
ATOM 5810 C C . GLU C 1 146 ? 1.902 86.005 66.250 1.00 28.55 143 GLU C C 1
ATOM 5811 O O . GLU C 1 146 ? 3.130 86.025 66.371 1.00 27.48 143 GLU C O 1
ATOM 5817 N N . LEU C 1 147 ? 1.162 84.925 66.505 1.00 28.38 144 LEU C N 1
ATOM 5818 C CA . LEU C 1 147 ? 1.760 83.672 66.962 1.00 27.94 144 LEU C CA 1
ATOM 5819 C C . LEU C 1 147 ? 2.734 83.165 65.912 1.00 26.61 144 LEU C C 1
ATOM 5820 O O . LEU C 1 147 ? 3.842 82.752 66.229 1.00 27.35 144 LEU C O 1
ATOM 5825 N N . VAL C 1 148 ? 2.305 83.205 64.658 1.00 25.94 145 VAL C N 1
ATOM 5826 C CA . VAL C 1 148 ? 3.114 82.736 63.546 1.00 27.49 145 VAL C CA 1
ATOM 5827 C C . VAL C 1 148 ? 4.269 83.654 63.153 1.00 29.31 145 VAL C C 1
ATOM 5828 O O . VAL C 1 148 ? 5.377 83.189 62.883 1.00 29.56 145 VAL C O 1
ATOM 5832 N N . GLU C 1 149 ? 4.013 84.955 63.144 1.00 30.64 146 GLU C N 1
ATOM 5833 C CA . GLU C 1 149 ? 5.007 85.926 62.709 1.00 31.84 146 GLU C CA 1
ATOM 5834 C C . GLU C 1 149 ? 5.893 86.629 63.733 1.00 32.88 146 GLU C C 1
ATOM 5835 O O . GLU C 1 149 ? 6.964 87.120 63.378 1.00 33.16 146 GLU C O 1
ATOM 5841 N N . SER C 1 150 ? 5.471 86.687 64.990 1.00 33.60 147 SER C N 1
ATOM 5842 C CA . SER C 1 150 ? 6.266 87.373 66.005 1.00 35.10 147 SER C CA 1
ATOM 5843 C C . SER C 1 150 ? 7.692 86.858 66.139 1.00 35.74 147 SER C C 1
ATOM 5844 O O . SER C 1 150 ? 7.952 85.665 65.993 1.00 34.37 147 SER C O 1
ATOM 5847 N N . ASP C 1 151 ? 8.612 87.775 66.420 1.00 37.46 148 ASP C N 1
ATOM 5848 C CA . ASP C 1 151 ? 10.015 87.425 66.605 1.00 39.04 148 ASP C CA 1
ATOM 5849 C C . ASP C 1 151 ? 10.173 86.750 67.966 1.00 38.51 148 ASP C C 1
ATOM 5850 O O . ASP C 1 151 ? 11.170 86.074 68.228 1.00 38.38 148 ASP C O 1
ATOM 5855 N N . GLN C 1 152 ? 9.185 86.945 68.833 1.00 38.58 149 GLN C N 1
ATOM 5856 C CA . GLN C 1 152 ? 9.213 86.338 70.156 1.00 39.47 149 GLN C CA 1
ATOM 5857 C C . GLN C 1 152 ? 9.370 84.828 70.003 1.00 39.18 149 GLN C C 1
ATOM 5858 O O . GLN C 1 152 ? 8.687 84.201 69.191 1.00 38.88 149 GLN C O 1
ATOM 5864 N N . ASN C 1 153 ? 10.274 84.248 70.783 1.00 38.56 150 ASN C N 1
ATOM 5865 C CA . ASN C 1 153 ? 10.525 82.818 70.700 1.00 38.08 150 ASN C CA 1
ATOM 5866 C C . ASN C 1 153 ? 9.582 81.948 71.527 1.00 35.48 150 ASN C C 1
ATOM 5867 O O . ASN C 1 153 ? 10.007 81.262 72.456 1.00 34.42 150 ASN C O 1
ATOM 5872 N N . TRP C 1 154 ? 8.298 81.979 71.187 1.00 32.83 151 TRP C N 1
ATOM 5873 C CA . TRP C 1 154 ? 7.324 81.155 71.890 1.00 31.43 151 TRP C CA 1
ATOM 5874 C C . TRP C 1 154 ? 7.495 79.723 71.402 1.00 30.22 151 TRP C C 1
ATOM 5875 O O . TRP C 1 154 ? 7.688 79.485 70.208 1.00 28.11 151 TRP C O 1
ATOM 5886 N N . ARG C 1 155 ? 7.446 78.777 72.333 1.00 29.76 152 ARG C N 1
ATOM 5887 C CA . ARG C 1 155 ? 7.570 77.370 71.994 1.00 29.08 152 ARG C CA 1
ATOM 5888 C C . ARG C 1 155 ? 6.144 76.855 71.873 1.00 27.44 152 ARG C C 1
ATOM 5889 O O . ARG C 1 155 ? 5.303 77.134 72.724 1.00 25.89 152 ARG C O 1
ATOM 5897 N N . VAL C 1 156 ? 5.875 76.107 70.810 1.00 25.80 153 VAL C N 1
ATOM 5898 C CA . VAL C 1 156 ? 4.538 75.599 70.565 1.00 23.96 153 VAL C CA 1
ATOM 5899 C C . VAL C 1 156 ? 4.460 74.095 70.343 1.00 24.70 153 VAL C C 1
ATOM 5900 O O . VAL C 1 156 ? 5.379 73.478 69.794 1.00 24.81 153 VAL C O 1
ATOM 5904 N N . ILE C 1 157 ? 3.343 73.518 70.775 1.00 22.54 154 ILE C N 1
ATOM 5905 C CA . ILE C 1 157 ? 3.076 72.102 70.608 1.00 21.51 154 ILE C CA 1
ATOM 5906 C C . ILE C 1 157 ? 1.640 71.947 70.119 1.00 21.29 154 ILE C C 1
ATOM 5907 O O . ILE C 1 157 ? 0.727 72.608 70.622 1.00 21.08 154 ILE C O 1
ATOM 5912 N N . TYR C 1 158 ? 1.441 71.088 69.124 1.00 19.61 155 TYR C N 1
ATOM 5913 C CA . TYR C 1 158 ? 0.102 70.856 68.612 1.00 18.39 155 TYR C CA 1
ATOM 5914 C C . TYR C 1 158 ? -0.029 69.419 68.146 1.00 18.28 155 TYR C C 1
ATOM 5915 O O . TYR C 1 158 ? 0.926 68.643 68.248 1.00 18.80 155 TYR C O 1
ATOM 5924 N N . GLN C 1 159 ? -1.209 69.055 67.654 1.00 18.46 156 GLN C N 1
ATOM 5925 C CA . GLN C 1 159 ? -1.452 67.685 67.219 1.00 17.63 156 GLN C CA 1
ATOM 5926 C C . GLN C 1 159 ? -1.432 67.488 65.710 1.00 17.97 156 GLN C C 1
ATOM 5927 O O . GLN C 1 159 ? -1.627 68.428 64.937 1.00 18.56 156 GLN C O 1
ATOM 5933 N N . ASP C 1 160 ? -1.210 66.239 65.315 1.00 17.12 157 ASP C N 1
ATOM 5934 C CA . ASP C 1 160 ? -1.150 65.836 63.916 1.00 17.19 157 ASP C CA 1
ATOM 5935 C C . ASP C 1 160 ? -2.556 65.865 63.309 1.00 16.86 157 ASP C C 1
ATOM 5936 O O . ASP C 1 160 ? -3.441 65.119 63.732 1.00 16.48 157 ASP C O 1
ATOM 5941 N N . PRO C 1 161 ? -2.777 66.728 62.311 1.00 16.60 158 PRO C N 1
ATOM 5942 C CA . PRO C 1 161 ? -4.091 66.827 61.667 1.00 17.15 158 PRO C CA 1
ATOM 5943 C C . PRO C 1 161 ? -4.550 65.554 60.953 1.00 18.83 158 PRO C C 1
ATOM 5944 O O . PRO C 1 161 ? -5.709 65.450 60.535 1.00 19.17 158 PRO C O 1
ATOM 5948 N N . ARG C 1 162 ? -3.657 64.580 60.824 1.00 17.88 159 ARG C N 1
ATOM 5949 C CA . ARG C 1 162 ? -4.017 63.334 60.159 1.00 20.56 159 ARG C CA 1
ATOM 5950 C C . ARG C 1 162 ? -4.599 62.313 61.140 1.00 20.06 159 ARG C C 1
ATOM 5951 O O . ARG C 1 162 ? -5.134 61.286 60.727 1.00 20.87 159 ARG C O 1
ATOM 5959 N N . THR C 1 163 ? -4.506 62.605 62.434 1.00 18.10 160 THR C N 1
ATOM 5960 C CA . THR C 1 163 ? -4.994 61.680 63.448 1.00 17.00 160 THR C CA 1
ATOM 5961 C C . THR C 1 163 ? -5.870 62.309 64.515 1.00 16.30 160 THR C C 1
ATOM 5962 O O . THR C 1 163 ? -6.772 61.664 65.042 1.00 17.06 160 THR C O 1
ATOM 5966 N N . SER C 1 164 ? -5.590 63.567 64.834 1.00 16.42 161 SER C N 1
ATOM 5967 C CA . SER C 1 164 ? -6.294 64.285 65.888 1.00 16.28 161 SER C CA 1
ATOM 5968 C C . SER C 1 164 ? -7.252 65.360 65.395 1.00 15.44 161 SER C C 1
ATOM 5969 O O . SER C 1 164 ? -6.896 66.161 64.545 1.00 15.95 161 SER C O 1
ATOM 5972 N N . THR C 1 165 ? -8.467 65.385 65.934 1.00 16.02 162 THR C N 1
ATOM 5973 C CA . THR C 1 165 ? -9.431 66.398 65.515 1.00 16.62 162 THR C CA 1
ATOM 5974 C C . THR C 1 165 ? -8.908 67.792 65.854 1.00 16.50 162 THR C C 1
ATOM 5975 O O . THR C 1 165 ? -9.019 68.705 65.047 1.00 18.67 162 THR C O 1
ATOM 5979 N N . PRO C 1 166 ? -8.327 67.978 67.049 1.00 17.29 163 PRO C N 1
ATOM 5980 C CA . PRO C 1 166 ? -7.803 69.311 67.378 1.00 18.87 163 PRO C CA 1
ATOM 5981 C C . PRO C 1 166 ? -6.739 69.684 66.340 1.00 18.94 163 PRO C C 1
ATOM 5982 O O . PRO C 1 166 ? -6.634 70.837 65.910 1.00 20.19 163 PRO C O 1
ATOM 5986 N N . GLY C 1 167 ? -5.942 68.690 65.953 1.00 19.17 164 GLY C N 1
ATOM 5987 C CA . GLY C 1 167 ? -4.909 68.913 64.959 1.00 16.90 164 GLY C CA 1
ATOM 5988 C C . GLY C 1 167 ? -5.542 69.369 63.656 1.00 15.74 164 GLY C C 1
ATOM 5989 O O . GLY C 1 167 ? -5.094 70.339 63.048 1.00 14.56 164 GLY C O 1
ATOM 5990 N N . LEU C 1 168 ? -6.581 68.665 63.222 1.00 13.23 165 LEU C N 1
ATOM 5991 C CA . LEU C 1 168 ? -7.275 69.036 61.997 1.00 15.69 165 LEU C CA 1
ATOM 5992 C C . LEU C 1 168 ? -7.878 70.438 62.195 1.00 17.29 165 LEU C C 1
ATOM 5993 O O . LEU C 1 168 ? -7.940 71.242 61.262 1.00 15.15 165 LEU C O 1
ATOM 5998 N N . GLY C 1 169 ? -8.298 70.723 63.426 1.00 16.94 166 GLY C N 1
ATOM 5999 C CA . GLY C 1 169 ? -8.859 72.023 63.732 1.00 18.17 166 GLY C CA 1
ATOM 6000 C C . GLY C 1 169 ? -7.846 73.128 63.484 1.00 18.79 166 GLY C C 1
ATOM 6001 O O . GLY C 1 169 ? -8.186 74.149 62.896 1.00 18.30 166 GLY C O 1
ATOM 6002 N N . LEU C 1 170 ? -6.602 72.927 63.927 1.00 19.27 167 LEU C N 1
ATOM 6003 C CA . LEU C 1 170 ? -5.558 73.926 63.737 1.00 19.97 167 LEU C CA 1
ATOM 6004 C C . LEU C 1 170 ? -5.296 74.087 62.245 1.00 21.74 167 LEU C C 1
ATOM 6005 O O . LEU C 1 170 ? -5.158 75.203 61.745 1.00 20.44 167 LEU C O 1
ATOM 6010 N N . LEU C 1 171 ? -5.229 72.963 61.538 1.00 22.47 168 LEU C N 1
ATOM 6011 C CA . LEU C 1 171 ? -4.989 72.985 60.100 1.00 23.66 168 LEU C CA 1
ATOM 6012 C C . LEU C 1 171 ? -6.031 73.855 59.402 1.00 22.39 168 LEU C C 1
ATOM 6013 O O . LEU C 1 171 ? -5.692 74.708 58.585 1.00 23.68 168 LEU C O 1
ATOM 6018 N N . LEU C 1 172 ? -7.301 73.641 59.723 1.00 20.51 169 LEU C N 1
ATOM 6019 C CA . LEU C 1 172 ? -8.356 74.417 59.096 1.00 21.45 169 LEU C CA 1
ATOM 6020 C C . LEU C 1 172 ? -8.345 75.870 59.567 1.00 23.06 169 LEU C C 1
ATOM 6021 O O . LEU C 1 172 ? -8.693 76.780 58.805 1.00 24.70 169 LEU C O 1
ATOM 6026 N N . TRP C 1 173 ? -7.927 76.084 60.811 1.00 22.87 170 TRP C N 1
ATOM 6027 C CA . TRP C 1 173 ? -7.848 77.427 61.388 1.00 24.17 170 TRP C CA 1
ATOM 6028 C C . TRP C 1 173 ? -6.793 78.245 60.631 1.00 25.00 170 TRP C C 1
ATOM 6029 O O . TRP C 1 173 ? -7.012 79.405 60.283 1.00 25.25 170 TRP C O 1
ATOM 6048 N N . GLN C 1 175 ? -5.829 77.685 57.684 1.00 26.01 172 GLN C N 1
ATOM 6049 C CA . GLN C 1 175 ? -6.339 77.829 56.326 1.00 26.26 172 GLN C CA 1
ATOM 6050 C C . GLN C 1 175 ? -7.277 79.033 56.216 1.00 26.08 172 GLN C C 1
ATOM 6051 O O . GLN C 1 175 ? -7.209 79.792 55.250 1.00 23.32 172 GLN C O 1
ATOM 6057 N N . LYS C 1 176 ? -8.151 79.194 57.208 1.00 25.82 173 LYS C N 1
ATOM 6058 C CA . LYS C 1 176 ? -9.108 80.303 57.239 1.00 27.55 173 LYS C CA 1
ATOM 6059 C C . LYS C 1 176 ? -8.403 81.650 57.342 1.00 28.11 173 LYS C C 1
ATOM 6060 O O . LYS C 1 176 ? -8.756 82.605 56.652 1.00 27.55 173 LYS C O 1
ATOM 6066 N N . VAL C 1 177 ? -7.404 81.714 58.216 1.00 28.87 174 VAL C N 1
ATOM 6067 C CA . VAL C 1 177 ? -6.647 82.936 58.445 1.00 27.61 174 VAL C CA 1
ATOM 6068 C C . VAL C 1 177 ? -5.659 83.289 57.336 1.00 28.31 174 VAL C C 1
ATOM 6069 O O . VAL C 1 177 ? -5.490 84.465 57.019 1.00 28.73 174 VAL C O 1
ATOM 6073 N N . TYR C 1 178 ? -5.023 82.280 56.742 1.00 27.89 175 TYR C N 1
ATOM 6074 C CA . TYR C 1 178 ? -4.028 82.506 55.691 1.00 27.42 175 TYR C CA 1
ATOM 6075 C C . TYR C 1 178 ? -4.410 82.133 54.249 1.00 27.12 175 TYR C C 1
ATOM 6076 O O . TYR C 1 178 ? -3.848 82.674 53.302 1.00 27.13 175 TYR C O 1
ATOM 6085 N N . GLY C 1 179 ? -5.338 81.204 54.074 1.00 28.56 176 GLY C N 1
ATOM 6086 C CA . GLY C 1 179 ? -5.733 80.820 52.730 1.00 30.57 176 GLY C CA 1
ATOM 6087 C C . GLY C 1 179 ? -4.591 80.238 51.915 1.00 33.43 176 GLY C C 1
ATOM 6088 O O . GLY C 1 179 ? -3.929 79.295 52.352 1.00 33.07 176 GLY C O 1
ATOM 6089 N N . ASP C 1 180 ? -4.359 80.797 50.729 1.00 34.95 177 ASP C N 1
ATOM 6090 C CA . ASP C 1 180 ? -3.292 80.333 49.847 1.00 36.01 177 ASP C CA 1
ATOM 6091 C C . ASP C 1 180 ? -1.898 80.571 50.413 1.00 34.89 177 ASP C C 1
ATOM 6092 O O . ASP C 1 180 ? -0.943 79.901 50.020 1.00 35.05 177 ASP C O 1
ATOM 6097 N N . ASP C 1 181 ? -1.782 81.524 51.332 1.00 33.62 178 ASP C N 1
ATOM 6098 C CA . ASP C 1 181 ? -0.496 81.837 51.942 1.00 33.08 178 ASP C CA 1
ATOM 6099 C C . ASP C 1 181 ? -0.204 80.995 53.193 1.00 31.95 178 ASP C C 1
ATOM 6100 O O . ASP C 1 181 ? 0.698 81.312 53.967 1.00 30.40 178 ASP C O 1
ATOM 6105 N N . ALA C 1 182 ? -0.967 79.923 53.384 1.00 31.54 179 ALA C N 1
ATOM 6106 C CA . ALA C 1 182 ? -0.784 79.049 54.540 1.00 31.28 179 ALA C CA 1
ATOM 6107 C C . ALA C 1 182 ? 0.570 78.339 54.517 1.00 31.48 179 ALA C C 1
ATOM 6108 O O . ALA C 1 182 ? 1.282 78.303 55.527 1.00 29.52 179 ALA C O 1
ATOM 6110 N N . PRO C 1 183 ? 0.944 77.763 53.363 1.00 31.12 180 PRO C N 1
ATOM 6111 C CA . PRO C 1 183 ? 2.229 77.069 53.279 1.00 31.69 180 PRO C CA 1
ATOM 6112 C C . PRO C 1 183 ? 3.342 77.896 53.904 1.00 32.36 180 PRO C C 1
ATOM 6113 O O . PRO C 1 183 ? 4.113 77.387 54.722 1.00 33.85 180 PRO C O 1
ATOM 6117 N N . GLN C 1 184 ? 3.418 79.173 53.532 1.00 31.25 181 GLN C N 1
ATOM 6118 C CA . GLN C 1 184 ? 4.448 80.051 54.080 1.00 31.53 181 GLN C CA 1
ATOM 6119 C C . GLN C 1 184 ? 4.270 80.245 55.583 1.00 29.02 181 GLN C C 1
ATOM 6120 O O . GLN C 1 184 ? 5.247 80.308 56.323 1.00 29.32 181 GLN C O 1
ATOM 6126 N N . ALA C 1 185 ? 3.027 80.344 56.039 1.00 26.95 182 ALA C N 1
ATOM 6127 C CA . ALA C 1 185 ? 2.783 80.528 57.465 1.00 25.61 182 ALA C CA 1
ATOM 6128 C C . ALA C 1 185 ? 3.255 79.313 58.268 1.00 24.24 182 ALA C C 1
ATOM 6129 O O . ALA C 1 185 ? 3.861 79.453 59.336 1.00 21.14 182 ALA C O 1
ATOM 6131 N N . TRP C 1 186 ? 2.983 78.118 57.755 1.00 22.93 183 TRP C N 1
ATOM 6132 C CA . TRP C 1 186 ? 3.391 76.915 58.464 1.00 23.06 183 TRP C CA 1
ATOM 6133 C C . TRP C 1 186 ? 4.904 76.858 58.659 1.00 24.02 183 TRP C C 1
ATOM 6134 O O . TRP C 1 186 ? 5.376 76.436 59.717 1.00 23.53 183 TRP C O 1
ATOM 6145 N N . GLN C 1 187 ? 5.662 77.291 57.650 1.00 25.77 184 GLN C N 1
ATOM 6146 C CA . GLN C 1 187 ? 7.125 77.299 57.742 1.00 26.10 184 GLN C CA 1
ATOM 6147 C C . GLN C 1 187 ? 7.573 78.146 58.924 1.00 26.15 184 GLN C C 1
ATOM 6148 O O . GLN C 1 187 ? 8.492 77.769 59.649 1.00 27.29 184 GLN C O 1
ATOM 6154 N N . LYS C 1 188 ? 6.923 79.292 59.112 1.00 24.36 185 LYS C N 1
ATOM 6155 C CA . LYS C 1 188 ? 7.251 80.177 60.222 1.00 25.02 185 LYS C CA 1
ATOM 6156 C C . LYS C 1 188 ? 6.884 79.532 61.558 1.00 24.23 185 LYS C C 1
ATOM 6157 O O . LYS C 1 188 ? 7.651 79.592 62.524 1.00 24.41 185 LYS C O 1
ATOM 6163 N N . LEU C 1 189 ? 5.707 78.919 61.613 1.00 21.74 186 LEU C N 1
ATOM 6164 C CA . LEU C 1 189 ? 5.261 78.273 62.837 1.00 22.23 186 LEU C CA 1
ATOM 6165 C C . LEU C 1 189 ? 6.137 77.066 63.154 1.00 21.69 186 LEU C C 1
ATOM 6166 O O . LEU C 1 189 ? 6.364 76.744 64.324 1.00 20.98 186 LEU C O 1
ATOM 6171 N N . ALA C 1 190 ? 6.633 76.403 62.111 1.00 20.91 187 ALA C N 1
ATOM 6172 C CA . ALA C 1 190 ? 7.495 75.239 62.292 1.00 20.61 187 ALA C CA 1
ATOM 6173 C C . ALA C 1 190 ? 8.704 75.611 63.163 1.00 21.57 187 ALA C C 1
ATOM 6174 O O . ALA C 1 190 ? 9.098 74.847 64.051 1.00 20.69 187 ALA C O 1
ATOM 6176 N N . LYS C 1 191 ? 9.281 76.788 62.915 1.00 21.23 188 LYS C N 1
ATOM 6177 C CA . LYS C 1 191 ? 10.437 77.253 63.678 1.00 23.04 188 LYS C CA 1
ATOM 6178 C C . LYS C 1 191 ? 10.143 77.379 65.174 1.00 22.86 188 LYS C C 1
ATOM 6179 O O . LYS C 1 191 ? 11.050 77.322 65.998 1.00 22.74 188 LYS C O 1
ATOM 6185 N N . LYS C 1 192 ? 8.875 77.548 65.527 1.00 23.34 189 LYS C N 1
ATOM 6186 C CA . LYS C 1 192 ? 8.495 77.671 66.930 1.00 23.18 189 LYS C CA 1
ATOM 6187 C C . LYS C 1 192 ? 7.909 76.376 67.485 1.00 22.69 189 LYS C C 1
ATOM 6188 O O . LYS C 1 192 ? 7.512 76.314 68.645 1.00 23.83 189 LYS C O 1
ATOM 6194 N N . THR C 1 193 ? 7.866 75.339 66.660 1.00 22.30 190 THR C N 1
ATOM 6195 C CA . THR C 1 193 ? 7.294 74.066 67.083 1.00 21.24 190 THR C CA 1
ATOM 6196 C C . THR C 1 193 ? 8.278 73.156 67.809 1.00 19.90 190 THR C C 1
ATOM 6197 O O . THR C 1 193 ? 9.322 72.814 67.274 1.00 19.71 190 THR C O 1
ATOM 6201 N N . VAL C 1 194 ? 7.920 72.768 69.029 1.00 19.14 191 VAL C N 1
ATOM 6202 C CA . VAL C 1 194 ? 8.735 71.889 69.860 1.00 19.01 191 VAL C CA 1
ATOM 6203 C C . VAL C 1 194 ? 8.471 70.436 69.459 1.00 19.60 191 VAL C C 1
ATOM 6204 O O . VAL C 1 194 ? 9.381 69.607 69.421 1.00 17.90 191 VAL C O 1
ATOM 6208 N N . THR C 1 195 ? 7.213 70.133 69.167 1.00 20.09 192 THR C N 1
ATOM 6209 C CA . THR C 1 195 ? 6.846 68.793 68.741 1.00 19.41 192 THR C CA 1
ATOM 6210 C C . THR C 1 195 ? 5.393 68.768 68.299 1.00 18.68 192 THR C C 1
ATOM 6211 O O . THR C 1 195 ? 4.637 69.699 68.570 1.00 17.85 192 THR C O 1
ATOM 6215 N N . VAL C 1 196 ? 5.026 67.695 67.604 1.00 19.35 193 VAL C N 1
ATOM 6216 C CA . VAL C 1 196 ? 3.672 67.477 67.101 1.00 17.23 193 VAL C CA 1
ATOM 6217 C C . VAL C 1 196 ? 3.302 66.055 67.510 1.00 18.11 193 VAL C C 1
ATOM 6218 O O . VAL C 1 196 ? 3.961 65.099 67.108 1.00 18.48 193 VAL C O 1
ATOM 6222 N N . THR C 1 197 ? 2.253 65.920 68.313 1.00 18.49 194 THR C N 1
ATOM 6223 C CA . THR C 1 197 ? 1.815 64.613 68.792 1.00 18.19 194 THR C CA 1
ATOM 6224 C C . THR C 1 197 ? 0.656 64.047 67.973 1.00 20.04 194 THR C C 1
ATOM 6225 O O . THR C 1 197 ? -0.037 64.773 67.249 1.00 19.84 194 THR C O 1
ATOM 6229 N N . LYS C 1 198 ? 0.436 62.745 68.089 1.00 19.52 195 LYS C N 1
ATOM 6230 C CA . LYS C 1 198 ? -0.652 62.132 67.356 1.00 20.35 195 LYS C CA 1
ATOM 6231 C C . LYS C 1 198 ? -1.978 62.465 68.029 1.00 20.52 195 LYS C C 1
ATOM 6232 O O . LYS C 1 198 ? -3.014 62.593 67.363 1.00 21.55 195 LYS C O 1
ATOM 6238 N N . GLY C 1 199 ? -1.938 62.622 69.350 1.00 19.79 196 GLY C N 1
ATOM 6239 C CA . GLY C 1 199 ? -3.149 62.930 70.096 1.00 18.05 196 GLY C CA 1
ATOM 6240 C C . GLY C 1 199 ? -3.008 64.090 71.064 1.00 16.94 196 GLY C C 1
ATOM 6241 O O . GLY C 1 199 ? -1.908 64.476 71.434 1.00 17.97 196 GLY C O 1
ATOM 6242 N N . TRP C 1 200 ? -4.140 64.634 71.488 1.00 18.35 197 TRP C N 1
ATOM 6243 C CA . TRP C 1 200 ? -4.174 65.767 72.402 1.00 16.56 197 TRP C CA 1
ATOM 6244 C C . TRP C 1 200 ? -3.630 65.493 73.798 1.00 16.49 197 TRP C C 1
ATOM 6245 O O . TRP C 1 200 ? -2.947 66.343 74.376 1.00 16.20 197 TRP C O 1
ATOM 6256 N N . SER C 1 201 ? -3.943 64.320 74.345 1.00 18.34 198 SER C N 1
ATOM 6257 C CA . SER C 1 201 ? -3.501 63.962 75.693 1.00 18.33 198 SER C CA 1
ATOM 6258 C C . SER C 1 201 ? -2.011 64.139 75.882 1.00 18.53 198 SER C C 1
ATOM 6259 O O . SER C 1 201 ? -1.571 64.832 76.798 1.00 19.87 198 SER C O 1
ATOM 6262 N N . GLU C 1 202 ? -1.228 63.506 75.019 1.00 18.61 199 GLU C N 1
ATOM 6263 C CA . GLU C 1 202 ? 0.218 63.612 75.111 1.00 18.59 199 GLU C CA 1
ATOM 6264 C C . GLU C 1 202 ? 0.676 65.067 74.988 1.00 19.39 199 GLU C C 1
ATOM 6265 O O . GLU C 1 202 ? 1.540 65.520 75.738 1.00 19.45 199 GLU C O 1
ATOM 6271 N N . ALA C 1 203 ? 0.089 65.800 74.047 1.00 19.61 200 ALA C N 1
ATOM 6272 C CA . ALA C 1 203 ? 0.467 67.196 73.834 1.00 20.39 200 ALA C CA 1
ATOM 6273 C C . ALA C 1 203 ? 0.211 68.045 75.074 1.00 20.45 200 ALA C C 1
ATOM 6274 O O . ALA C 1 203 ? 1.101 68.741 75.566 1.00 18.41 200 ALA C O 1
ATOM 6276 N N . TYR C 1 204 ? -1.011 67.983 75.585 1.00 21.65 201 TYR C N 1
ATOM 6277 C CA . TYR C 1 204 ? -1.353 68.770 76.757 1.00 23.10 201 TYR C CA 1
ATOM 6278 C C . TYR C 1 204 ? -0.452 68.378 77.925 1.00 23.94 201 TYR C C 1
ATOM 6279 O O . TYR C 1 204 ? -0.003 69.236 78.684 1.00 23.76 201 TYR C O 1
ATOM 6288 N N . GLY C 1 205 ? -0.180 67.081 78.052 1.00 24.31 202 GLY C N 1
ATOM 6289 C CA . GLY C 1 205 ? 0.679 66.607 79.121 1.00 24.07 202 GLY C CA 1
ATOM 6290 C C . GLY C 1 205 ? 2.067 67.225 79.052 1.00 24.10 202 GLY C C 1
ATOM 6291 O O . GLY C 1 205 ? 2.613 67.663 80.060 1.00 25.28 202 GLY C O 1
ATOM 6292 N N . LEU C 1 206 ? 2.644 67.261 77.859 1.00 23.84 203 LEU C N 1
ATOM 6293 C CA . LEU C 1 206 ? 3.964 67.842 77.683 1.00 23.86 203 LEU C CA 1
ATOM 6294 C C . LEU C 1 206 ? 3.926 69.328 78.039 1.00 23.60 203 LEU C C 1
ATOM 6295 O O . LEU C 1 206 ? 4.879 69.872 78.593 1.00 23.58 203 LEU C O 1
ATOM 6300 N N . PHE C 1 207 ? 2.815 69.980 77.724 1.00 24.04 204 PHE C N 1
ATOM 6301 C CA . PHE C 1 207 ? 2.653 71.395 78.028 1.00 23.68 204 PHE C CA 1
ATOM 6302 C C . PHE C 1 207 ? 2.716 71.594 79.535 1.00 24.94 204 PHE C C 1
ATOM 6303 O O . PHE C 1 207 ? 3.458 72.440 80.030 1.00 24.35 204 PHE C O 1
ATOM 6311 N N . LEU C 1 208 ? 1.933 70.796 80.255 1.00 24.95 205 LEU C N 1
ATOM 6312 C CA . LEU C 1 208 ? 1.878 70.881 81.702 1.00 25.93 205 LEU C CA 1
ATOM 6313 C C . LEU C 1 208 ? 3.217 70.604 82.365 1.00 27.57 205 LEU C C 1
ATOM 6314 O O . LEU C 1 208 ? 3.491 71.124 83.443 1.00 29.14 205 LEU C O 1
ATOM 6319 N N . LYS C 1 209 ? 4.058 69.791 81.735 1.00 28.24 206 LYS C N 1
ATOM 6320 C CA . LYS C 1 209 ? 5.363 69.520 82.317 1.00 29.60 206 LYS C CA 1
ATOM 6321 C C . LYS C 1 209 ? 6.379 70.570 81.853 1.00 30.18 206 LYS C C 1
ATOM 6322 O O . LYS C 1 209 ? 7.572 70.441 82.111 1.00 30.75 206 LYS C O 1
ATOM 6328 N N . GLY C 1 210 ? 5.899 71.600 81.159 1.00 28.90 207 GLY C N 1
ATOM 6329 C CA . GLY C 1 210 ? 6.778 72.666 80.709 1.00 30.76 207 GLY C CA 1
ATOM 6330 C C . GLY C 1 210 ? 7.518 72.520 79.388 1.00 32.24 207 GLY C C 1
ATOM 6331 O O . GLY C 1 210 ? 8.492 73.237 79.153 1.00 33.07 207 GLY C O 1
ATOM 6332 N N . GLU C 1 211 ? 7.065 71.620 78.520 1.00 31.95 208 GLU C N 1
ATOM 6333 C CA . GLU C 1 211 ? 7.717 71.414 77.231 1.00 31.75 208 GLU C CA 1
ATOM 6334 C C . GLU C 1 211 ? 7.510 72.578 76.264 1.00 29.01 208 GLU C C 1
ATOM 6335 O O . GLU C 1 211 ? 8.247 72.708 75.299 1.00 29.27 208 GLU C O 1
ATOM 6341 N N . SER C 1 212 ? 6.508 73.418 76.509 1.00 27.38 209 SER C N 1
ATOM 6342 C CA . SER C 1 212 ? 6.257 74.559 75.625 1.00 24.68 209 SER C CA 1
ATOM 6343 C C . SER C 1 212 ? 5.555 75.711 76.331 1.00 23.12 209 SER C C 1
ATOM 6344 O O . SER C 1 212 ? 5.136 75.589 77.481 1.00 23.21 209 SER C O 1
ATOM 6347 N N . ASP C 1 213 ? 5.429 76.830 75.628 1.00 22.12 210 ASP C N 1
ATOM 6348 C CA . ASP C 1 213 ? 4.765 78.012 76.164 1.00 22.00 210 ASP C CA 1
ATOM 6349 C C . ASP C 1 213 ? 3.262 77.931 75.893 1.00 23.14 210 ASP C C 1
ATOM 6350 O O . ASP C 1 213 ? 2.447 78.416 76.678 1.00 24.28 210 ASP C O 1
ATOM 6355 N N . LEU C 1 214 ? 2.900 77.327 74.768 1.00 22.14 211 LEU C N 1
ATOM 6356 C CA . LEU C 1 214 ? 1.501 77.190 74.413 1.00 21.28 211 LEU C CA 1
ATOM 6357 C C . LEU C 1 214 ? 1.249 75.836 73.768 1.00 21.48 211 LEU C C 1
ATOM 6358 O O . LEU C 1 214 ? 2.171 75.219 73.232 1.00 21.36 211 LEU C O 1
ATOM 6363 N N . VAL C 1 215 ? -0.003 75.386 73.826 1.00 19.78 212 VAL C N 1
ATOM 6364 C CA . VAL C 1 215 ? -0.420 74.131 73.215 1.00 18.76 212 VAL C CA 1
ATOM 6365 C C . VAL C 1 215 ? -1.772 74.341 72.577 1.00 19.50 212 VAL C C 1
ATOM 6366 O O . VAL C 1 215 ? -2.606 75.085 73.097 1.00 18.48 212 VAL C O 1
ATOM 6370 N N . LEU C 1 216 ? -1.995 73.688 71.443 1.00 19.97 213 LEU C N 1
ATOM 6371 C CA . LEU C 1 216 ? -3.277 73.820 70.782 1.00 19.70 213 LEU C CA 1
ATOM 6372 C C . LEU C 1 216 ? -4.273 73.032 71.614 1.00 18.89 213 LEU C C 1
ATOM 6373 O O . LEU C 1 216 ? -4.117 71.826 71.813 1.00 16.95 213 LEU C O 1
ATOM 6378 N N . SER C 1 217 ? -5.291 73.722 72.112 1.00 17.40 214 SER C N 1
ATOM 6379 C CA . SER C 1 217 ? -6.298 73.068 72.922 1.00 17.19 214 SER C CA 1
ATOM 6380 C C . SER C 1 217 ? -7.654 73.758 72.728 1.00 16.84 214 SER C C 1
ATOM 6381 O O . SER C 1 217 ? -8.009 74.128 71.607 1.00 14.58 214 SER C O 1
ATOM 6384 N N . TYR C 1 218 ? -8.406 73.928 73.813 1.00 16.79 215 TYR C N 1
ATOM 6385 C CA . TYR C 1 218 ? -9.725 74.550 73.718 1.00 16.97 215 TYR C CA 1
ATOM 6386 C C . TYR C 1 218 ? -9.891 75.757 74.631 1.00 16.93 215 TYR C C 1
ATOM 6387 O O . TYR C 1 218 ? -9.157 75.910 75.607 1.00 18.01 215 TYR C O 1
ATOM 6396 N N . THR C 1 219 ? -10.867 76.607 74.318 1.00 17.17 216 THR C N 1
ATOM 6397 C CA . THR C 1 219 ? -11.125 77.795 75.135 1.00 19.79 216 THR C CA 1
ATOM 6398 C C . THR C 1 219 ? -11.655 77.379 76.499 1.00 19.87 216 THR C C 1
ATOM 6399 O O . THR C 1 219 ? -11.653 78.167 77.441 1.00 20.36 216 THR C O 1
ATOM 6403 N N . THR C 1 220 ? -12.112 76.134 76.592 1.00 20.86 217 THR C N 1
ATOM 6404 C CA . THR C 1 220 ? -12.678 75.611 77.828 1.00 19.69 217 THR C CA 1
ATOM 6405 C C . THR C 1 220 ? -11.703 74.861 78.709 1.00 21.02 217 THR C C 1
ATOM 6406 O O . THR C 1 220 ? -12.033 74.521 79.843 1.00 20.71 217 THR C O 1
ATOM 6410 N N . SER C 1 221 ? -10.506 74.595 78.197 1.00 20.50 218 SER C N 1
ATOM 6411 C CA . SER C 1 221 ? -9.511 73.872 78.975 1.00 20.60 218 SER C CA 1
ATOM 6412 C C . SER C 1 221 ? -9.244 74.486 80.356 1.00 19.74 218 SER C C 1
ATOM 6413 O O . SER C 1 221 ? -9.158 73.773 81.351 1.00 17.76 218 SER C O 1
ATOM 6416 N N . PRO C 1 222 ? -9.118 75.818 80.437 1.00 19.84 219 PRO C N 1
ATOM 6417 C CA . PRO C 1 222 ? -8.857 76.421 81.750 1.00 21.57 219 PRO C CA 1
ATOM 6418 C C . PRO C 1 222 ? -9.832 75.975 82.842 1.00 21.69 219 PRO C C 1
ATOM 6419 O O . PRO C 1 222 ? -9.457 75.865 84.012 1.00 20.44 219 PRO C O 1
ATOM 6423 N N . ALA C 1 223 ? -11.080 75.718 82.453 1.00 22.75 220 ALA C N 1
ATOM 6424 C CA . ALA C 1 223 ? -12.103 75.297 83.408 1.00 22.08 220 ALA C CA 1
ATOM 6425 C C . ALA C 1 223 ? -11.662 74.065 84.186 1.00 22.23 220 ALA C C 1
ATOM 6426 O O . ALA C 1 223 ? -12.002 73.914 85.358 1.00 21.86 220 ALA C O 1
ATOM 6428 N N . TYR C 1 224 ? -10.906 73.179 83.546 1.00 21.27 221 TYR C N 1
ATOM 6429 C CA . TYR C 1 224 ? -10.455 71.989 84.254 1.00 21.79 221 TYR C CA 1
ATOM 6430 C C . TYR C 1 224 ? -9.603 72.389 85.455 1.00 22.57 221 TYR C C 1
ATOM 6431 O O . TYR C 1 224 ? -9.814 71.899 86.568 1.00 21.53 221 TYR C O 1
ATOM 6440 N N . HIS C 1 225 ? -8.643 73.279 85.220 1.00 22.04 222 HIS C N 1
ATOM 6441 C CA . HIS C 1 225 ? -7.741 73.745 86.270 1.00 23.75 222 HIS C CA 1
ATOM 6442 C C . HIS C 1 225 ? -8.425 74.548 87.368 1.00 24.03 222 HIS C C 1
ATOM 6443 O O . HIS C 1 225 ? -8.119 74.381 88.552 1.00 23.40 222 HIS C O 1
ATOM 6450 N N . ILE C 1 226 ? -9.336 75.431 86.976 1.00 23.70 223 ILE C N 1
ATOM 6451 C CA . ILE C 1 226 ? -10.044 76.247 87.949 1.00 25.80 223 ILE C CA 1
ATOM 6452 C C . ILE C 1 226 ? -10.834 75.372 88.925 1.00 28.08 223 ILE C C 1
ATOM 6453 O O . ILE C 1 226 ? -10.649 75.465 90.141 1.00 27.54 223 ILE C O 1
ATOM 6458 N N . LEU C 1 227 ? -11.699 74.514 88.385 1.00 27.21 224 LEU C N 1
ATOM 6459 C CA . LEU C 1 227 ? -12.534 73.648 89.210 1.00 28.30 224 LEU C CA 1
ATOM 6460 C C . LEU C 1 227 ? -11.860 72.453 89.875 1.00 28.80 224 LEU C C 1
ATOM 6461 O O . LEU C 1 227 ? -12.100 72.189 91.048 1.00 29.29 224 LEU C O 1
ATOM 6466 N N . GLU C 1 228 ? -11.017 71.736 89.141 1.00 30.07 225 GLU C N 1
ATOM 6467 C CA . GLU C 1 228 ? -10.357 70.548 89.685 1.00 31.59 225 GLU C CA 1
ATOM 6468 C C . GLU C 1 228 ? -9.070 70.760 90.482 1.00 31.54 225 GLU C C 1
ATOM 6469 O O . GLU C 1 228 ? -8.878 70.145 91.534 1.00 31.67 225 GLU C O 1
ATOM 6475 N N . GLU C 1 229 ? -8.183 71.614 89.984 1.00 31.21 226 GLU C N 1
ATOM 6476 C CA . GLU C 1 229 ? -6.918 71.854 90.668 1.00 31.23 226 GLU C CA 1
ATOM 6477 C C . GLU C 1 229 ? -6.916 73.140 91.475 1.00 31.67 226 GLU C C 1
ATOM 6478 O O . GLU C 1 229 ? -5.939 73.447 92.159 1.00 33.01 226 GLU C O 1
ATOM 6484 N N . LYS C 1 230 ? -8.007 73.892 91.391 1.00 31.81 227 LYS C N 1
ATOM 6485 C CA . LYS C 1 230 ? -8.119 75.140 92.127 1.00 32.05 227 LYS C CA 1
ATOM 6486 C C . LYS C 1 230 ? -7.079 76.150 91.661 1.00 32.04 227 LYS C C 1
ATOM 6487 O O . LYS C 1 230 ? -6.666 77.017 92.432 1.00 32.08 227 LYS C O 1
ATOM 6493 N N . LYS C 1 231 ? -6.655 76.038 90.406 1.00 30.96 228 LYS C N 1
ATOM 6494 C CA . LYS C 1 231 ? -5.668 76.963 89.854 1.00 31.27 228 LYS C CA 1
ATOM 6495 C C . LYS C 1 231 ? -6.317 77.899 88.841 1.00 31.52 228 LYS C C 1
ATOM 6496 O O . LYS C 1 231 ? -7.210 77.498 88.104 1.00 32.18 228 LYS C O 1
ATOM 6502 N N . ASP C 1 232 ? -5.865 79.148 88.809 1.00 32.24 229 ASP C N 1
ATOM 6503 C CA . ASP C 1 232 ? -6.414 80.138 87.890 1.00 32.37 229 ASP C CA 1
ATOM 6504 C C . ASP C 1 232 ? -5.373 80.700 86.934 1.00 31.28 229 ASP C C 1
ATOM 6505 O O . ASP C 1 232 ? -5.664 81.615 86.164 1.00 29.79 229 ASP C O 1
ATOM 6510 N N . ASN C 1 233 ? -4.165 80.151 86.974 1.00 30.94 230 ASN C N 1
ATOM 6511 C CA . ASN C 1 233 ? -3.089 80.648 86.124 1.00 31.74 230 ASN C CA 1
ATOM 6512 C C . ASN C 1 233 ? -3.162 80.238 84.660 1.00 31.50 230 ASN C C 1
ATOM 6513 O O . ASN C 1 233 ? -2.464 80.805 83.822 1.00 33.46 230 ASN C O 1
ATOM 6518 N N . TYR C 1 234 ? -4.001 79.267 84.335 1.00 30.51 231 TYR C N 1
ATOM 6519 C CA . TYR C 1 234 ? -4.106 78.844 82.946 1.00 28.77 231 TYR C CA 1
ATOM 6520 C C . TYR C 1 234 ? -5.178 79.622 82.205 1.00 27.73 231 TYR C C 1
ATOM 6521 O O . TYR C 1 234 ? -6.244 79.906 82.752 1.00 29.12 231 TYR C O 1
ATOM 6530 N N . ALA C 1 235 ? -4.886 79.977 80.959 1.00 25.55 232 ALA C N 1
ATOM 6531 C CA . ALA C 1 235 ? -5.837 80.718 80.150 1.00 25.64 232 ALA C CA 1
ATOM 6532 C C . ALA C 1 235 ? -5.734 80.317 78.689 1.00 25.24 232 ALA C C 1
ATOM 6533 O O . ALA C 1 235 ? -4.739 79.725 78.261 1.00 24.82 232 ALA C O 1
ATOM 6535 N N . ALA C 1 236 ? -6.773 80.648 77.931 1.00 24.53 233 ALA C N 1
ATOM 6536 C CA . ALA C 1 236 ? -6.809 80.360 76.506 1.00 25.66 233 ALA C CA 1
ATOM 6537 C C . ALA C 1 236 ? -6.622 81.693 75.780 1.00 25.49 233 ALA C C 1
ATOM 6538 O O . ALA C 1 236 ? -7.480 82.566 75.858 1.00 26.31 233 ALA C O 1
ATOM 6540 N N . ALA C 1 237 ? -5.494 81.852 75.094 1.00 24.66 234 ALA C N 1
ATOM 6541 C CA . ALA C 1 237 ? -5.210 83.084 74.365 1.00 24.26 234 ALA C CA 1
ATOM 6542 C C . ALA C 1 237 ? -6.325 83.411 73.385 1.00 24.55 234 ALA C C 1
ATOM 6543 O O . ALA C 1 237 ? -6.707 82.582 72.558 1.00 24.99 234 ALA C O 1
ATOM 6545 N N . ASN C 1 238 ? -6.848 84.624 73.480 1.00 25.35 235 ASN C N 1
ATOM 6546 C CA . ASN C 1 238 ? -7.910 85.061 72.586 1.00 26.23 235 ASN C CA 1
ATOM 6547 C C . ASN C 1 238 ? -7.310 85.673 71.324 1.00 25.42 235 ASN C C 1
ATOM 6548 O O . ASN C 1 238 ? -6.536 86.632 71.392 1.00 25.04 235 ASN C O 1
ATOM 6553 N N . PHE C 1 239 ? -7.656 85.107 70.172 1.00 23.87 236 PHE C N 1
ATOM 6554 C CA . PHE C 1 239 ? -7.132 85.591 68.900 1.00 24.22 236 PHE C CA 1
ATOM 6555 C C . PHE C 1 239 ? -8.147 86.418 68.126 1.00 24.36 236 PHE C C 1
ATOM 6556 O O . PHE C 1 239 ? -9.289 86.000 67.933 1.00 25.07 236 PHE C O 1
ATOM 6564 N N . SER C 1 240 ? -7.702 87.587 67.671 1.00 24.89 237 SER C N 1
ATOM 6565 C CA . SER C 1 240 ? -8.542 88.534 66.948 1.00 24.98 237 SER C CA 1
ATOM 6566 C C . SER C 1 240 ? -9.208 88.045 65.677 1.00 25.72 237 SER C C 1
ATOM 6567 O O . SER C 1 240 ? -10.307 88.495 65.362 1.00 26.97 237 SER C O 1
ATOM 6570 N N . GLU C 1 241 ? -8.570 87.149 64.929 1.00 25.75 238 GLU C N 1
ATOM 6571 C CA . GLU C 1 241 ? -9.212 86.660 63.707 1.00 26.48 238 GLU C CA 1
ATOM 6572 C C . GLU C 1 241 ? -10.417 85.784 64.053 1.00 26.72 238 GLU C C 1
ATOM 6573 O O . GLU C 1 241 ? -11.297 85.555 63.220 1.00 26.40 238 GLU C O 1
ATOM 6579 N N . GLY C 1 242 ? -10.454 85.294 65.289 1.00 27.05 239 GLY C N 1
ATOM 6580 C CA . GLY C 1 242 ? -11.555 84.444 65.710 1.00 26.74 239 GLY C CA 1
ATOM 6581 C C . GLY C 1 242 ? -11.104 83.013 65.924 1.00 25.29 239 GLY C C 1
ATOM 6582 O O . GLY C 1 242 ? -9.977 82.664 65.580 1.00 26.48 239 GLY C O 1
ATOM 6583 N N . HIS C 1 243 ? -11.976 82.185 66.491 1.00 22.93 240 HIS C N 1
ATOM 6584 C CA . HIS C 1 243 ? -11.649 80.789 66.748 1.00 22.32 240 HIS C CA 1
ATOM 6585 C C . HIS C 1 243 ? -12.536 79.828 65.944 1.00 22.04 240 HIS C C 1
ATOM 6586 O O . HIS C 1 243 ? -13.700 80.137 65.652 1.00 20.81 240 HIS C O 1
ATOM 6593 N N . TYR C 1 244 ? -11.970 78.668 65.590 1.00 18.86 241 TYR C N 1
ATOM 6594 C CA . TYR C 1 244 ? -12.666 77.652 64.803 1.00 17.82 241 TYR C CA 1
ATOM 6595 C C . TYR C 1 244 ? -13.541 76.770 65.687 1.00 17.56 241 TYR C C 1
ATOM 6596 O O . TYR C 1 244 ? -13.133 76.335 66.762 1.00 17.02 241 TYR C O 1
ATOM 6605 N N . LEU C 1 245 ? -14.754 76.508 65.225 1.00 19.40 242 LEU C N 1
ATOM 6606 C CA . LEU C 1 245 ? -15.701 75.713 65.993 1.00 20.17 242 LEU C CA 1
ATOM 6607 C C . LEU C 1 245 ? -15.669 74.214 65.751 1.00 20.77 242 LEU C C 1
ATOM 6608 O O . LEU C 1 245 ? -15.583 73.740 64.608 1.00 20.51 242 LEU C O 1
ATOM 6613 N N . GLN C 1 246 ? -15.744 73.469 66.843 1.00 18.24 243 GLN C N 1
ATOM 6614 C CA . GLN C 1 246 ? -15.804 72.029 66.742 1.00 18.20 243 GLN C CA 1
ATOM 6615 C C . GLN C 1 246 ? -17.073 71.546 67.429 1.00 18.70 243 GLN C C 1
ATOM 6616 O O . GLN C 1 246 ? -17.385 71.954 68.551 1.00 18.41 243 GLN C O 1
ATOM 6622 N N . VAL C 1 247 ? -17.812 70.701 66.726 1.00 17.99 244 VAL C N 1
ATOM 6623 C CA . VAL C 1 247 ? -19.010 70.082 67.261 1.00 18.14 244 VAL C CA 1
ATOM 6624 C C . VAL C 1 247 ? -18.704 68.596 67.122 1.00 18.37 244 VAL C C 1
ATOM 6625 O O . VAL C 1 247 ? -18.608 68.079 66.010 1.00 14.77 244 VAL C O 1
ATOM 6629 N N . GLU C 1 248 ? -18.510 67.928 68.254 1.00 18.67 245 GLU C N 1
ATOM 6630 C CA . GLU C 1 248 ? -18.202 66.507 68.252 1.00 21.08 245 GLU C CA 1
ATOM 6631 C C . GLU C 1 248 ? -19.472 65.696 68.060 1.00 21.46 245 GLU C C 1
ATOM 6632 O O . GLU C 1 248 ? -20.519 66.030 68.618 1.00 24.23 245 GLU C O 1
ATOM 6638 N N . VAL C 1 249 ? -19.378 64.627 67.274 1.00 20.38 246 VAL C N 1
ATOM 6639 C CA . VAL C 1 249 ? -20.543 63.795 66.999 1.00 18.30 246 VAL C CA 1
ATOM 6640 C C . VAL C 1 249 ? -20.318 62.315 67.246 1.00 19.15 246 VAL C C 1
ATOM 6641 O O . VAL C 1 249 ? -19.191 61.854 67.437 1.00 16.83 246 VAL C O 1
ATOM 6645 N N . ALA C 1 250 ? -21.428 61.585 67.233 1.00 19.02 247 ALA C N 1
ATOM 6646 C CA . ALA C 1 250 ? -21.438 60.144 67.402 1.00 18.87 247 ALA C CA 1
ATOM 6647 C C . ALA C 1 250 ? -22.481 59.636 66.411 1.00 20.52 247 ALA C C 1
ATOM 6648 O O . ALA C 1 250 ? -23.386 60.374 66.012 1.00 20.35 247 ALA C O 1
ATOM 6650 N N . ALA C 1 251 ? -22.346 58.384 66.007 1.00 20.38 248 ALA C N 1
ATOM 6651 C CA . ALA C 1 251 ? -23.285 57.792 65.071 1.00 21.34 248 ALA C CA 1
ATOM 6652 C C . ALA C 1 251 ? -23.273 56.291 65.308 1.00 21.01 248 ALA C C 1
ATOM 6653 O O . ALA C 1 251 ? -22.273 55.739 65.782 1.00 19.50 248 ALA C O 1
ATOM 6655 N N . ARG C 1 252 ? -24.387 55.634 65.010 1.00 20.61 249 ARG C N 1
ATOM 6656 C CA . ARG C 1 252 ? -24.448 54.192 65.187 1.00 22.08 249 ARG C CA 1
ATOM 6657 C C . ARG C 1 252 ? -24.029 53.559 63.867 1.00 20.29 249 ARG C C 1
ATOM 6658 O O . ARG C 1 252 ? -24.314 54.101 62.804 1.00 20.64 249 ARG C O 1
ATOM 6666 N N . THR C 1 253 ? -23.338 52.424 63.936 1.00 20.58 250 THR C N 1
ATOM 6667 C CA . THR C 1 253 ? -22.871 51.735 62.733 1.00 19.26 250 THR C CA 1
ATOM 6668 C C . THR C 1 253 ? -23.985 50.959 62.029 1.00 20.63 250 THR C C 1
ATOM 6669 O O . THR C 1 253 ? -24.802 50.295 62.670 1.00 18.06 250 THR C O 1
ATOM 6673 N N . ALA C 1 254 ? -24.003 51.050 60.703 1.00 21.21 251 ALA C N 1
ATOM 6674 C CA . ALA C 1 254 ? -24.995 50.360 59.890 1.00 22.68 251 ALA C CA 1
ATOM 6675 C C . ALA C 1 254 ? -24.920 48.849 60.081 1.00 23.72 251 ALA C C 1
ATOM 6676 O O . ALA C 1 254 ? -25.928 48.155 60.017 1.00 24.95 251 ALA C O 1
ATOM 6678 N N . ALA C 1 255 ? -23.725 48.336 60.329 1.00 24.56 252 ALA C N 1
ATOM 6679 C CA . ALA C 1 255 ? -23.567 46.903 60.506 1.00 25.05 252 ALA C CA 1
ATOM 6680 C C . ALA C 1 255 ? -23.884 46.436 61.922 1.00 25.46 252 ALA C C 1
ATOM 6681 O O . ALA C 1 255 ? -23.889 45.237 62.190 1.00 27.02 252 ALA C O 1
ATOM 6683 N N . SER C 1 256 ? -24.152 47.367 62.830 1.00 25.56 253 SER C N 1
ATOM 6684 C CA . SER C 1 256 ? -24.441 46.969 64.207 1.00 26.58 253 SER C CA 1
ATOM 6685 C C . SER C 1 256 ? -25.526 45.903 64.322 1.00 27.16 253 SER C C 1
ATOM 6686 O O . SER C 1 256 ? -26.546 45.945 63.630 1.00 26.69 253 SER C O 1
ATOM 6689 N N . LYS C 1 257 ? -25.293 44.948 65.213 1.00 27.43 254 LYS C N 1
ATOM 6690 C CA . LYS C 1 257 ? -26.242 43.870 65.447 1.00 27.58 254 LYS C CA 1
ATOM 6691 C C . LYS C 1 257 ? -27.243 44.327 66.490 1.00 26.18 254 LYS C C 1
ATOM 6692 O O . LYS C 1 257 ? -28.202 43.624 66.792 1.00 25.90 254 LYS C O 1
ATOM 6698 N N . GLN C 1 258 ? -27.005 45.511 67.042 1.00 24.10 255 GLN C N 1
ATOM 6699 C CA . GLN C 1 258 ? -27.872 46.070 68.069 1.00 23.13 255 GLN C CA 1
ATOM 6700 C C . GLN C 1 258 ? -28.315 47.483 67.709 1.00 21.75 255 GLN C C 1
ATOM 6701 O O . GLN C 1 258 ? -28.002 48.442 68.418 1.00 19.18 255 GLN C O 1
ATOM 6707 N N . PRO C 1 259 ? -29.059 47.624 66.603 1.00 21.67 256 PRO C N 1
ATOM 6708 C CA . PRO C 1 259 ? -29.556 48.919 66.126 1.00 22.03 256 PRO C CA 1
ATOM 6709 C C . PRO C 1 259 ? -30.419 49.673 67.137 1.00 23.43 256 PRO C C 1
ATOM 6710 O O . PRO C 1 259 ? -30.330 50.899 67.240 1.00 22.42 256 PRO C O 1
ATOM 6714 N N . GLU C 1 260 ? -31.244 48.944 67.887 1.00 24.37 257 GLU C N 1
ATOM 6715 C CA . GLU C 1 260 ? -32.109 49.570 68.888 1.00 25.08 257 GLU C CA 1
ATOM 6716 C C . GLU C 1 260 ? -31.301 50.155 70.046 1.00 24.88 257 GLU C C 1
ATOM 6717 O O . GLU C 1 260 ? -31.487 51.312 70.419 1.00 25.27 257 GLU C O 1
ATOM 6723 N N . LEU C 1 261 ? -30.416 49.343 70.617 1.00 24.16 258 LEU C N 1
ATOM 6724 C CA . LEU C 1 261 ? -29.583 49.767 71.737 1.00 22.88 258 LEU C CA 1
ATOM 6725 C C . LEU C 1 261 ? -28.674 50.933 71.344 1.00 22.46 258 LEU C C 1
ATOM 6726 O O . LEU C 1 261 ? -28.500 51.877 72.110 1.00 20.24 258 LEU C O 1
ATOM 6731 N N . ALA C 1 262 ? -28.081 50.848 70.157 1.00 21.76 259 ALA C N 1
ATOM 6732 C CA . ALA C 1 262 ? -27.205 51.910 69.663 1.00 22.33 259 ALA C CA 1
ATOM 6733 C C . ALA C 1 262 ? -28.006 53.204 69.534 1.00 22.36 259 ALA C C 1
ATOM 6734 O O . ALA C 1 262 ? -27.534 54.274 69.906 1.00 22.69 259 ALA C O 1
ATOM 6736 N N . GLN C 1 263 ? -29.221 53.097 69.004 1.00 25.23 260 GLN C N 1
ATOM 6737 C CA . GLN C 1 263 ? -30.081 54.263 68.835 1.00 27.17 260 GLN C CA 1
ATOM 6738 C C . GLN C 1 263 ? -30.452 54.821 70.200 1.00 28.02 260 GLN C C 1
ATOM 6739 O O . GLN C 1 263 ? -30.460 56.034 70.408 1.00 27.42 260 GLN C O 1
ATOM 6745 N N . LYS C 1 264 ? -30.754 53.920 71.128 1.00 28.01 261 LYS C N 1
ATOM 6746 C CA . LYS C 1 264 ? -31.126 54.307 72.477 1.00 28.33 261 LYS C CA 1
ATOM 6747 C C . LYS C 1 264 ? -30.000 55.129 73.111 1.00 28.17 261 LYS C C 1
ATOM 6748 O O . LYS C 1 264 ? -30.249 56.146 73.763 1.00 28.19 261 LYS C O 1
ATOM 6754 N N . PHE C 1 265 ? -28.761 54.688 72.903 1.00 27.37 262 PHE C N 1
ATOM 6755 C CA . PHE C 1 265 ? -27.600 55.380 73.449 1.00 25.09 262 PHE C CA 1
ATOM 6756 C C . PHE C 1 265 ? -27.507 56.795 72.889 1.00 24.02 262 PHE C C 1
ATOM 6757 O O . PHE C 1 265 ? -27.307 57.753 73.633 1.00 22.64 262 PHE C O 1
ATOM 6765 N N . LEU C 1 266 ? -27.662 56.921 71.576 1.00 22.12 263 LEU C N 1
ATOM 6766 C CA . LEU C 1 266 ? -27.597 58.222 70.928 1.00 23.04 263 LEU C CA 1
ATOM 6767 C C . LEU C 1 266 ? -28.645 59.185 71.492 1.00 23.64 263 LEU C C 1
ATOM 6768 O O . LEU C 1 266 ? -28.339 60.335 71.799 1.00 22.40 263 LEU C O 1
ATOM 6773 N N . GLN C 1 267 ? -29.878 58.709 71.636 1.00 24.90 264 GLN C N 1
ATOM 6774 C CA . GLN C 1 267 ? -30.953 59.544 72.166 1.00 28.13 264 GLN C CA 1
ATOM 6775 C C . GLN C 1 267 ? -30.682 59.936 73.615 1.00 26.22 264 GLN C C 1
ATOM 6776 O O . GLN C 1 267 ? -31.074 61.014 74.058 1.00 26.81 264 GLN C O 1
ATOM 6782 N N . PHE C 1 268 ? -30.021 59.053 74.353 1.00 25.10 265 PHE C N 1
ATOM 6783 C CA . PHE C 1 268 ? -29.697 59.326 75.742 1.00 24.15 265 PHE C CA 1
ATOM 6784 C C . PHE C 1 268 ? -28.515 60.294 75.820 1.00 23.69 265 PHE C C 1
ATOM 6785 O O . PHE C 1 268 ? -28.394 61.089 76.753 1.00 21.72 265 PHE C O 1
ATOM 6801 N N . VAL C 1 270 ? -28.014 62.865 74.160 1.00 25.64 267 VAL C N 1
ATOM 6802 C CA . VAL C 1 270 ? -28.470 64.246 74.073 1.00 26.77 267 VAL C CA 1
ATOM 6803 C C . VAL C 1 270 ? -29.400 64.620 75.233 1.00 26.93 267 VAL C C 1
ATOM 6804 O O . VAL C 1 270 ? -29.894 65.745 75.309 1.00 26.17 267 VAL C O 1
ATOM 6808 N N . SER C 1 271 ? -29.626 63.672 76.142 1.00 26.35 268 SER C N 1
ATOM 6809 C CA . SER C 1 271 ? -30.483 63.914 77.300 1.00 26.54 268 SER C CA 1
ATOM 6810 C C . SER C 1 271 ? -29.657 64.464 78.472 1.00 27.41 268 SER C C 1
ATOM 6811 O O . SER C 1 271 ? -28.430 64.360 78.482 1.00 28.59 268 SER C O 1
ATOM 6814 N N . PRO C 1 272 ? -30.324 65.060 79.472 1.00 27.67 269 PRO C N 1
ATOM 6815 C CA . PRO C 1 272 ? -29.670 65.637 80.656 1.00 26.43 269 PRO C CA 1
ATOM 6816 C C . PRO C 1 272 ? -28.745 64.704 81.442 1.00 26.80 269 PRO C C 1
ATOM 6817 O O . PRO C 1 272 ? -27.701 65.131 81.941 1.00 26.28 269 PRO C O 1
ATOM 6821 N N . ALA C 1 273 ? -29.123 63.436 81.556 1.00 26.37 270 ALA C N 1
ATOM 6822 C CA . ALA C 1 273 ? -28.316 62.461 82.291 1.00 26.04 270 ALA C CA 1
ATOM 6823 C C . ALA C 1 273 ? -26.903 62.340 81.721 1.00 25.65 270 ALA C C 1
ATOM 6824 O O . ALA C 1 273 ? -25.963 61.993 82.433 1.00 25.68 270 ALA C O 1
ATOM 6826 N N . PHE C 1 274 ? -26.763 62.629 80.433 1.00 24.66 271 PHE C N 1
ATOM 6827 C CA . PHE C 1 274 ? -25.473 62.561 79.756 1.00 23.60 271 PHE C CA 1
ATOM 6828 C C . PHE C 1 274 ? -24.878 63.959 79.656 1.00 21.94 271 PHE C C 1
ATOM 6829 O O . PHE C 1 274 ? -23.730 64.178 80.028 1.00 20.96 271 PHE C O 1
ATOM 6837 N N . GLN C 1 275 ? -25.678 64.898 79.154 1.00 21.89 272 GLN C N 1
ATOM 6838 C CA . GLN C 1 275 ? -25.248 66.281 78.967 1.00 22.58 272 GLN C CA 1
ATOM 6839 C C . GLN C 1 275 ? -24.768 67.003 80.214 1.00 22.24 272 GLN C C 1
ATOM 6840 O O . GLN C 1 275 ? -23.870 67.831 80.133 1.00 21.70 272 GLN C O 1
ATOM 6846 N N . ASN C 1 276 ? -25.353 66.699 81.365 1.00 22.64 273 ASN C N 1
ATOM 6847 C CA . ASN C 1 276 ? -24.938 67.360 82.594 1.00 23.23 273 ASN C CA 1
ATOM 6848 C C . ASN C 1 276 ? -23.539 66.961 83.014 1.00 22.62 273 ASN C C 1
ATOM 6849 O O . ASN C 1 276 ? -22.916 67.648 83.818 1.00 22.69 273 ASN C O 1
ATOM 6854 N N . ALA C 1 277 ? -23.048 65.854 82.466 1.00 22.41 274 ALA C N 1
ATOM 6855 C CA . ALA C 1 277 ? -21.719 65.356 82.801 1.00 22.09 274 ALA C CA 1
ATOM 6856 C C . ALA C 1 277 ? -20.629 65.883 81.880 1.00 22.62 274 ALA C C 1
ATOM 6857 O O . ALA C 1 277 ? -19.443 65.795 82.199 1.00 24.72 274 ALA C O 1
ATOM 6859 N N . ILE C 1 278 ? -21.028 66.433 80.742 1.00 22.42 275 ILE C N 1
ATOM 6860 C CA . ILE C 1 278 ? -20.072 66.936 79.765 1.00 23.19 275 ILE C CA 1
ATOM 6861 C C . ILE C 1 278 ? -19.139 68.059 80.230 1.00 24.90 275 ILE C C 1
ATOM 6862 O O . ILE C 1 278 ? -17.923 67.949 80.084 1.00 25.71 275 ILE C O 1
ATOM 6867 N N . PRO C 1 279 ? -19.689 69.141 80.810 1.00 25.61 276 PRO C N 1
ATOM 6868 C CA . PRO C 1 279 ? -18.858 70.263 81.273 1.00 24.72 276 PRO C CA 1
ATOM 6869 C C . PRO C 1 279 ? -17.642 69.905 82.139 1.00 24.73 276 PRO C C 1
ATOM 6870 O O . PRO C 1 279 ? -16.511 70.258 81.794 1.00 25.06 276 PRO C O 1
ATOM 6874 N N . THR C 1 280 ? -17.857 69.226 83.263 1.00 22.81 277 THR C N 1
ATOM 6875 C CA . THR C 1 280 ? -16.732 68.867 84.127 1.00 22.76 277 THR C CA 1
ATOM 6876 C C . THR C 1 280 ? -16.245 67.476 83.779 1.00 23.29 277 THR C C 1
ATOM 6877 O O . THR C 1 280 ? -15.425 66.888 84.493 1.00 25.70 277 THR C O 1
ATOM 6881 N N . GLY C 1 281 ? -16.760 66.952 82.674 1.00 22.49 278 GLY C N 1
ATOM 6882 C CA . GLY C 1 281 ? -16.361 65.634 82.230 1.00 20.70 278 GLY C CA 1
ATOM 6883 C C . GLY C 1 281 ? -15.424 65.725 81.045 1.00 19.49 278 GLY C C 1
ATOM 6884 O O . GLY C 1 281 ? -14.300 65.235 81.103 1.00 18.99 278 GLY C O 1
ATOM 6885 N N . ASN C 1 282 ? -15.885 66.367 79.974 1.00 18.18 279 ASN C N 1
ATOM 6886 C CA . ASN C 1 282 ? -15.082 66.509 78.761 1.00 15.78 279 ASN C CA 1
ATOM 6887 C C . ASN C 1 282 ? -14.572 67.926 78.608 1.00 16.25 279 ASN C C 1
ATOM 6888 O O . ASN C 1 282 ? -13.873 68.227 77.642 1.00 14.45 279 ASN C O 1
ATOM 6893 N N . TRP C 1 283 ? -14.939 68.790 79.554 1.00 14.72 280 TRP C N 1
ATOM 6894 C CA . TRP C 1 283 ? -14.522 70.185 79.530 1.00 16.93 280 TRP C CA 1
ATOM 6895 C C . TRP C 1 283 ? -14.838 70.821 78.182 1.00 16.09 280 TRP C C 1
ATOM 6896 O O . TRP C 1 283 ? -13.989 71.405 77.521 1.00 15.12 280 TRP C O 1
ATOM 6915 N N . TYR C 1 285 ? -18.606 72.496 75.927 1.00 19.73 282 TYR C N 1
ATOM 6916 C CA . TYR C 1 285 ? -19.957 73.001 76.146 1.00 20.67 282 TYR C CA 1
ATOM 6917 C C . TYR C 1 285 ? -20.977 71.944 75.766 1.00 21.26 282 TYR C C 1
ATOM 6918 O O . TYR C 1 285 ? -20.819 71.250 74.761 1.00 23.41 282 TYR C O 1
ATOM 6927 N N . PRO C 1 286 ? -22.029 71.793 76.579 1.00 21.63 283 PRO C N 1
ATOM 6928 C CA . PRO C 1 286 ? -23.082 70.812 76.312 1.00 21.54 283 PRO C CA 1
ATOM 6929 C C . PRO C 1 286 ? -23.860 71.266 75.085 1.00 21.72 283 PRO C C 1
ATOM 6930 O O . PRO C 1 286 ? -23.927 72.456 74.799 1.00 20.54 283 PRO C O 1
ATOM 6934 N N . VAL C 1 287 ? -24.453 70.322 74.369 1.00 23.69 284 VAL C N 1
ATOM 6935 C CA . VAL C 1 287 ? -25.232 70.645 73.181 1.00 25.09 284 VAL C CA 1
ATOM 6936 C C . VAL C 1 287 ? -26.672 70.954 73.599 1.00 26.96 284 VAL C C 1
ATOM 6937 O O . VAL C 1 287 ? -27.501 71.364 72.789 1.00 27.39 284 VAL C O 1
ATOM 6941 N N . ALA C 1 288 ? -26.957 70.750 74.880 1.00 29.14 285 ALA C N 1
ATOM 6942 C CA . ALA C 1 288 ? -28.277 71.029 75.434 1.00 31.89 285 ALA C CA 1
ATOM 6943 C C . ALA C 1 288 ? -28.158 72.313 76.242 1.00 32.85 285 ALA C C 1
ATOM 6944 O O . ALA C 1 288 ? -27.062 72.674 76.676 1.00 32.71 285 ALA C O 1
ATOM 6946 N N . ASN C 1 289 ? -29.272 73.010 76.440 1.00 34.79 286 ASN C N 1
ATOM 6947 C CA . ASN C 1 289 ? -29.248 74.257 77.205 1.00 36.09 286 ASN C CA 1
ATOM 6948 C C . ASN C 1 289 ? -29.151 73.957 78.691 1.00 34.86 286 ASN C C 1
ATOM 6949 O O . ASN C 1 289 ? -29.944 73.188 79.236 1.00 34.14 286 ASN C O 1
ATOM 6954 N N . VAL C 1 290 ? -28.172 74.567 79.345 1.00 33.62 287 VAL C N 1
ATOM 6955 C CA . VAL C 1 290 ? -27.975 74.342 80.765 1.00 33.87 287 VAL C CA 1
ATOM 6956 C C . VAL C 1 290 ? -27.219 75.495 81.388 1.00 34.02 287 VAL C C 1
ATOM 6957 O O . VAL C 1 290 ? -26.660 76.336 80.689 1.00 34.82 287 VAL C O 1
ATOM 6961 N N . THR C 1 291 ? -27.208 75.526 82.714 1.00 33.25 288 THR C N 1
ATOM 6962 C CA . THR C 1 291 ? -26.475 76.542 83.442 1.00 32.56 288 THR C CA 1
ATOM 6963 C C . THR C 1 291 ? -25.189 75.828 83.843 1.00 31.84 288 THR C C 1
ATOM 6964 O O . THR C 1 291 ? -25.226 74.879 84.623 1.00 31.87 288 THR C O 1
ATOM 6968 N N . LEU C 1 292 ? -24.063 76.264 83.287 1.00 30.05 289 LEU C N 1
ATOM 6969 C CA . LEU C 1 292 ? -22.769 75.653 83.586 1.00 29.32 289 LEU C CA 1
ATOM 6970 C C . LEU C 1 292 ? -22.398 75.898 85.040 1.00 27.84 289 LEU C C 1
ATOM 6971 O O . LEU C 1 292 ? -22.854 76.859 85.649 1.00 29.07 289 LEU C O 1
ATOM 6976 N N . PRO C 1 293 ? -21.568 75.028 85.619 1.00 27.16 290 PRO C N 1
ATOM 6977 C CA . PRO C 1 293 ? -21.182 75.230 87.018 1.00 26.98 290 PRO C CA 1
ATOM 6978 C C . PRO C 1 293 ? -20.342 76.488 87.229 1.00 25.61 290 PRO C C 1
ATOM 6979 O O . PRO C 1 293 ? -19.866 77.104 86.273 1.00 25.49 290 PRO C O 1
ATOM 6983 N N . ALA C 1 294 ? -20.166 76.862 88.489 1.00 24.14 291 ALA C N 1
ATOM 6984 C CA . ALA C 1 294 ? -19.376 78.033 88.831 1.00 23.76 291 ALA C CA 1
ATOM 6985 C C . ALA C 1 294 ? -17.935 77.791 88.396 1.00 24.95 291 ALA C C 1
ATOM 6986 O O . ALA C 1 294 ? -17.376 76.723 88.645 1.00 23.69 291 ALA C O 1
ATOM 6988 N N . GLY C 1 295 ? -17.339 78.786 87.746 1.00 24.52 292 GLY C N 1
ATOM 6989 C CA . GLY C 1 295 ? -15.972 78.648 87.278 1.00 25.33 292 GLY C CA 1
ATOM 6990 C C . GLY C 1 295 ? -15.884 78.910 85.787 1.00 26.63 292 GLY C C 1
ATOM 6991 O O . GLY C 1 295 ? -14.889 79.444 85.294 1.00 26.65 292 GLY C O 1
ATOM 6992 N N . PHE C 1 296 ? -16.936 78.548 85.062 1.00 26.40 293 PHE C N 1
ATOM 6993 C CA . PHE C 1 296 ? -16.952 78.757 83.624 1.00 25.97 293 PHE C CA 1
ATOM 6994 C C . PHE C 1 296 ? -17.117 80.222 83.236 1.00 26.27 293 PHE C C 1
ATOM 6995 O O . PHE C 1 296 ? -16.694 80.630 82.154 1.00 24.90 293 PHE C O 1
ATOM 7003 N N . GLU C 1 297 ? -17.717 81.020 84.114 1.00 25.86 294 GLU C N 1
ATOM 7004 C CA . GLU C 1 297 ? -17.928 82.429 83.796 1.00 27.98 294 GLU C CA 1
ATOM 7005 C C . GLU C 1 297 ? -16.580 83.114 83.599 1.00 28.10 294 GLU C C 1
ATOM 7006 O O . GLU C 1 297 ? -16.493 84.180 82.999 1.00 27.53 294 GLU C O 1
ATOM 7012 N N . LYS C 1 298 ? -15.530 82.480 84.103 1.00 29.14 295 LYS C N 1
ATOM 7013 C CA . LYS C 1 298 ? -14.180 83.013 83.992 1.00 29.58 295 LYS C CA 1
ATOM 7014 C C . LYS C 1 298 ? -13.553 82.697 82.638 1.00 29.54 295 LYS C C 1
ATOM 7015 O O . LYS C 1 298 ? -12.431 83.107 82.353 1.00 29.22 295 LYS C O 1
ATOM 7021 N N . LEU C 1 299 ? -14.285 81.963 81.807 1.00 28.65 296 LEU C N 1
ATOM 7022 C CA . LEU C 1 299 ? -13.804 81.618 80.482 1.00 26.96 296 LEU C CA 1
ATOM 7023 C C . LEU C 1 299 ? -14.246 82.703 79.521 1.00 28.27 296 LEU C C 1
ATOM 7024 O O . LEU C 1 299 ? -15.081 83.533 79.858 1.00 29.26 296 LEU C O 1
ATOM 7029 N N . THR C 1 300 ? -13.687 82.694 78.318 1.00 29.70 297 THR C N 1
ATOM 7030 C CA . THR C 1 300 ? -14.046 83.679 77.312 1.00 29.34 297 THR C CA 1
ATOM 7031 C C . THR C 1 300 ? -14.529 82.999 76.032 1.00 28.89 297 THR C C 1
ATOM 7032 O O . THR C 1 300 ? -13.862 82.114 75.503 1.00 27.44 297 THR C O 1
ATOM 7036 N N . LYS C 1 301 ? -15.699 83.400 75.546 1.00 30.12 298 LYS C N 1
ATOM 7037 C CA . LYS C 1 301 ? -16.224 82.847 74.305 1.00 32.12 298 LYS C CA 1
ATOM 7038 C C . LYS C 1 301 ? -15.745 83.736 73.165 1.00 32.70 298 LYS C C 1
ATOM 7039 O O . LYS C 1 301 ? -15.989 84.940 73.159 1.00 33.12 298 LYS C O 1
ATOM 7045 N N . PRO C 1 302 ? -15.041 83.148 72.186 1.00 33.00 299 PRO C N 1
ATOM 7046 C CA . PRO C 1 302 ? -14.529 83.913 71.045 1.00 31.93 299 PRO C CA 1
ATOM 7047 C C . PRO C 1 302 ? -15.510 84.957 70.520 1.00 31.64 299 PRO C C 1
ATOM 7048 O O . PRO C 1 302 ? -16.725 84.744 70.536 1.00 31.09 299 PRO C O 1
ATOM 7052 N N . ALA C 1 303 ? -14.975 86.092 70.073 1.00 30.82 300 ALA C N 1
ATOM 7053 C CA . ALA C 1 303 ? -15.799 87.173 69.537 1.00 28.42 300 ALA C CA 1
ATOM 7054 C C . ALA C 1 303 ? -16.233 86.809 68.130 1.00 27.28 300 ALA C C 1
ATOM 7055 O O . ALA C 1 303 ? -17.294 87.216 67.673 1.00 26.49 300 ALA C O 1
ATOM 7057 N N . THR C 1 304 ? -15.399 86.036 67.446 1.00 26.38 301 THR C N 1
ATOM 7058 C CA . THR C 1 304 ? -15.702 85.599 66.089 1.00 26.14 301 THR C CA 1
ATOM 7059 C C . THR C 1 304 ? -15.568 84.079 66.004 1.00 24.86 301 THR C C 1
ATOM 7060 O O . THR C 1 304 ? -14.679 83.489 66.614 1.00 23.63 301 THR C O 1
ATOM 7064 N N . THR C 1 305 ? -16.461 83.452 65.248 1.00 25.69 302 THR C N 1
ATOM 7065 C CA . THR C 1 305 ? -16.457 82.005 65.082 1.00 23.85 302 THR C CA 1
ATOM 7066 C C . THR C 1 305 ? -16.179 81.634 63.639 1.00 24.90 302 THR C C 1
ATOM 7067 O O . THR C 1 305 ? -16.850 82.112 62.729 1.00 25.84 302 THR C O 1
ATOM 7071 N N . LEU C 1 306 ? -15.189 80.769 63.438 1.00 26.30 303 LEU C N 1
ATOM 7072 C CA . LEU C 1 306 ? -14.796 80.329 62.101 1.00 25.27 303 LEU C CA 1
ATOM 7073 C C . LEU C 1 306 ? -15.164 78.870 61.862 1.00 25.72 303 LEU C C 1
ATOM 7074 O O . LEU C 1 306 ? -15.092 78.050 62.773 1.00 26.32 303 LEU C O 1
ATOM 7079 N N . GLU C 1 307 ? -15.553 78.549 60.633 1.00 26.33 304 GLU C N 1
ATOM 7080 C CA . GLU C 1 307 ? -15.927 77.184 60.281 1.00 26.69 304 GLU C CA 1
ATOM 7081 C C . GLU C 1 307 ? -16.087 77.005 58.776 1.00 26.98 304 GLU C C 1
ATOM 7082 O O . GLU C 1 307 ? -16.543 77.911 58.082 1.00 26.31 304 GLU C O 1
ATOM 7088 N N . PHE C 1 308 ? -15.688 75.836 58.281 1.00 26.65 305 PHE C N 1
ATOM 7089 C CA . PHE C 1 308 ? -15.829 75.497 56.868 1.00 27.63 305 PHE C CA 1
ATOM 7090 C C . PHE C 1 308 ? -17.030 74.562 56.822 1.00 28.34 305 PHE C C 1
ATOM 7091 O O . PHE C 1 308 ? -17.408 74.006 57.853 1.00 28.91 305 PHE C O 1
ATOM 7099 N N . THR C 1 309 ? -17.629 74.383 55.647 1.00 28.28 306 THR C N 1
ATOM 7100 C CA . THR C 1 309 ? -18.754 73.464 55.538 1.00 28.65 306 THR C CA 1
ATOM 7101 C C . THR C 1 309 ? -18.155 72.071 55.337 1.00 29.89 306 THR C C 1
ATOM 7102 O O . THR C 1 309 ? -17.033 71.929 54.836 1.00 28.35 306 THR C O 1
ATOM 7106 N N . PRO C 1 310 ? -18.893 71.023 55.732 1.00 30.20 307 PRO C N 1
ATOM 7107 C CA . PRO C 1 310 ? -18.404 69.653 55.577 1.00 30.56 307 PRO C CA 1
ATOM 7108 C C . PRO C 1 310 ? -17.867 69.393 54.173 1.00 31.32 307 PRO C C 1
ATOM 7109 O O . PRO C 1 310 ? -16.874 68.691 53.998 1.00 32.07 307 PRO C O 1
ATOM 7113 N N . ALA C 1 311 ? -18.529 69.972 53.178 1.00 33.28 308 ALA C N 1
ATOM 7114 C CA . ALA C 1 311 ? -18.145 69.792 51.782 1.00 35.32 308 ALA C CA 1
ATOM 7115 C C . ALA C 1 311 ? -16.833 70.483 51.451 1.00 36.19 308 ALA C C 1
ATOM 7116 O O . ALA C 1 311 ? -15.980 69.915 50.769 1.00 36.38 308 ALA C O 1
ATOM 7118 N N . GLU C 1 312 ? -16.683 71.714 51.930 1.00 36.86 309 GLU C N 1
ATOM 7119 C CA . GLU C 1 312 ? -15.477 72.488 51.684 1.00 36.33 309 GLU C CA 1
ATOM 7120 C C . GLU C 1 312 ? -14.244 71.784 52.232 1.00 36.19 309 GLU C C 1
ATOM 7121 O O . GLU C 1 312 ? -13.185 71.806 51.603 1.00 36.18 309 GLU C O 1
ATOM 7127 N N . VAL C 1 313 ? -14.371 71.161 53.399 1.00 34.81 310 VAL C N 1
ATOM 7128 C CA . VAL C 1 313 ? -13.227 70.473 53.977 1.00 36.33 310 VAL C CA 1
ATOM 7129 C C . VAL C 1 313 ? -12.924 69.194 53.201 1.00 35.87 310 VAL C C 1
ATOM 7130 O O . VAL C 1 313 ? -11.765 68.877 52.934 1.00 35.76 310 VAL C O 1
ATOM 7134 N N . ALA C 1 314 ? -13.968 68.466 52.824 1.00 36.51 311 ALA C N 1
ATOM 7135 C CA . ALA C 1 314 ? -13.779 67.224 52.088 1.00 37.18 311 ALA C CA 1
ATOM 7136 C C . ALA C 1 314 ? -13.062 67.480 50.773 1.00 36.49 311 ALA C C 1
ATOM 7137 O O . ALA C 1 314 ? -12.180 66.725 50.378 1.00 37.08 311 ALA C O 1
ATOM 7139 N N . ALA C 1 315 ? -13.439 68.564 50.109 1.00 35.22 312 ALA C N 1
ATOM 7140 C CA . ALA C 1 315 ? -12.857 68.925 48.826 1.00 35.86 312 ALA C CA 1
ATOM 7141 C C . ALA C 1 315 ? -11.364 69.255 48.837 1.00 36.80 312 ALA C C 1
ATOM 7142 O O . ALA C 1 315 ? -10.705 69.153 47.802 1.00 35.40 312 ALA C O 1
ATOM 7144 N N . GLN C 1 316 ? -10.820 69.642 49.988 1.00 37.49 313 GLN C N 1
ATOM 7145 C CA . GLN C 1 316 ? -9.407 70.010 50.027 1.00 38.91 313 GLN C CA 1
ATOM 7146 C C . GLN C 1 316 ? -8.547 69.589 51.219 1.00 36.95 313 GLN C C 1
ATOM 7147 O O . GLN C 1 316 ? -7.368 69.941 51.254 1.00 37.80 313 GLN C O 1
ATOM 7153 N N . ARG C 1 317 ? -9.084 68.853 52.186 1.00 34.93 314 ARG C N 1
ATOM 7154 C CA . ARG C 1 317 ? -8.245 68.504 53.329 1.00 35.35 314 ARG C CA 1
ATOM 7155 C C . ARG C 1 317 ? -7.002 67.719 52.922 1.00 34.13 314 ARG C C 1
ATOM 7156 O O . ARG C 1 317 ? -5.925 67.928 53.480 1.00 33.28 314 ARG C O 1
ATOM 7164 N N . GLN C 1 318 ? -7.144 66.843 51.932 1.00 34.72 315 GLN C N 1
ATOM 7165 C CA . GLN C 1 318 ? -6.018 66.047 51.451 1.00 34.69 315 GLN C CA 1
ATOM 7166 C C . GLN C 1 318 ? -4.894 66.960 50.958 1.00 33.11 315 GLN C C 1
ATOM 7167 O O . GLN C 1 318 ? -3.730 66.762 51.307 1.00 33.47 315 GLN C O 1
ATOM 7173 N N . ALA C 1 319 ? -5.243 67.967 50.162 1.00 30.93 316 ALA C N 1
ATOM 7174 C CA . ALA C 1 319 ? -4.243 68.897 49.638 1.00 29.44 316 ALA C CA 1
ATOM 7175 C C . ALA C 1 319 ? -3.654 69.791 50.733 1.00 28.29 316 ALA C C 1
ATOM 7176 O O . ALA C 1 319 ? -2.446 70.033 50.762 1.00 26.16 316 ALA C O 1
ATOM 7178 N N . TRP C 1 320 ? -4.508 70.286 51.628 1.00 27.33 317 TRP C N 1
ATOM 7179 C CA . TRP C 1 320 ? -4.044 71.142 52.715 1.00 26.54 317 TRP C CA 1
ATOM 7180 C C . TRP C 1 320 ? -3.091 70.386 53.639 1.00 26.54 317 TRP C C 1
ATOM 7181 O O . TRP C 1 320 ? -2.095 70.937 54.100 1.00 25.75 317 TRP C O 1
ATOM 7192 N N . ILE C 1 321 ? -3.405 69.122 53.907 1.00 26.29 318 ILE C N 1
ATOM 7193 C CA . ILE C 1 321 ? -2.574 68.292 54.769 1.00 27.15 318 ILE C CA 1
ATOM 7194 C C . ILE C 1 321 ? -1.214 68.050 54.115 1.00 28.39 318 ILE C C 1
ATOM 7195 O O . ILE C 1 321 ? -0.175 68.132 54.765 1.00 27.55 318 ILE C O 1
ATOM 7200 N N . SER C 1 322 ? -1.226 67.754 52.823 1.00 28.76 319 SER C N 1
ATOM 7201 C CA . SER C 1 322 ? 0.011 67.525 52.097 1.00 28.91 319 SER C CA 1
ATOM 7202 C C . SER C 1 322 ? 0.902 68.776 52.154 1.00 28.28 319 SER C C 1
ATOM 7203 O O . SER C 1 322 ? 2.114 68.676 52.349 1.00 26.37 319 SER C O 1
ATOM 7206 N N . GLU C 1 323 ? 0.303 69.953 51.988 1.00 27.63 320 GLU C N 1
ATOM 7207 C CA . GLU C 1 323 ? 1.064 71.209 52.040 1.00 28.82 320 GLU C CA 1
ATOM 7208 C C . GLU C 1 323 ? 1.623 71.428 53.444 1.00 26.61 320 GLU C C 1
ATOM 7209 O O . GLU C 1 323 ? 2.763 71.856 53.618 1.00 25.20 320 GLU C O 1
ATOM 7215 N N . TRP C 1 324 ? 0.794 71.156 54.445 1.00 25.26 321 TRP C N 1
ATOM 7216 C CA . TRP C 1 324 ? 1.204 71.293 55.833 1.00 24.93 321 TRP C CA 1
ATOM 7217 C C . TRP C 1 324 ? 2.434 70.419 56.108 1.00 26.00 321 TRP C C 1
ATOM 7218 O O . TRP C 1 324 ? 3.438 70.893 56.652 1.00 25.93 321 TRP C O 1
ATOM 7229 N N . GLN C 1 325 ? 2.351 69.146 55.728 1.00 26.86 322 GLN C N 1
ATOM 7230 C CA . GLN C 1 325 ? 3.447 68.211 55.964 1.00 29.38 322 GLN C CA 1
ATOM 7231 C C . GLN C 1 325 ? 4.775 68.666 55.378 1.00 29.17 322 GLN C C 1
ATOM 7232 O O . GLN C 1 325 ? 5.789 68.714 56.076 1.00 28.63 322 GLN C O 1
ATOM 7238 N N . ARG C 1 326 ? 4.773 68.991 54.092 1.00 30.32 323 ARG C N 1
ATOM 7239 C CA . ARG C 1 326 ? 5.989 69.445 53.434 1.00 30.57 323 ARG C CA 1
ATOM 7240 C C . ARG C 1 326 ? 6.513 70.736 54.065 1.00 28.57 323 ARG C C 1
ATOM 7241 O O . ARG C 1 326 ? 7.716 70.891 54.275 1.00 28.20 323 ARG C O 1
ATOM 7249 N N . ALA C 1 327 ? 5.604 71.649 54.386 1.00 25.88 324 ALA C N 1
ATOM 7250 C CA . ALA C 1 327 ? 5.979 72.932 54.969 1.00 25.83 324 ALA C CA 1
ATOM 7251 C C . ALA C 1 327 ? 6.589 72.903 56.375 1.00 24.76 324 ALA C C 1
ATOM 7252 O O . ALA C 1 327 ? 7.362 73.797 56.730 1.00 24.44 324 ALA C O 1
ATOM 7254 N N . VAL C 1 328 ? 6.263 71.891 57.175 1.00 23.76 325 VAL C N 1
ATOM 7255 C CA . VAL C 1 328 ? 6.782 71.837 58.542 1.00 24.21 325 VAL C CA 1
ATOM 7256 C C . VAL C 1 328 ? 7.782 70.727 58.831 1.00 25.62 325 VAL C C 1
ATOM 7257 O O . VAL C 1 328 ? 8.319 70.659 59.936 1.00 24.77 325 VAL C O 1
ATOM 7261 N N . SER C 1 329 ? 8.035 69.861 57.851 1.00 29.03 326 SER C N 1
ATOM 7262 C CA . SER C 1 329 ? 8.971 68.746 58.036 1.00 31.74 326 SER C CA 1
ATOM 7263 C C . SER C 1 329 ? 10.394 69.044 57.553 1.00 33.24 326 SER C C 1
ATOM 7264 O O . SER C 1 329 ? 10.589 69.631 56.489 1.00 32.87 326 SER C O 1
ATOM 7267 N N . ARG C 1 330 ? 11.386 68.629 58.338 1.00 35.68 327 ARG C N 1
ATOM 7268 C CA . ARG C 1 330 ? 12.789 68.852 57.986 1.00 38.49 327 ARG C CA 1
ATOM 7269 C C . ARG C 1 330 ? 13.252 67.807 56.968 1.00 38.57 327 ARG C C 1
ATOM 7270 O O . ARG C 1 330 ? 12.493 66.908 56.594 1.00 38.17 327 ARG C O 1
ATOM 7286 N N . LYS D 1 22 ? 23.594 63.848 87.360 1.00 52.71 19 LYS D N 1
ATOM 7287 C CA . LYS D 1 22 ? 24.312 63.400 86.171 1.00 47.94 19 LYS D CA 1
ATOM 7288 C C . LYS D 1 22 ? 23.771 63.946 84.850 1.00 44.65 19 LYS D C 1
ATOM 7289 O O . LYS D 1 22 ? 22.621 64.377 84.760 1.00 44.02 19 LYS D O 1
ATOM 7291 N N . PRO D 1 23 ? 24.610 63.942 83.804 1.00 41.31 20 PRO D N 1
ATOM 7292 C CA . PRO D 1 23 ? 24.217 64.427 82.481 1.00 39.74 20 PRO D CA 1
ATOM 7293 C C . PRO D 1 23 ? 23.261 63.431 81.828 1.00 37.51 20 PRO D C 1
ATOM 7294 O O . PRO D 1 23 ? 23.478 62.220 81.877 1.00 37.14 20 PRO D O 1
ATOM 7298 N N . VAL D 1 24 ? 22.207 63.950 81.215 1.00 35.79 21 VAL D N 1
ATOM 7299 C CA . VAL D 1 24 ? 21.195 63.114 80.584 1.00 33.64 21 VAL D CA 1
ATOM 7300 C C . VAL D 1 24 ? 21.378 62.865 79.090 1.00 31.32 21 VAL D C 1
ATOM 7301 O O . VAL D 1 24 ? 21.787 63.754 78.342 1.00 31.57 21 VAL D O 1
ATOM 7305 N N . LEU D 1 25 ? 21.073 61.640 78.672 1.00 28.11 22 LEU D N 1
ATOM 7306 C CA . LEU D 1 25 ? 21.137 61.259 77.267 1.00 26.33 22 LEU D CA 1
ATOM 7307 C C . LEU D 1 25 ? 19.730 60.795 76.912 1.00 24.76 22 LEU D C 1
ATOM 7308 O O . LEU D 1 25 ? 19.270 59.761 77.401 1.00 24.01 22 LEU D O 1
ATOM 7313 N N . THR D 1 26 ? 19.040 61.565 76.077 1.00 23.21 23 THR D N 1
ATOM 7314 C CA . THR D 1 26 ? 17.678 61.217 75.681 1.00 23.43 23 THR D CA 1
ATOM 7315 C C . THR D 1 26 ? 17.644 60.391 74.395 1.00 22.35 23 THR D C 1
ATOM 7316 O O . THR D 1 26 ? 18.100 60.833 73.334 1.00 24.25 23 THR D O 1
ATOM 7320 N N . VAL D 1 27 ? 17.100 59.187 74.501 1.00 21.15 24 VAL D N 1
ATOM 7321 C CA . VAL D 1 27 ? 17.001 58.286 73.362 1.00 20.49 24 VAL D CA 1
ATOM 7322 C C . VAL D 1 27 ? 15.546 58.022 72.981 1.00 20.18 24 VAL D C 1
ATOM 7323 O O . VAL D 1 27 ? 14.806 57.410 73.752 1.00 20.06 24 VAL D O 1
ATOM 7327 N N . TYR D 1 28 ? 15.136 58.484 71.800 1.00 18.99 25 TYR D N 1
ATOM 7328 C CA . TYR D 1 28 ? 13.769 58.266 71.322 1.00 18.90 25 TYR D CA 1
ATOM 7329 C C . TYR D 1 28 ? 13.646 56.850 70.756 1.00 18.76 25 TYR D C 1
ATOM 7330 O O . TYR D 1 28 ? 14.436 56.458 69.903 1.00 19.37 25 TYR D O 1
ATOM 7339 N N . THR D 1 29 ? 12.657 56.086 71.209 1.00 19.21 26 THR D N 1
ATOM 7340 C CA . THR D 1 29 ? 12.479 54.726 70.703 1.00 17.97 26 THR D CA 1
ATOM 7341 C C . THR D 1 29 ? 10.995 54.319 70.717 1.00 17.90 26 THR D C 1
ATOM 7342 O O . THR D 1 29 ? 10.140 55.120 71.081 1.00 15.54 26 THR D O 1
ATOM 7346 N N . TYR D 1 30 ? 10.686 53.090 70.301 1.00 17.41 27 TYR D N 1
ATOM 7347 C CA . TYR D 1 30 ? 9.297 52.622 70.297 1.00 18.04 27 TYR D CA 1
ATOM 7348 C C . TYR D 1 30 ? 8.985 51.853 71.589 1.00 18.75 27 TYR D C 1
ATOM 7349 O O . TYR D 1 30 ? 9.891 51.331 72.235 1.00 18.63 27 TYR D O 1
ATOM 7358 N N . ASP D 1 31 ? 7.708 51.770 71.953 1.00 19.50 28 ASP D N 1
ATOM 7359 C CA . ASP D 1 31 ? 7.308 51.131 73.206 1.00 21.98 28 ASP D CA 1
ATOM 7360 C C . ASP D 1 31 ? 7.771 49.717 73.550 1.00 22.12 28 ASP D C 1
ATOM 7361 O O . ASP D 1 31 ? 8.134 49.460 74.694 1.00 22.54 28 ASP D O 1
ATOM 7366 N N . SER D 1 32 ? 7.763 48.799 72.591 1.00 21.91 29 SER D N 1
ATOM 7367 C CA . SER D 1 32 ? 8.181 47.439 72.893 1.00 22.18 29 SER D CA 1
ATOM 7368 C C . SER D 1 32 ? 9.650 47.359 73.316 1.00 23.12 29 SER D C 1
ATOM 7369 O O . SER D 1 32 ? 10.049 46.425 74.002 1.00 25.59 29 SER D O 1
ATOM 7372 N N . PHE D 1 33 ? 10.459 48.331 72.920 1.00 23.62 30 PHE D N 1
ATOM 7373 C CA . PHE D 1 33 ? 11.865 48.314 73.301 1.00 23.55 30 PHE D CA 1
ATOM 7374 C C . PHE D 1 33 ? 12.060 48.885 74.713 1.00 24.64 30 PHE D C 1
ATOM 7375 O O . PHE D 1 33 ? 12.884 48.389 75.485 1.00 23.33 30 PHE D O 1
ATOM 7383 N N . ALA D 1 34 ? 11.295 49.922 75.043 1.00 24.02 31 ALA D N 1
ATOM 7384 C CA . ALA D 1 34 ? 11.388 50.569 76.350 1.00 25.70 31 ALA D CA 1
ATOM 7385 C C . ALA D 1 34 ? 10.613 49.858 77.464 1.00 26.08 31 ALA D C 1
ATOM 7386 O O . ALA D 1 34 ? 10.856 50.106 78.640 1.00 28.63 31 ALA D O 1
ATOM 7388 N N . ALA D 1 35 ? 9.689 48.981 77.094 1.00 27.29 32 ALA D N 1
ATOM 7389 C CA . ALA D 1 35 ? 8.881 48.246 78.066 1.00 29.43 32 ALA D CA 1
ATOM 7390 C C . ALA D 1 35 ? 9.727 47.473 79.091 1.00 30.98 32 ALA D C 1
ATOM 7391 O O . ALA D 1 35 ? 10.865 47.107 78.815 1.00 29.60 32 ALA D O 1
ATOM 7393 N N . ASP D 1 36 ? 9.160 47.213 80.268 1.00 32.68 33 ASP D N 1
ATOM 7394 C CA . ASP D 1 36 ? 9.887 46.502 81.316 1.00 34.64 33 ASP D CA 1
ATOM 7395 C C . ASP D 1 36 ? 10.352 45.135 80.855 1.00 36.13 33 ASP D C 1
ATOM 7396 O O . ASP D 1 36 ? 11.435 44.684 81.216 1.00 37.30 33 ASP D O 1
ATOM 7401 N N . TRP D 1 37 ? 9.524 44.475 80.058 1.00 37.36 34 TRP D N 1
ATOM 7402 C CA . TRP D 1 37 ? 9.851 43.151 79.558 1.00 38.06 34 TRP D CA 1
ATOM 7403 C C . TRP D 1 37 ? 10.776 43.245 78.356 1.00 37.43 34 TRP D C 1
ATOM 7404 O O . TRP D 1 37 ? 11.316 42.237 77.894 1.00 38.82 34 TRP D O 1
ATOM 7415 N N . GLY D 1 38 ? 10.956 44.458 77.848 1.00 35.68 35 GLY D N 1
ATOM 7416 C CA . GLY D 1 38 ? 11.822 44.649 76.701 1.00 33.21 35 GLY D CA 1
ATOM 7417 C C . GLY D 1 38 ? 13.286 44.740 77.089 1.00 32.37 35 GLY D C 1
ATOM 7418 O O . GLY D 1 38 ? 13.642 44.552 78.251 1.00 33.70 35 GLY D O 1
ATOM 7419 N N . PRO D 1 39 ? 14.170 45.021 76.125 1.00 31.70 36 PRO D N 1
ATOM 7420 C CA . PRO D 1 39 ? 15.609 45.136 76.387 1.00 30.04 36 PRO D CA 1
ATOM 7421 C C . PRO D 1 39 ? 16.002 46.429 77.090 1.00 30.53 36 PRO D C 1
ATOM 7422 O O . PRO D 1 39 ? 17.044 46.493 77.744 1.00 29.34 36 PRO D O 1
ATOM 7426 N N . GLY D 1 40 ? 15.162 47.454 76.940 1.00 31.05 37 GLY D N 1
ATOM 7427 C CA . GLY D 1 40 ? 15.412 48.753 77.549 1.00 31.27 37 GLY D CA 1
ATOM 7428 C C . GLY D 1 40 ? 15.964 48.753 78.967 1.00 30.68 37 GLY D C 1
ATOM 7429 O O . GLY D 1 40 ? 17.069 49.240 79.191 1.00 30.22 37 GLY D O 1
ATOM 7430 N N . PRO D 1 41 ? 15.222 48.220 79.950 1.00 31.63 38 PRO D N 1
ATOM 7431 C CA . PRO D 1 41 ? 15.702 48.194 81.338 1.00 32.16 38 PRO D CA 1
ATOM 7432 C C . PRO D 1 41 ? 17.118 47.634 81.433 1.00 32.46 38 PRO D C 1
ATOM 7433 O O . PRO D 1 41 ? 18.010 48.274 81.985 1.00 33.80 38 PRO D O 1
ATOM 7437 N N . VAL D 1 42 ? 17.320 46.443 80.881 1.00 31.61 39 VAL D N 1
ATOM 7438 C CA . VAL D 1 42 ? 18.626 45.808 80.910 1.00 31.22 39 VAL D CA 1
ATOM 7439 C C . VAL D 1 42 ? 19.678 46.708 80.276 1.00 32.31 39 VAL D C 1
ATOM 7440 O O . VAL D 1 42 ? 20.746 46.925 80.850 1.00 32.35 39 VAL D O 1
ATOM 7444 N N . VAL D 1 43 ? 19.374 47.233 79.093 1.00 31.65 40 VAL D N 1
ATOM 7445 C CA . VAL D 1 43 ? 20.311 48.102 78.388 1.00 32.18 40 VAL D CA 1
ATOM 7446 C C . VAL D 1 43 ? 20.575 49.408 79.136 1.00 32.01 40 VAL D C 1
ATOM 7447 O O . VAL D 1 43 ? 21.675 49.957 79.074 1.00 30.91 40 VAL D O 1
ATOM 7451 N N . LYS D 1 44 ? 19.565 49.895 79.849 1.00 32.16 41 LYS D N 1
ATOM 7452 C CA . LYS D 1 44 ? 19.701 51.129 80.605 1.00 32.82 41 LYS D CA 1
ATOM 7453 C C . LYS D 1 44 ? 20.669 50.925 81.767 1.00 34.01 41 LYS D C 1
ATOM 7454 O O . LYS D 1 44 ? 21.638 51.671 81.922 1.00 32.46 41 LYS D O 1
ATOM 7460 N N . LYS D 1 45 ? 20.396 49.912 82.584 1.00 33.98 42 LYS D N 1
ATOM 7461 C CA . LYS D 1 45 ? 21.237 49.618 83.735 1.00 35.06 42 LYS D CA 1
ATOM 7462 C C . LYS D 1 45 ? 22.696 49.393 83.338 1.00 34.49 42 LYS D C 1
ATOM 7463 O O . LYS D 1 45 ? 23.608 49.976 83.925 1.00 34.77 42 LYS D O 1
ATOM 7469 N N . ALA D 1 46 ? 22.911 48.553 82.333 1.00 33.76 43 ALA D N 1
ATOM 7470 C CA . ALA D 1 46 ? 24.259 48.247 81.878 1.00 34.22 43 ALA D CA 1
ATOM 7471 C C . ALA D 1 46 ? 25.035 49.490 81.444 1.00 33.99 43 ALA D C 1
ATOM 7472 O O . ALA D 1 46 ? 26.178 49.683 81.849 1.00 34.85 43 ALA D O 1
ATOM 7474 N N . PHE D 1 47 ? 24.412 50.332 80.625 1.00 33.67 44 PHE D N 1
ATOM 7475 C CA . PHE D 1 47 ? 25.066 51.543 80.130 1.00 32.67 44 PHE D CA 1
ATOM 7476 C C . PHE D 1 47 ? 25.417 52.555 81.228 1.00 33.85 44 PHE D C 1
ATOM 7477 O O . PHE D 1 47 ? 26.434 53.244 81.145 1.00 33.36 44 PHE D O 1
ATOM 7485 N N . GLU D 1 48 ? 24.577 52.650 82.252 1.00 36.18 45 GLU D N 1
ATOM 7486 C CA . GLU D 1 48 ? 24.829 53.593 83.335 1.00 38.63 45 GLU D CA 1
ATOM 7487 C C . GLU D 1 48 ? 25.917 53.105 84.276 1.00 41.05 45 GLU D C 1
ATOM 7488 O O . GLU D 1 48 ? 26.503 53.891 85.014 1.00 41.76 45 GLU D O 1
ATOM 7494 N N . ALA D 1 49 ? 26.191 51.806 84.241 1.00 43.82 46 ALA D N 1
ATOM 7495 C CA . ALA D 1 49 ? 27.200 51.219 85.112 1.00 46.59 46 ALA D CA 1
ATOM 7496 C C . ALA D 1 49 ? 28.628 51.431 84.620 1.00 48.01 46 ALA D C 1
ATOM 7497 O O . ALA D 1 49 ? 29.571 51.410 85.415 1.00 48.88 46 ALA D O 1
ATOM 7499 N N . ASP D 1 50 ? 28.793 51.630 83.316 1.00 49.25 47 ASP D N 1
ATOM 7500 C CA . ASP D 1 50 ? 30.122 51.837 82.752 1.00 50.51 47 ASP D CA 1
ATOM 7501 C C . ASP D 1 50 ? 30.219 53.211 82.111 1.00 51.58 47 ASP D C 1
ATOM 7502 O O . ASP D 1 50 ? 31.093 53.460 81.284 1.00 52.34 47 ASP D O 1
ATOM 7504 N N . CYS D 1 51 ? 29.320 54.106 82.501 1.00 52.23 48 CYS D N 1
ATOM 7505 C CA . CYS D 1 51 ? 29.315 55.447 81.944 1.00 53.07 48 CYS D CA 1
ATOM 7506 C C . CYS D 1 51 ? 28.377 56.356 82.724 1.00 52.37 48 CYS D C 1
ATOM 7507 O O . CYS D 1 51 ? 27.166 56.331 82.518 1.00 52.35 48 CYS D O 1
ATOM 7510 N N . ASN D 1 52 ? 28.945 57.160 83.616 1.00 51.57 49 ASN D N 1
ATOM 7511 C CA . ASN D 1 52 ? 28.157 58.070 84.432 1.00 50.84 49 ASN D CA 1
ATOM 7512 C C . ASN D 1 52 ? 27.253 58.953 83.590 1.00 50.03 49 ASN D C 1
ATOM 7513 O O . ASN D 1 52 ? 27.721 59.807 82.837 1.00 50.04 49 ASN D O 1
ATOM 7518 N N . CYS D 1 53 ? 25.952 58.734 83.727 1.00 48.53 50 CYS D N 1
ATOM 7519 C CA . CYS D 1 53 ? 24.952 59.505 83.006 1.00 47.05 50 CYS D CA 1
ATOM 7520 C C . CYS D 1 53 ? 23.610 58.872 83.287 1.00 46.10 50 CYS D C 1
ATOM 7521 O O . CYS D 1 53 ? 23.526 57.852 83.975 1.00 46.00 50 CYS D O 1
ATOM 7524 N N . GLU D 1 54 ? 22.562 59.488 82.762 1.00 44.47 51 GLU D N 1
ATOM 7525 C CA . GLU D 1 54 ? 21.218 58.967 82.929 1.00 43.59 51 GLU D CA 1
ATOM 7526 C C . GLU D 1 54 ? 20.651 58.728 81.543 1.00 40.70 51 GLU D C 1
ATOM 7527 O O . GLU D 1 54 ? 20.427 59.674 80.789 1.00 40.41 51 GLU D O 1
ATOM 7533 N N . LEU D 1 55 ? 20.437 57.462 81.204 1.00 38.27 52 LEU D N 1
ATOM 7534 C CA . LEU D 1 55 ? 19.888 57.111 79.901 1.00 36.86 52 LEU D CA 1
ATOM 7535 C C . LEU D 1 55 ? 18.363 57.141 79.937 1.00 36.33 52 LEU D C 1
ATOM 7536 O O . LEU D 1 55 ? 17.728 56.299 80.578 1.00 34.67 52 LEU D O 1
ATOM 7541 N N . LYS D 1 56 ? 17.776 58.121 79.259 1.00 35.31 53 LYS D N 1
ATOM 7542 C CA . LYS D 1 56 ? 16.325 58.226 79.213 1.00 34.44 53 LYS D CA 1
ATOM 7543 C C . LYS D 1 56 ? 15.784 57.658 77.916 1.00 32.37 53 LYS D C 1
ATOM 7544 O O . LYS D 1 56 ? 15.861 58.290 76.863 1.00 32.06 53 LYS D O 1
ATOM 7550 N N . LEU D 1 57 ? 15.260 56.445 78.004 1.00 31.38 54 LEU D N 1
ATOM 7551 C CA . LEU D 1 57 ? 14.673 55.774 76.859 1.00 31.40 54 LEU D CA 1
ATOM 7552 C C . LEU D 1 57 ? 13.223 56.225 76.815 1.00 30.82 54 LEU D C 1
ATOM 7553 O O . LEU D 1 57 ? 12.441 55.877 77.693 1.00 31.41 54 LEU D O 1
ATOM 7558 N N . VAL D 1 58 ? 12.867 57.007 75.804 1.00 29.97 55 VAL D N 1
ATOM 7559 C CA . VAL D 1 58 ? 11.499 57.489 75.684 1.00 29.70 55 VAL D CA 1
ATOM 7560 C C . VAL D 1 58 ? 10.708 56.729 74.624 1.00 29.32 55 VAL D C 1
ATOM 7561 O O . VAL D 1 58 ? 11.020 56.817 73.440 1.00 30.93 55 VAL D O 1
ATOM 7565 N N . ALA D 1 59 ? 9.698 55.973 75.051 1.00 28.74 56 ALA D N 1
ATOM 7566 C CA . ALA D 1 59 ? 8.843 55.240 74.118 1.00 29.94 56 ALA D CA 1
ATOM 7567 C C . ALA D 1 59 ? 7.972 56.321 73.486 1.00 30.78 56 ALA D C 1
ATOM 7568 O O . ALA D 1 59 ? 6.823 56.523 73.878 1.00 30.59 56 ALA D O 1
ATOM 7570 N N . LEU D 1 60 ? 8.543 57.013 72.507 1.00 30.38 57 LEU D N 1
ATOM 7571 C CA . LEU D 1 60 ? 7.885 58.120 71.829 1.00 30.51 57 LEU D CA 1
ATOM 7572 C C . LEU D 1 60 ? 6.850 57.763 70.760 1.00 28.79 57 LEU D C 1
ATOM 7573 O O . LEU D 1 60 ? 5.690 58.161 70.843 1.00 28.00 57 LEU D O 1
ATOM 7578 N N . GLU D 1 61 ? 7.287 57.032 69.743 1.00 27.10 58 GLU D N 1
ATOM 7579 C CA . GLU D 1 61 ? 6.414 56.660 68.636 1.00 25.52 58 GLU D CA 1
ATOM 7580 C C . GLU D 1 61 ? 6.820 55.290 68.115 1.00 23.80 58 GLU D C 1
ATOM 7581 O O . GLU D 1 61 ? 7.836 54.732 68.525 1.00 23.44 58 GLU D O 1
ATOM 7587 N N . ASP D 1 62 ? 6.021 54.762 67.196 1.00 20.87 59 ASP D N 1
ATOM 7588 C CA . ASP D 1 62 ? 6.327 53.495 66.571 1.00 19.29 59 ASP D CA 1
ATOM 7589 C C . ASP D 1 62 ? 7.365 53.797 65.475 1.00 18.75 59 ASP D C 1
ATOM 7590 O O . ASP D 1 62 ? 7.535 54.945 65.067 1.00 20.03 59 ASP D O 1
ATOM 7595 N N . GLY D 1 63 ? 8.071 52.759 65.043 1.00 19.19 60 GLY D N 1
ATOM 7596 C CA . GLY D 1 63 ? 9.111 52.858 64.032 1.00 16.99 60 GLY D CA 1
ATOM 7597 C C . GLY D 1 63 ? 9.183 54.000 63.039 1.00 18.60 60 GLY D C 1
ATOM 7598 O O . GLY D 1 63 ? 10.103 54.816 63.117 1.00 16.52 60 GLY D O 1
ATOM 7599 N N . VAL D 1 64 ? 8.248 54.073 62.094 1.00 17.81 61 VAL D N 1
ATOM 7600 C CA . VAL D 1 64 ? 8.331 55.144 61.105 1.00 19.16 61 VAL D CA 1
ATOM 7601 C C . VAL D 1 64 ? 7.823 56.479 61.641 1.00 18.43 61 VAL D C 1
ATOM 7602 O O . VAL D 1 64 ? 8.243 57.528 61.167 1.00 18.88 61 VAL D O 1
ATOM 7606 N N . SER D 1 65 ? 6.938 56.443 62.636 1.00 17.97 62 SER D N 1
ATOM 7607 C CA . SER D 1 65 ? 6.444 57.680 63.245 1.00 19.06 62 SER D CA 1
ATOM 7608 C C . SER D 1 65 ? 7.601 58.409 63.927 1.00 18.64 62 SER D C 1
ATOM 7609 O O . SER D 1 65 ? 7.582 59.638 64.047 1.00 18.76 62 SER D O 1
ATOM 7612 N N . LEU D 1 66 ? 8.603 57.651 64.378 1.00 17.66 63 LEU D N 1
ATOM 7613 C CA . LEU D 1 66 ? 9.768 58.254 65.023 1.00 17.93 63 LEU D CA 1
ATOM 7614 C C . LEU D 1 66 ? 10.447 59.222 64.056 1.00 17.08 63 LEU D C 1
ATOM 7615 O O . LEU D 1 66 ? 10.792 60.345 64.427 1.00 15.97 63 LEU D O 1
ATOM 7620 N N . LEU D 1 67 ? 10.633 58.797 62.813 1.00 16.35 64 LEU D N 1
ATOM 7621 C CA . LEU D 1 67 ? 11.263 59.673 61.830 1.00 18.13 64 LEU D CA 1
ATOM 7622 C C . LEU D 1 67 ? 10.371 60.885 61.614 1.00 19.60 64 LEU D C 1
ATOM 7623 O O . LEU D 1 67 ? 10.807 62.023 61.757 1.00 19.77 64 LEU D O 1
ATOM 7628 N N . ASN D 1 68 ? 9.119 60.624 61.257 1.00 21.12 65 ASN D N 1
ATOM 7629 C CA . ASN D 1 68 ? 8.169 61.692 60.993 1.00 24.24 65 ASN D CA 1
ATOM 7630 C C . ASN D 1 68 ? 8.113 62.689 62.143 1.00 23.05 65 ASN D C 1
ATOM 7631 O O . ASN D 1 68 ? 8.116 63.895 61.920 1.00 22.58 65 ASN D O 1
ATOM 7636 N N . ARG D 1 69 ? 8.085 62.191 63.373 1.00 22.70 66 ARG D N 1
ATOM 7637 C CA . ARG D 1 69 ? 8.023 63.088 64.518 1.00 23.00 66 ARG D CA 1
ATOM 7638 C C . ARG D 1 69 ? 9.307 63.880 64.706 1.00 22.10 66 ARG D C 1
ATOM 7639 O O . ARG D 1 69 ? 9.263 65.062 65.046 1.00 19.68 66 ARG D O 1
ATOM 7647 N N . LEU D 1 70 ? 10.446 63.226 64.494 1.00 21.14 67 LEU D N 1
ATOM 7648 C CA . LEU D 1 70 ? 11.730 63.895 64.634 1.00 21.09 67 LEU D CA 1
ATOM 7649 C C . LEU D 1 70 ? 11.836 65.029 63.617 1.00 21.27 67 LEU D C 1
ATOM 7650 O O . LEU D 1 70 ? 12.394 66.088 63.914 1.00 21.81 67 LEU D O 1
ATOM 7655 N N . ARG D 1 71 ? 11.302 64.798 62.419 1.00 21.17 68 ARG D N 1
ATOM 7656 C CA . ARG D 1 71 ? 11.326 65.797 61.355 1.00 23.45 68 ARG D CA 1
ATOM 7657 C C . ARG D 1 71 ? 10.514 67.043 61.714 1.00 24.29 68 ARG D C 1
ATOM 7658 O O . ARG D 1 71 ? 10.795 68.135 61.230 1.00 25.09 68 ARG D O 1
ATOM 7674 N N . GLU D 1 73 ? 10.118 68.084 64.879 1.00 23.28 70 GLU D N 1
ATOM 7675 C CA . GLU D 1 73 ? 10.729 68.714 66.034 1.00 23.08 70 GLU D CA 1
ATOM 7676 C C . GLU D 1 73 ? 11.965 69.487 65.568 1.00 23.58 70 GLU D C 1
ATOM 7677 O O . GLU D 1 73 ? 12.331 70.505 66.147 1.00 24.08 70 GLU D O 1
ATOM 7683 N N . GLY D 1 74 ? 12.596 69.003 64.506 1.00 24.61 71 GLY D N 1
ATOM 7684 C CA . GLY D 1 74 ? 13.785 69.661 63.994 1.00 26.56 71 GLY D CA 1
ATOM 7685 C C . GLY D 1 74 ? 14.887 69.777 65.034 1.00 27.46 71 GLY D C 1
ATOM 7686 O O . GLY D 1 74 ? 15.124 68.853 65.818 1.00 26.51 71 GLY D O 1
ATOM 7687 N N . LYS D 1 75 ? 15.568 70.916 65.048 1.00 29.25 72 LYS D N 1
ATOM 7688 C CA . LYS D 1 75 ? 16.640 71.131 66.010 1.00 31.27 72 LYS D CA 1
ATOM 7689 C C . LYS D 1 75 ? 16.066 71.489 67.370 1.00 31.29 72 LYS D C 1
ATOM 7690 O O . LYS D 1 75 ? 16.803 71.746 68.318 1.00 32.74 72 LYS D O 1
ATOM 7696 N N . ASN D 1 76 ? 14.740 71.503 67.459 1.00 30.51 73 ASN D N 1
ATOM 7697 C CA . ASN D 1 76 ? 14.068 71.779 68.718 1.00 29.56 73 ASN D CA 1
ATOM 7698 C C . ASN D 1 76 ? 13.918 70.457 69.461 1.00 29.05 73 ASN D C 1
ATOM 7699 O O . ASN D 1 76 ? 13.531 70.426 70.629 1.00 29.33 73 ASN D O 1
ATOM 7704 N N . SER D 1 77 ? 14.223 69.359 68.779 1.00 27.24 74 SER D N 1
ATOM 7705 C CA . SER D 1 77 ? 14.105 68.048 69.396 1.00 26.23 74 SER D CA 1
ATOM 7706 C C . SER D 1 77 ? 14.974 67.930 70.636 1.00 26.64 74 SER D C 1
ATOM 7707 O O . SER D 1 77 ? 16.061 68.497 70.707 1.00 26.41 74 SER D O 1
ATOM 7710 N N . LYS D 1 78 ? 14.484 67.180 71.613 1.00 27.34 75 LYS D N 1
ATOM 7711 C CA . LYS D 1 78 ? 15.221 66.973 72.842 1.00 28.57 75 LYS D CA 1
ATOM 7712 C C . LYS D 1 78 ? 15.928 65.624 72.756 1.00 27.20 75 LYS D C 1
ATOM 7713 O O . LYS D 1 78 ? 16.516 65.152 73.730 1.00 27.12 75 LYS D O 1
ATOM 7719 N N . ALA D 1 79 ? 15.879 65.012 71.576 1.00 23.97 76 ALA D N 1
ATOM 7720 C CA . ALA D 1 79 ? 16.520 63.719 71.379 1.00 22.76 76 ALA D CA 1
ATOM 7721 C C . ALA D 1 79 ? 17.994 63.860 71.056 1.00 21.18 76 ALA D C 1
ATOM 7722 O O . ALA D 1 79 ? 18.399 64.778 70.350 1.00 19.73 76 ALA D O 1
ATOM 7724 N N . ASP D 1 80 ? 18.789 62.943 71.597 1.00 20.93 77 ASP D N 1
ATOM 7725 C CA . ASP D 1 80 ? 20.223 62.903 71.343 1.00 20.34 77 ASP D CA 1
ATOM 7726 C C . ASP D 1 80 ? 20.413 61.758 70.351 1.00 20.36 77 ASP D C 1
ATOM 7727 O O . ASP D 1 80 ? 21.237 61.826 69.439 1.00 20.76 77 ASP D O 1
ATOM 7732 N N . VAL D 1 81 ? 19.619 60.709 70.541 1.00 19.60 78 VAL D N 1
ATOM 7733 C CA . VAL D 1 81 ? 19.668 59.529 69.694 1.00 19.08 78 VAL D CA 1
ATOM 7734 C C . VAL D 1 81 ? 18.277 58.985 69.407 1.00 19.70 78 VAL D C 1
ATOM 7735 O O . VAL D 1 81 ? 17.377 59.064 70.248 1.00 20.58 78 VAL D O 1
ATOM 7739 N N . VAL D 1 82 ? 18.096 58.460 68.203 1.00 19.46 79 VAL D N 1
ATOM 7740 C CA . VAL D 1 82 ? 16.828 57.849 67.833 1.00 19.70 79 VAL D CA 1
ATOM 7741 C C . VAL D 1 82 ? 17.176 56.384 67.623 1.00 18.72 79 VAL D C 1
ATOM 7742 O O . VAL D 1 82 ? 18.066 56.059 66.835 1.00 19.40 79 VAL D O 1
ATOM 7746 N N . LEU D 1 83 ? 16.497 55.513 68.359 1.00 17.64 80 LEU D N 1
ATOM 7747 C CA . LEU D 1 83 ? 16.736 54.078 68.287 1.00 16.94 80 LEU D CA 1
ATOM 7748 C C . LEU D 1 83 ? 15.430 53.379 67.933 1.00 17.94 80 LEU D C 1
ATOM 7749 O O . LEU D 1 83 ? 14.460 53.426 68.693 1.00 16.09 80 LEU D O 1
ATOM 7754 N N . GLY D 1 84 ? 15.405 52.733 66.770 1.00 18.54 81 GLY D N 1
ATOM 7755 C CA . GLY D 1 84 ? 14.193 52.054 66.352 1.00 17.50 81 GLY D CA 1
ATOM 7756 C C . GLY D 1 84 ? 13.845 52.295 64.895 1.00 17.77 81 GLY D C 1
ATOM 7757 O O . GLY D 1 84 ? 12.813 51.824 64.423 1.00 16.32 81 GLY D O 1
ATOM 7758 N N . LEU D 1 85 ? 14.680 53.051 64.184 1.00 17.21 82 LEU D N 1
ATOM 7759 C CA . LEU D 1 85 ? 14.447 53.269 62.763 1.00 16.83 82 LEU D CA 1
ATOM 7760 C C . LEU D 1 85 ? 14.981 51.991 62.132 1.00 18.24 82 LEU D C 1
ATOM 7761 O O . LEU D 1 85 ? 15.485 51.123 62.846 1.00 18.50 82 LEU D O 1
ATOM 7766 N N . ASP D 1 86 ? 14.869 51.847 60.814 1.00 19.23 83 ASP D N 1
ATOM 7767 C CA . ASP D 1 86 ? 15.396 50.644 60.178 1.00 18.70 83 ASP D CA 1
ATOM 7768 C C . ASP D 1 86 ? 15.902 50.858 58.765 1.00 18.24 83 ASP D C 1
ATOM 7769 O O . ASP D 1 86 ? 15.816 51.962 58.213 1.00 16.80 83 ASP D O 1
ATOM 7774 N N . ASN D 1 87 ? 16.423 49.782 58.186 1.00 17.60 84 ASN D N 1
ATOM 7775 C CA . ASN D 1 87 ? 16.973 49.808 56.841 1.00 18.01 84 ASN D CA 1
ATOM 7776 C C . ASN D 1 87 ? 16.057 50.462 55.806 1.00 18.38 84 ASN D C 1
ATOM 7777 O O . ASN D 1 87 ? 16.536 51.163 54.908 1.00 19.77 84 ASN D O 1
ATOM 7782 N N . ASN D 1 88 ? 14.750 50.258 55.929 1.00 15.77 85 ASN D N 1
ATOM 7783 C CA . ASN D 1 88 ? 13.827 50.852 54.972 1.00 17.86 85 ASN D CA 1
ATOM 7784 C C . ASN D 1 88 ? 13.684 52.358 55.127 1.00 19.11 85 ASN D C 1
ATOM 7785 O O . ASN D 1 88 ? 13.189 53.028 54.229 1.00 20.95 85 ASN D O 1
ATOM 7790 N N . LEU D 1 89 ? 14.130 52.896 56.257 1.00 20.10 86 LEU D N 1
ATOM 7791 C CA . LEU D 1 89 ? 14.022 54.327 56.500 1.00 19.41 86 LEU D CA 1
ATOM 7792 C C . LEU D 1 89 ? 15.352 55.063 56.412 1.00 20.32 86 LEU D C 1
ATOM 7793 O O . LEU D 1 89 ? 15.406 56.257 56.670 1.00 21.90 86 LEU D O 1
ATOM 7798 N N . LEU D 1 90 ? 16.423 54.370 56.042 1.00 20.58 87 LEU D N 1
ATOM 7799 C CA . LEU D 1 90 ? 17.731 55.016 55.980 1.00 21.81 87 LEU D CA 1
ATOM 7800 C C . LEU D 1 90 ? 17.852 56.231 55.066 1.00 21.90 87 LEU D C 1
ATOM 7801 O O . LEU D 1 90 ? 18.386 57.265 55.479 1.00 21.43 87 LEU D O 1
ATOM 7806 N N . ASP D 1 91 ? 17.377 56.115 53.831 1.00 21.62 88 ASP D N 1
ATOM 7807 C CA . ASP D 1 91 ? 17.487 57.224 52.892 1.00 22.15 88 ASP D CA 1
ATOM 7808 C C . ASP D 1 91 ? 16.593 58.389 53.285 1.00 21.85 88 ASP D C 1
ATOM 7809 O O . ASP D 1 91 ? 16.975 59.547 53.139 1.00 20.84 88 ASP D O 1
ATOM 7814 N N . ALA D 1 92 ? 15.398 58.086 53.781 1.00 20.71 89 ALA D N 1
ATOM 7815 C CA . ALA D 1 92 ? 14.482 59.141 54.192 1.00 21.36 89 ALA D CA 1
ATOM 7816 C C . ALA D 1 92 ? 15.095 59.925 55.351 1.00 21.08 89 ALA D C 1
ATOM 7817 O O . ALA D 1 92 ? 15.080 61.157 55.363 1.00 20.54 89 ALA D O 1
ATOM 7819 N N . ALA D 1 93 ? 15.638 59.197 56.324 1.00 21.47 90 ALA D N 1
ATOM 7820 C CA . ALA D 1 93 ? 16.265 59.813 57.489 1.00 21.11 90 ALA D CA 1
ATOM 7821 C C . ALA D 1 93 ? 17.501 60.612 57.076 1.00 22.19 90 ALA D C 1
ATOM 7822 O O . ALA D 1 93 ? 17.756 61.696 57.592 1.00 20.58 90 ALA D O 1
ATOM 7824 N N . SER D 1 94 ? 18.261 60.078 56.128 1.00 23.17 91 SER D N 1
ATOM 7825 C CA . SER D 1 94 ? 19.474 60.747 55.672 1.00 25.57 91 SER D CA 1
ATOM 7826 C C . SER D 1 94 ? 19.225 62.088 54.971 1.00 26.89 91 SER D C 1
ATOM 7827 O O . SER D 1 94 ? 19.904 63.073 55.265 1.00 26.80 91 SER D O 1
ATOM 7830 N N . LYS D 1 95 ? 18.254 62.127 54.059 1.00 27.62 92 LYS D N 1
ATOM 7831 C CA . LYS D 1 95 ? 17.933 63.351 53.323 1.00 29.70 92 LYS D CA 1
ATOM 7832 C C . LYS D 1 95 ? 17.415 64.456 54.233 1.00 29.54 92 LYS D C 1
ATOM 7833 O O . LYS D 1 95 ? 17.276 65.608 53.824 1.00 29.95 92 LYS D O 1
ATOM 7839 N N . THR D 1 96 ? 17.140 64.095 55.475 1.00 28.10 93 THR D N 1
ATOM 7840 C CA . THR D 1 96 ? 16.616 65.030 56.452 1.00 27.61 93 THR D CA 1
ATOM 7841 C C . THR D 1 96 ? 17.735 65.902 57.038 1.00 27.04 93 THR D C 1
ATOM 7842 O O . THR D 1 96 ? 17.507 67.043 57.434 1.00 24.31 93 THR D O 1
ATOM 7846 N N . GLY D 1 97 ? 18.946 65.354 57.080 1.00 26.86 94 GLY D N 1
ATOM 7847 C CA . GLY D 1 97 ? 20.078 66.085 57.613 1.00 26.21 94 GLY D CA 1
ATOM 7848 C C . GLY D 1 97 ? 20.036 66.250 59.121 1.00 26.36 94 GLY D C 1
ATOM 7849 O O . GLY D 1 97 ? 20.829 67.001 59.688 1.00 25.32 94 GLY D O 1
ATOM 7850 N N . LEU D 1 98 ? 19.116 65.543 59.772 1.00 25.18 95 LEU D N 1
ATOM 7851 C CA . LEU D 1 98 ? 18.960 65.621 61.223 1.00 25.56 95 LEU D CA 1
ATOM 7852 C C . LEU D 1 98 ? 19.947 64.753 61.984 1.00 24.77 95 LEU D C 1
ATOM 7853 O O . LEU D 1 98 ? 20.126 64.913 63.189 1.00 24.13 95 LEU D O 1
ATOM 7858 N N . PHE D 1 99 ? 20.591 63.834 61.283 1.00 24.02 96 PHE D N 1
ATOM 7859 C CA . PHE D 1 99 ? 21.531 62.953 61.937 1.00 24.24 96 PHE D CA 1
ATOM 7860 C C . PHE D 1 99 ? 22.972 63.248 61.574 1.00 25.52 96 PHE D C 1
ATOM 7861 O O . PHE D 1 99 ? 23.275 63.660 60.453 1.00 27.32 96 PHE D O 1
ATOM 7869 N N . ALA D 1 100 ? 23.856 63.054 62.544 1.00 25.63 97 ALA D N 1
ATOM 7870 C CA . ALA D 1 100 ? 25.283 63.260 62.337 1.00 26.57 97 ALA D CA 1
ATOM 7871 C C . ALA D 1 100 ? 25.934 61.885 62.217 1.00 26.28 97 ALA D C 1
ATOM 7872 O O . ALA D 1 100 ? 25.301 60.860 62.493 1.00 24.73 97 ALA D O 1
ATOM 7874 N N . LYS D 1 101 ? 27.192 61.860 61.799 1.00 26.44 98 LYS D N 1
ATOM 7875 C CA . LYS D 1 101 ? 27.892 60.599 61.667 1.00 27.29 98 LYS D CA 1
ATOM 7876 C C . LYS D 1 101 ? 28.026 59.967 63.045 1.00 27.21 98 LYS D C 1
ATOM 7877 O O . LYS D 1 101 ? 28.185 60.666 64.043 1.00 27.61 98 LYS D O 1
ATOM 7883 N N . SER D 1 102 ? 27.943 58.643 63.090 1.00 28.18 99 SER D N 1
ATOM 7884 C CA . SER D 1 102 ? 28.030 57.897 64.337 1.00 30.94 99 SER D CA 1
ATOM 7885 C C . SER D 1 102 ? 29.421 57.921 64.954 1.00 34.05 99 SER D C 1
ATOM 7886 O O . SER D 1 102 ? 29.571 58.070 66.169 1.00 33.32 99 SER D O 1
ATOM 7889 N N . GLY D 1 103 ? 30.433 57.758 64.108 1.00 36.57 100 GLY D N 1
ATOM 7890 C CA . GLY D 1 103 ? 31.798 57.733 64.591 1.00 42.06 100 GLY D CA 1
ATOM 7891 C C . GLY D 1 103 ? 32.038 56.473 65.405 1.00 44.51 100 GLY D C 1
ATOM 7892 O O . GLY D 1 103 ? 32.706 56.511 66.439 1.00 45.62 100 GLY D O 1
ATOM 7893 N N . VAL D 1 104 ? 31.485 55.356 64.942 1.00 46.17 101 VAL D N 1
ATOM 7894 C CA . VAL D 1 104 ? 31.635 54.085 65.638 1.00 48.24 101 VAL D CA 1
ATOM 7895 C C . VAL D 1 104 ? 32.307 53.048 64.752 1.00 49.44 101 VAL D C 1
ATOM 7896 O O . VAL D 1 104 ? 32.484 53.272 63.559 1.00 50.31 101 VAL D O 1
ATOM 7900 N N . ALA D 1 105 ? 32.667 51.913 65.348 1.00 51.61 102 ALA D N 1
ATOM 7901 C CA . ALA D 1 105 ? 33.327 50.813 64.641 1.00 53.37 102 ALA D CA 1
ATOM 7902 C C . ALA D 1 105 ? 32.478 50.207 63.513 1.00 54.82 102 ALA D C 1
ATOM 7903 O O . ALA D 1 105 ? 31.511 49.480 63.766 1.00 55.05 102 ALA D O 1
ATOM 7905 N N . ALA D 1 106 ? 32.860 50.496 62.269 1.00 55.54 103 ALA D N 1
ATOM 7906 C CA . ALA D 1 106 ? 32.144 49.993 61.099 1.00 55.87 103 ALA D CA 1
ATOM 7907 C C . ALA D 1 106 ? 32.624 48.603 60.668 1.00 56.65 103 ALA D C 1
ATOM 7908 O O . ALA D 1 106 ? 32.771 48.329 59.474 1.00 56.60 103 ALA D O 1
ATOM 7910 N N . ASP D 1 107 ? 32.858 47.726 61.642 1.00 56.62 104 ASP D N 1
ATOM 7911 C CA . ASP D 1 107 ? 33.319 46.368 61.363 1.00 55.49 104 ASP D CA 1
ATOM 7912 C C . ASP D 1 107 ? 32.971 45.408 62.495 1.00 54.21 104 ASP D C 1
ATOM 7913 O O . ASP D 1 107 ? 33.281 44.216 62.430 1.00 52.61 104 ASP D O 1
ATOM 7918 N N . ALA D 1 108 ? 32.319 45.929 63.530 1.00 52.67 105 ALA D N 1
ATOM 7919 C CA . ALA D 1 108 ? 31.922 45.105 64.671 1.00 51.37 105 ALA D CA 1
ATOM 7920 C C . ALA D 1 108 ? 30.477 44.621 64.504 1.00 49.10 105 ALA D C 1
ATOM 7921 O O . ALA D 1 108 ? 29.852 44.154 65.457 1.00 50.74 105 ALA D O 1
ATOM 7923 N N . VAL D 1 109 ? 29.966 44.724 63.281 1.00 44.50 106 VAL D N 1
ATOM 7924 C CA . VAL D 1 109 ? 28.599 44.335 62.957 1.00 39.34 106 VAL D CA 1
ATOM 7925 C C . VAL D 1 109 ? 28.524 43.196 61.935 1.00 38.31 106 VAL D C 1
ATOM 7926 O O . VAL D 1 109 ? 29.288 43.171 60.972 1.00 37.68 106 VAL D O 1
ATOM 7930 N N . ASN D 1 110 ? 27.604 42.257 62.146 1.00 35.46 107 ASN D N 1
ATOM 7931 C CA . ASN D 1 110 ? 27.435 41.145 61.217 1.00 35.10 107 ASN D CA 1
ATOM 7932 C C . ASN D 1 110 ? 25.959 40.897 60.918 1.00 33.18 107 ASN D C 1
ATOM 7933 O O . ASN D 1 110 ? 25.273 40.170 61.639 1.00 33.05 107 ASN D O 1
ATOM 7938 N N . VAL D 1 111 ? 25.488 41.498 59.832 1.00 31.27 108 VAL D N 1
ATOM 7939 C CA . VAL D 1 111 ? 24.095 41.390 59.417 1.00 30.44 108 VAL D CA 1
ATOM 7940 C C . VAL D 1 111 ? 23.999 40.785 58.003 1.00 29.29 108 VAL D C 1
ATOM 7941 O O . VAL D 1 111 ? 24.956 40.846 57.231 1.00 28.54 108 VAL D O 1
ATOM 7945 N N . PRO D 1 112 ? 22.852 40.175 57.656 1.00 28.21 109 PRO D N 1
ATOM 7946 C CA . PRO D 1 112 ? 22.712 39.590 56.314 1.00 27.77 109 PRO D CA 1
ATOM 7947 C C . PRO D 1 112 ? 22.827 40.655 55.219 1.00 27.54 109 PRO D C 1
ATOM 7948 O O . PRO D 1 112 ? 22.094 41.647 55.225 1.00 28.01 109 PRO D O 1
ATOM 7952 N N . GLY D 1 113 ? 23.746 40.447 54.282 1.00 27.32 110 GLY D N 1
ATOM 7953 C CA . GLY D 1 113 ? 23.928 41.405 53.207 1.00 26.90 110 GLY D CA 1
ATOM 7954 C C . GLY D 1 113 ? 24.977 42.454 53.525 1.00 28.20 110 GLY D C 1
ATOM 7955 O O . GLY D 1 113 ? 25.222 43.365 52.730 1.00 26.66 110 GLY D O 1
ATOM 7956 N N . GLY D 1 114 ? 25.593 42.330 54.698 1.00 29.29 111 GLY D N 1
ATOM 7957 C CA . GLY D 1 114 ? 26.622 43.271 55.103 1.00 29.94 111 GLY D CA 1
ATOM 7958 C C . GLY D 1 114 ? 26.056 44.597 55.564 1.00 31.09 111 GLY D C 1
ATOM 7959 O O . GLY D 1 114 ? 24.846 44.761 55.670 1.00 30.13 111 GLY D O 1
ATOM 7960 N N . TRP D 1 115 ? 26.940 45.547 55.847 1.00 31.73 112 TRP D N 1
ATOM 7961 C CA . TRP D 1 115 ? 26.522 46.865 56.292 1.00 32.35 112 TRP D CA 1
ATOM 7962 C C . TRP D 1 115 ? 27.629 47.885 56.107 1.00 33.88 112 TRP D C 1
ATOM 7963 O O . TRP D 1 115 ? 28.757 47.675 56.554 1.00 36.35 112 TRP D O 1
ATOM 7974 N N . ASN D 1 116 ? 27.305 48.988 55.444 1.00 34.08 113 ASN D N 1
ATOM 7975 C CA . ASN D 1 116 ? 28.276 50.046 55.207 1.00 35.45 113 ASN D CA 1
ATOM 7976 C C . ASN D 1 116 ? 27.603 51.408 55.325 1.00 34.15 113 ASN D C 1
ATOM 7977 O O . ASN D 1 116 ? 27.189 51.992 54.324 1.00 34.65 113 ASN D O 1
ATOM 7982 N N . ASN D 1 117 ? 27.502 51.919 56.545 1.00 31.51 114 ASN D N 1
ATOM 7983 C CA . ASN D 1 117 ? 26.862 53.209 56.751 1.00 29.51 114 ASN D CA 1
ATOM 7984 C C . ASN D 1 117 ? 27.552 54.002 57.850 1.00 27.12 114 ASN D C 1
ATOM 7985 O O . ASN D 1 117 ? 27.668 53.533 58.980 1.00 27.46 114 ASN D O 1
ATOM 7990 N N . ASP D 1 118 ? 27.998 55.209 57.523 1.00 25.50 115 ASP D N 1
ATOM 7991 C CA . ASP D 1 118 ? 28.697 56.037 58.502 1.00 26.47 115 ASP D CA 1
ATOM 7992 C C . ASP D 1 118 ? 27.786 56.821 59.452 1.00 24.78 115 ASP D C 1
ATOM 7993 O O . ASP D 1 118 ? 28.252 57.691 60.186 1.00 24.74 115 ASP D O 1
ATOM 7998 N N . THR D 1 119 ? 26.494 56.520 59.446 1.00 22.71 116 THR D N 1
ATOM 7999 C CA . THR D 1 119 ? 25.571 57.241 60.315 1.00 19.97 116 THR D CA 1
ATOM 8000 C C . THR D 1 119 ? 24.652 56.330 61.118 1.00 20.91 116 THR D C 1
ATOM 8001 O O . THR D 1 119 ? 24.550 56.455 62.337 1.00 21.40 116 THR D O 1
ATOM 8005 N N . PHE D 1 120 ? 23.995 55.404 60.431 1.00 20.09 117 PHE D N 1
ATOM 8006 C CA . PHE D 1 120 ? 23.074 54.492 61.075 1.00 20.12 117 PHE D CA 1
ATOM 8007 C C . PHE D 1 120 ? 23.745 53.211 61.517 1.00 21.30 117 PHE D C 1
ATOM 8008 O O . PHE D 1 120 ? 24.351 52.484 60.722 1.00 23.76 117 PHE D O 1
ATOM 8016 N N . VAL D 1 121 ? 23.644 52.959 62.815 1.00 20.92 118 VAL D N 1
ATOM 8017 C CA . VAL D 1 121 ? 24.234 51.791 63.427 1.00 20.41 118 VAL D CA 1
ATOM 8018 C C . VAL D 1 121 ? 23.169 50.734 63.710 1.00 20.38 118 VAL D C 1
ATOM 8019 O O . VAL D 1 121 ? 22.204 50.984 64.434 1.00 19.86 118 VAL D O 1
ATOM 8023 N N . PRO D 1 122 ? 23.332 49.534 63.138 1.00 19.72 119 PRO D N 1
ATOM 8024 C CA . PRO D 1 122 ? 22.361 48.457 63.357 1.00 19.78 119 PRO D CA 1
ATOM 8025 C C . PRO D 1 122 ? 22.525 47.939 64.780 1.00 20.09 119 PRO D C 1
ATOM 8026 O O . PRO D 1 122 ? 23.613 48.043 65.343 1.00 21.08 119 PRO D O 1
ATOM 8030 N N . PHE D 1 123 ? 21.462 47.398 65.367 1.00 18.23 120 PHE D N 1
ATOM 8031 C CA . PHE D 1 123 ? 21.567 46.849 66.711 1.00 18.85 120 PHE D CA 1
ATOM 8032 C C . PHE D 1 123 ? 20.936 45.457 66.773 1.00 18.99 120 PHE D C 1
ATOM 8033 O O . PHE D 1 123 ? 21.204 44.676 67.688 1.00 20.48 120 PHE D O 1
ATOM 8041 N N . ASP D 1 124 ? 20.092 45.154 65.796 1.00 17.45 121 ASP D N 1
ATOM 8042 C CA . ASP D 1 124 ? 19.508 43.825 65.682 1.00 18.57 121 ASP D CA 1
ATOM 8043 C C . ASP D 1 124 ? 18.885 43.682 64.303 1.00 17.63 121 ASP D C 1
ATOM 8044 O O . ASP D 1 124 ? 18.899 44.634 63.527 1.00 17.51 121 ASP D O 1
ATOM 8049 N N . TYR D 1 125 ? 18.385 42.494 63.973 1.00 17.86 122 TYR D N 1
ATOM 8050 C CA . TYR D 1 125 ? 17.769 42.279 62.667 1.00 17.26 122 TYR D CA 1
ATOM 8051 C C . TYR D 1 125 ? 16.814 41.101 62.705 1.00 17.35 122 TYR D C 1
ATOM 8052 O O . TYR D 1 125 ? 16.890 40.263 63.595 1.00 18.41 122 TYR D O 1
ATOM 8061 N N . GLY D 1 126 ? 15.904 41.048 61.740 1.00 17.30 123 GLY D N 1
ATOM 8062 C CA . GLY D 1 126 ? 14.943 39.970 61.708 1.00 16.15 123 GLY D CA 1
ATOM 8063 C C . GLY D 1 126 ? 14.205 39.880 60.393 1.00 14.45 123 GLY D C 1
ATOM 8064 O O . GLY D 1 126 ? 14.555 40.552 59.427 1.00 14.51 123 GLY D O 1
ATOM 8065 N N . TYR D 1 127 ? 13.171 39.048 60.373 1.00 14.00 124 TYR D N 1
ATOM 8066 C CA . TYR D 1 127 ? 12.374 38.822 59.176 1.00 13.70 124 TYR D CA 1
ATOM 8067 C C . TYR D 1 127 ? 10.900 38.866 59.522 1.00 14.17 124 TYR D C 1
ATOM 8068 O O . TYR D 1 127 ? 10.466 38.190 60.456 1.00 13.88 124 TYR D O 1
ATOM 8077 N N . PHE D 1 128 ? 10.134 39.658 58.771 1.00 11.80 125 PHE D N 1
ATOM 8078 C CA . PHE D 1 128 ? 8.701 39.753 59.009 1.00 12.71 125 PHE D CA 1
ATOM 8079 C C . PHE D 1 128 ? 8.059 38.431 58.607 1.00 14.09 125 PHE D C 1
ATOM 8080 O O . PHE D 1 128 ? 8.522 37.753 57.690 1.00 15.67 125 PHE D O 1
ATOM 8088 N N . ALA D 1 129 ? 7.001 38.062 59.313 1.00 15.22 126 ALA D N 1
ATOM 8089 C CA . ALA D 1 129 ? 6.293 36.832 59.025 1.00 17.47 126 ALA D CA 1
ATOM 8090 C C . ALA D 1 129 ? 4.982 36.847 59.785 1.00 17.51 126 ALA D C 1
ATOM 8091 O O . ALA D 1 129 ? 4.889 37.443 60.855 1.00 17.64 126 ALA D O 1
ATOM 8093 N N . PHE D 1 130 ? 3.960 36.210 59.226 1.00 19.05 127 PHE D N 1
ATOM 8094 C CA . PHE D 1 130 ? 2.681 36.147 59.913 1.00 18.89 127 PHE D CA 1
ATOM 8095 C C . PHE D 1 130 ? 2.763 35.032 60.940 1.00 19.79 127 PHE D C 1
ATOM 8096 O O . PHE D 1 130 ? 3.197 33.917 60.637 1.00 18.27 127 PHE D O 1
ATOM 8104 N N . VAL D 1 131 ? 2.366 35.348 62.166 1.00 19.71 128 VAL D N 1
ATOM 8105 C CA . VAL D 1 131 ? 2.405 34.383 63.254 1.00 19.48 128 VAL D CA 1
ATOM 8106 C C . VAL D 1 131 ? 1.011 33.811 63.463 1.00 20.30 128 VAL D C 1
ATOM 8107 O O . VAL D 1 131 ? 0.007 34.479 63.188 1.00 18.72 128 VAL D O 1
ATOM 8111 N N . TYR D 1 132 ? 0.956 32.564 63.928 1.00 21.19 129 TYR D N 1
ATOM 8112 C CA . TYR D 1 132 ? -0.311 31.894 64.194 1.00 20.55 129 TYR D CA 1
ATOM 8113 C C . TYR D 1 132 ? -0.126 30.906 65.340 1.00 21.96 129 TYR D C 1
ATOM 8114 O O . TYR D 1 132 ? 1.001 30.638 65.762 1.00 21.90 129 TYR D O 1
ATOM 8123 N N . ASP D 1 133 ? -1.241 30.384 65.843 1.00 22.71 130 ASP D N 1
ATOM 8124 C CA . ASP D 1 133 ? -1.250 29.414 66.940 1.00 25.32 130 ASP D CA 1
ATOM 8125 C C . ASP D 1 133 ? -1.512 28.029 66.342 1.00 25.18 130 ASP D C 1
ATOM 8126 O O . ASP D 1 133 ? -2.608 27.758 65.846 1.00 24.16 130 ASP D O 1
ATOM 8131 N N . LYS D 1 134 ? -0.516 27.152 66.391 1.00 26.54 131 LYS D N 1
ATOM 8132 C CA . LYS D 1 134 ? -0.671 25.811 65.833 1.00 29.03 131 LYS D CA 1
ATOM 8133 C C . LYS D 1 134 ? -1.857 25.031 66.393 1.00 30.24 131 LYS D C 1
ATOM 8134 O O . LYS D 1 134 ? -2.366 24.122 65.734 1.00 31.48 131 LYS D O 1
ATOM 8140 N N . ASN D 1 135 ? -2.307 25.379 67.596 1.00 30.39 132 ASN D N 1
ATOM 8141 C CA . ASN D 1 135 ? -3.449 24.684 68.185 1.00 31.70 132 ASN D CA 1
ATOM 8142 C C . ASN D 1 135 ? -4.774 25.103 67.548 1.00 32.59 132 ASN D C 1
ATOM 8143 O O . ASN D 1 135 ? -5.734 24.330 67.550 1.00 32.74 132 ASN D O 1
ATOM 8148 N N . LYS D 1 136 ? -4.823 26.315 66.995 1.00 33.08 133 LYS D N 1
ATOM 8149 C CA . LYS D 1 136 ? -6.048 26.832 66.380 1.00 35.05 133 LYS D CA 1
ATOM 8150 C C . LYS D 1 136 ? -6.040 26.833 64.854 1.00 36.38 133 LYS D C 1
ATOM 8151 O O . LYS D 1 136 ? -7.087 26.696 64.220 1.00 36.76 133 LYS D O 1
ATOM 8157 N N . LEU D 1 137 ? -4.864 27.012 64.267 1.00 36.41 134 LEU D N 1
ATOM 8158 C CA . LEU D 1 137 ? -4.738 27.031 62.818 1.00 37.06 134 LEU D CA 1
ATOM 8159 C C . LEU D 1 137 ? -3.991 25.759 62.420 1.00 38.00 134 LEU D C 1
ATOM 8160 O O . LEU D 1 137 ? -2.765 25.674 62.529 1.00 37.34 134 LEU D O 1
ATOM 8165 N N . LYS D 1 138 ? -4.752 24.770 61.968 1.00 38.98 135 LYS D N 1
ATOM 8166 C CA . LYS D 1 138 ? -4.207 23.479 61.584 1.00 38.76 135 LYS D CA 1
ATOM 8167 C C . LYS D 1 138 ? -3.532 23.474 60.212 1.00 38.30 135 LYS D C 1
ATOM 8168 O O . LYS D 1 138 ? -2.568 22.736 59.991 1.00 39.28 135 LYS D O 1
ATOM 8174 N N . ASN D 1 139 ? -4.029 24.289 59.290 1.00 36.07 136 ASN D N 1
ATOM 8175 C CA . ASN D 1 139 ? -3.441 24.331 57.957 1.00 35.23 136 ASN D CA 1
ATOM 8176 C C . ASN D 1 139 ? -3.180 25.764 57.502 1.00 33.04 136 ASN D C 1
ATOM 8177 O O . ASN D 1 139 ? -3.867 26.278 56.624 1.00 32.71 136 ASN D O 1
ATOM 8182 N N . PRO D 1 140 ? -2.163 26.421 58.085 1.00 31.60 137 PRO D N 1
ATOM 8183 C CA . PRO D 1 140 ? -1.819 27.805 57.736 1.00 30.66 137 PRO D CA 1
ATOM 8184 C C . PRO D 1 140 ? -1.377 27.982 56.285 1.00 28.98 137 PRO D C 1
ATOM 8185 O O . PRO D 1 140 ? -1.022 27.016 55.617 1.00 31.06 137 PRO D O 1
ATOM 8189 N N . PRO D 1 141 ? -1.417 29.221 55.774 1.00 27.74 138 PRO D N 1
ATOM 8190 C CA . PRO D 1 141 ? -0.996 29.473 54.392 1.00 27.36 138 PRO D CA 1
ATOM 8191 C C . PRO D 1 141 ? 0.503 29.191 54.238 1.00 27.23 138 PRO D C 1
ATOM 8192 O O . PRO D 1 141 ? 1.271 29.328 55.195 1.00 25.04 138 PRO D O 1
ATOM 8196 N N . GLN D 1 142 ? 0.913 28.802 53.035 1.00 26.90 139 GLN D N 1
ATOM 8197 C CA . GLN D 1 142 ? 2.311 28.477 52.783 1.00 27.80 139 GLN D CA 1
ATOM 8198 C C . GLN D 1 142 ? 3.026 29.466 51.864 1.00 27.03 139 GLN D C 1
ATOM 8199 O O . GLN D 1 142 ? 4.131 29.204 51.383 1.00 24.93 139 GLN D O 1
ATOM 8205 N N . SER D 1 143 ? 2.388 30.611 51.642 1.00 25.44 140 SER D N 1
ATOM 8206 C CA . SER D 1 143 ? 2.956 31.665 50.811 1.00 25.29 140 SER D CA 1
ATOM 8207 C C . SER D 1 143 ? 2.090 32.899 50.999 1.00 23.59 140 SER D C 1
ATOM 8208 O O . SER D 1 143 ? 0.940 32.792 51.411 1.00 24.75 140 SER D O 1
ATOM 8211 N N . LEU D 1 144 ? 2.642 34.066 50.706 1.00 21.27 141 LEU D N 1
ATOM 8212 C CA . LEU D 1 144 ? 1.885 35.295 50.843 1.00 21.56 141 LEU D CA 1
ATOM 8213 C C . LEU D 1 144 ? 0.681 35.241 49.910 1.00 22.72 141 LEU D C 1
ATOM 8214 O O . LEU D 1 144 ? -0.414 35.680 50.267 1.00 21.98 141 LEU D O 1
ATOM 8219 N N . LYS D 1 145 ? 0.884 34.696 48.713 1.00 23.43 142 LYS D N 1
ATOM 8220 C CA . LYS D 1 145 ? -0.202 34.608 47.749 1.00 24.15 142 LYS D CA 1
ATOM 8221 C C . LYS D 1 145 ? -1.365 33.776 48.264 1.00 23.83 142 LYS D C 1
ATOM 8222 O O . LYS D 1 145 ? -2.524 34.090 47.989 1.00 23.13 142 LYS D O 1
ATOM 8228 N N . GLU D 1 146 ? -1.066 32.723 49.019 1.00 23.80 143 GLU D N 1
ATOM 8229 C CA . GLU D 1 146 ? -2.132 31.888 49.559 1.00 25.42 143 GLU D CA 1
ATOM 8230 C C . GLU D 1 146 ? -2.891 32.641 50.643 1.00 23.88 143 GLU D C 1
ATOM 8231 O O . GLU D 1 146 ? -4.113 32.615 50.676 1.00 24.08 143 GLU D O 1
ATOM 8237 N N . LEU D 1 147 ? -2.164 33.306 51.533 1.00 23.12 144 LEU D N 1
ATOM 8238 C CA . LEU D 1 147 ? -2.804 34.061 52.599 1.00 24.31 144 LEU D CA 1
ATOM 8239 C C . LEU D 1 147 ? -3.808 35.011 51.967 1.00 24.03 144 LEU D C 1
ATOM 8240 O O . LEU D 1 147 ? -4.962 35.092 52.387 1.00 24.07 144 LEU D O 1
ATOM 8245 N N . VAL D 1 148 ? -3.353 35.711 50.936 1.00 22.72 145 VAL D N 1
ATOM 8246 C CA . VAL D 1 148 ? -4.173 36.670 50.226 1.00 22.15 145 VAL D CA 1
ATOM 8247 C C . VAL D 1 148 ? -5.355 36.076 49.463 1.00 24.43 145 VAL D C 1
ATOM 8248 O O . VAL D 1 148 ? -6.495 36.487 49.657 1.00 24.38 145 VAL D O 1
ATOM 8252 N N . GLU D 1 149 ? -5.073 35.100 48.607 1.00 25.77 146 GLU D N 1
ATOM 8253 C CA . GLU D 1 149 ? -6.084 34.500 47.744 1.00 26.89 146 GLU D CA 1
ATOM 8254 C C . GLU D 1 149 ? -6.929 33.319 48.225 1.00 28.06 146 GLU D C 1
ATOM 8255 O O . GLU D 1 149 ? -8.042 33.124 47.735 1.00 28.13 146 GLU D O 1
ATOM 8261 N N . SER D 1 150 ? -6.419 32.531 49.165 1.00 28.94 147 SER D N 1
ATOM 8262 C CA . SER D 1 150 ? -7.166 31.379 49.660 1.00 29.90 147 SER D CA 1
ATOM 8263 C C . SER D 1 150 ? -8.603 31.728 50.012 1.00 31.83 147 SER D C 1
ATOM 8264 O O . SER D 1 150 ? -8.901 32.863 50.380 1.00 31.68 147 SER D O 1
ATOM 8267 N N . ASP D 1 151 ? -9.495 30.751 49.903 1.00 33.61 148 ASP D N 1
ATOM 8268 C CA . ASP D 1 151 ? -10.893 30.988 50.232 1.00 36.21 148 ASP D CA 1
ATOM 8269 C C . ASP D 1 151 ? -11.093 30.785 51.716 1.00 36.51 148 ASP D C 1
ATOM 8270 O O . ASP D 1 151 ? -12.157 31.091 52.253 1.00 37.41 148 ASP D O 1
ATOM 8275 N N . GLN D 1 152 ? -10.069 30.258 52.379 1.00 35.88 149 GLN D N 1
ATOM 8276 C CA . GLN D 1 152 ? -10.143 30.048 53.814 1.00 36.09 149 GLN D CA 1
ATOM 8277 C C . GLN D 1 152 ? -10.425 31.396 54.464 1.00 35.22 149 GLN D C 1
ATOM 8278 O O . GLN D 1 152 ? -9.878 32.420 54.053 1.00 34.12 149 GLN D O 1
ATOM 8284 N N . ASN D 1 153 ? -11.283 31.396 55.477 1.00 35.65 150 ASN D N 1
ATOM 8285 C CA . ASN D 1 153 ? -11.634 32.631 56.160 1.00 35.86 150 ASN D CA 1
ATOM 8286 C C . ASN D 1 153 ? -10.676 32.954 57.299 1.00 34.70 150 ASN D C 1
ATOM 8287 O O . ASN D 1 153 ? -11.093 33.127 58.443 1.00 35.07 150 ASN D O 1
ATOM 8292 N N . TRP D 1 154 ? -9.386 33.022 56.977 1.00 32.56 151 TRP D N 1
ATOM 8293 C CA . TRP D 1 154 ? -8.366 33.360 57.958 1.00 29.53 151 TRP D CA 1
ATOM 8294 C C . TRP D 1 154 ? -8.558 34.817 58.360 1.00 27.87 151 TRP D C 1
ATOM 8295 O O . TRP D 1 154 ? -8.760 35.679 57.508 1.00 27.35 151 TRP D O 1
ATOM 8306 N N . ARG D 1 155 ? -8.506 35.091 59.655 1.00 25.95 152 ARG D N 1
ATOM 8307 C CA . ARG D 1 155 ? -8.637 36.461 60.131 1.00 25.17 152 ARG D CA 1
ATOM 8308 C C . ARG D 1 155 ? -7.218 36.987 60.336 1.00 23.55 152 ARG D C 1
ATOM 8309 O O . ARG D 1 155 ? -6.365 36.286 60.887 1.00 23.23 152 ARG D O 1
ATOM 8317 N N . VAL D 1 156 ? -6.971 38.216 59.889 1.00 20.91 153 VAL D N 1
ATOM 8318 C CA . VAL D 1 156 ? -5.646 38.816 59.981 1.00 19.69 153 VAL D CA 1
ATOM 8319 C C . VAL D 1 156 ? -5.601 40.218 60.565 1.00 18.90 153 VAL D C 1
ATOM 8320 O O . VAL D 1 156 ? -6.527 41.015 60.394 1.00 17.88 153 VAL D O 1
ATOM 8324 N N . ILE D 1 157 ? -4.507 40.506 61.263 1.00 18.13 154 ILE D N 1
ATOM 8325 C CA . ILE D 1 157 ? -4.280 41.831 61.832 1.00 17.19 154 ILE D CA 1
ATOM 8326 C C . ILE D 1 157 ? -2.852 42.224 61.477 1.00 16.20 154 ILE D C 1
ATOM 8327 O O . ILE D 1 157 ? -1.947 41.393 61.514 1.00 15.67 154 ILE D O 1
ATOM 8332 N N . TYR D 1 158 ? -2.658 43.475 61.080 1.00 16.08 155 TYR D N 1
ATOM 8333 C CA . TYR D 1 158 ? -1.322 43.945 60.753 1.00 16.35 155 TYR D CA 1
ATOM 8334 C C . TYR D 1 158 ? -1.220 45.406 61.158 1.00 17.21 155 TYR D C 1
ATOM 8335 O O . TYR D 1 158 ? -2.143 45.944 61.771 1.00 17.09 155 TYR D O 1
ATOM 8344 N N . GLN D 1 159 ? -0.111 46.056 60.831 1.00 16.77 156 GLN D N 1
ATOM 8345 C CA . GLN D 1 159 ? 0.059 47.444 61.235 1.00 15.92 156 GLN D CA 1
ATOM 8346 C C . GLN D 1 159 ? 0.127 48.443 60.087 1.00 15.36 156 GLN D C 1
ATOM 8347 O O . GLN D 1 159 ? 0.450 48.092 58.955 1.00 14.56 156 GLN D O 1
ATOM 8353 N N . ASP D 1 160 ? -0.169 49.698 60.411 1.00 14.32 157 ASP D N 1
ATOM 8354 C CA . ASP D 1 160 ? -0.171 50.801 59.457 1.00 15.68 157 ASP D CA 1
ATOM 8355 C C . ASP D 1 160 ? 1.237 51.144 58.974 1.00 15.69 157 ASP D C 1
ATOM 8356 O O . ASP D 1 160 ? 2.082 51.561 59.758 1.00 15.00 157 ASP D O 1
ATOM 8361 N N . PRO D 1 161 ? 1.494 50.996 57.667 1.00 16.84 158 PRO D N 1
ATOM 8362 C CA . PRO D 1 161 ? 2.801 51.290 57.070 1.00 17.75 158 PRO D CA 1
ATOM 8363 C C . PRO D 1 161 ? 3.271 52.734 57.261 1.00 17.90 158 PRO D C 1
ATOM 8364 O O . PRO D 1 161 ? 4.441 53.038 57.057 1.00 19.97 158 PRO D O 1
ATOM 8368 N N . ARG D 1 162 ? 2.364 53.619 57.657 1.00 17.96 159 ARG D N 1
ATOM 8369 C CA . ARG D 1 162 ? 2.712 55.023 57.858 1.00 18.48 159 ARG D CA 1
ATOM 8370 C C . ARG D 1 162 ? 3.240 55.299 59.258 1.00 18.55 159 ARG D C 1
ATOM 8371 O O . ARG D 1 162 ? 3.684 56.409 59.547 1.00 17.66 159 ARG D O 1
ATOM 8379 N N . THR D 1 163 ? 3.207 54.291 60.125 1.00 18.37 160 THR D N 1
ATOM 8380 C CA . THR D 1 163 ? 3.654 54.486 61.504 1.00 18.46 160 THR D CA 1
ATOM 8381 C C . THR D 1 163 ? 4.500 53.352 62.071 1.00 16.46 160 THR D C 1
ATOM 8382 O O . THR D 1 163 ? 5.394 53.584 62.878 1.00 17.22 160 THR D O 1
ATOM 8386 N N . SER D 1 164 ? 4.205 52.129 61.648 1.00 15.14 161 SER D N 1
ATOM 8387 C CA . SER D 1 164 ? 4.905 50.950 62.134 1.00 14.69 161 SER D CA 1
ATOM 8388 C C . SER D 1 164 ? 5.901 50.378 61.123 1.00 14.87 161 SER D C 1
ATOM 8389 O O . SER D 1 164 ? 5.563 50.204 59.957 1.00 14.70 161 SER D O 1
ATOM 8392 N N . THR D 1 165 ? 7.120 50.075 61.569 1.00 14.90 162 THR D N 1
ATOM 8393 C CA . THR D 1 165 ? 8.110 49.511 60.658 1.00 15.02 162 THR D CA 1
ATOM 8394 C C . THR D 1 165 ? 7.681 48.109 60.206 1.00 14.81 162 THR D C 1
ATOM 8395 O O . THR D 1 165 ? 7.911 47.725 59.069 1.00 17.05 162 THR D O 1
ATOM 8399 N N . PRO D 1 166 ? 7.073 47.315 61.096 1.00 15.53 163 PRO D N 1
ATOM 8400 C CA . PRO D 1 166 ? 6.657 45.994 60.612 1.00 14.31 163 PRO D CA 1
ATOM 8401 C C . PRO D 1 166 ? 5.523 46.229 59.608 1.00 13.41 163 PRO D C 1
ATOM 8402 O O . PRO D 1 166 ? 5.299 45.445 58.686 1.00 12.54 163 PRO D O 1
ATOM 8406 N N . GLY D 1 167 ? 4.800 47.325 59.807 1.00 14.19 164 GLY D N 1
ATOM 8407 C CA . GLY D 1 167 ? 3.722 47.656 58.901 1.00 13.80 164 GLY D CA 1
ATOM 8408 C C . GLY D 1 167 ? 4.311 48.015 57.550 1.00 14.39 164 GLY D C 1
ATOM 8409 O O . GLY D 1 167 ? 3.802 47.598 56.510 1.00 14.74 164 GLY D O 1
ATOM 8410 N N . LEU D 1 168 ? 5.393 48.788 57.568 1.00 13.06 165 LEU D N 1
ATOM 8411 C CA . LEU D 1 168 ? 6.047 49.205 56.336 1.00 14.94 165 LEU D CA 1
ATOM 8412 C C . LEU D 1 168 ? 6.615 47.950 55.678 1.00 12.68 165 LEU D C 1
ATOM 8413 O O . LEU D 1 168 ? 6.613 47.819 54.456 1.00 12.09 165 LEU D O 1
ATOM 8418 N N . GLY D 1 169 ? 7.101 47.033 56.506 1.00 11.62 166 GLY D N 1
ATOM 8419 C CA . GLY D 1 169 ? 7.643 45.784 55.999 1.00 13.44 166 GLY D CA 1
ATOM 8420 C C . GLY D 1 169 ? 6.627 44.984 55.184 1.00 14.46 166 GLY D C 1
ATOM 8421 O O . GLY D 1 169 ? 6.951 44.476 54.109 1.00 13.85 166 GLY D O 1
ATOM 8422 N N . LEU D 1 170 ? 5.397 44.871 55.686 1.00 13.89 167 LEU D N 1
ATOM 8423 C CA . LEU D 1 170 ? 4.359 44.126 54.979 1.00 15.04 167 LEU D CA 1
ATOM 8424 C C . LEU D 1 170 ? 4.015 44.824 53.661 1.00 16.45 167 LEU D C 1
ATOM 8425 O O . LEU D 1 170 ? 3.792 44.169 52.646 1.00 15.72 167 LEU D O 1
ATOM 8430 N N . LEU D 1 171 ? 3.977 46.154 53.682 1.00 15.63 168 LEU D N 1
ATOM 8431 C CA . LEU D 1 171 ? 3.680 46.924 52.476 1.00 17.09 168 LEU D CA 1
ATOM 8432 C C . LEU D 1 171 ? 4.711 46.582 51.384 1.00 17.12 168 LEU D C 1
ATOM 8433 O O . LEU D 1 171 ? 4.359 46.374 50.219 1.00 15.99 168 LEU D O 1
ATOM 8438 N N . LEU D 1 172 ? 5.982 46.509 51.773 1.00 16.02 169 LEU D N 1
ATOM 8439 C CA . LEU D 1 172 ? 7.055 46.204 50.828 1.00 14.82 169 LEU D CA 1
ATOM 8440 C C . LEU D 1 172 ? 7.063 44.728 50.457 1.00 14.08 169 LEU D C 1
ATOM 8441 O O . LEU D 1 172 ? 7.428 44.359 49.345 1.00 12.19 169 LEU D O 1
ATOM 8446 N N . TRP D 1 173 ? 6.654 43.887 51.397 1.00 15.35 170 TRP D N 1
ATOM 8447 C CA . TRP D 1 173 ? 6.607 42.454 51.163 1.00 16.32 170 TRP D CA 1
ATOM 8448 C C . TRP D 1 173 ? 5.569 42.167 50.075 1.00 19.29 170 TRP D C 1
ATOM 8449 O O . TRP D 1 173 ? 5.809 41.367 49.157 1.00 19.32 170 TRP D O 1
ATOM 8468 N N . GLN D 1 175 ? 4.539 44.315 47.945 1.00 18.19 172 GLN D N 1
ATOM 8469 C CA . GLN D 1 175 ? 5.020 44.933 46.718 1.00 18.77 172 GLN D CA 1
ATOM 8470 C C . GLN D 1 175 ? 6.006 44.003 45.993 1.00 18.31 172 GLN D C 1
ATOM 8471 O O . GLN D 1 175 ? 6.010 43.927 44.764 1.00 17.44 172 GLN D O 1
ATOM 8477 N N . LYS D 1 176 ? 6.836 43.301 46.759 1.00 16.45 173 LYS D N 1
ATOM 8478 C CA . LYS D 1 176 ? 7.802 42.373 46.188 1.00 18.98 173 LYS D CA 1
ATOM 8479 C C . LYS D 1 176 ? 7.090 41.215 45.504 1.00 20.62 173 LYS D C 1
ATOM 8480 O O . LYS D 1 176 ? 7.488 40.759 44.432 1.00 22.66 173 LYS D O 1
ATOM 8486 N N . VAL D 1 177 ? 6.031 40.738 46.140 1.00 22.68 174 VAL D N 1
ATOM 8487 C CA . VAL D 1 177 ? 5.288 39.605 45.623 1.00 22.61 174 VAL D CA 1
ATOM 8488 C C . VAL D 1 177 ? 4.278 39.921 44.525 1.00 23.41 174 VAL D C 1
ATOM 8489 O O . VAL D 1 177 ? 4.091 39.120 43.610 1.00 25.48 174 VAL D O 1
ATOM 8493 N N . TYR D 1 178 ? 3.643 41.084 44.590 1.00 22.90 175 TYR D N 1
ATOM 8494 C CA . TYR D 1 178 ? 2.639 41.409 43.594 1.00 22.07 175 TYR D CA 1
ATOM 8495 C C . TYR D 1 178 ? 2.970 42.506 42.606 1.00 23.63 175 TYR D C 1
ATOM 8496 O O . TYR D 1 178 ? 2.379 42.559 41.530 1.00 24.34 175 TYR D O 1
ATOM 8505 N N . GLY D 1 179 ? 3.895 43.388 42.964 1.00 23.76 176 GLY D N 1
ATOM 8506 C CA . GLY D 1 179 ? 4.236 44.469 42.063 1.00 23.72 176 GLY D CA 1
ATOM 8507 C C . GLY D 1 179 ? 3.030 45.338 41.745 1.00 24.43 176 GLY D C 1
ATOM 8508 O O . GLY D 1 179 ? 2.328 45.795 42.646 1.00 25.66 176 GLY D O 1
ATOM 8509 N N . ASP D 1 180 ? 2.780 45.555 40.460 1.00 24.50 177 ASP D N 1
ATOM 8510 C CA . ASP D 1 180 ? 1.667 46.386 40.024 1.00 26.29 177 ASP D CA 1
ATOM 8511 C C . ASP D 1 180 ? 0.298 45.821 40.350 1.00 25.34 177 ASP D C 1
ATOM 8512 O O . ASP D 1 180 ? -0.706 46.513 40.183 1.00 26.57 177 ASP D O 1
ATOM 8517 N N . ASP D 1 181 ? 0.244 44.570 40.792 1.00 24.06 178 ASP D N 1
ATOM 8518 C CA . ASP D 1 181 ? -1.041 43.962 41.133 1.00 25.69 178 ASP D CA 1
ATOM 8519 C C . ASP D 1 181 ? -1.308 43.997 42.637 1.00 24.65 178 ASP D C 1
ATOM 8520 O O . ASP D 1 181 ? -2.225 43.339 43.125 1.00 24.00 178 ASP D O 1
ATOM 8525 N N . ALA D 1 182 ? -0.509 44.770 43.368 1.00 23.87 179 ALA D N 1
ATOM 8526 C CA . ALA D 1 182 ? -0.681 44.885 44.816 1.00 23.31 179 ALA D CA 1
ATOM 8527 C C . ALA D 1 182 ? -2.040 45.489 45.176 1.00 21.52 179 ALA D C 1
ATOM 8528 O O . ALA D 1 182 ? -2.660 45.091 46.158 1.00 20.42 179 ALA D O 1
ATOM 8530 N N . PRO D 1 183 ? -2.517 46.465 44.390 1.00 21.10 180 PRO D N 1
ATOM 8531 C CA . PRO D 1 183 ? -3.818 47.056 44.714 1.00 22.77 180 PRO D CA 1
ATOM 8532 C C . PRO D 1 183 ? -4.929 46.014 44.868 1.00 22.62 180 PRO D C 1
ATOM 8533 O O . PRO D 1 183 ? -5.633 45.991 45.878 1.00 21.23 180 PRO D O 1
ATOM 8537 N N . GLN D 1 184 ? -5.077 45.150 43.868 1.00 24.18 181 GLN D N 1
ATOM 8538 C CA . GLN D 1 184 ? -6.100 44.115 43.911 1.00 25.92 181 GLN D CA 1
ATOM 8539 C C . GLN D 1 184 ? -5.800 43.115 45.024 1.00 23.91 181 GLN D C 1
ATOM 8540 O O . GLN D 1 184 ? -6.718 42.639 45.699 1.00 23.83 181 GLN D O 1
ATOM 8546 N N . ALA D 1 185 ? -4.520 42.800 45.220 1.00 20.49 182 ALA D N 1
ATOM 8547 C CA . ALA D 1 185 ? -4.144 41.871 46.277 1.00 18.56 182 ALA D CA 1
ATOM 8548 C C . ALA D 1 185 ? -4.595 42.452 47.612 1.00 17.06 182 ALA D C 1
ATOM 8549 O O . ALA D 1 185 ? -5.134 41.735 48.449 1.00 16.31 182 ALA D O 1
ATOM 8551 N N . TRP D 1 186 ? -4.391 43.751 47.805 1.00 16.48 183 TRP D N 1
ATOM 8552 C CA . TRP D 1 186 ? -4.798 44.395 49.055 1.00 19.90 183 TRP D CA 1
ATOM 8553 C C . TRP D 1 186 ? -6.313 44.384 49.285 1.00 21.04 183 TRP D C 1
ATOM 8554 O O . TRP D 1 186 ? -6.775 44.337 50.426 1.00 22.55 183 TRP D O 1
ATOM 8565 N N . GLN D 1 187 ? -7.087 44.427 48.206 1.00 23.29 184 GLN D N 1
ATOM 8566 C CA . GLN D 1 187 ? -8.541 44.412 48.328 1.00 23.85 184 GLN D CA 1
ATOM 8567 C C . GLN D 1 187 ? -8.976 43.061 48.862 1.00 22.58 184 GLN D C 1
ATOM 8568 O O . GLN D 1 187 ? -9.921 42.967 49.641 1.00 21.07 184 GLN D O 1
ATOM 8574 N N . LYS D 1 188 ? -8.278 42.014 48.439 1.00 21.30 185 LYS D N 1
ATOM 8575 C CA . LYS D 1 188 ? -8.600 40.673 48.887 1.00 19.88 185 LYS D CA 1
ATOM 8576 C C . LYS D 1 188 ? -8.180 40.473 50.342 1.00 18.61 185 LYS D C 1
ATOM 8577 O O . LYS D 1 188 ? -8.926 39.908 51.137 1.00 16.59 185 LYS D O 1
ATOM 8583 N N . LEU D 1 189 ? -6.984 40.937 50.688 1.00 18.98 186 LEU D N 1
ATOM 8584 C CA . LEU D 1 189 ? -6.492 40.794 52.054 1.00 20.09 186 LEU D CA 1
ATOM 8585 C C . LEU D 1 189 ? -7.391 41.585 52.991 1.00 19.45 186 LEU D C 1
ATOM 8586 O O . LEU D 1 189 ? -7.605 41.192 54.136 1.00 19.75 186 LEU D O 1
ATOM 8591 N N . ALA D 1 190 ? -7.906 42.707 52.501 1.00 18.15 187 ALA D N 1
ATOM 8592 C CA . ALA D 1 190 ? -8.780 43.544 53.313 1.00 20.19 187 ALA D CA 1
ATOM 8593 C C . ALA D 1 190 ? -9.990 42.759 53.814 1.00 20.86 187 ALA D C 1
ATOM 8594 O O . ALA D 1 190 ? -10.435 42.956 54.943 1.00 20.21 187 ALA D O 1
ATOM 8596 N N . LYS D 1 191 ? -10.511 41.863 52.980 1.00 21.25 188 LYS D N 1
ATOM 8597 C CA . LYS D 1 191 ? -11.675 41.071 53.365 1.00 22.89 188 LYS D CA 1
ATOM 8598 C C . LYS D 1 191 ? -11.378 40.098 54.496 1.00 22.97 188 LYS D C 1
ATOM 8599 O O . LYS D 1 191 ? -12.294 39.600 55.147 1.00 23.89 188 LYS D O 1
ATOM 8605 N N . LYS D 1 192 ? -10.098 39.829 54.735 1.00 21.80 189 LYS D N 1
ATOM 8606 C CA . LYS D 1 192 ? -9.701 38.917 55.806 1.00 20.37 189 LYS D CA 1
ATOM 8607 C C . LYS D 1 192 ? -9.105 39.715 56.957 1.00 19.57 189 LYS D C 1
ATOM 8608 O O . LYS D 1 192 ? -8.625 39.144 57.929 1.00 20.53 189 LYS D O 1
ATOM 8614 N N . THR D 1 193 ? -9.147 41.037 56.837 1.00 18.42 190 THR D N 1
ATOM 8615 C CA . THR D 1 193 ? -8.575 41.930 57.839 1.00 18.68 190 THR D CA 1
ATOM 8616 C C . THR D 1 193 ? -9.506 42.307 58.985 1.00 18.58 190 THR D C 1
ATOM 8617 O O . THR D 1 193 ? -10.508 42.998 58.783 1.00 17.97 190 THR D O 1
ATOM 8621 N N . VAL D 1 194 ? -9.163 41.870 60.191 1.00 18.01 191 VAL D N 1
ATOM 8622 C CA . VAL D 1 194 ? -9.972 42.201 61.355 1.00 18.07 191 VAL D CA 1
ATOM 8623 C C . VAL D 1 194 ? -9.808 43.686 61.654 1.00 17.46 191 VAL D C 1
ATOM 8624 O O . VAL D 1 194 ? -10.788 44.414 61.779 1.00 19.23 191 VAL D O 1
ATOM 8628 N N . THR D 1 195 ? -8.561 44.132 61.759 1.00 17.25 192 THR D N 1
ATOM 8629 C CA . THR D 1 195 ? -8.272 45.535 62.020 1.00 15.28 192 THR D CA 1
ATOM 8630 C C . THR D 1 195 ? -6.813 45.832 61.698 1.00 14.86 192 THR D C 1
ATOM 8631 O O . THR D 1 195 ? -6.028 44.914 61.438 1.00 12.91 192 THR D O 1
ATOM 8635 N N . VAL D 1 196 ? -6.468 47.118 61.714 1.00 13.26 193 VAL D N 1
ATOM 8636 C CA . VAL D 1 196 ? -5.106 47.576 61.458 1.00 12.94 193 VAL D CA 1
ATOM 8637 C C . VAL D 1 196 ? -4.758 48.521 62.601 1.00 13.64 193 VAL D C 1
ATOM 8638 O O . VAL D 1 196 ? -5.547 49.407 62.935 1.00 14.22 193 VAL D O 1
ATOM 8642 N N . THR D 1 197 ? -3.589 48.336 63.206 1.00 13.20 194 THR D N 1
ATOM 8643 C CA . THR D 1 197 ? -3.179 49.190 64.313 1.00 14.00 194 THR D CA 1
ATOM 8644 C C . THR D 1 197 ? -1.993 50.079 63.951 1.00 14.42 194 THR D C 1
ATOM 8645 O O . THR D 1 197 ? -1.275 49.817 62.986 1.00 15.60 194 THR D O 1
ATOM 8649 N N . LYS D 1 198 ? -1.791 51.131 64.734 1.00 14.42 195 LYS D N 1
ATOM 8650 C CA . LYS D 1 198 ? -0.687 52.049 64.497 1.00 16.83 195 LYS D CA 1
ATOM 8651 C C . LYS D 1 198 ? 0.649 51.430 64.868 1.00 16.94 195 LYS D C 1
ATOM 8652 O O . LYS D 1 198 ? 1.667 51.724 64.243 1.00 18.52 195 LYS D O 1
ATOM 8658 N N . GLY D 1 199 ? 0.640 50.567 65.878 1.00 15.44 196 GLY D N 1
ATOM 8659 C CA . GLY D 1 199 ? 1.869 49.930 66.312 1.00 13.85 196 GLY D CA 1
ATOM 8660 C C . GLY D 1 199 ? 1.745 48.439 66.565 1.00 13.98 196 GLY D C 1
ATOM 8661 O O . GLY D 1 199 ? 0.649 47.911 66.767 1.00 14.74 196 GLY D O 1
ATOM 8662 N N . TRP D 1 200 ? 2.891 47.769 66.570 1.00 15.19 197 TRP D N 1
ATOM 8663 C CA . TRP D 1 200 ? 2.985 46.331 66.772 1.00 14.61 197 TRP D CA 1
ATOM 8664 C C . TRP D 1 200 ? 2.376 45.774 68.058 1.00 13.72 197 TRP D C 1
ATOM 8665 O O . TRP D 1 200 ? 1.617 44.805 68.023 1.00 13.38 197 TRP D O 1
ATOM 8676 N N . SER D 1 201 ? 2.730 46.363 69.192 1.00 13.65 198 SER D N 1
ATOM 8677 C CA . SER D 1 201 ? 2.230 45.882 70.482 1.00 14.78 198 SER D CA 1
ATOM 8678 C C . SER D 1 201 ? 0.729 45.640 70.542 1.00 14.53 198 SER D C 1
ATOM 8679 O O . SER D 1 201 ? 0.279 44.598 71.011 1.00 17.01 198 SER D O 1
ATOM 8682 N N . GLU D 1 202 ? -0.059 46.598 70.081 1.00 15.81 199 GLU D N 1
ATOM 8683 C CA . GLU D 1 202 ? -1.504 46.422 70.124 1.00 17.03 199 GLU D CA 1
ATOM 8684 C C . GLU D 1 202 ? -1.918 45.253 69.235 1.00 16.45 199 GLU D C 1
ATOM 8685 O O . GLU D 1 202 ? -2.660 44.368 69.656 1.00 16.39 199 GLU D O 1
ATOM 8691 N N . ALA D 1 203 ? -1.419 45.255 68.004 1.00 16.28 200 ALA D N 1
ATOM 8692 C CA . ALA D 1 203 ? -1.729 44.198 67.056 1.00 17.78 200 ALA D CA 1
ATOM 8693 C C . ALA D 1 203 ? -1.424 42.801 67.610 1.00 17.83 200 ALA D C 1
ATOM 8694 O O . ALA D 1 203 ? -2.253 41.893 67.524 1.00 15.65 200 ALA D O 1
ATOM 8696 N N . TYR D 1 204 ? -0.235 42.627 68.174 1.00 18.12 201 TYR D N 1
ATOM 8697 C CA . TYR D 1 204 ? 0.140 41.326 68.703 1.00 19.61 201 TYR D CA 1
ATOM 8698 C C . TYR D 1 204 ? -0.716 40.977 69.913 1.00 20.52 201 TYR D C 1
ATOM 8699 O O . TYR D 1 204 ? -1.091 39.821 70.097 1.00 21.53 201 TYR D O 1
ATOM 8708 N N . GLY D 1 205 ? -1.023 41.980 70.734 1.00 21.74 202 GLY D N 1
ATOM 8709 C CA . GLY D 1 205 ? -1.856 41.751 71.905 1.00 20.92 202 GLY D CA 1
ATOM 8710 C C . GLY D 1 205 ? -3.241 41.281 71.491 1.00 21.47 202 GLY D C 1
ATOM 8711 O O . GLY D 1 205 ? -3.799 40.365 72.094 1.00 22.13 202 GLY D O 1
ATOM 8712 N N . LEU D 1 206 ? -3.797 41.905 70.456 1.00 20.47 203 LEU D N 1
ATOM 8713 C CA . LEU D 1 206 ? -5.115 41.524 69.959 1.00 21.74 203 LEU D CA 1
ATOM 8714 C C . LEU D 1 206 ? -5.083 40.080 69.484 1.00 22.76 203 LEU D C 1
ATOM 8715 O O . LEU D 1 206 ? -6.036 39.327 69.689 1.00 23.89 203 LEU D O 1
ATOM 8720 N N . PHE D 1 207 ? -3.977 39.703 68.846 1.00 23.19 204 PHE D N 1
ATOM 8721 C CA . PHE D 1 207 ? -3.784 38.344 68.353 1.00 22.66 204 PHE D CA 1
ATOM 8722 C C . PHE D 1 207 ? -3.798 37.337 69.505 1.00 23.85 204 PHE D C 1
ATOM 8723 O O . PHE D 1 207 ? -4.482 36.309 69.443 1.00 22.56 204 PHE D O 1
ATOM 8731 N N . LEU D 1 208 ? -3.018 37.628 70.542 1.00 24.21 205 LEU D N 1
ATOM 8732 C CA . LEU D 1 208 ? -2.935 36.733 71.685 1.00 24.92 205 LEU D CA 1
ATOM 8733 C C . LEU D 1 208 ? -4.295 36.571 72.340 1.00 25.17 205 LEU D C 1
ATOM 8734 O O . LEU D 1 208 ? -4.568 35.542 72.956 1.00 24.92 205 LEU D O 1
ATOM 8739 N N . LYS D 1 209 ? -5.154 37.577 72.187 1.00 26.08 206 LYS D N 1
ATOM 8740 C CA . LYS D 1 209 ? -6.496 37.516 72.761 1.00 26.29 206 LYS D CA 1
ATOM 8741 C C . LYS D 1 209 ? -7.459 36.789 71.822 1.00 25.17 206 LYS D C 1
ATOM 8742 O O . LYS D 1 209 ? -8.672 36.777 72.043 1.00 25.04 206 LYS D O 1
ATOM 8748 N N . GLY D 1 210 ? -6.910 36.193 70.770 1.00 24.23 207 GLY D N 1
ATOM 8749 C CA . GLY D 1 210 ? -7.723 35.458 69.814 1.00 24.99 207 GLY D CA 1
ATOM 8750 C C . GLY D 1 210 ? -8.551 36.262 68.822 1.00 26.01 207 GLY D C 1
ATOM 8751 O O . GLY D 1 210 ? -9.436 35.699 68.171 1.00 26.16 207 GLY D O 1
ATOM 8752 N N . GLU D 1 211 ? -8.276 37.560 68.685 1.00 25.82 208 GLU D N 1
ATOM 8753 C CA . GLU D 1 211 ? -9.035 38.396 67.751 1.00 26.66 208 GLU D CA 1
ATOM 8754 C C . GLU D 1 211 ? -8.707 38.129 66.281 1.00 25.35 208 GLU D C 1
ATOM 8755 O O . GLU D 1 211 ? -9.380 38.640 65.386 1.00 25.85 208 GLU D O 1
ATOM 8761 N N . SER D 1 212 ? -7.666 37.345 66.026 1.00 23.95 209 SER D N 1
ATOM 8762 C CA . SER D 1 212 ? -7.310 37.005 64.653 1.00 24.36 209 SER D CA 1
ATOM 8763 C C . SER D 1 212 ? -6.552 35.676 64.627 1.00 24.40 209 SER D C 1
ATOM 8764 O O . SER D 1 212 ? -6.070 35.208 65.660 1.00 24.19 209 SER D O 1
ATOM 8767 N N . ASP D 1 213 ? -6.456 35.073 63.446 1.00 24.10 210 ASP D N 1
ATOM 8768 C CA . ASP D 1 213 ? -5.766 33.796 63.285 1.00 23.96 210 ASP D CA 1
ATOM 8769 C C . ASP D 1 213 ? -4.296 34.005 62.975 1.00 23.80 210 ASP D C 1
ATOM 8770 O O . ASP D 1 213 ? -3.467 33.137 63.235 1.00 24.53 210 ASP D O 1
ATOM 8775 N N . LEU D 1 214 ? -3.984 35.169 62.423 1.00 22.46 211 LEU D N 1
ATOM 8776 C CA . LEU D 1 214 ? -2.622 35.503 62.051 1.00 21.18 211 LEU D CA 1
ATOM 8777 C C . LEU D 1 214 ? -2.351 36.985 62.284 1.00 20.43 211 LEU D C 1
ATOM 8778 O O . LEU D 1 214 ? -3.250 37.815 62.155 1.00 21.40 211 LEU D O 1
ATOM 8783 N N . VAL D 1 215 ? -1.115 37.306 62.654 1.00 19.12 212 VAL D N 1
ATOM 8784 C CA . VAL D 1 215 ? -0.702 38.692 62.847 1.00 18.43 212 VAL D CA 1
ATOM 8785 C C . VAL D 1 215 ? 0.652 38.881 62.210 1.00 16.89 212 VAL D C 1
ATOM 8786 O O . VAL D 1 215 ? 1.492 37.977 62.256 1.00 14.11 212 VAL D O 1
ATOM 8790 N N . LEU D 1 216 ? 0.870 40.055 61.621 1.00 14.61 213 LEU D N 1
ATOM 8791 C CA . LEU D 1 216 ? 2.164 40.324 61.023 1.00 13.66 213 LEU D CA 1
ATOM 8792 C C . LEU D 1 216 ? 3.137 40.610 62.151 1.00 12.76 213 LEU D C 1
ATOM 8793 O O . LEU D 1 216 ? 2.968 41.579 62.892 1.00 10.29 213 LEU D O 1
ATOM 8798 N N . SER D 1 217 ? 4.148 39.757 62.278 1.00 14.11 214 SER D N 1
ATOM 8799 C CA . SER D 1 217 ? 5.164 39.913 63.305 1.00 13.34 214 SER D CA 1
ATOM 8800 C C . SER D 1 217 ? 6.521 39.444 62.766 1.00 15.21 214 SER D C 1
ATOM 8801 O O . SER D 1 217 ? 6.895 39.813 61.649 1.00 15.62 214 SER D O 1
ATOM 8804 N N . TYR D 1 218 ? 7.252 38.633 63.533 1.00 13.26 215 TYR D N 1
ATOM 8805 C CA . TYR D 1 218 ? 8.572 38.181 63.092 1.00 15.87 215 TYR D CA 1
ATOM 8806 C C . TYR D 1 218 ? 8.840 36.680 63.184 1.00 16.39 215 TYR D C 1
ATOM 8807 O O . TYR D 1 218 ? 8.240 35.982 64.007 1.00 15.47 215 TYR D O 1
ATOM 8816 N N . THR D 1 219 ? 9.758 36.190 62.348 1.00 16.04 216 THR D N 1
ATOM 8817 C CA . THR D 1 219 ? 10.108 34.768 62.368 1.00 18.01 216 THR D CA 1
ATOM 8818 C C . THR D 1 219 ? 10.665 34.418 63.741 1.00 18.30 216 THR D C 1
ATOM 8819 O O . THR D 1 219 ? 10.735 33.248 64.115 1.00 19.93 216 THR D O 1
ATOM 8823 N N . THR D 1 220 ? 11.060 35.443 64.486 1.00 18.73 217 THR D N 1
ATOM 8824 C CA . THR D 1 220 ? 11.628 35.249 65.812 1.00 19.81 217 THR D CA 1
ATOM 8825 C C . THR D 1 220 ? 10.615 35.375 66.948 1.00 21.37 217 THR D C 1
ATOM 8826 O O . THR D 1 220 ? 10.937 35.079 68.097 1.00 23.48 217 THR D O 1
ATOM 8830 N N . SER D 1 221 ? 9.396 35.804 66.633 1.00 20.00 218 SER D N 1
ATOM 8831 C CA . SER D 1 221 ? 8.367 35.955 67.653 1.00 19.82 218 SER D CA 1
ATOM 8832 C C . SER D 1 221 ? 8.079 34.678 68.448 1.00 20.19 218 SER D C 1
ATOM 8833 O O . SER D 1 221 ? 7.763 34.747 69.635 1.00 19.13 218 SER D O 1
ATOM 8836 N N . PRO D 1 222 ? 8.152 33.501 67.801 1.00 19.90 219 PRO D N 1
ATOM 8837 C CA . PRO D 1 222 ? 7.886 32.264 68.543 1.00 21.38 219 PRO D CA 1
ATOM 8838 C C . PRO D 1 222 ? 8.869 32.044 69.691 1.00 21.40 219 PRO D C 1
ATOM 8839 O O . PRO D 1 222 ? 8.518 31.454 70.706 1.00 21.68 219 PRO D O 1
ATOM 8843 N N . ALA D 1 223 ? 10.099 32.521 69.530 1.00 22.63 220 ALA D N 1
ATOM 8844 C CA . ALA D 1 223 ? 11.108 32.347 70.569 1.00 23.93 220 ALA D CA 1
ATOM 8845 C C . ALA D 1 223 ? 10.622 32.907 71.900 1.00 25.35 220 ALA D C 1
ATOM 8846 O O . ALA D 1 223 ? 10.978 32.397 72.966 1.00 27.05 220 ALA D O 1
ATOM 8848 N N . TYR D 1 224 ? 9.810 33.957 71.842 1.00 25.59 221 TYR D N 1
ATOM 8849 C CA . TYR D 1 224 ? 9.283 34.549 73.061 1.00 25.58 221 TYR D CA 1
ATOM 8850 C C . TYR D 1 224 ? 8.467 33.521 73.840 1.00 25.40 221 TYR D C 1
ATOM 8851 O O . TYR D 1 224 ? 8.692 33.294 75.024 1.00 24.69 221 TYR D O 1
ATOM 8860 N N . HIS D 1 225 ? 7.519 32.892 73.165 1.00 24.59 222 HIS D N 1
ATOM 8861 C CA . HIS D 1 225 ? 6.681 31.920 73.824 1.00 25.61 222 HIS D CA 1
ATOM 8862 C C . HIS D 1 225 ? 7.450 30.669 74.257 1.00 27.18 222 HIS D C 1
ATOM 8863 O O . HIS D 1 225 ? 7.190 30.117 75.328 1.00 26.51 222 HIS D O 1
ATOM 8870 N N . ILE D 1 226 ? 8.406 30.236 73.441 1.00 27.57 223 ILE D N 1
ATOM 8871 C CA . ILE D 1 226 ? 9.210 29.062 73.766 1.00 28.11 223 ILE D CA 1
ATOM 8872 C C . ILE D 1 226 ? 10.015 29.264 75.061 1.00 29.86 223 ILE D C 1
ATOM 8873 O O . ILE D 1 226 ? 9.909 28.469 75.989 1.00 30.23 223 ILE D O 1
ATOM 8878 N N . LEU D 1 227 ? 10.801 30.336 75.130 1.00 30.78 224 LEU D N 1
ATOM 8879 C CA . LEU D 1 227 ? 11.619 30.595 76.309 1.00 32.00 224 LEU D CA 1
ATOM 8880 C C . LEU D 1 227 ? 10.919 31.234 77.514 1.00 34.05 224 LEU D C 1
ATOM 8881 O O . LEU D 1 227 ? 11.252 30.924 78.655 1.00 34.55 224 LEU D O 1
ATOM 8886 N N . GLU D 1 228 ? 9.965 32.129 77.274 1.00 34.50 225 GLU D N 1
ATOM 8887 C CA . GLU D 1 228 ? 9.282 32.808 78.371 1.00 35.31 225 GLU D CA 1
ATOM 8888 C C . GLU D 1 228 ? 8.040 32.120 78.915 1.00 35.81 225 GLU D C 1
ATOM 8889 O O . GLU D 1 228 ? 7.696 32.298 80.083 1.00 35.14 225 GLU D O 1
ATOM 8895 N N . GLU D 1 229 ? 7.363 31.346 78.076 1.00 36.16 226 GLU D N 1
ATOM 8896 C CA . GLU D 1 229 ? 6.149 30.660 78.499 1.00 37.40 226 GLU D CA 1
ATOM 8897 C C . GLU D 1 229 ? 6.244 29.146 78.329 1.00 38.05 226 GLU D C 1
ATOM 8898 O O . GLU D 1 229 ? 5.238 28.444 78.448 1.00 38.54 226 GLU D O 1
ATOM 8904 N N . LYS D 1 230 ? 7.443 28.646 78.043 1.00 37.87 227 LYS D N 1
ATOM 8905 C CA . LYS D 1 230 ? 7.637 27.216 77.837 1.00 38.06 227 LYS D CA 1
ATOM 8906 C C . LYS D 1 230 ? 6.559 26.664 76.906 1.00 38.09 227 LYS D C 1
ATOM 8907 O O . LYS D 1 230 ? 6.157 25.507 77.016 1.00 37.95 227 LYS D O 1
ATOM 8913 N N . LYS D 1 231 ? 6.096 27.513 75.991 1.00 37.66 228 LYS D N 1
ATOM 8914 C CA . LYS D 1 231 ? 5.072 27.148 75.017 1.00 37.37 228 LYS D CA 1
ATOM 8915 C C . LYS D 1 231 ? 5.646 27.051 73.604 1.00 36.79 228 LYS D C 1
ATOM 8916 O O . LYS D 1 231 ? 6.276 27.989 73.116 1.00 36.03 228 LYS D O 1
ATOM 8922 N N . ASP D 1 232 ? 5.411 25.921 72.942 1.00 36.62 229 ASP D N 1
ATOM 8923 C CA . ASP D 1 232 ? 5.902 25.727 71.584 1.00 36.42 229 ASP D CA 1
ATOM 8924 C C . ASP D 1 232 ? 4.777 25.663 70.553 1.00 34.35 229 ASP D C 1
ATOM 8925 O O . ASP D 1 232 ? 4.998 25.249 69.419 1.00 34.99 229 ASP D O 1
ATOM 8930 N N . ASN D 1 233 ? 3.577 26.086 70.936 1.00 32.37 230 ASN D N 1
ATOM 8931 C CA . ASN D 1 233 ? 2.436 26.048 70.024 1.00 31.25 230 ASN D CA 1
ATOM 8932 C C . ASN D 1 233 ? 2.371 27.226 69.039 1.00 30.60 230 ASN D C 1
ATOM 8933 O O . ASN D 1 233 ? 1.628 27.182 68.055 1.00 29.98 230 ASN D O 1
ATOM 8938 N N . TYR D 1 234 ? 3.139 28.279 69.294 1.00 28.90 231 TYR D N 1
ATOM 8939 C CA . TYR D 1 234 ? 3.140 29.418 68.384 1.00 27.98 231 TYR D CA 1
ATOM 8940 C C . TYR D 1 234 ? 4.211 29.226 67.326 1.00 27.63 231 TYR D C 1
ATOM 8941 O O . TYR D 1 234 ? 5.293 28.714 67.609 1.00 30.51 231 TYR D O 1
ATOM 8950 N N . ALA D 1 235 ? 3.905 29.634 66.101 1.00 26.59 232 ALA D N 1
ATOM 8951 C CA . ALA D 1 235 ? 4.852 29.490 65.009 1.00 25.04 232 ALA D CA 1
ATOM 8952 C C . ALA D 1 235 ? 4.757 30.623 64.003 1.00 24.25 232 ALA D C 1
ATOM 8953 O O . ALA D 1 235 ? 3.739 31.313 63.917 1.00 23.33 232 ALA D O 1
ATOM 8955 N N . ALA D 1 236 ? 5.837 30.813 63.255 1.00 22.29 233 ALA D N 1
ATOM 8956 C CA . ALA D 1 236 ? 5.888 31.829 62.221 1.00 23.52 233 ALA D CA 1
ATOM 8957 C C . ALA D 1 236 ? 5.724 31.057 60.925 1.00 24.56 233 ALA D C 1
ATOM 8958 O O . ALA D 1 236 ? 6.511 30.158 60.636 1.00 26.16 233 ALA D O 1
ATOM 8960 N N . ALA D 1 237 ? 4.695 31.391 60.156 1.00 25.23 234 ALA D N 1
ATOM 8961 C CA . ALA D 1 237 ? 4.430 30.705 58.895 1.00 24.50 234 ALA D CA 1
ATOM 8962 C C . ALA D 1 237 ? 5.513 31.007 57.860 1.00 24.62 234 ALA D C 1
ATOM 8963 O O . ALA D 1 237 ? 5.901 32.157 57.675 1.00 24.98 234 ALA D O 1
ATOM 8965 N N . ASN D 1 238 ? 5.999 29.968 57.194 1.00 24.58 235 ASN D N 1
ATOM 8966 C CA . ASN D 1 238 ? 7.032 30.120 56.173 1.00 26.21 235 ASN D CA 1
ATOM 8967 C C . ASN D 1 238 ? 6.430 30.274 54.779 1.00 25.39 235 ASN D C 1
ATOM 8968 O O . ASN D 1 238 ? 5.724 29.386 54.299 1.00 26.24 235 ASN D O 1
ATOM 8973 N N . PHE D 1 239 ? 6.717 31.400 54.133 1.00 22.14 236 PHE D N 1
ATOM 8974 C CA . PHE D 1 239 ? 6.189 31.671 52.805 1.00 21.22 236 PHE D CA 1
ATOM 8975 C C . PHE D 1 239 ? 7.201 31.413 51.687 1.00 20.96 236 PHE D C 1
ATOM 8976 O O . PHE D 1 239 ? 8.334 31.892 51.732 1.00 20.84 236 PHE D O 1
ATOM 8984 N N . SER D 1 240 ? 6.768 30.661 50.680 1.00 20.04 237 SER D N 1
ATOM 8985 C CA . SER D 1 240 ? 7.612 30.292 49.545 1.00 20.02 237 SER D CA 1
ATOM 8986 C C . SER D 1 240 ? 8.249 31.447 48.780 1.00 20.23 237 SER D C 1
ATOM 8987 O O . SER D 1 240 ? 9.308 31.283 48.187 1.00 20.80 237 SER D O 1
ATOM 8990 N N . GLU D 1 241 ? 7.613 32.613 48.787 1.00 19.25 238 GLU D N 1
ATOM 8991 C CA . GLU D 1 241 ? 8.157 33.768 48.075 1.00 18.66 238 GLU D CA 1
ATOM 8992 C C . GLU D 1 241 ? 9.386 34.350 48.771 1.00 19.09 238 GLU D C 1
ATOM 8993 O O . GLU D 1 241 ? 10.187 35.061 48.160 1.00 18.53 238 GLU D O 1
ATOM 8999 N N . GLY D 1 242 ? 9.542 34.028 50.050 1.00 19.11 239 GLY D N 1
ATOM 9000 C CA . GLY D 1 242 ? 10.662 34.556 50.803 1.00 18.16 239 GLY D CA 1
ATOM 9001 C C . GLY D 1 242 ? 10.155 35.557 51.827 1.00 19.35 239 GLY D C 1
ATOM 9002 O O . GLY D 1 242 ? 8.971 35.901 51.839 1.00 18.35 239 GLY D O 1
ATOM 9003 N N . HIS D 1 243 ? 11.049 36.025 52.693 1.00 18.50 240 HIS D N 1
ATOM 9004 C CA . HIS D 1 243 ? 10.678 36.977 53.724 1.00 16.72 240 HIS D CA 1
ATOM 9005 C C . HIS D 1 243 ? 11.556 38.207 53.650 1.00 17.52 240 HIS D C 1
ATOM 9006 O O . HIS D 1 243 ? 12.741 38.107 53.337 1.00 16.69 240 HIS D O 1
ATOM 9013 N N . TYR D 1 244 ? 10.959 39.361 53.947 1.00 16.27 241 TYR D N 1
ATOM 9014 C CA . TYR D 1 244 ? 11.649 40.644 53.913 1.00 16.66 241 TYR D CA 1
ATOM 9015 C C . TYR D 1 244 ? 12.548 40.821 55.135 1.00 16.83 241 TYR D C 1
ATOM 9016 O O . TYR D 1 244 ? 12.136 40.564 56.264 1.00 14.46 241 TYR D O 1
ATOM 9025 N N . LEU D 1 245 ? 13.770 41.286 54.894 1.00 18.05 242 LEU D N 1
ATOM 9026 C CA . LEU D 1 245 ? 14.766 41.492 55.946 1.00 18.30 242 LEU D CA 1
ATOM 9027 C C . LEU D 1 245 ? 14.634 42.864 56.589 1.00 18.86 242 LEU D C 1
ATOM 9028 O O . LEU D 1 245 ? 14.371 43.854 55.905 1.00 18.35 242 LEU D O 1
ATOM 9033 N N . GLN D 1 246 ? 14.809 42.919 57.907 1.00 19.28 243 GLN D N 1
ATOM 9034 C CA . GLN D 1 246 ? 14.772 44.185 58.625 1.00 17.64 243 GLN D CA 1
ATOM 9035 C C . GLN D 1 246 ? 16.036 44.303 59.448 1.00 18.39 243 GLN D C 1
ATOM 9036 O O . GLN D 1 246 ? 16.451 43.352 60.113 1.00 17.78 243 GLN D O 1
ATOM 9042 N N . VAL D 1 247 ? 16.653 45.474 59.391 1.00 17.28 244 VAL D N 1
ATOM 9043 C CA . VAL D 1 247 ? 17.844 45.735 60.176 1.00 17.77 244 VAL D CA 1
ATOM 9044 C C . VAL D 1 247 ? 17.515 47.007 60.945 1.00 17.00 244 VAL D C 1
ATOM 9045 O O . VAL D 1 247 ? 17.486 48.093 60.376 1.00 16.49 244 VAL D O 1
ATOM 9049 N N . GLU D 1 248 ? 17.236 46.870 62.236 1.00 18.15 245 GLU D N 1
ATOM 9050 C CA . GLU D 1 248 ? 16.902 48.043 63.037 1.00 17.32 245 GLU D CA 1
ATOM 9051 C C . GLU D 1 248 ? 18.152 48.835 63.349 1.00 17.12 245 GLU D C 1
ATOM 9052 O O . GLU D 1 248 ? 19.197 48.263 63.667 1.00 17.83 245 GLU D O 1
ATOM 9058 N N . VAL D 1 249 ? 18.037 50.153 63.270 1.00 14.50 246 VAL D N 1
ATOM 9059 C CA . VAL D 1 249 ? 19.176 51.011 63.508 1.00 15.57 246 VAL D CA 1
ATOM 9060 C C . VAL D 1 249 ? 18.939 52.135 64.509 1.00 16.20 246 VAL D C 1
ATOM 9061 O O . VAL D 1 249 ? 17.813 52.386 64.947 1.00 14.03 246 VAL D O 1
ATOM 9065 N N . ALA D 1 250 ? 20.034 52.797 64.865 1.00 15.88 247 ALA D N 1
ATOM 9066 C CA . ALA D 1 250 ? 20.010 53.920 65.780 1.00 15.87 247 ALA D CA 1
ATOM 9067 C C . ALA D 1 250 ? 20.994 54.941 65.216 1.00 16.48 247 ALA D C 1
ATOM 9068 O O . ALA D 1 250 ? 21.848 54.607 64.398 1.00 15.35 247 ALA D O 1
ATOM 9070 N N . ALA D 1 251 ? 20.857 56.189 65.634 1.00 16.94 248 ALA D N 1
ATOM 9071 C CA . ALA D 1 251 ? 21.738 57.233 65.156 1.00 18.39 248 ALA D CA 1
ATOM 9072 C C . ALA D 1 251 ? 21.613 58.422 66.085 1.00 19.86 248 ALA D C 1
ATOM 9073 O O . ALA D 1 251 ? 20.587 58.604 66.739 1.00 22.23 248 ALA D O 1
ATOM 9075 N N . ARG D 1 252 ? 22.661 59.230 66.149 1.00 21.33 249 ARG D N 1
ATOM 9076 C CA . ARG D 1 252 ? 22.639 60.405 67.002 1.00 21.29 249 ARG D CA 1
ATOM 9077 C C . ARG D 1 252 ? 22.313 61.625 66.150 1.00 19.33 249 ARG D C 1
ATOM 9078 O O . ARG D 1 252 ? 22.642 61.673 64.966 1.00 16.37 249 ARG D O 1
ATOM 9086 N N . THR D 1 253 ? 21.652 62.603 66.757 1.00 20.47 250 THR D N 1
ATOM 9087 C CA . THR D 1 253 ? 21.265 63.824 66.060 1.00 20.13 250 THR D CA 1
ATOM 9088 C C . THR D 1 253 ? 22.410 64.819 66.006 1.00 21.09 250 THR D C 1
ATOM 9089 O O . THR D 1 253 ? 23.248 64.868 66.903 1.00 21.17 250 THR D O 1
ATOM 9093 N N . ALA D 1 254 ? 22.435 65.619 64.950 1.00 22.14 251 ALA D N 1
ATOM 9094 C CA . ALA D 1 254 ? 23.476 66.625 64.779 1.00 24.48 251 ALA D CA 1
ATOM 9095 C C . ALA D 1 254 ? 23.320 67.761 65.789 1.00 25.77 251 ALA D C 1
ATOM 9096 O O . ALA D 1 254 ? 24.300 68.417 66.144 1.00 26.46 251 ALA D O 1
ATOM 9098 N N . ALA D 1 255 ? 22.088 67.985 66.246 1.00 25.84 252 ALA D N 1
ATOM 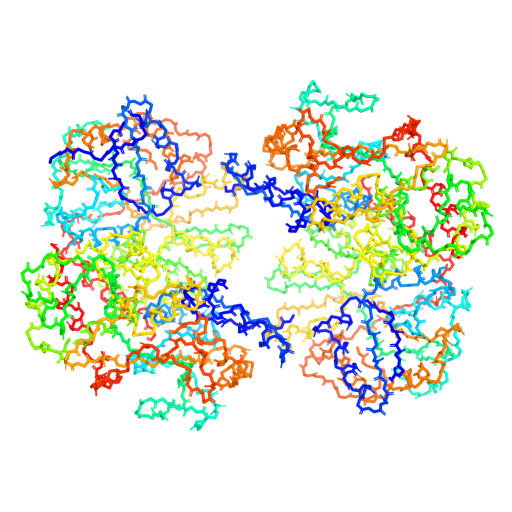9099 C CA . ALA D 1 255 ? 21.796 69.052 67.202 1.00 26.32 252 ALA D CA 1
ATOM 9100 C C . ALA D 1 255 ? 22.060 68.671 68.654 1.00 26.25 252 ALA D C 1
ATOM 9101 O O . ALA D 1 255 ? 22.112 69.532 69.525 1.00 27.55 252 ALA D O 1
ATOM 9103 N N . SER D 1 256 ? 22.221 67.384 68.920 1.00 27.65 253 SER D N 1
ATOM 9104 C CA . SER D 1 256 ? 22.468 66.930 70.281 1.00 28.03 253 SER D CA 1
ATOM 9105 C C . SER D 1 256 ? 23.491 67.790 71.019 1.00 29.62 253 SER D C 1
ATOM 9106 O O . SER D 1 256 ? 24.469 68.267 70.432 1.00 28.98 253 SER D O 1
ATOM 9109 N N . LYS D 1 257 ? 23.253 67.990 72.310 1.00 30.58 254 LYS D N 1
ATOM 9110 C CA . LYS D 1 257 ? 24.168 68.761 73.142 1.00 30.99 254 LYS D CA 1
ATOM 9111 C C . LYS D 1 257 ? 25.036 67.784 73.935 1.00 30.49 254 LYS D C 1
ATOM 9112 O O . LYS D 1 257 ? 25.747 68.178 74.859 1.00 31.72 254 LYS D O 1
ATOM 9118 N N . GLN D 1 258 ? 24.957 66.507 73.568 1.00 28.66 255 GLN D N 1
ATOM 9119 C CA . GLN D 1 258 ? 25.728 65.449 74.215 1.00 28.07 255 GLN D CA 1
ATOM 9120 C C . GLN D 1 258 ? 26.355 64.544 73.154 1.00 27.32 255 GLN D C 1
ATOM 9121 O O . GLN D 1 258 ? 26.202 63.324 73.197 1.00 27.17 255 GLN D O 1
ATOM 9127 N N . PRO D 1 259 ? 27.072 65.128 72.184 1.00 26.65 256 PRO D N 1
ATOM 9128 C CA . PRO D 1 259 ? 27.689 64.303 71.142 1.00 26.87 256 PRO D CA 1
ATOM 9129 C C . PRO D 1 259 ? 28.571 63.158 71.648 1.00 29.33 256 PRO D C 1
ATOM 9130 O O . PRO D 1 259 ? 28.388 62.007 71.237 1.00 30.38 256 PRO D O 1
ATOM 9134 N N . GLU D 1 260 ? 29.519 63.463 72.534 1.00 29.47 257 GLU D N 1
ATOM 9135 C CA . GLU D 1 260 ? 30.421 62.443 73.074 1.00 30.60 257 GLU D CA 1
ATOM 9136 C C . GLU D 1 260 ? 29.652 61.305 73.734 1.00 29.94 257 GLU D C 1
ATOM 9137 O O . GLU D 1 260 ? 29.927 60.123 73.500 1.00 28.47 257 GLU D O 1
ATOM 9143 N N . LEU D 1 261 ? 28.698 61.680 74.577 1.00 29.04 258 LEU D N 1
ATOM 9144 C CA . LEU D 1 261 ? 27.884 60.719 75.301 1.00 29.13 258 LEU D CA 1
ATOM 9145 C C . LEU D 1 261 ? 26.994 59.937 74.339 1.00 29.02 258 LEU D C 1
ATOM 9146 O O . LEU D 1 261 ? 26.698 58.770 74.572 1.00 28.24 258 LEU D O 1
ATOM 9151 N N . ALA D 1 262 ? 26.574 60.583 73.255 1.00 28.81 259 ALA D N 1
ATOM 9152 C CA . ALA D 1 262 ? 25.733 59.926 72.261 1.00 29.86 259 ALA D CA 1
ATOM 9153 C C . ALA D 1 262 ? 26.567 58.881 71.522 1.00 30.37 259 ALA D C 1
ATOM 9154 O O . ALA D 1 262 ? 26.100 57.766 71.278 1.00 28.89 259 ALA D O 1
ATOM 9156 N N . GLN D 1 263 ? 27.796 59.248 71.165 1.00 30.51 260 GLN D N 1
ATOM 9157 C CA . GLN D 1 263 ? 28.691 58.325 70.485 1.00 31.29 260 GLN D CA 1
ATOM 9158 C C . GLN D 1 263 ? 28.958 57.125 71.380 1.00 30.88 260 GLN D C 1
ATOM 9159 O O . GLN D 1 263 ? 28.963 55.988 70.913 1.00 30.73 260 GLN D O 1
ATOM 9165 N N . LYS D 1 264 ? 29.182 57.376 72.666 1.00 30.00 261 LYS D N 1
ATOM 9166 C CA . LYS D 1 264 ? 29.443 56.286 73.597 1.00 30.92 261 LYS D CA 1
ATOM 9167 C C . LYS D 1 264 ? 28.297 55.288 73.572 1.00 29.42 261 LYS D C 1
ATOM 9168 O O . LYS D 1 264 ? 28.519 54.076 73.557 1.00 28.82 261 LYS D O 1
ATOM 9174 N N . PHE D 1 265 ? 27.069 55.795 73.561 1.00 27.85 262 PHE D N 1
ATOM 9175 C CA . PHE D 1 265 ? 25.917 54.912 73.525 1.00 26.16 262 PHE D CA 1
ATOM 9176 C C . PHE D 1 265 ? 25.876 54.075 72.245 1.00 24.72 262 PHE D C 1
ATOM 9177 O O . PHE D 1 265 ? 25.623 52.879 72.295 1.00 25.26 262 PHE D O 1
ATOM 9185 N N . LEU D 1 266 ? 26.129 54.701 71.101 1.00 24.02 263 LEU D N 1
ATOM 9186 C CA . LEU D 1 266 ? 26.116 53.978 69.837 1.00 24.91 263 LEU D CA 1
ATOM 9187 C C . LEU D 1 266 ? 27.162 52.857 69.811 1.00 26.13 263 LEU D C 1
ATOM 9188 O O . LEU D 1 266 ? 26.876 51.740 69.368 1.00 25.03 263 LEU D O 1
ATOM 9193 N N . GLN D 1 267 ? 28.370 53.153 70.289 1.00 27.23 264 GLN D N 1
ATOM 9194 C CA . GLN D 1 267 ? 29.439 52.157 70.300 1.00 28.92 264 GLN D CA 1
ATOM 9195 C C . GLN D 1 267 ? 29.086 51.044 71.271 1.00 28.29 264 GLN D C 1
ATOM 9196 O O . GLN D 1 267 ? 29.270 49.866 70.979 1.00 28.94 264 GLN D O 1
ATOM 9202 N N . PHE D 1 268 ? 28.581 51.433 72.433 1.00 28.60 265 PHE D N 1
ATOM 9203 C CA . PHE D 1 268 ? 28.187 50.481 73.461 1.00 28.17 265 PHE D CA 1
ATOM 9204 C C . PHE D 1 268 ? 27.067 49.574 72.961 1.00 28.78 265 PHE D C 1
ATOM 9205 O O . PHE D 1 268 ? 26.968 48.414 73.356 1.00 28.32 265 PHE D O 1
ATOM 9221 N N . VAL D 1 270 ? 26.688 48.188 70.144 1.00 28.32 267 VAL D N 1
ATOM 9222 C CA . VAL D 1 270 ? 27.208 47.072 69.375 1.00 30.16 267 VAL D CA 1
ATOM 9223 C C . VAL D 1 270 ? 28.081 46.146 70.229 1.00 31.16 267 VAL D C 1
ATOM 9224 O O . VAL D 1 270 ? 28.532 45.102 69.759 1.00 31.81 267 VAL D O 1
ATOM 9228 N N . SER D 1 271 ? 28.309 46.521 71.485 1.00 30.93 268 SER D N 1
ATOM 9229 C CA . SER D 1 271 ? 29.128 45.703 72.375 1.00 29.86 268 SER D CA 1
ATOM 9230 C C . SER D 1 271 ? 28.274 44.583 72.964 1.00 29.07 268 SER D C 1
ATOM 9231 O O . SER D 1 271 ? 27.047 44.632 72.890 1.00 29.71 268 SER D O 1
ATOM 9234 N N . PRO D 1 272 ? 28.912 43.559 73.557 1.00 28.11 269 PRO D N 1
ATOM 9235 C CA . PRO D 1 272 ? 28.176 42.437 74.148 1.00 27.47 269 PRO D CA 1
ATOM 9236 C C . PRO D 1 272 ? 27.220 42.834 75.265 1.00 27.35 269 PRO D C 1
ATOM 9237 O O . PRO D 1 272 ? 26.176 42.207 75.450 1.00 28.26 269 PRO D O 1
ATOM 9241 N N . ALA D 1 273 ? 27.573 43.871 76.013 1.00 27.37 270 ALA D N 1
ATOM 9242 C CA . ALA D 1 273 ? 26.712 44.337 77.093 1.00 26.35 270 ALA D CA 1
ATOM 9243 C C . ALA D 1 273 ? 25.301 44.609 76.552 1.00 27.10 270 ALA D C 1
ATOM 9244 O O . ALA D 1 273 ? 24.310 44.195 77.154 1.00 29.43 270 ALA D O 1
ATOM 9246 N N . PHE D 1 274 ? 25.218 45.288 75.410 1.00 26.17 271 PHE D N 1
ATOM 9247 C CA . PHE D 1 274 ? 23.931 45.613 74.786 1.00 26.93 271 PHE D CA 1
ATOM 9248 C C . PHE D 1 274 ? 23.357 44.416 74.024 1.00 26.62 271 PHE D C 1
ATOM 9249 O O . PHE D 1 274 ? 22.216 44.001 74.247 1.00 26.69 271 PHE D O 1
ATOM 9257 N N . GLN D 1 275 ? 24.162 43.873 73.120 1.00 26.62 272 GLN D N 1
ATOM 9258 C CA . GLN D 1 275 ? 23.754 42.746 72.298 1.00 27.18 272 GLN D CA 1
ATOM 9259 C C . GLN D 1 275 ? 23.243 41.547 73.068 1.00 28.33 272 GLN D C 1
ATOM 9260 O O . GLN D 1 275 ? 22.381 40.829 72.578 1.00 29.22 272 GLN D O 1
ATOM 9266 N N . ASN D 1 276 ? 23.762 41.323 74.270 1.00 29.13 273 ASN D N 1
ATOM 9267 C CA . ASN D 1 276 ? 23.314 40.182 75.067 1.00 30.04 273 ASN D CA 1
ATOM 9268 C C . ASN D 1 276 ? 21.903 40.333 75.609 1.00 29.04 273 ASN D C 1
ATOM 9269 O O . ASN D 1 276 ? 21.312 39.366 76.088 1.00 29.82 273 ASN D O 1
ATOM 9274 N N . ALA D 1 277 ? 21.359 41.541 75.529 1.00 27.94 274 ALA D N 1
ATOM 9275 C CA . ALA D 1 277 ? 20.010 41.786 76.020 1.00 26.92 274 ALA D CA 1
ATOM 9276 C C . ALA D 1 277 ? 18.997 41.642 74.893 1.00 25.61 274 ALA D C 1
ATOM 9277 O O . ALA D 1 277 ? 17.811 41.452 75.136 1.00 27.52 274 ALA D O 1
ATOM 9279 N N . ILE D 1 278 ? 19.475 41.727 73.659 1.00 24.39 275 ILE D N 1
ATOM 9280 C CA . ILE D 1 278 ? 18.611 41.638 72.496 1.00 24.09 275 ILE D CA 1
ATOM 9281 C C . ILE D 1 278 ? 17.763 40.374 72.319 1.00 25.49 275 ILE D C 1
ATOM 9282 O O . ILE D 1 278 ? 16.541 40.467 72.185 1.00 25.94 275 ILE D O 1
ATOM 9287 N N . PRO D 1 279 ? 18.393 39.182 72.309 1.00 24.44 276 PRO D N 1
ATOM 9288 C CA . PRO D 1 279 ? 17.659 37.927 72.141 1.00 22.78 276 PRO D CA 1
ATOM 9289 C C . PRO D 1 279 ? 16.420 37.743 73.005 1.00 22.41 276 PRO D C 1
ATOM 9290 O O . PRO D 1 279 ? 15.339 37.486 72.486 1.00 23.30 276 PRO D O 1
ATOM 9294 N N . THR D 1 280 ? 16.567 37.856 74.318 1.00 22.05 277 THR D N 1
ATOM 9295 C CA . THR D 1 280 ? 15.418 37.661 75.199 1.00 23.66 277 THR D CA 1
ATOM 9296 C C . THR D 1 280 ? 14.761 38.978 75.596 1.00 23.51 277 THR D C 1
ATOM 9297 O O . THR D 1 280 ? 13.865 39.005 76.438 1.00 23.92 277 THR D O 1
ATOM 9301 N N . GLY D 1 281 ? 15.213 40.066 74.981 1.00 22.20 278 GLY D N 1
ATOM 9302 C CA . GLY D 1 281 ? 14.648 41.366 75.272 1.00 22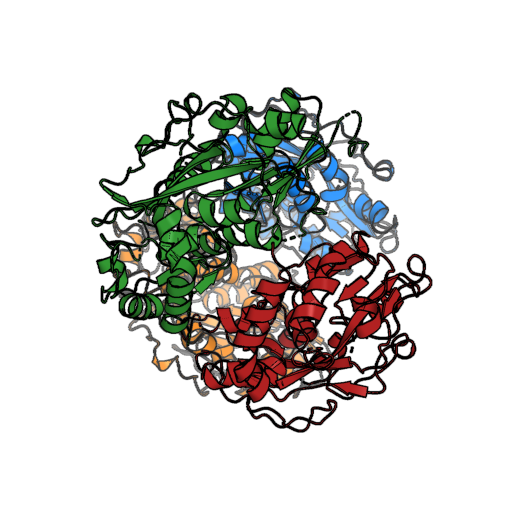.19 278 GLY D CA 1
ATOM 9303 C C . GLY D 1 281 ? 13.782 41.869 74.131 1.00 22.24 278 GLY D C 1
ATOM 9304 O O . GLY D 1 281 ? 12.623 42.222 74.340 1.00 22.07 278 GLY D O 1
ATOM 9305 N N . ASN D 1 282 ? 14.350 41.881 72.925 1.00 21.50 279 ASN D N 1
ATOM 9306 C CA . ASN D 1 282 ? 13.668 42.349 71.725 1.00 19.14 279 ASN D CA 1
ATOM 9307 C C . ASN D 1 282 ? 13.268 41.198 70.803 1.00 21.38 279 ASN D C 1
ATOM 9308 O O . ASN D 1 282 ? 12.596 41.406 69.800 1.00 21.51 279 ASN D O 1
ATOM 9313 N N . TRP D 1 283 ? 13.701 39.988 71.143 1.00 21.80 280 TRP D N 1
ATOM 9314 C CA . TRP D 1 283 ? 13.398 38.799 70.359 1.00 22.41 280 TRP D CA 1
ATOM 9315 C C . TRP D 1 283 ? 13.726 38.955 68.881 1.00 22.33 280 TRP D C 1
ATOM 9316 O O . TRP D 1 283 ? 12.898 38.710 68.008 1.00 22.93 280 TRP D O 1
ATOM 9335 N N . TYR D 1 285 ? 17.477 38.921 66.078 1.00 21.63 282 TYR D N 1
ATOM 9336 C CA . TYR D 1 285 ? 18.824 38.404 65.965 1.00 22.40 282 TYR D CA 1
ATOM 9337 C C . TYR D 1 285 ? 19.820 39.517 66.235 1.00 23.05 282 TYR D C 1
ATOM 9338 O O . TYR D 1 285 ? 19.740 40.587 65.635 1.00 21.70 282 TYR D O 1
ATOM 9347 N N . PRO D 1 286 ? 20.758 39.282 67.167 1.00 23.50 283 PRO D N 1
ATOM 9348 C CA . PRO D 1 286 ? 21.784 40.262 67.519 1.00 24.49 283 PRO D CA 1
ATOM 9349 C C . PRO D 1 286 ? 22.650 40.493 66.297 1.00 25.56 283 PRO D C 1
ATOM 9350 O O . PRO D 1 286 ? 22.808 39.600 65.464 1.00 27.10 283 PRO D O 1
ATOM 9354 N N . VAL D 1 287 ? 23.208 41.688 66.194 1.00 26.97 284 VAL D N 1
ATOM 9355 C CA . VAL D 1 287 ? 24.047 42.046 65.069 1.00 28.86 284 VAL D CA 1
ATOM 9356 C C . VAL D 1 287 ? 25.506 41.723 65.385 1.00 31.17 284 VAL D C 1
ATOM 9357 O O . VAL D 1 287 ? 26.360 41.716 64.497 1.00 32.38 284 VAL D O 1
ATOM 9361 N N . ALA D 1 288 ? 25.785 41.459 66.657 1.00 32.60 285 ALA D N 1
ATOM 9362 C CA . ALA D 1 288 ? 27.134 41.121 67.091 1.00 35.95 285 ALA D CA 1
ATOM 9363 C C . ALA D 1 288 ? 27.197 39.626 67.363 1.00 38.21 285 ALA D C 1
ATOM 9364 O O . ALA D 1 288 ? 26.242 39.045 67.877 1.00 39.66 285 ALA D O 1
ATOM 9366 N N . ASN D 1 289 ? 28.317 39.000 67.022 1.00 40.43 286 ASN D N 1
ATOM 9367 C CA . ASN D 1 289 ? 28.455 37.564 67.242 1.00 42.34 286 ASN D CA 1
ATOM 9368 C C . ASN D 1 289 ? 28.373 37.175 68.712 1.00 41.49 286 ASN D C 1
ATOM 9369 O O . ASN D 1 289 ? 29.386 36.886 69.347 1.00 44.09 286 ASN D O 1
ATOM 9374 N N . VAL D 1 290 ? 27.159 37.173 69.247 1.00 39.18 287 VAL D N 1
ATOM 9375 C CA . VAL D 1 290 ? 26.933 36.790 70.631 1.00 36.23 287 VAL D CA 1
ATOM 9376 C C . VAL D 1 290 ? 26.195 35.459 70.572 1.00 34.15 287 VAL D C 1
ATOM 9377 O O . VAL D 1 290 ? 25.617 35.120 69.545 1.00 33.57 287 VAL D O 1
ATOM 9381 N N . THR D 1 291 ? 26.217 34.703 71.661 1.00 33.11 288 THR D N 1
ATOM 9382 C CA . THR D 1 291 ? 25.579 33.392 71.678 1.00 33.49 288 THR D CA 1
ATOM 9383 C C . THR D 1 291 ? 24.071 33.448 71.937 1.00 31.71 288 THR D C 1
ATOM 9384 O O . THR D 1 291 ? 23.619 34.145 72.840 1.00 32.65 288 THR D O 1
ATOM 9388 N N . LEU D 1 292 ? 23.299 32.717 71.132 1.00 30.29 289 LEU D N 1
ATOM 9389 C CA . LEU D 1 292 ? 21.839 32.677 71.268 1.00 27.68 289 LEU D CA 1
ATOM 9390 C C . LEU D 1 292 ? 21.378 31.548 72.188 1.00 26.77 289 LEU D C 1
ATOM 9391 O O . LEU D 1 292 ? 21.834 30.409 72.083 1.00 26.61 289 LEU D O 1
ATOM 9396 N N . PRO D 1 293 ? 20.450 31.849 73.100 1.00 26.47 290 PRO D N 1
ATOM 9397 C CA . PRO D 1 293 ? 19.961 30.822 74.018 1.00 24.80 290 PRO D CA 1
ATOM 9398 C C . PRO D 1 293 ? 19.235 29.675 73.321 1.00 24.90 290 PRO D C 1
ATOM 9399 O O . PRO D 1 293 ? 18.810 29.801 72.173 1.00 24.36 290 PRO D O 1
ATOM 9403 N N . ALA D 1 294 ? 19.106 28.554 74.027 1.00 24.87 291 ALA D N 1
ATOM 9404 C CA . ALA D 1 294 ? 18.417 27.378 73.505 1.00 24.51 291 ALA D CA 1
ATOM 9405 C C . ALA D 1 294 ? 16.957 27.741 73.276 1.00 24.10 291 ALA D C 1
ATOM 9406 O O . ALA D 1 294 ? 16.314 28.352 74.133 1.00 22.06 291 ALA D O 1
ATOM 9408 N N . GLY D 1 295 ? 16.438 27.343 72.122 1.00 23.03 292 GLY D N 1
ATOM 9409 C CA . GLY D 1 295 ? 15.069 27.651 71.774 1.00 24.64 292 GLY D CA 1
ATOM 9410 C C . GLY D 1 295 ? 15.047 28.371 70.438 1.00 23.76 292 GLY D C 1
ATOM 9411 O O . GLY D 1 295 ? 14.071 28.285 69.693 1.00 24.71 292 GLY D O 1
ATOM 9412 N N . PHE D 1 296 ? 16.123 29.085 70.127 1.00 21.87 293 PHE D N 1
ATOM 9413 C CA . PHE D 1 296 ? 16.202 29.794 68.861 1.00 22.43 293 PHE D CA 1
ATOM 9414 C C . PHE D 1 296 ? 16.444 28.853 67.672 1.00 24.11 293 PHE D C 1
ATOM 9415 O O . PHE D 1 296 ? 16.103 29.190 66.536 1.00 24.70 293 PHE D O 1
ATOM 9423 N N . GLU D 1 297 ? 17.022 27.679 67.917 1.00 24.45 294 GLU D N 1
ATOM 9424 C CA . GLU D 1 297 ? 17.257 26.748 66.815 1.00 27.04 294 GLU D CA 1
ATOM 9425 C C . GLU D 1 297 ? 15.951 26.135 66.343 1.00 26.09 294 GLU D C 1
ATOM 9426 O O . GLU D 1 297 ? 15.904 25.492 65.296 1.00 26.27 294 GLU D O 1
ATOM 9432 N N . LYS D 1 298 ? 14.890 26.322 67.119 1.00 26.34 295 LYS D N 1
ATOM 9433 C CA . LYS D 1 298 ? 13.587 25.783 66.739 1.00 26.49 295 LYS D CA 1
ATOM 9434 C C . LYS D 1 298 ? 12.934 26.624 65.638 1.00 27.47 295 LYS D C 1
ATOM 9435 O O . LYS D 1 298 ? 11.993 26.175 64.971 1.00 28.23 295 LYS D O 1
ATOM 9441 N N . LEU D 1 299 ? 13.444 27.838 65.441 1.00 25.73 296 LEU D N 1
ATOM 9442 C CA . LEU D 1 299 ? 12.895 28.740 64.434 1.00 25.75 296 LEU D CA 1
ATOM 9443 C C . LEU D 1 299 ? 13.388 28.393 63.043 1.00 25.58 296 LEU D C 1
ATOM 9444 O O . LEU D 1 299 ? 14.223 27.511 62.870 1.00 26.06 296 LEU D O 1
ATOM 9449 N N . THR D 1 300 ? 12.862 29.096 62.050 1.00 26.04 297 THR D N 1
ATOM 9450 C CA . THR D 1 300 ? 13.264 28.876 60.670 1.00 27.15 297 THR D CA 1
ATOM 9451 C C . THR D 1 300 ? 13.751 30.174 60.037 1.00 26.95 297 THR D C 1
ATOM 9452 O O . THR D 1 300 ? 13.069 31.197 60.091 1.00 26.30 297 THR D O 1
ATOM 9456 N N . LYS D 1 301 ? 14.949 30.136 59.464 1.00 29.02 298 LYS D N 1
ATOM 9457 C CA . LYS D 1 301 ? 15.492 31.298 58.779 1.00 28.68 298 LYS D CA 1
ATOM 9458 C C . LYS D 1 301 ? 15.040 31.112 57.343 1.00 27.82 298 LYS D C 1
ATOM 9459 O O . LYS D 1 301 ? 15.224 30.042 56.758 1.00 28.77 298 LYS D O 1
ATOM 9465 N N . PRO D 1 302 ? 14.420 32.147 56.763 1.00 27.10 299 PRO D N 1
ATOM 9466 C CA . PRO D 1 302 ? 13.913 32.116 55.389 1.00 25.74 299 PRO D CA 1
ATOM 9467 C C . PRO D 1 302 ? 14.915 31.694 54.329 1.00 25.33 299 PRO D C 1
ATOM 9468 O O . PRO D 1 302 ? 16.057 32.149 54.316 1.00 26.05 299 PRO D O 1
ATOM 9472 N N . ALA D 1 303 ? 14.463 30.813 53.441 1.00 25.16 300 ALA D N 1
ATOM 9473 C CA . ALA D 1 303 ? 15.285 30.301 52.353 1.00 25.20 300 ALA D CA 1
ATOM 9474 C C . ALA D 1 303 ? 15.591 31.425 51.370 1.00 25.21 300 ALA D C 1
ATOM 9475 O O . ALA D 1 303 ? 16.681 31.493 50.814 1.00 26.13 300 ALA D O 1
ATOM 9477 N N . THR D 1 304 ? 14.621 32.306 51.163 1.00 24.42 301 THR D N 1
ATOM 9478 C CA . THR D 1 304 ? 14.801 33.444 50.271 1.00 24.49 301 THR D CA 1
ATOM 9479 C C . THR D 1 304 ? 14.631 34.733 51.079 1.00 23.48 301 THR D C 1
ATOM 9480 O O . THR D 1 304 ? 13.674 34.879 51.831 1.00 24.93 301 THR D O 1
ATOM 9484 N N . THR D 1 305 ? 15.561 35.665 50.930 1.00 21.89 302 THR D N 1
ATOM 9485 C CA . THR D 1 305 ? 15.477 36.918 51.662 1.00 22.16 302 THR D CA 1
ATOM 9486 C C . THR D 1 305 ? 15.167 38.068 50.712 1.00 21.58 302 THR D C 1
ATOM 9487 O O . THR D 1 305 ? 15.831 38.232 49.694 1.00 22.61 302 THR D O 1
ATOM 9491 N N . LEU D 1 306 ? 14.153 38.859 51.049 1.00 20.17 303 LEU D N 1
ATOM 9492 C CA . LEU D 1 306 ? 13.748 39.984 50.211 1.00 19.54 303 LEU D CA 1
ATOM 9493 C C . LEU D 1 306 ? 14.129 41.338 50.805 1.00 19.70 303 LEU D C 1
ATOM 9494 O O . LEU D 1 306 ? 14.125 41.520 52.027 1.00 18.73 303 LEU D O 1
ATOM 9499 N N . GLU D 1 307 ? 14.431 42.290 49.926 1.00 19.46 304 GLU D N 1
ATOM 9500 C CA . GLU D 1 307 ? 14.799 43.629 50.353 1.00 21.83 304 GLU D CA 1
ATOM 9501 C C . GLU D 1 307 ? 14.940 44.605 49.185 1.00 21.37 304 GLU D C 1
ATOM 9502 O O . GLU D 1 307 ? 15.387 44.229 48.099 1.00 22.68 304 GLU D O 1
ATOM 9508 N N . PHE D 1 308 ? 14.529 45.850 49.417 1.00 19.35 305 PHE D N 1
ATOM 9509 C CA . PHE D 1 308 ? 14.658 46.930 48.437 1.00 17.75 305 PHE D CA 1
ATOM 9510 C C . PHE D 1 308 ? 15.751 47.830 49.012 1.00 17.21 305 PHE D C 1
AT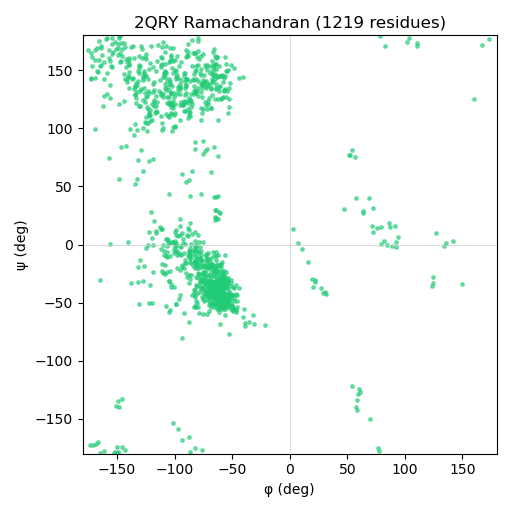OM 9511 O O . PHE D 1 308 ? 16.101 47.697 50.183 1.00 18.08 305 PHE D O 1
ATOM 9519 N N . THR D 1 309 ? 16.293 48.740 48.209 1.00 15.76 306 THR D N 1
ATOM 9520 C CA . THR D 1 309 ? 17.313 49.646 48.718 1.00 14.53 306 THR D CA 1
ATOM 9521 C C . THR D 1 309 ? 16.577 50.766 49.454 1.00 15.95 306 THR D C 1
ATOM 9522 O O . THR D 1 309 ? 15.422 51.070 49.154 1.00 15.50 306 THR D O 1
ATOM 9526 N N . PRO D 1 310 ? 17.240 51.389 50.432 1.00 16.12 307 PRO D N 1
ATOM 9527 C CA . PRO D 1 310 ? 16.656 52.482 51.213 1.00 16.31 307 PRO D CA 1
ATOM 9528 C C . PRO D 1 310 ? 16.149 53.625 50.338 1.00 19.05 307 PRO D C 1
ATOM 9529 O O . PRO D 1 310 ? 15.053 54.145 50.547 1.00 20.40 307 PRO D O 1
ATOM 9533 N N . ALA D 1 311 ? 16.952 54.016 49.358 1.00 20.72 308 ALA D N 1
ATOM 9534 C CA . ALA D 1 311 ? 16.585 55.109 48.461 1.00 21.00 308 ALA D CA 1
ATOM 9535 C C . ALA D 1 311 ? 15.331 54.773 47.657 1.00 21.86 308 ALA D C 1
ATOM 9536 O O . ALA D 1 311 ? 14.484 55.630 47.400 1.00 20.53 308 ALA D O 1
ATOM 9538 N N . GLU D 1 312 ? 15.218 53.516 47.258 1.00 21.54 309 GLU D N 1
ATOM 9539 C CA . GLU D 1 312 ? 14.070 53.076 46.486 1.00 22.13 309 GLU D CA 1
ATOM 9540 C C . GLU D 1 312 ? 12.759 53.160 47.282 1.00 21.56 309 GLU D C 1
ATOM 9541 O O . GLU D 1 312 ? 11.739 53.609 46.746 1.00 18.72 309 GLU D O 1
ATOM 9547 N N . VAL D 1 313 ? 12.771 52.741 48.549 1.00 21.32 310 VAL D N 1
ATOM 9548 C CA . VAL D 1 313 ? 11.548 52.814 49.353 1.00 21.97 310 VAL D CA 1
ATOM 9549 C C . VAL D 1 313 ? 11.183 54.266 49.644 1.00 20.89 310 VAL D C 1
ATOM 9550 O O . VAL D 1 313 ? 10.008 54.611 49.700 1.00 22.67 310 VAL D O 1
ATOM 9554 N N . ALA D 1 314 ? 12.187 55.118 49.824 1.00 20.85 311 ALA D N 1
ATOM 9555 C CA . ALA D 1 314 ? 11.931 56.532 50.084 1.00 19.93 311 ALA D CA 1
ATOM 9556 C C . ALA D 1 314 ? 11.219 57.161 48.888 1.00 19.67 311 ALA D C 1
ATOM 9557 O O . ALA D 1 314 ? 10.314 57.982 49.048 1.00 16.89 311 ALA D O 1
ATOM 9559 N N . ALA D 1 315 ? 11.621 56.758 47.687 1.00 18.68 312 ALA D N 1
ATOM 9560 C CA . ALA D 1 315 ? 11.027 57.297 46.468 1.00 20.52 312 ALA D CA 1
ATOM 9561 C C . ALA D 1 315 ? 9.663 56.706 46.106 1.00 21.89 312 ALA D C 1
ATOM 9562 O O . ALA D 1 315 ? 8.863 57.365 45.438 1.00 23.33 312 ALA D O 1
ATOM 9564 N N . GLN D 1 316 ? 9.394 55.482 46.557 1.00 20.79 313 GLN D N 1
ATOM 9565 C CA . GLN D 1 316 ? 8.144 54.799 46.234 1.00 21.23 313 GLN D CA 1
ATOM 9566 C C . GLN D 1 316 ? 7.099 54.679 47.342 1.00 21.70 313 GLN D C 1
ATOM 9567 O O . GLN D 1 316 ? 5.918 54.523 47.047 1.00 18.86 313 GLN D O 1
ATOM 9573 N N . ARG D 1 317 ? 7.509 54.737 48.604 1.00 22.26 314 ARG D N 1
ATOM 9574 C CA . ARG D 1 317 ? 6.534 54.547 49.677 1.00 23.96 314 ARG D CA 1
ATOM 9575 C C . ARG D 1 317 ? 5.307 55.454 49.645 1.00 22.93 314 ARG D C 1
ATOM 9576 O O . ARG D 1 317 ? 4.223 55.022 50.016 1.00 22.51 314 ARG D O 1
ATOM 9584 N N . GLN D 1 318 ? 5.459 56.698 49.203 1.00 24.86 315 GLN D N 1
ATOM 9585 C CA . GLN D 1 318 ? 4.313 57.598 49.147 1.00 25.12 315 GLN D CA 1
ATOM 9586 C C . GLN D 1 318 ? 3.237 57.016 48.250 1.00 24.55 315 GLN D C 1
ATOM 9587 O O . GLN D 1 318 ? 2.086 56.866 48.658 1.00 24.54 315 GLN D O 1
ATOM 9593 N N . ALA D 1 319 ? 3.617 56.673 47.026 1.00 23.67 316 ALA D N 1
ATOM 9594 C CA . ALA D 1 319 ? 2.669 56.121 46.077 1.00 22.32 316 ALA D CA 1
ATOM 9595 C C . ALA D 1 319 ? 2.159 54.747 46.499 1.00 22.08 316 ALA D C 1
ATOM 9596 O O . ALA D 1 319 ? 0.958 54.491 46.446 1.00 22.16 316 ALA D O 1
ATOM 9598 N N . TRP D 1 320 ? 3.058 53.863 46.924 1.00 20.46 317 TRP D N 1
ATOM 9599 C CA . TRP D 1 320 ? 2.633 52.533 47.332 1.00 19.82 317 TRP D CA 1
ATOM 9600 C C . TRP D 1 320 ? 1.694 52.584 48.532 1.00 20.12 317 TRP D C 1
ATOM 9601 O O . TRP D 1 320 ? 0.730 51.825 48.598 1.00 20.17 317 TRP D O 1
ATOM 9612 N N . ILE D 1 321 ? 1.964 53.482 49.475 1.00 19.58 318 ILE D N 1
ATOM 9613 C CA . ILE D 1 321 ? 1.107 53.610 50.650 1.00 20.31 318 ILE D CA 1
ATOM 9614 C C . ILE D 1 321 ? -0.257 54.176 50.241 1.00 20.20 318 ILE D C 1
ATOM 9615 O O . ILE D 1 321 ? -1.290 53.843 50.832 1.00 16.79 318 ILE D O 1
ATOM 9620 N N . SER D 1 322 ? -0.246 55.033 49.227 1.00 19.14 319 SER D N 1
ATOM 9621 C CA . SER D 1 322 ? -1.472 55.637 48.735 1.00 19.99 319 SER D CA 1
ATOM 9622 C C . SER D 1 322 ? -2.362 54.559 48.110 1.00 20.06 319 SER D C 1
ATOM 9623 O O . SER D 1 322 ? -3.576 54.571 48.284 1.00 20.29 319 SER D O 1
ATOM 9626 N N . GLU D 1 323 ? -1.750 53.621 47.392 1.00 21.34 320 GLU D N 1
ATOM 9627 C CA . GLU D 1 323 ? -2.491 52.523 46.775 1.00 23.51 320 GLU D CA 1
ATOM 9628 C C . GLU D 1 323 ? -3.080 51.653 47.871 1.00 22.01 320 GLU D C 1
ATOM 9629 O O . GLU D 1 323 ? -4.249 51.264 47.820 1.00 21.78 320 GLU D O 1
ATOM 9635 N N . TRP D 1 324 ? -2.250 51.343 48.861 1.00 21.12 321 TRP D N 1
ATOM 9636 C CA . TRP D 1 324 ? -2.672 50.519 49.985 1.00 20.41 321 TRP D CA 1
ATOM 9637 C C . TRP D 1 324 ? -3.901 51.102 50.690 1.00 20.93 321 TRP D C 1
ATOM 9638 O O . TRP D 1 324 ? -4.916 50.426 50.847 1.00 19.31 321 TRP D O 1
ATOM 9649 N N . GLN D 1 325 ? -3.797 52.356 51.116 1.00 22.59 322 GLN D N 1
ATOM 9650 C CA . GLN D 1 325 ? -4.891 53.005 51.822 1.00 25.60 322 GLN D CA 1
ATOM 9651 C C . GLN D 1 325 ? -6.197 52.992 51.047 1.00 25.94 322 GLN D C 1
ATOM 9652 O O . GLN D 1 325 ? -7.256 52.720 51.608 1.00 25.40 322 GLN D O 1
ATOM 9658 N N . ARG D 1 326 ? -6.126 53.304 49.760 1.00 26.16 323 ARG D N 1
ATOM 9659 C CA . ARG D 1 326 ? -7.322 53.323 48.940 1.00 27.05 323 ARG D CA 1
ATOM 9660 C C . ARG D 1 326 ? -7.897 51.916 48.819 1.00 25.09 323 ARG D C 1
ATOM 9661 O O . ARG D 1 326 ? -9.109 51.721 48.862 1.00 24.11 323 ARG D O 1
ATOM 9669 N N . ALA D 1 327 ? -7.017 50.931 48.704 1.00 24.91 324 ALA D N 1
ATOM 9670 C CA . ALA D 1 327 ? -7.435 49.539 48.548 1.00 23.19 324 ALA D CA 1
ATOM 9671 C C . ALA D 1 327 ? -8.049 48.874 49.777 1.00 22.51 324 ALA D C 1
ATOM 9672 O O . ALA D 1 327 ? -8.921 48.020 49.640 1.00 22.45 324 ALA D O 1
ATOM 9674 N N . VAL D 1 328 ? -7.610 49.247 50.975 1.00 20.29 325 VAL D N 1
ATOM 9675 C CA . VAL D 1 328 ? -8.148 48.604 52.169 1.00 19.56 325 VAL D CA 1
ATOM 9676 C C . VAL D 1 328 ? -9.193 49.412 52.937 1.00 20.41 325 VAL D C 1
ATOM 9677 O O . VAL D 1 328 ? -9.680 48.962 53.972 1.00 19.28 325 VAL D O 1
ATOM 9681 N N . SER D 1 329 ? -9.556 50.587 52.432 1.00 22.53 326 SER D N 1
ATOM 9682 C CA . SER D 1 329 ? -10.537 51.422 53.130 1.00 25.79 326 SER D CA 1
ATOM 9683 C C . SER D 1 329 ? -11.873 51.593 52.416 1.00 26.03 326 SER D C 1
ATOM 9684 O O . SER D 1 329 ? -11.925 51.719 51.196 1.00 26.29 326 SER D O 1
ATOM 9687 N N . ARG D 1 330 ? -12.950 51.606 53.199 1.00 27.18 327 ARG D N 1
ATOM 9688 C CA . ARG D 1 330 ? -14.297 51.784 52.662 1.00 29.04 327 ARG D CA 1
ATOM 9689 C C . ARG D 1 330 ? -14.503 53.233 52.224 1.00 29.11 327 ARG D C 1
ATOM 9690 O O . ARG D 1 330 ? -14.009 54.164 52.865 1.00 29.33 327 ARG D O 1
#